Protein 4AU2 (pdb70)

Sequence (1499 aa):
MLSPKAATLAERSAGLAFSLYQAMAKDQAVENILLSPVVVASSLGLVSLGGKATTASQAKAVLSAEQLRDEEVHAGLGELLRSLSNVTWKLGSRLYGPSSVSFAEDFVRSSKQHYNCEHSKINFRDKRSALQSINEWAAQTTDGKLPEVTKDVERTDGALLVNAMFFKPHWDEKFHHKMVDNRGFMVTRSYTVGVTMMHRTGLYNYYDDEKEKLQIVEMPLAHKLSSLIILMPHHVEPLERLEKLLTKEQLKIWMGKMQKKAVAISLPKGVVEVTHDLQKHLAGLGLTEAIDKNKADLSRMSGKKDLYLASVFHATAFEWDTEGNPFDLRSPKLFYADHPFIFLVRDTQSGSLLFIGRLVRPKGDKMLSPKAATLAERSAGLAFSLYQAMAKDQAVENILLSPVVVASSLGLVSLGGKATTASQAKAVLSAEQLRDEEVHAGLGELLRTWKLGSRLYGPSSVSFAEDFVRSSKQHYNCEHSKINFRDKRSALQSINEWAAQTTDGKLPEVTKDVERTDGALLVNAMFFKPHWDEKFHHKMVDNRGFMVTRSYTVGVTMMHRTGLYNYYDDEKEKLQIVEMPLAHKLSSLIILMPHHVEPLERLEKLLTKEQLKIWMGKMQKKAVAISLPKGVVEVTHDLQKHLAGLGLTEAIDKNKADLSRMSGLYLASVFHATAFEWDTEGNPELRSPKLFYADHPFIFLVRDTQSGSLLFIGRLVRPKGMLSPKAATLAERSAGLAFSLYQAMAKDQAVENILLSPVVVASSLGLVSLGGKATTASQAKAVLSLRDEEVHAGLGELLRSLSNSTARNVTWKLGSRLYSVSFAEDFVRSSKQHYNCEHSALQSINEWAAQTTDGKLPEVTKDDGALLVNAMFFKPHWDEKFHHKMVDNRGFMVTRSYTVGVTMMHRTGLYNYYDDEKEKLQIVEMPLAHKLSSLIILMPHHVEPLERLEKLLTKEQLKIWMGKMQKKAVAISLPKGVVEVTHDLQKHLAGLGLTEAIDKDLSRMLASVFHATAFEWDTEGNPELRSPKLFYADHPFIFLVRDTQSGSLLFIGRLVRPKLSPKAATLAERSAGLAFSLYQAMAKDQAVENILLSPVVVASSLGLVSLGGKATTASQAKAVLSAEQLRDEEVHAGLGELLRSVTWKLGSRLYGPSSVSFAEDFVRSSKQHYNCEHSKINFRDKRSALQSINEWAAQTTDGKLPEVTKDVERTDGALLVNAMFFKPHWDEKFHHKMVDNRGFMVTRSYTVGVTMMHRTGLYNYYDDEKEKLQIVEMPLAHKLSSLIILMPHHVEPLERLEKLLTKEQLKIWMGKMQKKAVAISLPKGVVEVTHDLQKHLAGLGLTEAIDKNKADLSRMSGDLYLASVFHATAFEWDTEGNPFRSPKLFYADHPFIFLVRDTQSGSLLFIGRLVRPKGDKMPPGPPGPRGPPGPPPPGPPGPRGPPGPPPPGPPGPRGPPGPPPGPPGPRGPPGPPPPGPPGPRGPPGPPPPGPPGPRGPPG

Structure (mmCIF, N/CA/C/O backbone):
data_4AU2
#
_entry.id   4AU2
#
_cell.length_a   46.498
_cell.length_b   92.784
_cell.length_c   100.458
_cell.angle_alpha   95.24
_cell.angle_beta   98.95
_cell.angle_gamma   96.73
#
_symmetry.space_group_name_H-M   'P 1'
#
loop_
_entity.id
_entity.type
_entity.pdbx_description
1 polymer 'SERPIN PEPTIDASE INHIBITOR, CLADE H (HEAT SHOCK PROTEIN 47), MEMBER 1, (COLLAGEN BINDING PROTEIN 1)'
2 polymer '15ER COLLAGEN MODEL PEPTIDE 15-R8'
3 water water
#
loop_
_atom_site.group_PDB
_atom_site.id
_atom_site.type_symbol
_atom_site.label_atom_id
_atom_site.label_alt_id
_atom_site.label_comp_id
_atom_site.label_asym_id
_atom_site.label_entity_id
_atom_site.label_seq_id
_atom_site.pdbx_PDB_ins_code
_atom_site.Cartn_x
_atom_site.Cartn_y
_atom_site.Cartn_z
_atom_site.occupancy
_atom_site.B_iso_or_equiv
_atom_site.auth_seq_id
_atom_site.auth_comp_id
_atom_site.auth_asym_id
_atom_site.auth_atom_id
_atom_site.pdbx_PDB_model_num
ATOM 1 N N . MET A 1 1 ? 15.880 -117.100 8.313 1.00 60.47 35 MET A N 1
ATOM 2 C CA . MET A 1 1 ? 14.783 -118.005 8.655 1.00 60.19 35 MET A CA 1
ATOM 3 C C . MET A 1 1 ? 15.098 -119.458 8.323 1.00 57.02 35 MET A C 1
ATOM 4 O O . MET A 1 1 ? 15.280 -119.815 7.153 1.00 56.32 35 MET A O 1
ATOM 9 N N . LEU A 1 2 ? 15.138 -120.286 9.375 1.00 48.25 36 LEU A N 1
ATOM 10 C CA . LEU A 1 2 ? 15.410 -121.717 9.268 1.00 46.03 36 LEU A CA 1
ATOM 11 C C . LEU A 1 2 ? 14.294 -122.447 8.598 1.00 50.30 36 LEU A C 1
ATOM 12 O O . LEU A 1 2 ? 13.110 -122.141 8.811 1.00 52.71 36 LEU A O 1
ATOM 17 N N . SER A 1 3 ? 14.663 -123.401 7.767 1.00 44.15 37 SER A N 1
ATOM 18 C CA . SER A 1 3 ? 13.667 -124.257 7.153 1.00 44.17 37 SER A CA 1
ATOM 19 C C . SER A 1 3 ? 13.224 -125.300 8.228 1.00 48.27 37 SER A C 1
ATOM 20 O O . SER A 1 3 ? 13.957 -125.488 9.210 1.00 46.75 37 SER A O 1
ATOM 23 N N . PRO A 1 4 ? 12.055 -125.986 8.052 1.00 47.17 38 PRO A N 1
ATOM 24 C CA . PRO A 1 4 ? 11.602 -126.963 9.062 1.00 46.50 38 PRO A CA 1
ATOM 25 C C . PRO A 1 4 ? 12.649 -127.956 9.533 1.00 47.22 38 PRO A C 1
ATOM 26 O O . PRO A 1 4 ? 12.855 -128.052 10.753 1.00 43.84 38 PRO A O 1
ATOM 30 N N . LYS A 1 5 ? 13.361 -128.615 8.584 1.00 46.18 39 LYS A N 1
ATOM 31 C CA . LYS A 1 5 ? 14.447 -129.573 8.901 1.00 46.15 39 LYS A CA 1
ATOM 32 C C . LYS A 1 5 ? 15.462 -128.941 9.840 1.00 47.19 39 LYS A C 1
ATOM 33 O O . LYS A 1 5 ? 15.824 -129.535 10.858 1.00 45.35 39 LYS A O 1
ATOM 39 N N . ALA A 1 6 ? 15.928 -127.714 9.480 1.00 41.91 40 ALA A N 1
ATOM 40 C CA . ALA A 1 6 ? 16.993 -127.013 10.203 1.00 36.76 40 ALA A CA 1
ATOM 41 C C . ALA A 1 6 ? 16.527 -126.555 11.586 1.00 39.81 40 ALA A C 1
ATOM 42 O O . ALA A 1 6 ? 17.311 -126.617 12.528 1.00 38.67 40 ALA A O 1
ATOM 44 N N . ALA A 1 7 ? 15.246 -126.113 11.703 1.00 37.03 41 ALA A N 1
ATOM 45 C CA . ALA A 1 7 ? 14.623 -125.672 12.951 1.00 36.93 41 ALA A CA 1
ATOM 46 C C . ALA A 1 7 ? 14.620 -126.824 13.963 1.00 41.34 41 ALA A C 1
ATOM 47 O O . ALA A 1 7 ? 15.146 -126.606 15.063 1.00 41.15 41 ALA A O 1
ATOM 49 N N . THR A 1 8 ? 14.081 -128.050 13.606 1.00 38.33 42 THR A N 1
ATOM 50 C CA . THR A 1 8 ? 14.148 -129.229 14.510 1.00 38.84 42 THR A CA 1
ATOM 51 C C . THR A 1 8 ? 15.579 -129.654 14.798 1.00 40.95 42 THR A C 1
ATOM 52 O O . THR A 1 8 ? 15.913 -129.866 15.960 1.00 40.81 42 THR A O 1
ATOM 56 N N . LEU A 1 9 ? 16.444 -129.700 13.790 1.00 38.03 43 LEU A N 1
ATOM 57 C CA . LEU A 1 9 ? 17.865 -129.995 14.087 1.00 37.23 43 LEU A CA 1
ATOM 58 C C . LEU A 1 9 ? 18.521 -128.980 15.051 1.00 39.29 43 LEU A C 1
ATOM 59 O O . LEU A 1 9 ? 19.362 -129.380 15.874 1.00 37.38 43 LEU A O 1
ATOM 64 N N . ALA A 1 10 ? 18.127 -127.679 14.969 1.00 36.05 44 ALA A N 1
ATOM 65 C CA . ALA A 1 10 ? 18.638 -126.611 15.861 1.00 33.58 44 ALA A CA 1
ATOM 66 C C . ALA A 1 10 ? 18.217 -126.861 17.308 1.00 37.05 44 ALA A C 1
ATOM 67 O O . ALA A 1 10 ? 18.997 -126.719 18.215 1.00 37.93 44 ALA A O 1
ATOM 69 N N . GLU A 1 11 ? 16.984 -127.249 17.502 1.00 38.94 45 GLU A N 1
ATOM 70 C CA . GLU A 1 11 ? 16.389 -127.561 18.788 1.00 39.60 45 GLU A CA 1
ATOM 71 C C . GLU A 1 11 ? 17.067 -128.824 19.355 1.00 44.95 45 GLU A C 1
ATOM 72 O O . GLU A 1 11 ? 17.406 -128.846 20.540 1.00 46.43 45 GLU A O 1
ATOM 78 N N . ARG A 1 12 ? 17.317 -129.832 18.495 1.00 40.42 46 ARG A N 1
ATOM 79 C CA . ARG A 1 12 ? 17.993 -131.082 18.883 1.00 40.01 46 ARG A CA 1
ATOM 80 C C . ARG A 1 12 ? 19.433 -130.806 19.290 1.00 45.38 46 ARG A C 1
ATOM 81 O O . ARG A 1 12 ? 19.852 -131.263 20.353 1.00 48.75 46 ARG A O 1
ATOM 89 N N . SER A 1 13 ? 20.170 -130.015 18.493 1.00 38.94 47 SER A N 1
ATOM 90 C CA . SER A 1 13 ? 21.574 -129.623 18.768 1.00 36.19 47 SER A CA 1
ATOM 91 C C . SER A 1 13 ? 21.677 -128.876 20.094 1.00 42.03 47 SER A C 1
ATOM 92 O O . SER A 1 13 ? 22.695 -129.008 20.776 1.00 41.92 47 SER A O 1
ATOM 95 N N . ALA A 1 14 ? 20.643 -128.048 20.429 1.00 38.09 48 ALA A N 1
ATOM 96 C CA . ALA A 1 14 ? 20.640 -127.269 21.671 1.00 37.17 48 ALA A CA 1
ATOM 97 C C . ALA A 1 14 ? 20.475 -128.230 22.881 1.00 41.61 48 ALA A C 1
ATOM 98 O O . ALA A 1 14 ? 21.278 -128.162 23.816 1.00 40.18 48 ALA A O 1
ATOM 100 N N . GLY A 1 15 ? 19.510 -129.166 22.797 1.00 40.01 49 GLY A N 1
ATOM 101 C CA . GLY A 1 15 ? 19.284 -130.200 23.808 1.00 39.37 49 GLY A CA 1
ATOM 102 C C . GLY A 1 15 ? 20.587 -130.929 24.101 1.00 44.11 49 GLY A C 1
ATOM 103 O O . GLY A 1 15 ? 21.007 -131.032 25.249 1.00 45.60 49 GLY A O 1
ATOM 104 N N . LEU A 1 16 ? 21.284 -131.359 23.050 1.00 38.71 50 LEU A N 1
ATOM 105 C CA . LEU A 1 16 ? 22.564 -132.051 23.144 1.00 37.25 50 LEU A CA 1
ATOM 106 C C . LEU A 1 16 ? 23.611 -131.191 23.845 1.00 41.58 50 LEU A C 1
ATOM 107 O O . LEU A 1 16 ? 24.337 -131.706 24.700 1.00 43.91 50 LEU A O 1
ATOM 112 N N . ALA A 1 17 ? 23.693 -129.896 23.477 1.00 35.97 51 ALA A N 1
ATOM 113 C CA . ALA A 1 17 ? 24.651 -128.920 24.028 1.00 35.05 51 ALA A CA 1
ATOM 114 C C . ALA A 1 17 ? 24.466 -128.736 25.547 1.00 41.35 51 ALA A C 1
ATOM 115 O O . ALA A 1 17 ? 25.444 -128.614 26.276 1.00 39.53 51 ALA A O 1
ATOM 117 N N . PHE A 1 18 ? 23.204 -128.737 26.007 1.00 41.01 52 PHE A N 1
ATOM 118 C CA . PHE A 1 18 ? 22.867 -128.609 27.406 1.00 42.69 52 PHE A CA 1
ATOM 119 C C . PHE A 1 18 ? 23.361 -129.859 28.100 1.00 45.94 52 PHE A C 1
ATOM 120 O O . PHE A 1 18 ? 24.074 -129.747 29.080 1.00 45.74 52 PHE A O 1
ATOM 128 N N . SER A 1 19 ? 23.074 -131.033 27.522 1.00 42.36 53 SER A N 1
ATOM 129 C CA . SER A 1 19 ? 23.469 -132.340 28.054 1.00 42.16 53 SER A CA 1
ATOM 130 C C . SER A 1 19 ? 24.972 -132.443 28.132 1.00 47.65 53 SER A C 1
ATOM 131 O O . SER A 1 19 ? 25.479 -132.871 29.153 1.00 50.78 53 SER A O 1
ATOM 134 N N . LEU A 1 20 ? 25.686 -132.022 27.076 1.00 44.12 54 LEU A N 1
ATOM 135 C CA . LEU A 1 20 ? 27.156 -132.037 27.027 1.00 43.49 54 LEU A CA 1
ATOM 136 C C . LEU A 1 20 ? 27.702 -131.093 28.070 1.00 46.80 54 LEU A C 1
ATOM 137 O O . LEU A 1 20 ? 28.637 -131.464 28.739 1.00 47.67 54 LEU A O 1
ATOM 142 N N . TYR A 1 21 ? 27.163 -129.849 28.170 1.00 42.34 55 TYR A N 1
ATOM 143 C CA . TYR A 1 21 ? 27.631 -128.861 29.150 1.00 41.01 55 TYR A CA 1
ATOM 144 C C . TYR A 1 21 ? 27.506 -129.472 30.550 1.00 45.58 55 TYR A C 1
ATOM 145 O O . TYR A 1 21 ? 28.460 -129.447 31.305 1.00 44.92 55 TYR A O 1
ATOM 154 N N . GLN A 1 22 ? 26.324 -130.012 30.876 1.00 42.49 56 GLN A N 1
ATOM 155 C CA . GLN A 1 22 ? 26.060 -130.627 32.170 1.00 44.46 56 GLN A CA 1
ATOM 156 C C . GLN A 1 22 ? 27.049 -131.776 32.468 1.00 50.74 56 GLN A C 1
ATOM 157 O O . GLN A 1 22 ? 27.560 -131.846 33.575 1.00 51.59 56 GLN A O 1
ATOM 163 N N . ALA A 1 23 ? 27.330 -132.644 31.484 1.00 47.99 57 ALA A N 1
ATOM 164 C CA . ALA A 1 23 ? 28.242 -133.789 31.647 1.00 47.50 57 ALA A CA 1
ATOM 165 C C . ALA A 1 23 ? 29.636 -133.316 31.976 1.00 49.64 57 ALA A C 1
ATOM 166 O O . ALA A 1 23 ? 30.227 -133.766 32.952 1.00 50.95 57 ALA A O 1
ATOM 168 N N . MET A 1 24 ? 30.129 -132.362 31.189 1.00 43.77 58 MET A N 1
ATOM 169 C CA . MET A 1 24 ? 31.447 -131.733 31.302 1.00 41.27 58 MET A CA 1
ATOM 170 C C . MET A 1 24 ? 31.589 -130.918 32.591 1.00 49.93 58 MET A C 1
ATOM 171 O O . MET A 1 24 ? 32.679 -130.872 33.146 1.00 52.13 58 MET A O 1
ATOM 176 N N . ALA A 1 25 ? 30.498 -130.276 33.069 1.00 46.77 59 ALA A N 1
ATOM 177 C CA . ALA A 1 25 ? 30.494 -129.480 34.293 1.00 46.86 59 ALA A CA 1
ATOM 178 C C . ALA A 1 25 ? 30.595 -130.383 35.540 1.00 56.80 59 ALA A C 1
ATOM 179 O O . ALA A 1 25 ? 31.050 -129.928 36.595 1.00 58.46 59 ALA A O 1
ATOM 181 N N . LYS A 1 26 ? 30.181 -131.660 35.411 1.00 55.36 60 LYS A N 1
ATOM 182 C CA . LYS A 1 26 ? 30.279 -132.665 36.477 1.00 57.07 60 LYS A CA 1
ATOM 183 C C . LYS A 1 26 ? 31.734 -133.115 36.605 1.00 62.95 60 LYS A C 1
ATOM 184 O O . LYS A 1 26 ? 32.182 -133.464 37.699 1.00 65.49 60 LYS A O 1
ATOM 190 N N . ASP A 1 27 ? 32.470 -133.099 35.475 1.00 56.96 61 ASP A N 1
ATOM 191 C CA . ASP A 1 27 ? 33.864 -133.515 35.400 1.00 55.61 61 ASP A CA 1
ATOM 192 C C . ASP A 1 27 ? 34.762 -132.462 36.054 1.00 60.34 61 ASP A C 1
ATOM 193 O O . ASP A 1 27 ? 34.907 -131.337 35.549 1.00 57.13 61 ASP A O 1
ATOM 198 N N . GLN A 1 28 ? 35.376 -132.865 37.188 1.00 60.55 62 GLN A N 1
ATOM 199 C CA . GLN A 1 28 ? 36.298 -132.078 38.014 1.00 61.63 62 GLN A CA 1
ATOM 200 C C . GLN A 1 28 ? 37.577 -131.661 37.261 1.00 65.43 62 GLN A C 1
ATOM 201 O O . GLN A 1 28 ? 38.243 -130.691 37.658 1.00 65.66 62 GLN A O 1
ATOM 207 N N . ALA A 1 29 ? 37.901 -132.378 36.160 1.00 60.09 63 ALA A N 1
ATOM 208 C CA . ALA A 1 29 ? 39.062 -132.066 35.324 1.00 59.02 63 ALA A CA 1
ATOM 209 C C . ALA A 1 29 ? 38.735 -130.972 34.251 1.00 62.31 63 ALA A C 1
ATOM 210 O O . ALA A 1 29 ? 39.626 -130.546 33.502 1.00 62.92 63 ALA A O 1
ATOM 212 N N . VAL A 1 30 ? 37.473 -130.487 34.212 1.00 56.74 64 VAL A N 1
ATOM 213 C CA . VAL A 1 30 ? 37.054 -129.448 33.259 1.00 53.64 64 VAL A CA 1
ATOM 214 C C . VAL A 1 30 ? 36.994 -128.066 33.930 1.00 57.92 64 VAL A C 1
ATOM 215 O O . VAL A 1 30 ? 36.352 -127.911 34.966 1.00 60.03 64 VAL A O 1
ATOM 219 N N . GLU A 1 31 ? 37.673 -127.067 33.339 1.00 51.75 65 GLU A N 1
ATOM 220 C CA . GLU A 1 31 ? 37.663 -125.700 33.848 1.00 49.64 65 GLU A CA 1
ATOM 221 C C . GLU A 1 31 ? 36.729 -124.866 33.002 1.00 44.17 65 GLU A C 1
ATOM 222 O O . GLU A 1 31 ? 35.523 -124.952 33.219 1.00 43.03 65 GLU A O 1
ATOM 228 N N . ASN A 1 32 ? 37.249 -124.110 32.015 1.00 36.77 66 ASN A N 1
ATOM 229 C CA . ASN A 1 32 ? 36.397 -123.312 31.128 1.00 36.23 66 ASN A CA 1
ATOM 230 C C . ASN A 1 32 ? 35.706 -124.209 30.132 1.00 40.84 66 ASN A C 1
ATOM 231 O O . ASN A 1 32 ? 36.267 -125.238 29.760 1.00 39.36 66 ASN A O 1
ATOM 236 N N . ILE A 1 33 ? 34.468 -123.855 29.749 1.00 37.98 67 ILE A N 1
ATOM 237 C CA . ILE A 1 33 ? 33.662 -124.582 28.785 1.00 36.56 67 ILE A CA 1
ATOM 238 C C . ILE A 1 33 ? 33.295 -123.655 27.653 1.00 40.52 67 ILE A C 1
ATOM 239 O O . ILE A 1 33 ? 32.914 -122.507 27.901 1.00 39.96 67 ILE A O 1
ATOM 244 N N . LEU A 1 34 ? 33.435 -124.147 26.404 1.00 37.37 68 LEU A N 1
ATOM 245 C CA . LEU A 1 34 ? 33.035 -123.424 25.195 1.00 37.52 68 LEU A CA 1
ATOM 246 C C . LEU A 1 34 ? 32.476 -124.404 24.205 1.00 39.56 68 LEU A C 1
ATOM 247 O O . LEU A 1 34 ? 33.215 -125.215 23.646 1.00 37.15 68 LEU A O 1
ATOM 252 N N . LEU A 1 35 ? 31.146 -124.363 24.024 1.00 32.53 69 LEU A N 1
ATOM 253 C CA . LEU A 1 35 ? 30.489 -125.267 23.096 1.00 31.66 69 LEU A CA 1
ATOM 254 C C . LEU A 1 35 ? 29.625 -124.579 22.081 1.00 36.52 69 LEU A C 1
ATOM 255 O O . LEU A 1 35 ? 28.733 -123.792 22.457 1.00 37.43 69 LEU A O 1
ATOM 260 N N . SER A 1 36 ? 29.825 -124.938 20.789 1.00 31.71 70 SER A N 1
ATOM 261 C CA . SER A 1 36 ? 28.946 -124.480 19.706 1.00 31.18 70 SER A CA 1
ATOM 262 C C . SER A 1 36 ? 28.043 -125.667 19.364 1.00 36.86 70 SER A C 1
ATOM 263 O O . SER A 1 36 ? 28.518 -126.670 18.815 1.00 38.61 70 SER A O 1
ATOM 266 N N . PRO A 1 37 ? 26.737 -125.564 19.705 1.00 32.79 71 PRO A N 1
ATOM 267 C CA . PRO A 1 37 ? 25.812 -126.693 19.455 1.00 31.34 71 PRO A CA 1
ATOM 268 C C . PRO A 1 37 ? 25.785 -127.269 18.029 1.00 34.10 71 PRO A C 1
ATOM 269 O O . PRO A 1 37 ? 25.788 -128.488 17.842 1.00 36.01 71 PRO A O 1
ATOM 273 N N . VAL A 1 38 ? 25.748 -126.390 17.039 1.00 26.96 72 VAL A N 1
ATOM 274 C CA . VAL A 1 38 ? 25.712 -126.783 15.632 1.00 27.65 72 VAL A CA 1
ATOM 275 C C . VAL A 1 38 ? 26.978 -127.519 15.241 1.00 33.29 72 VAL A C 1
ATOM 276 O O . VAL A 1 38 ? 26.886 -128.530 14.535 1.00 34.33 72 VAL A O 1
ATOM 280 N N . VAL A 1 39 ? 28.155 -127.017 15.709 1.00 27.07 73 VAL A N 1
ATOM 281 C CA . VAL A 1 39 ? 29.434 -127.664 15.400 1.00 26.60 73 VAL A CA 1
ATOM 282 C C . VAL A 1 39 ? 29.511 -129.047 16.076 1.00 32.84 73 VAL A C 1
ATOM 283 O O . VAL A 1 39 ? 29.898 -130.018 15.425 1.00 34.90 73 VAL A O 1
ATOM 287 N N . VAL A 1 40 ? 29.028 -129.158 17.335 1.00 28.42 74 VAL A N 1
ATOM 288 C CA . VAL A 1 40 ? 28.993 -130.449 18.015 1.00 29.37 74 VAL A CA 1
ATOM 289 C C . VAL A 1 40 ? 28.144 -131.455 17.206 1.00 36.62 74 VAL A C 1
ATOM 290 O O . VAL A 1 40 ? 28.581 -132.590 16.967 1.00 39.43 74 VAL A O 1
ATOM 294 N N . ALA A 1 41 ? 26.956 -131.004 16.774 1.00 30.07 75 ALA A N 1
ATOM 295 C CA . ALA A 1 41 ? 26.003 -131.796 16.008 1.00 30.08 75 ALA A CA 1
ATOM 296 C C . ALA A 1 41 ? 26.609 -132.232 14.660 1.00 35.48 75 ALA A C 1
ATOM 297 O O . ALA A 1 41 ? 26.439 -133.381 14.254 1.00 37.39 75 ALA A O 1
ATOM 299 N N . SER A 1 42 ? 27.367 -131.338 14.001 1.00 32.56 76 SER A N 1
ATOM 300 C CA . SER A 1 42 ? 28.017 -131.645 12.730 1.00 33.83 76 SER A CA 1
ATOM 301 C C . SER A 1 42 ? 29.071 -132.774 12.872 1.00 38.55 76 SER A C 1
ATOM 302 O O . SER A 1 42 ? 29.372 -133.473 11.896 1.00 39.90 76 SER A O 1
ATOM 305 N N . SER A 1 43 ? 29.625 -132.948 14.087 1.00 33.14 77 SER A N 1
ATOM 306 C CA . SER A 1 43 ? 30.613 -134.002 14.368 1.00 33.52 77 SER A CA 1
ATOM 307 C C . SER A 1 43 ? 29.883 -135.359 14.323 1.00 34.19 77 SER A C 1
ATOM 308 O O . SER A 1 43 ? 30.380 -136.339 13.755 1.00 32.39 77 SER A O 1
ATOM 311 N N . LEU A 1 44 ? 28.667 -135.385 14.875 1.00 29.92 78 LEU A N 1
ATOM 312 C CA . LEU A 1 44 ? 27.808 -136.559 14.862 1.00 29.83 78 LEU A CA 1
ATOM 313 C C . LEU A 1 44 ? 27.344 -136.886 13.446 1.00 36.57 78 LEU A C 1
ATOM 314 O O . LEU A 1 44 ? 27.332 -138.063 13.081 1.00 36.81 78 LEU A O 1
ATOM 319 N N . GLY A 1 45 ? 27.028 -135.829 12.655 1.00 34.26 79 GLY A N 1
ATOM 320 C CA . GLY A 1 45 ? 26.684 -135.895 11.237 1.00 32.61 79 GLY A CA 1
ATOM 321 C C . GLY A 1 45 ? 27.805 -136.519 10.417 1.00 34.57 79 GLY A C 1
ATOM 322 O O . GLY A 1 45 ? 27.543 -137.376 9.590 1.00 35.81 79 GLY A O 1
ATOM 323 N N . LEU A 1 46 ? 29.070 -136.155 10.669 1.00 30.31 80 LEU A N 1
ATOM 324 C CA . LEU A 1 46 ? 30.188 -136.778 9.934 1.00 30.90 80 LEU A CA 1
ATOM 325 C C . LEU A 1 46 ? 30.373 -138.238 10.275 1.00 33.80 80 LEU A C 1
ATOM 326 O O . LEU A 1 46 ? 30.610 -139.038 9.373 1.00 34.05 80 LEU A O 1
ATOM 331 N N . VAL A 1 47 ? 30.216 -138.603 11.567 1.00 28.70 81 VAL A N 1
ATOM 332 C CA . VAL A 1 47 ? 30.302 -140.010 11.984 1.00 30.26 81 VAL A CA 1
ATOM 333 C C . VAL A 1 47 ? 29.201 -140.838 11.262 1.00 41.55 81 VAL A C 1
ATOM 334 O O . VAL A 1 47 ? 29.453 -141.964 10.845 1.00 43.56 81 VAL A O 1
ATOM 338 N N . SER A 1 48 ? 27.973 -140.277 11.149 1.00 39.91 82 SER A N 1
ATOM 339 C CA . SER A 1 48 ? 26.860 -140.932 10.486 1.00 40.65 82 SER A CA 1
ATOM 340 C C . SER A 1 48 ? 27.166 -141.045 8.986 1.00 46.27 82 SER A C 1
ATOM 341 O O . SER A 1 48 ? 26.943 -142.093 8.390 1.00 48.07 82 SER A O 1
ATOM 344 N N . LEU A 1 49 ? 27.707 -139.983 8.389 1.00 40.51 83 LEU A N 1
ATOM 345 C CA . LEU A 1 49 ? 28.050 -139.967 6.974 1.00 40.27 83 LEU A CA 1
ATOM 346 C C . LEU A 1 49 ? 29.152 -140.995 6.628 1.00 47.98 83 LEU A C 1
ATOM 347 O O . LEU A 1 49 ? 29.090 -141.613 5.569 1.00 51.37 83 LEU A O 1
ATOM 352 N N . GLY A 1 50 ? 30.134 -141.170 7.508 1.00 43.21 84 GLY A N 1
ATOM 353 C CA . GLY A 1 50 ? 31.245 -142.087 7.281 1.00 43.52 84 GLY A CA 1
ATOM 354 C C . GLY A 1 50 ? 31.114 -143.463 7.910 1.00 46.27 84 GLY A C 1
ATOM 355 O O . GLY A 1 50 ? 31.987 -144.322 7.724 1.00 45.85 84 GLY A O 1
ATOM 356 N N . GLY A 1 51 ? 30.023 -143.674 8.630 1.00 39.97 85 GLY A N 1
ATOM 357 C CA . GLY A 1 51 ? 29.795 -144.924 9.341 1.00 40.82 85 GLY A CA 1
ATOM 358 C C . GLY A 1 51 ? 28.747 -145.830 8.747 1.00 47.53 85 GLY A C 1
ATOM 359 O O . GLY A 1 51 ? 28.000 -145.437 7.858 1.00 48.38 85 GLY A O 1
ATOM 360 N N . LYS A 1 52 ? 28.708 -147.056 9.232 1.00 45.66 86 LYS A N 1
ATOM 361 C CA . LYS A 1 52 ? 27.732 -148.064 8.843 1.00 46.91 86 LYS A CA 1
ATOM 362 C C . LYS A 1 52 ? 27.099 -148.640 10.098 1.00 48.91 86 LYS A C 1
ATOM 363 O O . LYS A 1 52 ? 27.680 -148.551 11.182 1.00 45.09 86 LYS A O 1
ATOM 369 N N . ALA A 1 53 ? 25.893 -149.230 9.936 1.00 46.84 87 ALA A N 1
ATOM 370 C CA . ALA A 1 53 ? 25.139 -149.904 10.985 1.00 46.75 87 ALA A CA 1
ATOM 371 C C . ALA A 1 53 ? 25.054 -149.103 12.287 1.00 47.96 87 ALA A C 1
ATOM 372 O O . ALA A 1 53 ? 24.670 -147.940 12.243 1.00 48.11 87 ALA A O 1
ATOM 374 N N . THR A 1 54 ? 25.377 -149.744 13.433 1.00 43.71 88 THR A N 1
ATOM 375 C CA . THR A 1 54 ? 25.280 -149.186 14.774 1.00 42.87 88 THR A CA 1
ATOM 376 C C . THR A 1 54 ? 26.238 -148.024 15.036 1.00 46.01 88 THR A C 1
ATOM 377 O O . THR A 1 54 ? 25.862 -147.122 15.779 1.00 46.08 88 THR A O 1
ATOM 381 N N . THR A 1 55 ? 27.446 -148.003 14.411 1.00 38.84 89 THR A N 1
ATOM 382 C CA . THR A 1 55 ? 28.376 -146.872 14.548 1.00 36.94 89 THR A CA 1
ATOM 383 C C . THR A 1 55 ? 27.649 -145.596 14.087 1.00 40.92 89 THR A C 1
ATOM 384 O O . THR A 1 55 ? 27.664 -144.598 14.805 1.00 40.03 89 THR A O 1
ATOM 388 N N . ALA A 1 56 ? 27.001 -145.647 12.892 1.00 39.05 90 ALA A N 1
ATOM 389 C CA . ALA A 1 56 ? 26.283 -144.501 12.331 1.00 39.41 90 ALA A CA 1
ATOM 390 C C . ALA A 1 56 ? 24.981 -144.207 13.045 1.00 43.72 90 ALA A C 1
ATOM 391 O O . ALA A 1 56 ? 24.691 -143.041 13.303 1.00 44.21 90 ALA A O 1
ATOM 393 N N . SER A 1 57 ? 24.189 -145.255 13.367 1.00 40.85 91 SER A N 1
ATOM 394 C CA . SER A 1 57 ? 22.883 -145.096 14.022 1.00 40.55 91 SER A CA 1
ATOM 395 C C . SER A 1 57 ? 22.961 -144.508 15.441 1.00 43.86 91 SER A C 1
ATOM 396 O O . SER A 1 57 ? 22.052 -143.785 15.848 1.00 45.38 91 SER A O 1
ATOM 399 N N . GLN A 1 58 ? 24.047 -144.808 16.178 1.00 39.31 92 GLN A N 1
ATOM 400 C CA . GLN A 1 58 ? 24.302 -144.251 17.510 1.00 39.09 92 GLN A CA 1
ATOM 401 C C . GLN A 1 58 ? 24.592 -142.744 17.417 1.00 42.60 92 GLN A C 1
ATOM 402 O O . GLN A 1 58 ? 24.217 -142.001 18.320 1.00 41.07 92 GLN A O 1
ATOM 408 N N . ALA A 1 59 ? 25.267 -142.301 16.335 1.00 39.86 93 ALA A N 1
ATOM 409 C CA . ALA A 1 59 ? 25.605 -140.886 16.104 1.00 38.47 93 ALA A CA 1
ATOM 410 C C . ALA A 1 59 ? 24.292 -140.079 15.920 1.00 41.82 93 ALA A C 1
ATOM 411 O O . ALA A 1 59 ? 24.135 -139.010 16.483 1.00 40.69 93 ALA A O 1
ATOM 413 N N . LYS A 1 60 ? 23.345 -140.637 15.184 1.00 39.36 94 LYS A N 1
ATOM 414 C CA . LYS A 1 60 ? 22.035 -140.026 14.983 1.00 39.05 94 LYS A CA 1
ATOM 415 C C . LYS A 1 60 ? 21.255 -140.027 16.301 1.00 40.16 94 LYS A C 1
ATOM 416 O O . LYS A 1 60 ? 20.601 -139.027 16.617 1.00 40.59 94 LYS A O 1
ATOM 422 N N . ALA A 1 61 ? 21.411 -141.103 17.101 1.00 34.97 95 ALA A N 1
ATOM 423 C CA . ALA A 1 61 ? 20.732 -141.252 18.392 1.00 36.74 95 ALA A CA 1
ATOM 424 C C . ALA A 1 61 ? 21.209 -140.237 19.428 1.00 39.54 95 ALA A C 1
ATOM 425 O O . ALA A 1 61 ? 20.382 -139.657 20.121 1.00 38.93 95 ALA A O 1
ATOM 427 N N . VAL A 1 62 ? 22.524 -139.997 19.522 1.00 36.05 96 VAL A N 1
ATOM 428 C CA . VAL A 1 62 ? 23.096 -138.995 20.437 1.00 35.38 96 VAL A CA 1
ATOM 429 C C . VAL A 1 62 ? 22.515 -137.590 20.137 1.00 39.47 96 VAL A C 1
ATOM 430 O O . VAL A 1 62 ? 22.339 -136.788 21.060 1.00 39.76 96 VAL A O 1
ATOM 434 N N . LEU A 1 63 ? 22.230 -137.309 18.848 1.00 34.84 97 LEU A N 1
ATOM 435 C CA . LEU A 1 63 ? 21.659 -136.044 18.372 1.00 34.78 97 LEU A CA 1
ATOM 436 C C . LEU A 1 63 ? 20.104 -136.086 18.408 1.00 42.14 97 LEU A C 1
ATOM 437 O O . LEU A 1 63 ? 19.452 -135.096 18.032 1.00 44.23 97 LEU A O 1
ATOM 442 N N . SER A 1 64 ? 19.514 -137.226 18.854 1.00 36.85 98 SER A N 1
ATOM 443 C CA . SER A 1 64 ? 18.049 -137.463 18.907 1.00 36.61 98 SER A CA 1
ATOM 444 C C . SER A 1 64 ? 17.449 -137.243 17.518 1.00 41.18 98 SER A C 1
ATOM 445 O O . SER A 1 64 ? 16.376 -136.649 17.370 1.00 42.53 98 SER A O 1
ATOM 448 N N . ALA A 1 65 ? 18.174 -137.724 16.497 1.00 37.75 99 ALA A N 1
ATOM 449 C CA . ALA A 1 65 ? 17.824 -137.622 15.077 1.00 37.80 99 ALA A CA 1
ATOM 450 C C . ALA A 1 65 ? 17.652 -139.008 14.424 1.00 44.67 99 ALA A C 1
ATOM 451 O O . ALA A 1 65 ? 17.599 -139.090 13.193 1.00 45.14 99 ALA A O 1
ATOM 453 N N . GLU A 1 66 ? 17.578 -140.100 15.234 1.00 43.52 100 GLU A N 1
ATOM 454 C CA . GLU A 1 66 ? 17.422 -141.467 14.694 1.00 45.22 100 GLU A CA 1
ATOM 455 C C . GLU A 1 66 ? 16.196 -141.666 13.826 1.00 52.16 100 GLU A C 1
ATOM 456 O O . GLU A 1 66 ? 16.260 -142.474 12.897 1.00 53.26 100 GLU A O 1
ATOM 462 N N . GLN A 1 67 ? 15.089 -140.927 14.110 1.00 49.90 101 GLN A N 1
ATOM 463 C CA . GLN A 1 67 ? 13.829 -141.016 13.330 1.00 51.40 101 GLN A CA 1
ATOM 464 C C . GLN A 1 67 ? 13.779 -140.095 12.089 1.00 54.87 101 GLN A C 1
ATOM 465 O O . GLN A 1 67 ? 12.755 -140.040 11.404 1.00 55.16 101 GLN A O 1
ATOM 471 N N . LEU A 1 68 ? 14.900 -139.411 11.798 1.00 50.12 102 LEU A N 1
ATOM 472 C CA . LEU A 1 68 ? 15.085 -138.578 10.620 1.00 50.84 102 LEU A CA 1
ATOM 473 C C . LEU A 1 68 ? 15.913 -139.343 9.577 1.00 53.15 102 LEU A C 1
ATOM 474 O O . LEU A 1 68 ? 16.786 -140.126 9.948 1.00 52.15 102 LEU A O 1
ATOM 479 N N . ARG A 1 69 ? 15.682 -139.058 8.288 1.00 48.72 103 ARG A N 1
ATOM 480 C CA . ARG A 1 69 ? 16.417 -139.634 7.162 1.00 48.92 103 ARG A CA 1
ATOM 481 C C . ARG A 1 69 ? 17.811 -139.035 7.154 1.00 52.18 103 ARG A C 1
ATOM 482 O O . ARG A 1 69 ? 17.973 -137.879 7.552 1.00 52.51 103 ARG A O 1
ATOM 490 N N . ASP A 1 70 ? 18.811 -139.797 6.689 1.00 47.79 104 ASP A N 1
ATOM 491 C CA . ASP A 1 70 ? 20.202 -139.333 6.596 1.00 46.85 104 ASP A CA 1
ATOM 492 C C . ASP A 1 70 ? 20.326 -138.009 5.825 1.00 52.53 104 ASP A C 1
ATOM 493 O O . ASP A 1 70 ? 20.998 -137.096 6.285 1.00 51.06 104 ASP A O 1
ATOM 498 N N . GLU A 1 71 ? 19.622 -137.897 4.695 1.00 54.17 105 GLU A N 1
ATOM 499 C CA . GLU A 1 71 ? 19.567 -136.705 3.835 1.00 55.72 105 GLU A CA 1
ATOM 500 C C . GLU A 1 71 ? 19.063 -135.479 4.602 1.00 57.87 105 GLU A C 1
ATOM 501 O O . GLU A 1 71 ? 19.587 -134.393 4.393 1.00 57.24 105 GLU A O 1
ATOM 507 N N . GLU A 1 72 ? 18.020 -135.649 5.447 1.00 53.84 106 GLU A N 1
ATOM 508 C CA . GLU A 1 72 ? 17.427 -134.586 6.266 1.00 53.34 106 GLU A CA 1
ATOM 509 C C . GLU A 1 72 ? 18.448 -134.073 7.299 1.00 52.91 106 GLU A C 1
ATOM 510 O O . GLU A 1 72 ? 18.502 -132.863 7.560 1.00 52.01 106 GLU A O 1
ATOM 516 N N . VAL A 1 73 ? 19.252 -134.988 7.884 1.00 46.34 107 VAL A N 1
ATOM 517 C CA . VAL A 1 73 ? 20.270 -134.635 8.883 1.00 43.81 107 VAL A CA 1
ATOM 518 C C . VAL A 1 73 ? 21.425 -133.884 8.197 1.00 43.79 107 VAL A C 1
ATOM 519 O O . VAL A 1 73 ? 21.834 -132.840 8.683 1.00 42.48 107 VAL A O 1
ATOM 523 N N . HIS A 1 74 ? 21.915 -134.391 7.058 1.00 39.90 108 HIS A N 1
ATOM 524 C CA . HIS A 1 74 ? 23.007 -133.736 6.336 1.00 39.53 108 HIS A CA 1
ATOM 525 C C . HIS A 1 74 ? 22.659 -132.371 5.785 1.00 45.09 108 HIS A C 1
ATOM 526 O O . HIS A 1 74 ? 23.451 -131.442 5.953 1.00 47.60 108 HIS A O 1
ATOM 533 N N . ALA A 1 75 ? 21.453 -132.225 5.227 1.00 40.26 109 ALA A N 1
ATOM 534 C CA . ALA A 1 75 ? 20.936 -130.954 4.692 1.00 39.46 109 ALA A CA 1
ATOM 535 C C . ALA A 1 75 ? 20.625 -129.972 5.804 1.00 41.52 109 ALA A C 1
ATOM 536 O O . ALA A 1 75 ? 20.976 -128.803 5.690 1.00 42.62 109 ALA A O 1
ATOM 538 N N . GLY A 1 76 ? 20.002 -130.452 6.874 1.00 37.27 110 GLY A N 1
ATOM 539 C CA . GLY A 1 76 ? 19.653 -129.630 8.034 1.00 37.00 110 GLY A CA 1
ATOM 540 C C . GLY A 1 76 ? 20.880 -129.075 8.716 1.00 41.44 110 GLY A C 1
ATOM 541 O O . GLY A 1 76 ? 20.973 -127.875 8.967 1.00 41.65 110 GLY A O 1
ATOM 542 N N . LEU A 1 77 ? 21.868 -129.939 8.948 1.00 38.64 111 LEU A N 1
ATOM 543 C CA . LEU A 1 77 ? 23.100 -129.501 9.556 1.00 37.90 111 LEU A CA 1
ATOM 544 C C . LEU A 1 77 ? 23.925 -128.563 8.661 1.00 39.88 111 LEU A C 1
ATOM 545 O O . LEU A 1 77 ? 24.467 -127.581 9.158 1.00 39.00 111 LEU A O 1
ATOM 550 N N . GLY A 1 78 ? 23.910 -128.805 7.351 1.00 37.69 112 GLY A N 1
ATOM 551 C CA . GLY A 1 78 ? 24.568 -127.939 6.375 1.00 38.33 112 GLY A CA 1
ATOM 552 C C . GLY A 1 78 ? 24.043 -126.522 6.429 1.00 43.00 112 GLY A C 1
ATOM 553 O O . GLY A 1 78 ? 24.812 -125.575 6.611 1.00 43.65 112 GLY A O 1
ATOM 554 N N . GLU A 1 79 ? 22.703 -126.388 6.352 1.00 41.40 113 GLU A N 1
ATOM 555 C CA . GLU A 1 79 ? 21.973 -125.129 6.449 1.00 41.51 113 GLU A CA 1
ATOM 556 C C . GLU A 1 79 ? 22.306 -124.396 7.743 1.00 42.73 113 GLU A C 1
ATOM 557 O O . GLU A 1 79 ? 22.564 -123.198 7.700 1.00 46.35 113 GLU A O 1
ATOM 563 N N . LEU A 1 80 ? 22.356 -125.108 8.880 1.00 35.77 114 LEU A N 1
ATOM 564 C CA . LEU A 1 80 ? 22.696 -124.507 10.183 1.00 33.04 114 LEU A CA 1
ATOM 565 C C . LEU A 1 80 ? 24.131 -124.063 10.228 1.00 38.85 114 LEU A C 1
ATOM 566 O O . LEU A 1 80 ? 24.399 -122.966 10.708 1.00 41.79 114 LEU A O 1
ATOM 571 N N . LEU A 1 81 ? 25.069 -124.897 9.721 1.00 34.29 115 LEU A N 1
ATOM 572 C CA . LEU A 1 81 ? 26.489 -124.523 9.649 1.00 34.56 115 LEU A CA 1
ATOM 573 C C . LEU A 1 81 ? 26.673 -123.263 8.873 1.00 37.71 115 LEU A C 1
ATOM 574 O O . LEU A 1 81 ? 27.185 -122.333 9.434 1.00 37.60 115 LEU A O 1
ATOM 579 N N . ARG A 1 82 ? 26.119 -123.162 7.647 1.00 38.68 116 ARG A N 1
ATOM 580 C CA . ARG A 1 82 ? 26.151 -121.929 6.841 1.00 40.03 116 ARG A CA 1
ATOM 581 C C . ARG A 1 82 ? 25.512 -120.716 7.570 1.00 45.76 116 ARG A C 1
ATOM 582 O O . ARG A 1 82 ? 26.082 -119.624 7.510 1.00 45.72 116 ARG A O 1
ATOM 590 N N . SER A 1 83 ? 24.405 -120.920 8.334 1.00 41.23 117 SER A N 1
ATOM 591 C CA . SER A 1 83 ? 23.776 -119.817 9.096 1.00 41.41 117 SER A CA 1
ATOM 592 C C . SER A 1 83 ? 24.716 -119.230 10.159 1.00 46.14 117 SER A C 1
ATOM 593 O O . SER A 1 83 ? 24.498 -118.108 10.606 1.00 48.62 117 SER A O 1
ATOM 596 N N . LEU A 1 84 ? 25.753 -119.969 10.567 1.00 41.86 118 LEU A N 1
ATOM 597 C CA . LEU A 1 84 ? 26.717 -119.472 11.573 1.00 40.83 118 LEU A CA 1
ATOM 598 C C . LEU A 1 84 ? 27.605 -118.415 11.007 1.00 47.11 118 LEU A C 1
ATOM 599 O O . LEU A 1 84 ? 28.194 -117.642 11.765 1.00 46.74 118 LEU A O 1
ATOM 604 N N . SER A 1 85 ? 27.755 -118.407 9.682 1.00 47.72 119 SER A N 1
ATOM 605 C CA . SER A 1 85 ? 28.649 -117.471 9.015 1.00 50.27 119 SER A CA 1
ATOM 606 C C . SER A 1 85 ? 27.937 -116.540 8.035 1.00 59.37 119 SER A C 1
ATOM 607 O O . SER A 1 85 ? 28.338 -116.445 6.869 1.00 60.89 119 SER A O 1
ATOM 610 N N . ASN A 1 86 ? 26.877 -115.845 8.504 1.00 58.02 120 ASN A N 1
ATOM 611 C CA . ASN A 1 86 ? 26.122 -114.931 7.631 1.00 88.99 120 ASN A CA 1
ATOM 612 C C . ASN A 1 86 ? 25.639 -113.655 8.317 1.00 122.66 120 ASN A C 1
ATOM 613 O O . ASN A 1 86 ? 26.456 -112.796 8.651 1.00 85.74 120 ASN A O 1
ATOM 618 N N . VAL A 1 92 ? 32.453 -112.257 8.755 1.00 73.70 126 VAL A N 1
ATOM 619 C CA . VAL A 1 92 ? 33.226 -111.113 9.248 1.00 74.72 126 VAL A CA 1
ATOM 620 C C . VAL A 1 92 ? 34.261 -111.504 10.322 1.00 75.25 126 VAL A C 1
ATOM 621 O O . VAL A 1 92 ? 35.469 -111.354 10.090 1.00 76.99 126 VAL A O 1
ATOM 625 N N . THR A 1 93 ? 33.784 -111.947 11.502 1.00 65.72 127 THR A N 1
ATOM 626 C CA . THR A 1 93 ? 34.655 -112.283 12.624 1.00 62.19 127 THR A CA 1
ATOM 627 C C . THR A 1 93 ? 34.673 -113.775 12.888 1.00 59.79 127 THR A C 1
ATOM 628 O O . THR A 1 93 ? 35.763 -114.319 13.118 1.00 61.89 127 THR A O 1
ATOM 632 N N . TRP A 1 94 ? 33.490 -114.439 12.815 1.00 46.28 128 TRP A N 1
ATOM 633 C CA . TRP A 1 94 ? 33.325 -115.883 13.002 1.00 41.66 128 TRP A CA 1
ATOM 634 C C . TRP A 1 94 ? 34.201 -116.681 12.047 1.00 44.45 128 TRP A C 1
ATOM 635 O O . TRP A 1 94 ? 34.200 -116.444 10.831 1.00 44.24 128 TRP A O 1
ATOM 646 N N . LYS A 1 95 ? 34.914 -117.658 12.609 1.00 37.79 129 LYS A N 1
ATOM 647 C CA . LYS A 1 95 ? 35.783 -118.497 11.813 1.00 37.16 129 LYS A CA 1
ATOM 648 C C . LYS A 1 95 ? 35.621 -119.942 12.219 1.00 38.48 129 LYS A C 1
ATOM 649 O O . LYS A 1 95 ? 35.670 -120.269 13.407 1.00 35.82 129 LYS A O 1
ATOM 655 N N . LEU A 1 96 ? 35.385 -120.808 11.223 1.00 34.15 130 LEU A N 1
ATOM 656 C CA . LEU A 1 96 ? 35.222 -122.246 11.456 1.00 32.37 130 LEU A CA 1
ATOM 657 C C . LEU A 1 96 ? 35.997 -123.088 10.420 1.00 37.71 130 LEU A C 1
ATOM 658 O O . LEU A 1 96 ? 36.041 -122.756 9.230 1.00 38.29 130 LEU A O 1
ATOM 663 N N . GLY A 1 97 ? 36.566 -124.187 10.903 1.00 31.60 131 GLY A N 1
ATOM 664 C CA . GLY A 1 97 ? 37.269 -125.166 10.102 1.00 31.18 131 GLY A CA 1
ATOM 665 C C . GLY A 1 97 ? 37.070 -126.544 10.696 1.00 35.73 131 GLY A C 1
ATOM 666 O O . GLY A 1 97 ? 37.084 -126.715 11.923 1.00 34.08 131 GLY A O 1
ATOM 667 N N . SER A 1 98 ? 36.868 -127.522 9.817 1.00 32.59 132 SER A N 1
ATOM 668 C CA . SER A 1 98 ? 36.689 -128.915 10.172 1.00 33.36 132 SER A CA 1
ATOM 669 C C . SER A 1 98 ? 37.624 -129.775 9.344 1.00 38.30 132 SER A C 1
ATOM 670 O O . SER A 1 98 ? 37.712 -129.597 8.127 1.00 39.63 132 SER A O 1
ATOM 673 N N . ARG A 1 99 ? 38.416 -130.607 10.018 1.00 32.39 133 ARG A N 1
ATOM 674 C CA . ARG A 1 99 ? 39.404 -131.442 9.330 1.00 32.62 133 ARG A CA 1
ATOM 675 C C . ARG A 1 99 ? 39.476 -132.815 9.974 1.00 41.17 133 ARG A C 1
ATOM 676 O O . ARG A 1 99 ? 39.540 -132.932 11.203 1.00 41.58 133 ARG A O 1
ATOM 684 N N . LEU A 1 100 ? 39.417 -133.847 9.136 1.00 39.64 134 LEU A N 1
ATOM 685 C CA . LEU A 1 100 ? 39.552 -135.235 9.549 1.00 40.57 134 LEU A CA 1
ATOM 686 C C . LEU A 1 100 ? 40.985 -135.648 9.312 1.00 44.65 134 LEU A C 1
ATOM 687 O O . LEU A 1 100 ? 41.468 -135.540 8.186 1.00 45.33 134 LEU A O 1
ATOM 692 N N . TYR A 1 101 ? 41.671 -136.090 10.364 1.00 41.57 135 TYR A N 1
ATOM 693 C CA . TYR A 1 101 ? 43.052 -136.574 10.258 1.00 44.12 135 TYR A CA 1
ATOM 694 C C . TYR A 1 101 ? 43.007 -138.054 10.477 1.00 50.21 135 TYR A C 1
ATOM 695 O O . TYR A 1 101 ? 42.319 -138.524 11.388 1.00 50.41 135 TYR A O 1
ATOM 704 N N . GLY A 1 102 ? 43.658 -138.767 9.578 1.00 46.64 136 GLY A N 1
ATOM 705 C CA . GLY A 1 102 ? 43.760 -140.212 9.601 1.00 46.96 136 GLY A CA 1
ATOM 706 C C . GLY A 1 102 ? 45.215 -140.605 9.519 1.00 56.59 136 GLY A C 1
ATOM 707 O O . GLY A 1 102 ? 46.028 -139.837 8.989 1.00 54.51 136 GLY A O 1
ATOM 708 N N . PRO A 1 103 ? 45.589 -141.788 10.058 1.00 58.35 137 PRO A N 1
ATOM 709 C CA . PRO A 1 103 ? 46.992 -142.225 9.946 1.00 60.55 137 PRO A CA 1
ATOM 710 C C . PRO A 1 103 ? 47.405 -142.384 8.476 1.00 67.21 137 PRO A C 1
ATOM 711 O O . PRO A 1 103 ? 46.552 -142.585 7.610 1.00 64.57 137 PRO A O 1
ATOM 715 N N . SER A 1 104 ? 48.717 -142.286 8.202 1.00 68.74 138 SER A N 1
ATOM 716 C CA . SER A 1 104 ? 49.305 -142.415 6.864 1.00 71.60 138 SER A CA 1
ATOM 717 C C . SER A 1 104 ? 48.912 -143.730 6.167 1.00 80.13 138 SER A C 1
ATOM 718 O O . SER A 1 104 ? 48.732 -143.738 4.951 1.00 81.45 138 SER A O 1
ATOM 721 N N . SER A 1 105 ? 48.699 -144.806 6.955 1.00 78.19 139 SER A N 1
ATOM 722 C CA . SER A 1 105 ? 48.279 -146.142 6.517 1.00 79.69 139 SER A CA 1
ATOM 723 C C . SER A 1 105 ? 46.800 -146.217 6.050 1.00 84.72 139 SER A C 1
ATOM 724 O O . SER A 1 105 ? 46.346 -147.294 5.641 1.00 85.31 139 SER A O 1
ATOM 727 N N . VAL A 1 106 ? 46.057 -145.084 6.107 1.00 80.38 140 VAL A N 1
ATOM 728 C CA . VAL A 1 106 ? 44.654 -145.000 5.691 1.00 78.95 140 VAL A CA 1
ATOM 729 C C . VAL A 1 106 ? 44.462 -144.201 4.382 1.00 84.27 140 VAL A C 1
ATOM 730 O O . VAL A 1 106 ? 45.306 -143.382 4.028 1.00 85.25 140 VAL A O 1
ATOM 734 N N . SER A 1 107 ? 43.354 -144.444 3.674 1.00 81.56 141 SER A N 1
ATOM 735 C CA . SER A 1 107 ? 42.986 -143.742 2.438 1.00 82.02 141 SER A CA 1
ATOM 736 C C . SER A 1 107 ? 41.497 -143.423 2.482 1.00 82.50 141 SER A C 1
ATOM 737 O O . SER A 1 107 ? 40.687 -144.341 2.625 1.00 82.64 141 SER A O 1
ATOM 740 N N . PHE A 1 108 ? 41.139 -142.128 2.403 1.00 75.81 142 PHE A N 1
ATOM 741 C CA . PHE A 1 108 ? 39.746 -141.700 2.444 1.00 73.12 142 PHE A CA 1
ATOM 742 C C . PHE A 1 108 ? 39.050 -141.943 1.118 1.00 78.16 142 PHE A C 1
ATOM 743 O O . PHE A 1 108 ? 39.608 -141.623 0.065 1.00 79.81 142 PHE A O 1
ATOM 751 N N . ALA A 1 109 ? 37.819 -142.489 1.184 1.00 73.48 143 ALA A N 1
ATOM 752 C CA . ALA A 1 109 ? 36.965 -142.781 0.043 1.00 73.88 143 ALA A CA 1
ATOM 753 C C . ALA A 1 109 ? 36.495 -141.490 -0.632 1.00 78.75 143 ALA A C 1
ATOM 754 O O . ALA A 1 109 ? 36.139 -140.518 0.046 1.00 79.37 143 ALA A O 1
ATOM 756 N N . GLU A 1 110 ? 36.504 -141.497 -1.970 1.00 74.82 144 GLU A N 1
ATOM 757 C CA . GLU A 1 110 ? 36.120 -140.419 -2.874 1.00 73.83 144 GLU A CA 1
ATOM 758 C C . GLU A 1 110 ? 34.721 -139.896 -2.583 1.00 73.87 144 GLU A C 1
ATOM 759 O O . GLU A 1 110 ? 34.533 -138.680 -2.492 1.00 73.79 144 GLU A O 1
ATOM 765 N N . ASP A 1 111 ? 33.741 -140.808 -2.437 1.00 68.29 145 ASP A N 1
ATOM 766 C CA . ASP A 1 111 ? 32.338 -140.477 -2.181 1.00 66.30 145 ASP A CA 1
ATOM 767 C C . ASP A 1 111 ? 32.173 -139.734 -0.863 1.00 65.37 145 ASP A C 1
ATOM 768 O O . ASP A 1 111 ? 31.448 -138.735 -0.831 1.00 64.34 145 ASP A O 1
ATOM 773 N N . PHE A 1 112 ? 32.863 -140.212 0.218 1.00 59.49 146 PHE A N 1
ATOM 774 C CA . PHE A 1 112 ? 32.828 -139.594 1.547 1.00 56.98 146 PHE A CA 1
ATOM 775 C C . PHE A 1 112 ? 33.480 -138.214 1.512 1.00 61.16 146 PHE A C 1
ATOM 776 O O . PHE A 1 112 ? 32.877 -137.276 2.008 1.00 59.68 146 PHE A O 1
ATOM 784 N N . VAL A 1 113 ? 34.666 -138.087 0.879 1.00 58.96 147 VAL A N 1
ATOM 785 C CA . VAL A 1 113 ? 35.383 -136.814 0.721 1.00 59.27 147 VAL A CA 1
ATOM 786 C C . VAL A 1 113 ? 34.471 -135.753 0.074 1.00 64.78 147 VAL A C 1
ATOM 787 O O . VAL A 1 113 ? 34.335 -134.657 0.611 1.00 64.64 147 VAL A O 1
ATOM 791 N N . ARG A 1 114 ? 33.796 -136.127 -1.028 1.00 62.74 148 ARG A N 1
ATOM 792 C CA . ARG A 1 114 ? 32.886 -135.288 -1.801 1.00 62.96 148 ARG A CA 1
ATOM 793 C C . ARG A 1 114 ? 31.716 -134.812 -0.964 1.00 63.27 148 ARG A C 1
ATOM 794 O O . ARG A 1 114 ? 31.480 -133.604 -0.865 1.00 64.10 148 ARG A O 1
ATOM 802 N N . SER A 1 115 ? 30.995 -135.742 -0.356 1.00 56.58 149 SER A N 1
ATOM 803 C CA . SER A 1 115 ? 29.821 -135.405 0.442 1.00 54.50 149 SER A CA 1
ATOM 804 C C . SER A 1 115 ? 30.153 -134.691 1.771 1.00 53.76 149 SER A C 1
ATOM 805 O O . SER A 1 115 ? 29.394 -133.819 2.171 1.00 52.39 149 SER A O 1
ATOM 808 N N . SER A 1 116 ? 31.270 -135.051 2.440 1.00 49.49 150 SER A N 1
ATOM 809 C CA . SER A 1 116 ? 31.708 -134.403 3.693 1.00 48.33 150 SER A CA 1
ATOM 810 C C . SER A 1 116 ? 32.122 -132.949 3.403 1.00 53.42 150 SER A C 1
ATOM 811 O O . SER A 1 116 ? 31.882 -132.072 4.222 1.00 51.32 150 SER A O 1
ATOM 814 N N . LYS A 1 117 ? 32.657 -132.693 2.202 1.00 53.25 151 LYS A N 1
ATOM 815 C CA . LYS A 1 117 ? 32.993 -131.347 1.735 1.00 54.82 151 LYS A CA 1
ATOM 816 C C . LYS A 1 117 ? 31.696 -130.582 1.446 1.00 61.99 151 LYS A C 1
ATOM 817 O O . LYS A 1 117 ? 31.513 -129.470 1.945 1.00 62.66 151 LYS A O 1
ATOM 823 N N . GLN A 1 118 ? 30.777 -131.205 0.689 1.00 60.22 152 GLN A N 1
ATOM 824 C CA . GLN A 1 118 ? 29.492 -130.614 0.306 1.00 61.12 152 GLN A CA 1
ATOM 825 C C . GLN A 1 118 ? 28.610 -130.189 1.489 1.00 62.00 152 GLN A C 1
ATOM 826 O O . GLN A 1 118 ? 28.126 -129.051 1.518 1.00 61.74 152 GLN A O 1
ATOM 832 N N . HIS A 1 119 ? 28.392 -131.098 2.453 1.00 55.98 153 HIS A N 1
ATOM 833 C CA . HIS A 1 119 ? 27.519 -130.803 3.587 1.00 54.16 153 HIS A CA 1
ATOM 834 C C . HIS A 1 119 ? 28.201 -130.188 4.771 1.00 49.74 153 HIS A C 1
ATOM 835 O O . HIS A 1 119 ? 27.591 -129.364 5.454 1.00 47.46 153 HIS A O 1
ATOM 842 N N . TYR A 1 120 ? 29.424 -130.624 5.067 1.00 42.45 154 TYR A N 1
ATOM 843 C CA . TYR A 1 120 ? 30.085 -130.185 6.286 1.00 40.79 154 TYR A CA 1
ATOM 844 C C . TYR A 1 120 ? 31.282 -129.305 6.120 1.00 44.33 154 TYR A C 1
ATOM 845 O O . TYR A 1 120 ? 31.822 -128.848 7.129 1.00 42.70 154 TYR A O 1
ATOM 854 N N . ASN A 1 121 ? 31.704 -129.068 4.869 1.00 42.47 155 ASN A N 1
ATOM 855 C CA . ASN A 1 121 ? 32.908 -128.306 4.547 1.00 44.79 155 ASN A CA 1
ATOM 856 C C . ASN A 1 121 ? 34.120 -128.972 5.199 1.00 48.44 155 ASN A C 1
ATOM 857 O O . ASN A 1 121 ? 35.066 -128.306 5.577 1.00 49.09 155 ASN A O 1
ATOM 862 N N . CYS A 1 122 ? 34.087 -130.313 5.301 1.00 47.00 156 CYS A N 1
ATOM 863 C CA . CYS A 1 122 ? 35.146 -131.109 5.926 1.00 46.58 156 CYS A CA 1
ATOM 864 C C . CYS A 1 122 ? 36.345 -131.210 5.048 1.00 50.62 156 CYS A C 1
ATOM 865 O O . CYS A 1 122 ? 36.217 -131.420 3.846 1.00 52.79 156 CYS A O 1
ATOM 868 N N . GLU A 1 123 ? 37.519 -131.089 5.661 1.00 45.44 157 GLU A N 1
ATOM 869 C CA . GLU A 1 123 ? 38.809 -131.251 5.021 1.00 45.88 157 GLU A CA 1
ATOM 870 C C . GLU A 1 123 ? 39.372 -132.623 5.480 1.00 51.37 157 GLU A C 1
ATOM 871 O O . GLU A 1 123 ? 38.967 -133.169 6.515 1.00 47.67 157 GLU A O 1
ATOM 877 N N . HIS A 1 124 ? 40.279 -133.195 4.695 1.00 51.38 158 HIS A N 1
ATOM 878 C CA . HIS A 1 124 ? 40.854 -134.495 5.017 1.00 52.04 158 HIS A CA 1
ATOM 879 C C . HIS A 1 124 ? 42.336 -134.449 4.845 1.00 57.17 158 HIS A C 1
ATOM 880 O O . HIS A 1 124 ? 42.826 -133.834 3.904 1.00 58.54 158 HIS A O 1
ATOM 887 N N . SER A 1 125 ? 43.055 -135.052 5.788 1.00 54.48 159 SER A N 1
ATOM 888 C CA . SER A 1 125 ? 44.510 -135.076 5.805 1.00 56.78 159 SER A CA 1
ATOM 889 C C . SER A 1 125 ? 45.061 -136.413 6.327 1.00 64.06 159 SER A C 1
ATOM 890 O O . SER A 1 125 ? 44.481 -137.029 7.225 1.00 62.69 159 SER A O 1
ATOM 893 N N . LYS A 1 126 ? 46.171 -136.861 5.743 1.00 65.37 160 LYS A N 1
ATOM 894 C CA . LYS A 1 126 ? 46.896 -138.056 6.167 1.00 67.10 160 LYS A CA 1
ATOM 895 C C . LYS A 1 126 ? 48.030 -137.533 7.052 1.00 70.71 160 LYS A C 1
ATOM 896 O O . LYS A 1 126 ? 48.669 -136.524 6.711 1.00 70.85 160 LYS A O 1
ATOM 902 N N . ILE A 1 127 ? 48.253 -138.183 8.206 1.00 65.57 161 ILE A N 1
ATOM 903 C CA . ILE A 1 127 ? 49.243 -137.723 9.180 1.00 64.88 161 ILE A CA 1
ATOM 904 C C . ILE A 1 127 ? 50.084 -138.867 9.829 1.00 66.37 161 ILE A C 1
ATOM 905 O O . ILE A 1 127 ? 49.535 -139.909 10.169 1.00 64.57 161 ILE A O 1
ATOM 910 N N . ASN A 1 128 ? 51.413 -138.678 9.982 1.00 63.78 162 ASN A N 1
ATOM 911 C CA . ASN A 1 128 ? 52.258 -139.687 10.636 1.00 64.45 162 ASN A CA 1
ATOM 912 C C . ASN A 1 128 ? 52.249 -139.395 12.139 1.00 66.59 162 ASN A C 1
ATOM 913 O O . ASN A 1 128 ? 52.959 -138.503 12.625 1.00 65.19 162 ASN A O 1
ATOM 918 N N . PHE A 1 129 ? 51.367 -140.115 12.853 1.00 62.82 163 PHE A N 1
ATOM 919 C CA . PHE A 1 129 ? 51.133 -140.004 14.293 1.00 61.35 163 PHE A CA 1
ATOM 920 C C . PHE A 1 129 ? 52.302 -140.538 15.107 1.00 68.96 163 PHE A C 1
ATOM 921 O O . PHE A 1 129 ? 52.431 -140.178 16.278 1.00 70.91 163 PHE A O 1
ATOM 929 N N . ARG A 1 130 ? 53.139 -141.393 14.504 1.00 66.02 164 ARG A N 1
ATOM 930 C CA . ARG A 1 130 ? 54.338 -141.938 15.142 1.00 69.48 164 ARG A CA 1
ATOM 931 C C . ARG A 1 130 ? 55.327 -140.774 15.434 1.00 73.51 164 ARG A C 1
ATOM 932 O O . ARG A 1 130 ? 55.979 -140.781 16.482 1.00 75.96 164 ARG A O 1
ATOM 940 N N . ASP A 1 131 ? 55.405 -139.764 14.519 1.00 64.81 165 ASP A N 1
ATOM 941 C CA . ASP A 1 131 ? 56.196 -138.552 14.720 1.00 61.91 165 ASP A CA 1
ATOM 942 C C . ASP A 1 131 ? 55.273 -137.520 15.316 1.00 59.68 165 ASP A C 1
ATOM 943 O O . ASP A 1 131 ? 54.615 -136.760 14.595 1.00 58.09 165 ASP A O 1
ATOM 948 N N . LYS A 1 132 ? 55.244 -137.497 16.646 1.00 54.68 166 LYS A N 1
ATOM 949 C CA . LYS A 1 132 ? 54.347 -136.706 17.470 1.00 53.07 166 LYS A CA 1
ATOM 950 C C . LYS A 1 132 ? 54.444 -135.191 17.331 1.00 54.38 166 LYS A C 1
ATOM 951 O O . LYS A 1 132 ? 53.409 -134.525 17.287 1.00 52.01 166 LYS A O 1
ATOM 957 N N . ARG A 1 133 ? 55.665 -134.657 17.250 1.00 51.30 167 ARG A N 1
ATOM 958 C CA . ARG A 1 133 ? 55.911 -133.223 17.118 1.00 51.47 167 ARG A CA 1
ATOM 959 C C . ARG A 1 133 ? 55.393 -132.668 15.788 1.00 54.65 167 ARG A C 1
ATOM 960 O O . ARG A 1 133 ? 54.707 -131.641 15.795 1.00 54.80 167 ARG A O 1
ATOM 968 N N . SER A 1 134 ? 55.688 -133.372 14.664 1.00 48.96 168 SER A N 1
ATOM 969 C CA . SER A 1 134 ? 55.252 -133.001 13.316 1.00 47.13 168 SER A CA 1
ATOM 970 C C . SER A 1 134 ? 53.748 -133.110 13.182 1.00 50.41 168 SER A C 1
ATOM 971 O O . SER A 1 134 ? 53.152 -132.306 12.476 1.00 50.11 168 SER A O 1
ATOM 974 N N . ALA A 1 135 ? 53.122 -134.084 13.874 1.00 45.93 169 ALA A N 1
ATOM 975 C CA . ALA A 1 135 ? 51.669 -134.242 13.819 1.00 44.14 169 ALA A CA 1
ATOM 976 C C . ALA A 1 135 ? 50.996 -133.108 14.555 1.00 48.63 169 ALA A C 1
ATOM 977 O O . ALA A 1 135 ? 50.058 -132.541 14.022 1.00 48.68 169 ALA A O 1
ATOM 979 N N . LEU A 1 136 ? 51.507 -132.728 15.756 1.00 47.36 170 LEU A N 1
ATOM 980 C CA . LEU A 1 136 ? 50.986 -131.599 16.561 1.00 44.30 170 LEU A CA 1
ATOM 981 C C . LEU A 1 136 ? 51.186 -130.298 15.807 1.00 43.31 170 LEU A C 1
ATOM 982 O O . LEU A 1 136 ? 50.291 -129.474 15.788 1.00 41.52 170 LEU A O 1
ATOM 987 N N . GLN A 1 137 ? 52.328 -130.165 15.136 1.00 40.30 171 GLN A N 1
ATOM 988 C CA . GLN A 1 137 ? 52.713 -129.007 14.333 1.00 41.64 171 GLN A CA 1
ATOM 989 C C . GLN A 1 137 ? 51.710 -128.770 13.209 1.00 47.00 171 GLN A C 1
ATOM 990 O O . GLN A 1 137 ? 51.300 -127.635 13.017 1.00 46.35 171 GLN A O 1
ATOM 996 N N . SER A 1 138 ? 51.308 -129.832 12.488 1.00 45.74 172 SER A N 1
ATOM 997 C CA . SER A 1 138 ? 50.329 -129.747 11.403 1.00 45.48 172 SER A CA 1
ATOM 998 C C . SER A 1 138 ? 48.954 -129.313 11.904 1.00 47.35 172 SER A C 1
ATOM 999 O O . SER A 1 138 ? 48.372 -128.367 11.363 1.00 48.42 172 SER A O 1
ATOM 1002 N N . ILE A 1 139 ? 48.448 -129.975 12.943 1.00 41.94 173 ILE A N 1
ATOM 1003 C CA . ILE A 1 139 ? 47.119 -129.690 13.526 1.00 39.49 173 ILE A CA 1
ATOM 1004 C C . ILE A 1 139 ? 47.026 -128.242 14.040 1.00 44.16 173 ILE A C 1
ATOM 1005 O O . ILE A 1 139 ? 46.087 -127.539 13.693 1.00 42.26 173 ILE A O 1
ATOM 1010 N N . ASN A 1 140 ? 47.978 -127.810 14.857 1.00 44.50 174 ASN A N 1
ATOM 1011 C CA . ASN A 1 140 ? 48.033 -126.458 15.434 1.00 45.59 174 ASN A CA 1
ATOM 1012 C C . ASN A 1 140 ? 48.241 -125.370 14.365 1.00 51.03 174 ASN A C 1
ATOM 1013 O O . ASN A 1 140 ? 47.571 -124.354 14.432 1.00 50.58 174 ASN A O 1
ATOM 1018 N N . GLU A 1 141 ? 49.074 -125.612 13.334 1.00 49.09 175 GLU A N 1
ATOM 1019 C CA . GLU A 1 141 ? 49.246 -124.650 12.238 1.00 49.17 175 GLU A CA 1
ATOM 1020 C C . GLU A 1 141 ? 47.959 -124.536 11.422 1.00 50.64 175 GLU A C 1
ATOM 1021 O O . GLU A 1 141 ? 47.601 -123.431 11.037 1.00 50.34 175 GLU A O 1
ATOM 1027 N N . TRP A 1 142 ? 47.257 -125.679 11.157 1.00 44.29 176 TRP A N 1
ATOM 1028 C CA . TRP A 1 142 ? 45.981 -125.667 10.420 1.00 41.64 176 TRP A CA 1
ATOM 1029 C C . TRP A 1 142 ? 44.925 -124.879 11.207 1.00 41.97 176 TRP A C 1
ATOM 1030 O O . TRP A 1 142 ? 44.199 -124.080 10.617 1.00 39.42 176 TRP A O 1
ATOM 1041 N N . ALA A 1 143 ? 44.826 -125.153 12.527 1.00 38.62 177 ALA A N 1
ATOM 1042 C CA . ALA A 1 143 ? 43.914 -124.464 13.464 1.00 37.58 177 ALA A CA 1
ATOM 1043 C C . ALA A 1 143 ? 44.215 -122.935 13.521 1.00 43.43 177 ALA A C 1
ATOM 1044 O O . ALA A 1 143 ? 43.282 -122.144 13.613 1.00 41.07 177 ALA A O 1
ATOM 1046 N N . ALA A 1 144 ? 45.514 -122.560 13.514 1.00 42.22 178 ALA A N 1
ATOM 1047 C CA . ALA A 1 144 ? 46.039 -121.195 13.547 1.00 44.96 178 ALA A CA 1
ATOM 1048 C C . ALA A 1 144 ? 45.651 -120.429 12.291 1.00 53.47 178 ALA A C 1
ATOM 1049 O O . ALA A 1 144 ? 45.169 -119.307 12.405 1.00 54.04 178 ALA A O 1
ATOM 1051 N N . GLN A 1 145 ? 45.859 -121.017 11.094 1.00 52.63 179 GLN A N 1
ATOM 1052 C CA . GLN A 1 145 ? 45.475 -120.371 9.846 1.00 54.56 179 GLN A CA 1
ATOM 1053 C C . GLN A 1 145 ? 43.958 -120.194 9.693 1.00 57.07 179 GLN A C 1
ATOM 1054 O O . GLN A 1 145 ? 43.521 -119.142 9.235 1.00 58.75 179 GLN A O 1
ATOM 1060 N N . THR A 1 146 ? 43.173 -121.185 10.145 1.00 50.62 180 THR A N 1
ATOM 1061 C CA . THR A 1 146 ? 41.707 -121.199 10.112 1.00 48.47 180 THR A CA 1
ATOM 1062 C C . THR A 1 146 ? 41.155 -120.011 10.901 1.00 53.45 180 THR A C 1
ATOM 1063 O O . THR A 1 146 ? 40.198 -119.382 10.468 1.00 54.74 180 THR A O 1
ATOM 1067 N N . THR A 1 147 ? 41.774 -119.712 12.055 1.00 49.71 181 THR A N 1
ATOM 1068 C CA . THR A 1 147 ? 41.348 -118.666 12.979 1.00 48.84 181 THR A CA 1
ATOM 1069 C C . THR A 1 147 ? 42.231 -117.412 12.900 1.00 53.73 181 THR A C 1
ATOM 1070 O O . THR A 1 147 ? 42.135 -116.556 13.768 1.00 53.62 181 THR A O 1
ATOM 1074 N N . ASP A 1 148 ? 43.092 -117.314 11.877 1.00 53.05 182 ASP A N 1
ATOM 1075 C CA . ASP A 1 148 ? 44.037 -116.204 11.663 1.00 55.09 182 ASP A CA 1
ATOM 1076 C C . ASP A 1 148 ? 44.873 -115.879 12.909 1.00 57.97 182 ASP A C 1
ATOM 1077 O O . ASP A 1 148 ? 45.012 -114.718 13.287 1.00 59.81 182 ASP A O 1
ATOM 1082 N N . GLY A 1 149 ? 45.388 -116.934 13.541 1.00 49.64 183 GLY A N 1
ATOM 1083 C CA . GLY A 1 149 ? 46.255 -116.863 14.704 1.00 48.97 183 GLY A CA 1
ATOM 1084 C C . GLY A 1 149 ? 45.568 -116.755 16.042 1.00 50.93 183 GLY A C 1
ATOM 1085 O O . GLY A 1 149 ? 46.244 -116.772 17.067 1.00 52.37 183 GLY A O 1
ATOM 1086 N N . LYS A 1 150 ? 44.231 -116.633 16.057 1.00 44.67 184 LYS A N 1
ATOM 1087 C CA . LYS A 1 150 ? 43.467 -116.501 17.299 1.00 41.73 184 LYS A CA 1
ATOM 1088 C C . LYS A 1 150 ? 43.493 -117.775 18.114 1.00 48.42 184 LYS A C 1
ATOM 1089 O O . LYS A 1 150 ? 43.514 -117.714 19.350 1.00 48.83 184 LYS A O 1
ATOM 1095 N N . LEU A 1 151 ? 43.553 -118.934 17.433 1.00 44.15 185 LEU A N 1
ATOM 1096 C CA . LEU A 1 151 ? 43.650 -120.236 18.074 1.00 42.56 185 LEU A CA 1
ATOM 1097 C C . LEU A 1 151 ? 44.943 -120.915 17.567 1.00 51.17 185 LEU A C 1
ATOM 1098 O O . LEU A 1 151 ? 44.916 -121.616 16.566 1.00 51.35 185 LEU A O 1
ATOM 1103 N N . PRO A 1 152 ? 46.113 -120.613 18.157 1.00 53.47 186 PRO A N 1
ATOM 1104 C CA . PRO A 1 152 ? 47.367 -121.182 17.628 1.00 56.17 186 PRO A CA 1
ATOM 1105 C C . PRO A 1 152 ? 47.685 -122.635 18.032 1.00 61.65 186 PRO A C 1
ATOM 1106 O O . PRO A 1 152 ? 48.598 -123.228 17.476 1.00 65.04 186 PRO A O 1
ATOM 1110 N N . GLU A 1 153 ? 46.982 -123.183 19.009 1.00 56.69 187 GLU A N 1
ATOM 1111 C CA . GLU A 1 153 ? 47.202 -124.540 19.506 1.00 56.33 187 GLU A CA 1
ATOM 1112 C C . GLU A 1 153 ? 45.865 -125.211 19.817 1.00 57.76 187 GLU A C 1
ATOM 1113 O O . GLU A 1 153 ? 44.997 -124.582 20.410 1.00 58.04 187 GLU A O 1
ATOM 1119 N N . VAL A 1 154 ? 45.710 -126.478 19.407 1.00 51.28 188 VAL A N 1
ATOM 1120 C CA . VAL A 1 154 ? 44.532 -127.295 19.674 1.00 48.41 188 VAL A CA 1
ATOM 1121 C C . VAL A 1 154 ? 44.862 -128.234 20.850 1.00 53.91 188 VAL A C 1
ATOM 1122 O O . VAL A 1 154 ? 44.231 -128.146 21.878 1.00 55.71 188 VAL A O 1
ATOM 1126 N N . THR A 1 155 ? 45.854 -129.102 20.705 1.00 49.76 189 THR A N 1
ATOM 1127 C CA . THR A 1 155 ? 46.238 -130.084 21.717 1.00 48.74 189 THR A CA 1
ATOM 1128 C C . THR A 1 155 ? 47.749 -130.152 21.876 1.00 54.48 189 THR A C 1
ATOM 1129 O O . THR A 1 155 ? 48.493 -129.827 20.950 1.00 54.09 189 THR A O 1
ATOM 1133 N N . LYS A 1 156 ? 48.185 -130.556 23.071 1.00 52.52 190 LYS A N 1
ATOM 1134 C CA . LYS A 1 156 ? 49.592 -130.708 23.442 1.00 53.62 190 LYS A CA 1
ATOM 1135 C C . LYS A 1 156 ? 50.018 -132.167 23.335 1.00 59.07 190 LYS A C 1
ATOM 1136 O O . LYS A 1 156 ? 51.205 -132.467 23.524 1.00 62.12 190 LYS A O 1
ATOM 1142 N N . ASP A 1 157 ? 49.065 -133.074 23.004 1.00 55.00 191 ASP A N 1
ATOM 1143 C CA . ASP A 1 157 ? 49.313 -134.509 22.848 1.00 56.49 191 ASP A CA 1
ATOM 1144 C C . ASP A 1 157 ? 48.290 -135.231 21.969 1.00 58.85 191 ASP A C 1
ATOM 1145 O O . ASP A 1 157 ? 47.102 -134.922 21.998 1.00 57.64 191 ASP A O 1
ATOM 1150 N N . VAL A 1 158 ? 48.785 -136.225 21.202 1.00 56.33 192 VAL A N 1
ATOM 1151 C CA . VAL A 1 158 ? 48.008 -137.189 20.399 1.00 56.06 192 VAL A CA 1
ATOM 1152 C C . VAL A 1 158 ? 48.433 -138.566 20.983 1.00 59.43 192 VAL A C 1
ATOM 1153 O O . VAL A 1 158 ? 49.512 -139.083 20.674 1.00 57.27 192 VAL A O 1
ATOM 1157 N N . GLU A 1 159 ? 47.673 -139.039 21.971 1.00 57.82 193 GLU A N 1
ATOM 1158 C CA . GLU A 1 159 ? 47.992 -140.236 22.776 1.00 60.20 193 GLU A CA 1
ATOM 1159 C C . GLU A 1 159 ? 47.945 -141.578 22.024 1.00 61.27 193 GLU A C 1
ATOM 1160 O O . GLU A 1 159 ? 48.593 -142.540 22.454 1.00 62.08 193 GLU A O 1
ATOM 1166 N N . ARG A 1 160 ? 47.174 -141.641 20.920 1.00 55.49 194 ARG A N 1
ATOM 1167 C CA . ARG A 1 160 ? 46.954 -142.861 20.134 1.00 55.22 194 ARG A CA 1
ATOM 1168 C C . ARG A 1 160 ? 47.256 -142.661 18.645 1.00 59.97 194 ARG A C 1
ATOM 1169 O O . ARG A 1 160 ? 46.696 -141.763 17.994 1.00 60.76 194 ARG A O 1
ATOM 1177 N N . THR A 1 161 ? 48.133 -143.524 18.117 1.00 55.90 195 THR A N 1
ATOM 1178 C CA . THR A 1 161 ? 48.615 -143.525 16.733 1.00 56.28 195 THR A CA 1
ATOM 1179 C C . THR A 1 161 ? 47.647 -144.125 15.697 1.00 58.68 195 THR A C 1
ATOM 1180 O O . THR A 1 161 ? 47.804 -143.859 14.511 1.00 58.59 195 THR A O 1
ATOM 1184 N N . ASP A 1 162 ? 46.652 -144.909 16.136 1.00 54.84 196 ASP A N 1
ATOM 1185 C CA . ASP A 1 162 ? 45.831 -145.747 15.279 1.00 53.74 196 ASP A CA 1
ATOM 1186 C C . ASP A 1 162 ? 44.429 -145.346 14.873 1.00 54.32 196 ASP A C 1
ATOM 1187 O O . ASP A 1 162 ? 43.826 -146.058 14.059 1.00 53.65 196 ASP A O 1
ATOM 1192 N N . GLY A 1 163 ? 43.926 -144.235 15.399 1.00 48.21 197 GLY A N 1
ATOM 1193 C CA . GLY A 1 163 ? 42.578 -143.807 15.074 1.00 45.64 197 GLY A CA 1
ATOM 1194 C C . GLY A 1 163 ? 42.458 -142.520 14.283 1.00 48.10 197 GLY A C 1
ATOM 1195 O O . GLY A 1 163 ? 43.462 -141.896 13.892 1.00 47.78 197 GLY A O 1
ATOM 1196 N N . ALA A 1 164 ? 41.193 -142.122 14.047 1.00 39.77 198 ALA A N 1
ATOM 1197 C CA . ALA A 1 164 ? 40.886 -140.896 13.334 1.00 39.89 198 ALA A CA 1
ATOM 1198 C C . ALA A 1 164 ? 40.741 -139.767 14.337 1.00 43.62 198 ALA A C 1
ATOM 1199 O O . ALA A 1 164 ? 40.238 -139.972 15.454 1.00 43.79 198 ALA A O 1
ATOM 1201 N N . LEU A 1 165 ? 41.194 -138.580 13.937 1.00 38.22 199 LEU A N 1
ATOM 1202 C CA . LEU A 1 165 ? 41.160 -137.354 14.726 1.00 36.55 199 LEU A CA 1
ATOM 1203 C C . LEU A 1 165 ? 40.251 -136.333 14.029 1.00 40.48 199 LEU A C 1
ATOM 1204 O O . LEU A 1 165 ? 40.645 -135.829 12.973 1.00 40.69 199 LEU A O 1
ATOM 1209 N N . LEU A 1 166 ? 39.017 -136.043 14.595 1.00 35.86 200 LEU A N 1
ATOM 1210 C CA . LEU A 1 166 ? 38.112 -134.984 14.087 1.00 35.80 200 LEU A CA 1
ATOM 1211 C C . LEU A 1 166 ? 38.400 -133.660 14.821 1.00 38.56 200 LEU A C 1
ATOM 1212 O O . LEU A 1 166 ? 38.352 -133.593 16.059 1.00 36.46 200 LEU A O 1
ATOM 1217 N N . VAL A 1 167 ? 38.772 -132.624 14.045 1.00 35.86 201 VAL A N 1
ATOM 1218 C CA . VAL A 1 167 ? 39.229 -131.322 14.567 1.00 34.34 201 VAL A CA 1
ATOM 1219 C C . VAL A 1 167 ? 38.354 -130.160 14.073 1.00 40.05 201 VAL A C 1
ATOM 1220 O O . VAL A 1 167 ? 38.267 -129.919 12.871 1.00 41.18 201 VAL A O 1
ATOM 1224 N N . ASN A 1 168 ? 37.755 -129.432 15.027 1.00 34.12 202 ASN A N 1
ATOM 1225 C CA . ASN A 1 168 ? 36.910 -128.257 14.830 1.00 32.73 202 ASN A CA 1
ATOM 1226 C C . ASN A 1 168 ? 37.600 -127.125 15.502 1.00 36.18 202 ASN A C 1
ATOM 1227 O O . ASN A 1 168 ? 37.862 -127.168 16.723 1.00 36.37 202 ASN A O 1
ATOM 1232 N N . ALA A 1 169 ? 38.005 -126.166 14.698 1.00 31.32 203 ALA A N 1
ATOM 1233 C CA . ALA A 1 169 ? 38.759 -125.004 15.174 1.00 30.91 203 ALA A CA 1
ATOM 1234 C C . ALA A 1 169 ? 37.941 -123.780 14.936 1.00 36.28 203 ALA A C 1
ATOM 1235 O O . ALA A 1 169 ? 37.506 -123.559 13.803 1.00 38.44 203 ALA A O 1
ATOM 1237 N N . MET A 1 170 ? 37.704 -122.982 15.983 1.00 32.27 204 MET A N 1
ATOM 1238 C CA . MET A 1 170 ? 36.819 -121.814 15.871 1.00 32.77 204 MET A CA 1
ATOM 1239 C C . MET A 1 170 ? 37.285 -120.525 16.497 1.00 37.80 204 MET A C 1
ATOM 1240 O O . MET A 1 170 ? 37.902 -120.538 17.557 1.00 37.66 204 MET A O 1
ATOM 1245 N N . PHE A 1 171 ? 36.859 -119.401 15.909 1.00 36.45 205 PHE A N 1
ATOM 1246 C CA . PHE A 1 171 ? 37.048 -118.078 16.470 1.00 38.52 205 PHE A CA 1
ATOM 1247 C C . PHE A 1 171 ? 35.689 -117.359 16.516 1.00 46.38 205 PHE A C 1
ATOM 1248 O O . PHE A 1 171 ? 35.028 -117.229 15.473 1.00 47.03 205 PHE A O 1
ATOM 1256 N N . PHE A 1 172 ? 35.273 -116.912 17.726 1.00 41.14 206 PHE A N 1
ATOM 1257 C CA . PHE A 1 172 ? 34.045 -116.140 17.890 1.00 39.60 206 PHE A CA 1
ATOM 1258 C C . PHE A 1 172 ? 34.299 -114.874 18.694 1.00 42.85 206 PHE A C 1
ATOM 1259 O O . PHE A 1 172 ? 34.945 -114.892 19.743 1.00 43.13 206 PHE A O 1
ATOM 1267 N N . LYS A 1 173 ? 33.821 -113.758 18.173 1.00 40.06 207 LYS A N 1
ATOM 1268 C CA . LYS A 1 173 ? 33.956 -112.455 18.822 1.00 38.68 207 LYS A CA 1
ATOM 1269 C C . LYS A 1 173 ? 32.601 -111.733 18.824 1.00 44.07 207 LYS A C 1
ATOM 1270 O O . LYS A 1 173 ? 32.181 -111.200 17.792 1.00 45.57 207 LYS A O 1
ATOM 1276 N N . PRO A 1 174 ? 31.868 -111.751 19.959 1.00 39.75 208 PRO A N 1
ATOM 1277 C CA . PRO A 1 174 ? 30.600 -111.027 19.996 1.00 39.97 208 PRO A CA 1
ATOM 1278 C C . PRO A 1 174 ? 30.808 -109.521 19.812 1.00 47.27 208 PRO A C 1
ATOM 1279 O O . PRO A 1 174 ? 31.723 -108.934 20.419 1.00 48.78 208 PRO A O 1
ATOM 1283 N N . HIS A 1 175 ? 29.975 -108.919 18.938 1.00 43.79 209 HIS A N 1
ATOM 1284 C CA . HIS A 1 175 ? 29.984 -107.511 18.545 1.00 46.28 209 HIS A CA 1
ATOM 1285 C C . HIS A 1 175 ? 28.796 -106.897 19.207 1.00 51.05 209 HIS A C 1
ATOM 1286 O O . HIS A 1 175 ? 27.665 -107.210 18.823 1.00 51.20 209 HIS A O 1
ATOM 1293 N N . TRP A 1 176 ? 29.036 -106.087 20.255 1.00 46.50 210 TRP A N 1
ATOM 1294 C CA . TRP A 1 176 ? 27.959 -105.480 21.026 1.00 47.36 210 TRP A CA 1
ATOM 1295 C C . TRP A 1 176 ? 27.135 -104.535 20.182 1.00 55.69 210 TRP A C 1
ATOM 1296 O O . TRP A 1 176 ? 27.678 -103.832 19.319 1.00 56.72 210 TRP A O 1
ATOM 1307 N N . ASP A 1 177 ? 25.819 -104.483 20.457 1.00 52.73 211 ASP A N 1
ATOM 1308 C CA . ASP A 1 177 ? 24.932 -103.541 19.772 1.00 53.22 211 ASP A CA 1
ATOM 1309 C C . ASP A 1 177 ? 25.310 -102.108 20.217 1.00 59.69 211 ASP A C 1
ATOM 1310 O O . ASP A 1 177 ? 25.197 -101.150 19.450 1.00 61.37 211 ASP A O 1
ATOM 1315 N N . GLU A 1 178 ? 25.796 -101.986 21.453 1.00 56.70 212 GLU A N 1
ATOM 1316 C CA . GLU A 1 178 ? 26.282 -100.731 22.023 1.00 58.39 212 GLU A CA 1
ATOM 1317 C C . GLU A 1 178 ? 27.680 -101.013 22.554 1.00 58.38 212 GLU A C 1
ATOM 1318 O O . GLU A 1 178 ? 27.847 -101.736 23.541 1.00 58.43 212 GLU A O 1
ATOM 1324 N N . LYS A 1 179 ? 28.677 -100.530 21.826 1.00 54.07 213 LYS A N 1
ATOM 1325 C CA . LYS A 1 179 ? 30.094 -100.745 22.108 1.00 53.46 213 LYS A CA 1
ATOM 1326 C C . LYS A 1 179 ? 30.562 -100.203 23.455 1.00 60.22 213 LYS A C 1
ATOM 1327 O O . LYS A 1 179 ? 30.009 -99.232 23.976 1.00 62.65 213 LYS A O 1
ATOM 1333 N N . PHE A 1 180 ? 31.624 -100.808 23.987 1.00 55.86 214 PHE A N 1
ATOM 1334 C CA . PHE A 1 180 ? 32.278 -100.313 25.185 1.00 56.97 214 PHE A CA 1
ATOM 1335 C C . PHE A 1 180 ? 33.265 -99.263 24.673 1.00 63.53 214 PHE A C 1
ATOM 1336 O O . PHE A 1 180 ? 33.728 -99.360 23.534 1.00 63.26 214 PHE A O 1
ATOM 1344 N N . HIS A 1 181 ? 33.531 -98.237 25.465 1.00 62.33 215 HIS A N 1
ATOM 1345 C CA . HIS A 1 181 ? 34.483 -97.201 25.084 1.00 64.53 215 HIS A CA 1
ATOM 1346 C C . HIS A 1 181 ? 35.898 -97.817 25.187 1.00 69.05 215 HIS A C 1
ATOM 1347 O O . HIS A 1 181 ? 36.197 -98.467 26.186 1.00 66.19 215 HIS A O 1
ATOM 1354 N N . HIS A 1 182 ? 36.749 -97.649 24.148 1.00 69.54 216 HIS A N 1
ATOM 1355 C CA . HIS A 1 182 ? 38.108 -98.218 24.102 1.00 70.36 216 HIS A CA 1
ATOM 1356 C C . HIS A 1 182 ? 39.009 -97.845 25.287 1.00 74.99 216 HIS A C 1
ATOM 1357 O O . HIS A 1 182 ? 39.970 -98.556 25.577 1.00 74.52 216 HIS A O 1
ATOM 1364 N N . LYS A 1 183 ? 38.689 -96.746 25.978 1.00 73.00 217 LYS A N 1
ATOM 1365 C CA . LYS A 1 183 ? 39.427 -96.291 27.149 1.00 73.89 217 LYS A CA 1
ATOM 1366 C C . LYS A 1 183 ? 38.807 -96.742 28.482 1.00 74.08 217 LYS A C 1
ATOM 1367 O O . LYS A 1 183 ? 39.445 -96.588 29.519 1.00 76.57 217 LYS A O 1
ATOM 1373 N N . MET A 1 184 ? 37.599 -97.325 28.463 1.00 65.44 218 MET A N 1
ATOM 1374 C CA . MET A 1 184 ? 36.948 -97.847 29.676 1.00 63.60 218 MET A CA 1
ATOM 1375 C C . MET A 1 184 ? 37.483 -99.277 29.991 1.00 63.74 218 MET A C 1
ATOM 1376 O O . MET A 1 184 ? 36.716 -100.236 30.148 1.00 60.85 218 MET A O 1
ATOM 1381 N N . VAL A 1 185 ? 38.826 -99.392 30.030 1.00 58.21 219 VAL A N 1
ATOM 1382 C CA . VAL A 1 185 ? 39.583 -100.628 30.210 1.00 55.85 219 VAL A CA 1
ATOM 1383 C C . VAL A 1 185 ? 40.674 -100.394 31.254 1.00 59.70 219 VAL A C 1
ATOM 1384 O O . VAL A 1 185 ? 41.405 -99.404 31.184 1.00 61.45 219 VAL A O 1
ATOM 1388 N N . ASP A 1 186 ? 40.779 -101.305 32.229 1.00 54.90 220 ASP A N 1
ATOM 1389 C CA . ASP A 1 186 ? 41.783 -101.209 33.291 1.00 55.56 220 ASP A CA 1
ATOM 1390 C C . ASP A 1 186 ? 42.070 -102.573 33.871 1.00 57.58 220 ASP A C 1
ATOM 1391 O O . ASP A 1 186 ? 41.444 -103.550 33.469 1.00 56.97 220 ASP A O 1
ATOM 1396 N N . ASN A 1 187 ? 43.018 -102.638 34.795 1.00 54.98 221 ASN A N 1
ATOM 1397 C CA . ASN A 1 187 ? 43.455 -103.853 35.452 1.00 54.91 221 ASN A CA 1
ATOM 1398 C C . ASN A 1 187 ? 42.708 -104.094 36.745 1.00 61.15 221 ASN A C 1
ATOM 1399 O O . ASN A 1 187 ? 42.596 -103.204 37.595 1.00 63.62 221 ASN A O 1
ATOM 1404 N N . ARG A 1 188 ? 42.167 -105.296 36.866 1.00 55.63 222 ARG A N 1
ATOM 1405 C CA . ARG A 1 188 ? 41.393 -105.724 38.023 1.00 56.47 222 ARG A CA 1
ATOM 1406 C C . ARG A 1 188 ? 41.802 -107.151 38.410 1.00 59.67 222 ARG A C 1
ATOM 1407 O O . ARG A 1 188 ? 42.458 -107.847 37.635 1.00 58.60 222 ARG A O 1
ATOM 1415 N N . GLY A 1 189 ? 41.419 -107.564 39.609 1.00 56.93 223 GLY A N 1
ATOM 1416 C CA . GLY A 1 189 ? 41.627 -108.931 40.064 1.00 56.37 223 GLY A CA 1
ATOM 1417 C C . GLY A 1 189 ? 40.387 -109.772 39.799 1.00 60.24 223 GLY A C 1
ATOM 1418 O O . GLY A 1 189 ? 39.275 -109.341 40.126 1.00 61.30 223 GLY A O 1
ATOM 1419 N N . PHE A 1 190 ? 40.558 -110.958 39.170 1.00 53.99 224 PHE A N 1
ATOM 1420 C CA . PHE A 1 190 ? 39.467 -111.910 38.955 1.00 51.63 224 PHE A CA 1
ATOM 1421 C C . PHE A 1 190 ? 39.593 -113.008 40.025 1.00 55.25 224 PHE A C 1
ATOM 1422 O O . PHE A 1 190 ? 40.636 -113.666 40.135 1.00 55.27 224 PHE A O 1
ATOM 1430 N N . MET A 1 191 ? 38.544 -113.188 40.820 1.00 51.61 225 MET A N 1
ATOM 1431 C CA . MET A 1 191 ? 38.534 -114.195 41.876 1.00 53.31 225 MET A CA 1
ATOM 1432 C C . MET A 1 191 ? 38.098 -115.548 41.335 1.00 58.23 225 MET A C 1
ATOM 1433 O O . MET A 1 191 ? 36.911 -115.768 41.074 1.00 57.41 225 MET A O 1
ATOM 1438 N N . VAL A 1 192 ? 39.070 -116.444 41.120 1.00 56.27 226 VAL A N 1
ATOM 1439 C CA . VAL A 1 192 ? 38.837 -117.813 40.637 1.00 55.23 226 VAL A CA 1
ATOM 1440 C C . VAL A 1 192 ? 38.145 -118.560 41.785 1.00 61.54 226 VAL A C 1
ATOM 1441 O O . VAL A 1 192 ? 37.150 -119.242 41.566 1.00 61.79 226 VAL A O 1
ATOM 1445 N N . THR A 1 193 ? 38.646 -118.366 43.012 1.00 61.10 227 THR A N 1
ATOM 1446 C CA . THR A 1 193 ? 38.090 -118.883 44.269 1.00 63.36 227 THR A CA 1
ATOM 1447 C C . THR A 1 193 ? 38.178 -117.743 45.289 1.00 69.82 227 THR A C 1
ATOM 1448 O O . THR A 1 193 ? 38.688 -116.666 44.954 1.00 67.95 227 THR A O 1
ATOM 1452 N N . ARG A 1 194 ? 37.728 -117.990 46.538 1.00 70.34 228 ARG A N 1
ATOM 1453 C CA . ARG A 1 194 ? 37.792 -117.011 47.619 1.00 73.75 228 ARG A CA 1
ATOM 1454 C C . ARG A 1 194 ? 39.257 -116.720 48.018 1.00 79.09 228 ARG A C 1
ATOM 1455 O O . ARG A 1 194 ? 39.551 -115.632 48.525 1.00 80.22 228 ARG A O 1
ATOM 1463 N N . SER A 1 195 ? 40.168 -117.688 47.741 1.00 74.63 229 SER A N 1
ATOM 1464 C CA . SER A 1 195 ? 41.588 -117.653 48.083 1.00 75.61 229 SER A CA 1
ATOM 1465 C C . SER A 1 195 ? 42.559 -117.490 46.896 1.00 78.39 229 SER A C 1
ATOM 1466 O O . SER A 1 195 ? 43.756 -117.297 47.128 1.00 81.05 229 SER A O 1
ATOM 1469 N N . TYR A 1 196 ? 42.066 -117.557 45.653 1.00 71.61 230 TYR A N 1
ATOM 1470 C CA . TYR A 1 196 ? 42.906 -117.438 44.458 1.00 70.54 230 TYR A CA 1
ATOM 1471 C C . TYR A 1 196 ? 42.410 -116.359 43.480 1.00 70.32 230 TYR A C 1
ATOM 1472 O O . TYR A 1 196 ? 41.322 -116.472 42.914 1.00 67.80 230 TYR A O 1
ATOM 1481 N N . THR A 1 197 ? 43.224 -115.309 43.301 1.00 66.20 231 THR A N 1
ATOM 1482 C CA . THR A 1 197 ? 42.938 -114.158 42.445 1.00 63.85 231 THR A CA 1
ATOM 1483 C C . THR A 1 197 ? 43.946 -114.062 41.314 1.00 64.31 231 THR A C 1
ATOM 1484 O O . THR A 1 197 ? 45.145 -114.124 41.549 1.00 65.24 231 THR A O 1
ATOM 1488 N N . VAL A 1 198 ? 43.447 -113.863 40.097 1.00 58.13 232 VAL A N 1
ATOM 1489 C CA . VAL A 1 198 ? 44.250 -113.703 38.888 1.00 56.95 232 VAL A CA 1
ATOM 1490 C C . VAL A 1 198 ? 44.101 -112.268 38.324 1.00 57.53 232 VAL A C 1
ATOM 1491 O O . VAL A 1 198 ? 42.991 -111.715 38.290 1.00 55.95 232 VAL A O 1
ATOM 1495 N N . GLY A 1 199 ? 45.229 -111.681 37.928 1.00 52.77 233 GLY A N 1
ATOM 1496 C CA . GLY A 1 199 ? 45.282 -110.349 37.343 1.00 52.07 233 GLY A CA 1
ATOM 1497 C C . GLY A 1 199 ? 44.701 -110.345 35.946 1.00 54.96 233 GLY A C 1
ATOM 1498 O O . GLY A 1 199 ? 45.195 -111.043 35.055 1.00 53.55 233 GLY A O 1
ATOM 1499 N N . VAL A 1 200 ? 43.600 -109.600 35.758 1.00 50.15 234 VAL A N 1
ATOM 1500 C CA . VAL A 1 200 ? 42.923 -109.527 34.474 1.00 46.52 234 VAL A CA 1
ATOM 1501 C C . VAL A 1 200 ? 42.720 -108.086 34.012 1.00 49.09 234 VAL A C 1
ATOM 1502 O O . VAL A 1 200 ? 42.832 -107.147 34.784 1.00 48.82 234 VAL A O 1
ATOM 1506 N N . THR A 1 201 ? 42.405 -107.925 32.743 1.00 47.46 235 THR A N 1
ATOM 1507 C CA . THR A 1 201 ? 42.024 -106.660 32.137 1.00 47.62 235 THR A CA 1
ATOM 1508 C C . THR A 1 201 ? 40.484 -106.705 32.080 1.00 50.34 235 THR A C 1
ATOM 1509 O O . THR A 1 201 ? 39.916 -107.728 31.704 1.00 46.00 235 THR A O 1
ATOM 1513 N N . MET A 1 202 ? 39.824 -105.638 32.529 1.00 51.31 236 MET A N 1
ATOM 1514 C CA . MET A 1 202 ? 38.361 -105.568 32.492 1.00 51.54 236 MET A CA 1
ATOM 1515 C C . MET A 1 202 ? 37.879 -104.377 31.688 1.00 54.74 236 MET A C 1
ATOM 1516 O O . MET A 1 202 ? 38.514 -103.322 31.711 1.00 56.75 236 MET A O 1
ATOM 1521 N N . MET A 1 203 ? 36.746 -104.540 30.990 1.00 48.40 237 MET A N 1
ATOM 1522 C CA . MET A 1 203 ? 36.103 -103.479 30.207 1.00 48.07 237 MET A CA 1
ATOM 1523 C C . MET A 1 203 ? 34.797 -103.137 30.931 1.00 54.09 237 MET A C 1
ATOM 1524 O O . MET A 1 203 ? 34.169 -104.020 31.534 1.00 54.60 237 MET A O 1
ATOM 1529 N N . HIS A 1 204 ? 34.430 -101.853 30.929 1.00 49.70 238 HIS A N 1
ATOM 1530 C CA . HIS A 1 204 ? 33.287 -101.367 31.693 1.00 49.28 238 HIS A CA 1
ATOM 1531 C C . HIS A 1 204 ? 32.363 -100.523 30.862 1.00 57.13 238 HIS A C 1
ATOM 1532 O O . HIS A 1 204 ? 32.825 -99.674 30.099 1.00 60.21 238 HIS A O 1
ATOM 1539 N N . ARG A 1 205 ? 31.055 -100.692 31.069 1.00 52.10 239 ARG A N 1
ATOM 1540 C CA . ARG A 1 205 ? 30.053 -99.889 30.379 1.00 53.15 239 ARG A CA 1
ATOM 1541 C C . ARG A 1 205 ? 28.777 -99.833 31.199 1.00 56.60 239 ARG A C 1
ATOM 1542 O O . ARG A 1 205 ? 28.384 -100.830 31.809 1.00 54.60 239 ARG A O 1
ATOM 1550 N N . THR A 1 206 ? 28.098 -98.688 31.158 1.00 56.16 240 THR A N 1
ATOM 1551 C CA . THR A 1 206 ? 26.804 -98.495 31.803 1.00 57.59 240 THR A CA 1
ATOM 1552 C C . THR A 1 206 ? 25.804 -98.223 30.698 1.00 65.28 240 THR A C 1
ATOM 1553 O O . THR A 1 206 ? 26.042 -97.367 29.838 1.00 68.93 240 THR A O 1
ATOM 1557 N N . GLY A 1 207 ? 24.707 -98.961 30.720 1.00 60.17 241 GLY A N 1
ATOM 1558 C CA . GLY A 1 207 ? 23.636 -98.813 29.750 1.00 59.71 241 GLY A CA 1
ATOM 1559 C C . GLY A 1 207 ? 22.327 -99.350 30.265 1.00 64.48 241 GLY A C 1
ATOM 1560 O O . GLY A 1 207 ? 22.197 -99.706 31.435 1.00 64.50 241 GLY A O 1
ATOM 1561 N N . LEU A 1 208 ? 21.344 -99.386 29.390 1.00 62.71 242 LEU A N 1
ATOM 1562 C CA . LEU A 1 208 ? 20.038 -99.926 29.694 1.00 62.92 242 LEU A CA 1
ATOM 1563 C C . LEU A 1 208 ? 20.059 -101.361 29.175 1.00 62.97 242 LEU A C 1
ATOM 1564 O O . LEU A 1 208 ? 20.231 -101.601 27.973 1.00 61.94 242 LEU A O 1
ATOM 1569 N N . TYR A 1 209 ? 19.983 -102.318 30.105 1.00 56.84 243 TYR A N 1
ATOM 1570 C CA . TYR A 1 209 ? 20.034 -103.731 29.791 1.00 53.64 243 TYR A CA 1
ATOM 1571 C C . TYR A 1 209 ? 18.927 -104.510 30.457 1.00 58.51 243 TYR A C 1
ATOM 1572 O O . TYR A 1 209 ? 18.578 -104.221 31.604 1.00 59.74 243 TYR A O 1
ATOM 1581 N N . ASN A 1 210 ? 18.438 -105.558 29.758 1.00 54.20 244 ASN A N 1
ATOM 1582 C CA . ASN A 1 210 ? 17.466 -106.506 30.283 1.00 56.11 244 ASN A CA 1
ATOM 1583 C C . ASN A 1 210 ? 18.174 -107.226 31.414 1.00 61.15 244 ASN A C 1
ATOM 1584 O O . ASN A 1 210 ? 19.270 -107.748 31.228 1.00 60.44 244 ASN A O 1
ATOM 1589 N N . TYR A 1 211 ? 17.615 -107.137 32.609 1.00 60.52 245 TYR A N 1
ATOM 1590 C CA . TYR A 1 211 ? 18.259 -107.613 33.815 1.00 60.36 245 TYR A CA 1
ATOM 1591 C C . TYR A 1 211 ? 17.261 -108.194 34.780 1.00 65.69 245 TYR A C 1
ATOM 1592 O O . TYR A 1 211 ? 16.103 -107.769 34.827 1.00 68.64 245 TYR A O 1
ATOM 1601 N N . TYR A 1 212 ? 17.732 -109.141 35.580 1.00 60.70 246 TYR A N 1
ATOM 1602 C CA . TYR A 1 212 ? 16.983 -109.760 36.658 1.00 62.82 246 TYR A CA 1
ATOM 1603 C C . TYR A 1 212 ? 17.945 -110.239 37.737 1.00 66.52 246 TYR A C 1
ATOM 1604 O O . TYR A 1 212 ? 18.955 -110.881 37.434 1.00 63.75 246 TYR A O 1
ATOM 1613 N N . ASP A 1 213 ? 17.647 -109.870 38.986 1.00 65.41 247 ASP A N 1
ATOM 1614 C CA . ASP A 1 213 ? 18.416 -110.233 40.162 1.00 66.17 247 ASP A CA 1
ATOM 1615 C C . ASP A 1 213 ? 17.535 -111.158 41.002 1.00 75.40 247 ASP A C 1
ATOM 1616 O O . ASP A 1 213 ? 16.561 -110.705 41.602 1.00 77.80 247 ASP A O 1
ATOM 1621 N N . ASP A 1 214 ? 17.843 -112.470 40.984 1.00 73.98 248 ASP A N 1
ATOM 1622 C CA . ASP A 1 214 ? 17.109 -113.496 41.734 1.00 76.59 248 ASP A CA 1
ATOM 1623 C C . ASP A 1 214 ? 17.665 -113.547 43.167 1.00 84.78 248 ASP A C 1
ATOM 1624 O O . ASP A 1 214 ? 18.664 -114.220 43.423 1.00 83.61 248 ASP A O 1
ATOM 1629 N N . GLU A 1 215 ? 17.026 -112.819 44.093 1.00 86.23 249 GLU A N 1
ATOM 1630 C CA . GLU A 1 215 ? 17.451 -112.752 45.493 1.00 89.47 249 GLU A CA 1
ATOM 1631 C C . GLU A 1 215 ? 17.287 -114.079 46.240 1.00 95.31 249 GLU A C 1
ATOM 1632 O O . GLU A 1 215 ? 18.029 -114.338 47.193 1.00 96.62 249 GLU A O 1
ATOM 1638 N N . LYS A 1 216 ? 16.349 -114.928 45.773 1.00 90.92 250 LYS A N 1
ATOM 1639 C CA . LYS A 1 216 ? 16.070 -116.247 46.337 1.00 91.47 250 LYS A CA 1
ATOM 1640 C C . LYS A 1 216 ? 17.226 -117.217 46.040 1.00 92.35 250 LYS A C 1
ATOM 1641 O O . LYS A 1 216 ? 17.743 -117.843 46.961 1.00 93.38 250 LYS A O 1
ATOM 1647 N N . GLU A 1 217 ? 17.623 -117.333 44.761 1.00 85.10 251 GLU A N 1
ATOM 1648 C CA . GLU A 1 217 ? 18.678 -118.238 44.305 1.00 81.30 251 GLU A CA 1
ATOM 1649 C C . GLU A 1 217 ? 20.078 -117.595 44.259 1.00 82.50 251 GLU A C 1
ATOM 1650 O O . GLU A 1 217 ? 21.035 -118.234 43.815 1.00 81.24 251 GLU A O 1
ATOM 1656 N N . LYS A 1 218 ? 20.194 -116.350 44.778 1.00 77.93 252 LYS A N 1
ATOM 1657 C CA . LYS A 1 218 ? 21.415 -115.542 44.895 1.00 75.71 252 LYS A CA 1
ATOM 1658 C C . LYS A 1 218 ? 22.234 -115.451 43.608 1.00 74.69 252 LYS A C 1
ATOM 1659 O O . LYS A 1 218 ? 23.419 -115.821 43.565 1.00 74.94 252 LYS A O 1
ATOM 1665 N N . LEU A 1 219 ? 21.578 -114.965 42.544 1.00 66.47 253 LEU A N 1
ATOM 1666 C CA . LEU A 1 219 ? 22.191 -114.811 41.224 1.00 61.85 253 LEU A CA 1
ATOM 1667 C C . LEU A 1 219 ? 21.665 -113.600 40.461 1.00 61.43 253 LEU A C 1
ATOM 1668 O O . LEU A 1 219 ? 20.574 -113.101 40.750 1.00 63.20 253 LEU A O 1
ATOM 1673 N N . GLN A 1 220 ? 22.429 -113.161 39.460 1.00 52.79 254 GLN A N 1
ATOM 1674 C CA . GLN A 1 220 ? 22.061 -112.076 38.560 1.00 51.83 254 GLN A CA 1
ATOM 1675 C C . GLN A 1 220 ? 22.134 -112.598 37.126 1.00 55.27 254 GLN A C 1
ATOM 1676 O O . GLN A 1 220 ? 23.050 -113.356 36.763 1.00 51.37 254 GLN A O 1
ATOM 1682 N N . ILE A 1 221 ? 21.199 -112.145 36.302 1.00 55.42 255 ILE A N 1
ATOM 1683 C CA . ILE A 1 221 ? 21.152 -112.488 34.890 1.00 54.86 255 ILE A CA 1
ATOM 1684 C C . ILE A 1 221 ? 21.024 -111.212 34.069 1.00 57.45 255 ILE A C 1
ATOM 1685 O O . ILE A 1 221 ? 20.170 -110.370 34.363 1.00 61.85 255 ILE A O 1
ATOM 1690 N N . VAL A 1 222 ? 21.888 -111.054 33.075 1.00 47.39 256 VAL A N 1
ATOM 1691 C CA . VAL A 1 222 ? 21.870 -109.895 32.204 1.00 46.45 256 VAL A CA 1
ATOM 1692 C C . VAL A 1 222 ? 21.887 -110.362 30.738 1.00 51.99 256 VAL A C 1
ATOM 1693 O O . VAL A 1 222 ? 22.512 -111.388 30.402 1.00 50.07 256 VAL A O 1
ATOM 1697 N N . GLU A 1 223 ? 21.175 -109.607 29.876 1.00 49.62 257 GLU A N 1
ATOM 1698 C CA . GLU A 1 223 ? 21.118 -109.854 28.444 1.00 47.78 257 GLU A CA 1
ATOM 1699 C C . GLU A 1 223 ? 21.865 -108.731 27.736 1.00 50.08 257 GLU A C 1
ATOM 1700 O O . GLU A 1 223 ? 21.566 -107.563 27.938 1.00 50.65 257 GLU A O 1
ATOM 1706 N N . MET A 1 224 ? 22.841 -109.087 26.915 1.00 46.87 258 MET A N 1
ATOM 1707 C CA . MET A 1 224 ? 23.605 -108.103 26.170 1.00 47.56 258 MET A CA 1
ATOM 1708 C C . MET A 1 224 ? 23.351 -108.270 24.671 1.00 52.13 258 MET A C 1
ATOM 1709 O O . MET A 1 224 ? 23.856 -109.210 24.066 1.00 50.57 258 MET A O 1
ATOM 1714 N N . PRO A 1 225 ? 22.539 -107.387 24.054 1.00 51.60 259 PRO A N 1
ATOM 1715 C CA . PRO A 1 225 ? 22.266 -107.538 22.616 1.00 50.67 259 PRO A CA 1
ATOM 1716 C C . PRO A 1 225 ? 23.523 -107.365 21.770 1.00 52.63 259 PRO A C 1
ATOM 1717 O O . PRO A 1 225 ? 24.368 -106.499 22.036 1.00 51.17 259 PRO A O 1
ATOM 1721 N N . LEU A 1 226 ? 23.645 -108.221 20.762 1.00 48.11 260 LEU A N 1
ATOM 1722 C CA . LEU A 1 226 ? 24.754 -108.157 19.821 1.00 47.34 260 LEU A CA 1
ATOM 1723 C C . LEU A 1 226 ? 24.296 -107.277 18.642 1.00 51.00 260 LEU A C 1
ATOM 1724 O O . LEU A 1 226 ? 23.146 -106.835 18.644 1.00 50.93 260 LEU A O 1
ATOM 1729 N N . ALA A 1 227 ? 25.193 -106.944 17.712 1.00 49.08 261 ALA A N 1
ATOM 1730 C CA . ALA A 1 227 ? 24.900 -106.032 16.597 1.00 51.74 261 ALA A CA 1
ATOM 1731 C C . ALA A 1 227 ? 23.574 -106.213 15.870 1.00 59.38 261 ALA A C 1
ATOM 1732 O O . ALA A 1 227 ? 23.235 -107.325 15.445 1.00 57.98 261 ALA A O 1
ATOM 1734 N N . HIS A 1 228 ? 22.817 -105.088 15.751 1.00 59.37 262 HIS A N 1
ATOM 1735 C CA . HIS A 1 228 ? 21.507 -104.969 15.099 1.00 61.31 262 HIS A CA 1
ATOM 1736 C C . HIS A 1 228 ? 20.434 -105.849 15.721 1.00 67.48 262 HIS A C 1
ATOM 1737 O O . HIS A 1 228 ? 19.422 -106.140 15.081 1.00 67.90 262 HIS A O 1
ATOM 1744 N N . LYS A 1 229 ? 20.655 -106.241 16.999 1.00 64.78 263 LYS A N 1
ATOM 1745 C CA . LYS A 1 229 ? 19.761 -107.060 17.830 1.00 64.95 263 LYS A CA 1
ATOM 1746 C C . LYS A 1 229 ? 19.404 -108.413 17.173 1.00 68.80 263 LYS A C 1
ATOM 1747 O O . LYS A 1 229 ? 18.354 -108.995 17.458 1.00 68.59 263 LYS A O 1
ATOM 1753 N N . LEU A 1 230 ? 20.312 -108.915 16.305 1.00 64.38 264 LEU A N 1
ATOM 1754 C CA . LEU A 1 230 ? 20.150 -110.186 15.590 1.00 63.02 264 LEU A CA 1
ATOM 1755 C C . LEU A 1 230 ? 20.392 -111.367 16.513 1.00 62.29 264 LEU A C 1
ATOM 1756 O O . LEU A 1 230 ? 19.816 -112.427 16.301 1.00 60.83 264 LEU A O 1
ATOM 1761 N N . SER A 1 231 ? 21.207 -111.170 17.555 1.00 55.25 265 SER A N 1
ATOM 1762 C CA . SER A 1 231 ? 21.519 -112.155 18.583 1.00 51.99 265 SER A CA 1
ATOM 1763 C C . SER A 1 231 ? 21.780 -111.455 19.935 1.00 54.16 265 SER A C 1
ATOM 1764 O O . SER A 1 231 ? 21.858 -110.228 19.995 1.00 52.64 265 SER A O 1
ATOM 1767 N N . SER A 1 232 ? 21.881 -112.232 21.013 1.00 50.45 266 SER A N 1
ATOM 1768 C CA . SER A 1 232 ? 22.179 -111.708 22.340 1.00 50.43 266 SER A CA 1
ATOM 1769 C C . SER A 1 232 ? 23.095 -112.638 23.135 1.00 52.45 266 SER A C 1
ATOM 1770 O O . SER A 1 232 ? 23.050 -113.860 22.972 1.00 50.73 266 SER A O 1
ATOM 1773 N N . LEU A 1 233 ? 23.949 -112.038 23.970 1.00 48.00 267 LEU A N 1
ATOM 1774 C CA . LEU A 1 233 ? 24.828 -112.778 24.847 1.00 45.71 267 LEU A CA 1
ATOM 1775 C C . LEU A 1 233 ? 24.212 -112.623 26.223 1.00 50.96 267 LEU A C 1
ATOM 1776 O O . LEU A 1 233 ? 24.016 -111.494 26.684 1.00 53.54 267 LEU A O 1
ATOM 1781 N N . ILE A 1 234 ? 23.873 -113.748 26.856 1.00 45.32 268 ILE A N 1
ATOM 1782 C CA . ILE A 1 234 ? 23.256 -113.777 28.181 1.00 46.57 268 ILE A CA 1
ATOM 1783 C C . ILE A 1 234 ? 24.250 -114.285 29.213 1.00 50.94 268 ILE A C 1
ATOM 1784 O O . ILE A 1 234 ? 24.887 -115.304 28.971 1.00 48.67 268 ILE A O 1
ATOM 1789 N N . ILE A 1 235 ? 24.406 -113.563 30.354 1.00 49.10 269 ILE A N 1
ATOM 1790 C CA . ILE A 1 235 ? 25.353 -113.951 31.413 1.00 48.51 269 ILE A CA 1
ATOM 1791 C C . ILE A 1 235 ? 24.626 -114.254 32.738 1.00 52.73 269 ILE A C 1
ATOM 1792 O O . ILE A 1 235 ? 23.854 -113.420 33.227 1.00 53.71 269 ILE A O 1
ATOM 1797 N N . LEU A 1 236 ? 24.913 -115.431 33.325 1.00 49.22 270 LEU A N 1
ATOM 1798 C CA . LEU A 1 236 ? 24.392 -115.893 34.616 1.00 52.23 270 LEU A CA 1
ATOM 1799 C C . LEU A 1 236 ? 25.542 -115.957 35.588 1.00 54.60 270 LEU A C 1
ATOM 1800 O O . LEU A 1 236 ? 26.545 -116.639 35.323 1.00 53.67 270 LEU A O 1
ATOM 1805 N N . MET A 1 237 ? 25.409 -115.256 36.720 1.00 48.34 271 MET A N 1
ATOM 1806 C CA . MET A 1 237 ? 26.475 -115.212 37.696 1.00 46.82 271 MET A CA 1
ATOM 1807 C C . MET A 1 237 ? 25.949 -115.199 39.125 1.00 55.12 271 MET A C 1
ATOM 1808 O O . MET A 1 237 ? 25.023 -114.432 39.406 1.00 57.59 271 MET A O 1
ATOM 1813 N N . PRO A 1 238 ? 26.531 -115.998 40.060 1.00 53.24 272 PRO A N 1
ATOM 1814 C CA . PRO A 1 238 ? 26.072 -115.928 41.471 1.00 56.38 272 PRO A CA 1
ATOM 1815 C C . PRO A 1 238 ? 26.419 -114.581 42.097 1.00 63.79 272 PRO A C 1
ATOM 1816 O O . PRO A 1 238 ? 27.309 -113.897 41.589 1.00 61.60 272 PRO A O 1
ATOM 1820 N N . HIS A 1 239 ? 25.747 -114.205 43.203 1.00 66.62 273 HIS A N 1
ATOM 1821 C CA . HIS A 1 239 ? 26.040 -112.940 43.887 1.00 69.79 273 HIS A CA 1
ATOM 1822 C C . HIS A 1 239 ? 27.509 -112.811 44.292 1.00 77.78 273 HIS A C 1
ATOM 1823 O O . HIS A 1 239 ? 28.123 -111.776 43.997 1.00 78.51 273 HIS A O 1
ATOM 1830 N N . HIS A 1 240 ? 28.087 -113.863 44.915 1.00 76.54 274 HIS A N 1
ATOM 1831 C CA . HIS A 1 240 ? 29.507 -113.854 45.285 1.00 78.52 274 HIS A CA 1
ATOM 1832 C C . HIS A 1 240 ? 30.305 -115.035 44.727 1.00 77.41 274 HIS A C 1
ATOM 1833 O O . HIS A 1 240 ? 29.720 -115.895 44.057 1.00 76.19 274 HIS A O 1
ATOM 1840 N N . VAL A 1 241 ? 31.646 -115.055 44.953 1.00 70.65 275 VAL A N 1
ATOM 1841 C CA . VAL A 1 241 ? 32.518 -116.132 44.466 1.00 67.68 275 VAL A CA 1
ATOM 1842 C C . VAL A 1 241 ? 32.120 -117.449 45.102 1.00 70.81 275 VAL A C 1
ATOM 1843 O O . VAL A 1 241 ? 32.056 -117.555 46.326 1.00 73.45 275 VAL A O 1
ATOM 1847 N N . GLU A 1 242 ? 31.792 -118.430 44.258 1.00 64.44 276 GLU A N 1
ATOM 1848 C CA . GLU A 1 242 ? 31.419 -119.798 44.633 1.00 63.75 276 GLU A CA 1
ATOM 1849 C C . GLU A 1 242 ? 31.564 -120.677 43.396 1.00 65.20 276 GLU A C 1
ATOM 1850 O O . GLU A 1 242 ? 31.468 -120.148 42.277 1.00 63.12 276 GLU A O 1
ATOM 1856 N N . PRO A 1 243 ? 31.779 -122.009 43.539 1.00 61.73 277 PRO A N 1
ATOM 1857 C CA . PRO A 1 243 ? 31.851 -122.861 42.339 1.00 59.18 277 PRO A CA 1
ATOM 1858 C C . PRO A 1 243 ? 30.508 -122.842 41.596 1.00 62.69 277 PRO A C 1
ATOM 1859 O O . PRO A 1 243 ? 29.462 -122.664 42.230 1.00 64.57 277 PRO A O 1
ATOM 1863 N N . LEU A 1 244 ? 30.536 -122.981 40.259 1.00 57.01 278 LEU A N 1
ATOM 1864 C CA . LEU A 1 244 ? 29.338 -122.926 39.426 1.00 55.52 278 LEU A CA 1
ATOM 1865 C C . LEU A 1 244 ? 28.334 -124.067 39.554 1.00 61.72 278 LEU A C 1
ATOM 1866 O O . LEU A 1 244 ? 27.202 -123.919 39.086 1.00 62.27 278 LEU A O 1
ATOM 1871 N N . GLU A 1 245 ? 28.726 -125.177 40.221 1.00 58.72 279 GLU A N 1
ATOM 1872 C CA . GLU A 1 245 ? 27.914 -126.376 40.444 1.00 59.40 279 GLU A CA 1
ATOM 1873 C C . GLU A 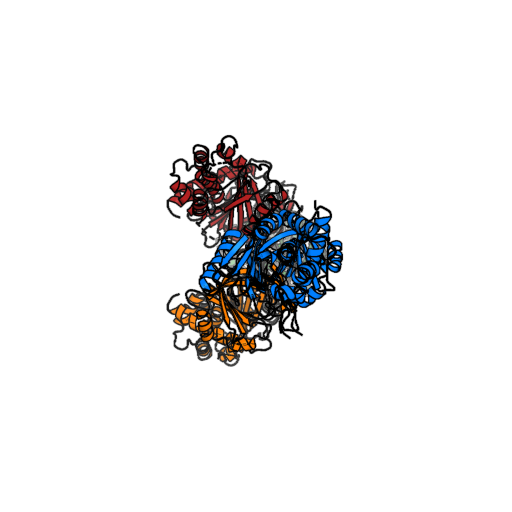1 245 ? 26.476 -126.083 40.914 1.00 64.37 279 GLU A C 1
ATOM 1874 O O . GLU A 1 245 ? 25.542 -126.710 40.427 1.00 65.56 279 GLU A O 1
ATOM 1880 N N . ARG A 1 246 ? 26.302 -125.142 41.843 1.00 61.51 280 ARG A N 1
ATOM 1881 C CA . ARG A 1 246 ? 24.986 -124.788 42.385 1.00 62.89 280 ARG A CA 1
ATOM 1882 C C . ARG A 1 246 ? 24.089 -124.166 41.318 1.00 64.91 280 ARG A C 1
ATOM 1883 O O . ARG A 1 246 ? 22.936 -124.588 41.173 1.00 64.94 280 ARG A O 1
ATOM 1891 N N . LEU A 1 247 ? 24.622 -123.175 40.573 1.00 59.83 281 LEU A N 1
ATOM 1892 C CA . LEU A 1 247 ? 23.909 -122.492 39.490 1.00 59.02 281 LEU A CA 1
ATOM 1893 C C . LEU A 1 247 ? 23.595 -123.469 38.348 1.00 58.33 281 LEU A C 1
ATOM 1894 O O . LEU A 1 247 ? 22.517 -123.381 37.762 1.00 57.56 281 LEU A O 1
ATOM 1899 N N . GLU A 1 248 ? 24.524 -124.414 38.063 1.00 52.16 282 GLU A N 1
ATOM 1900 C CA . GLU A 1 248 ? 24.381 -125.419 37.005 1.00 51.03 282 GLU A CA 1
ATOM 1901 C C . GLU A 1 248 ? 23.208 -126.367 37.225 1.00 60.15 282 GLU A C 1
ATOM 1902 O O . GLU A 1 248 ? 22.609 -126.828 36.253 1.00 59.81 282 GLU A O 1
ATOM 1908 N N . LYS A 1 249 ? 22.840 -126.605 38.495 1.00 60.56 283 LYS A N 1
ATOM 1909 C CA . LYS A 1 249 ? 21.680 -127.420 38.856 1.00 62.53 283 LYS A CA 1
ATOM 1910 C C . LYS A 1 249 ? 20.402 -126.709 38.407 1.00 69.04 283 LYS A C 1
ATOM 1911 O O . LYS A 1 249 ? 19.459 -127.349 37.923 1.00 69.82 283 LYS A O 1
ATOM 1917 N N . LEU A 1 250 ? 20.392 -125.377 38.539 1.00 65.93 284 LEU A N 1
ATOM 1918 C CA . LEU A 1 250 ? 19.269 -124.535 38.148 1.00 66.38 284 LEU A CA 1
ATOM 1919 C C . LEU A 1 250 ? 19.229 -124.331 36.627 1.00 69.12 284 LEU A C 1
ATOM 1920 O O . LEU A 1 250 ? 18.165 -124.040 36.092 1.00 70.43 284 LEU A O 1
ATOM 1925 N N . LEU A 1 251 ? 20.376 -124.462 35.938 1.00 62.68 285 LEU A N 1
ATOM 1926 C CA . LEU A 1 251 ? 20.445 -124.241 34.498 1.00 60.94 285 LEU A CA 1
ATOM 1927 C C . LEU A 1 251 ? 19.768 -125.331 33.658 1.00 67.36 285 LEU A C 1
ATOM 1928 O O . LEU A 1 251 ? 20.327 -126.411 33.430 1.00 67.91 285 LEU A O 1
ATOM 1933 N N . THR A 1 252 ? 18.544 -125.023 33.204 1.00 63.71 286 THR A N 1
ATOM 1934 C CA . THR A 1 252 ? 17.738 -125.864 32.309 1.00 62.76 286 THR A CA 1
ATOM 1935 C C . THR A 1 252 ? 17.114 -124.930 31.278 1.00 66.36 286 THR A C 1
ATOM 1936 O O . THR A 1 252 ? 17.064 -123.719 31.513 1.00 67.38 286 THR A O 1
ATOM 1940 N N . LYS A 1 253 ? 16.634 -125.484 30.151 1.00 60.88 287 LYS A N 1
ATOM 1941 C CA . LYS A 1 253 ? 15.964 -124.739 29.080 1.00 60.24 287 LYS A CA 1
ATOM 1942 C C . LYS A 1 253 ? 14.732 -123.995 29.640 1.00 67.65 287 LYS A C 1
ATOM 1943 O O . LYS A 1 253 ? 14.483 -122.848 29.266 1.00 68.24 287 LYS A O 1
ATOM 1949 N N . GLU A 1 254 ? 14.004 -124.652 30.554 1.00 66.27 288 GLU A N 1
ATOM 1950 C CA . GLU A 1 254 ? 12.788 -124.168 31.203 1.00 70.14 288 GLU A CA 1
ATOM 1951 C C . GLU A 1 254 ? 13.072 -123.017 32.168 1.00 76.46 288 GLU A C 1
ATOM 1952 O O . GLU A 1 254 ? 12.363 -122.007 32.138 1.00 78.44 288 GLU A O 1
ATOM 1958 N N . GLN A 1 255 ? 14.097 -123.174 33.040 1.00 72.12 289 GLN A N 1
ATOM 1959 C CA . GLN A 1 255 ? 14.470 -122.155 34.033 1.00 72.03 289 GLN A CA 1
ATOM 1960 C C . GLN A 1 255 ? 15.003 -120.900 33.349 1.00 72.08 289 GLN A C 1
ATOM 1961 O O . GLN A 1 255 ? 14.829 -119.791 33.869 1.00 72.50 289 GLN A O 1
ATOM 1967 N N . LEU A 1 256 ? 15.601 -121.077 32.163 1.00 65.33 290 LEU A N 1
ATOM 1968 C CA . LEU A 1 256 ? 16.114 -119.964 31.380 1.00 64.62 290 LEU A CA 1
ATOM 1969 C C . LEU A 1 256 ? 14.956 -119.108 30.884 1.00 69.90 290 LEU A C 1
ATOM 1970 O O . LEU A 1 256 ? 14.998 -117.891 31.064 1.00 71.29 290 LEU A O 1
ATOM 1975 N N . LYS A 1 257 ? 13.879 -119.752 30.381 1.00 66.51 291 LYS A N 1
ATOM 1976 C CA . LYS A 1 257 ? 12.653 -119.084 29.909 1.00 67.59 291 LYS A CA 1
ATOM 1977 C C . LYS A 1 257 ? 12.001 -118.254 31.019 1.00 70.04 291 LYS A C 1
ATOM 1978 O O . LYS A 1 257 ? 11.621 -117.109 30.768 1.00 71.29 291 LYS A O 1
ATOM 1984 N N . ILE A 1 258 ? 11.937 -118.812 32.256 1.00 64.90 292 ILE A N 1
ATOM 1985 C CA . ILE A 1 258 ? 11.385 -118.144 33.454 1.00 66.66 292 ILE A CA 1
ATOM 1986 C C . ILE A 1 258 ? 12.187 -116.872 33.742 1.00 69.51 292 ILE A C 1
ATOM 1987 O O . ILE A 1 258 ? 11.597 -115.801 33.883 1.00 72.07 292 ILE A O 1
ATOM 1992 N N . TRP A 1 259 ? 13.530 -117.001 33.798 1.00 62.38 293 TRP A N 1
ATOM 1993 C CA . TRP A 1 259 ? 14.462 -115.901 34.036 1.00 60.70 293 TRP A CA 1
ATOM 1994 C C . TRP A 1 259 ? 14.301 -114.793 32.984 1.00 66.33 293 TRP A C 1
ATOM 1995 O O . TRP A 1 259 ? 14.144 -113.630 33.359 1.00 66.26 293 TRP A O 1
ATOM 2006 N N . MET A 1 260 ? 14.270 -115.168 31.683 1.00 65.00 294 MET A N 1
ATOM 2007 C CA . MET A 1 260 ? 14.119 -114.264 30.534 1.00 66.88 294 MET A CA 1
ATOM 2008 C C . MET A 1 260 ? 12.851 -113.408 30.632 1.00 74.12 294 MET A C 1
ATOM 2009 O O . MET A 1 260 ? 12.889 -112.201 30.354 1.00 75.12 294 MET A O 1
ATOM 2014 N N . GLY A 1 261 ? 11.749 -114.048 31.026 1.00 71.10 295 GLY A N 1
ATOM 2015 C CA . GLY A 1 261 ? 10.454 -113.406 31.208 1.00 73.47 295 GLY A CA 1
ATOM 2016 C C . GLY A 1 261 ? 10.420 -112.469 32.394 1.00 78.75 295 GLY A C 1
ATOM 2017 O O . GLY A 1 261 ? 9.716 -111.454 32.358 1.00 82.26 295 GLY A O 1
ATOM 2018 N N . LYS A 1 262 ? 11.175 -112.805 33.456 1.00 72.85 296 LYS A N 1
ATOM 2019 C CA . LYS A 1 262 ? 11.270 -111.996 34.674 1.00 74.12 296 LYS A CA 1
ATOM 2020 C C . LYS A 1 262 ? 12.192 -110.770 34.489 1.00 77.00 296 LYS A C 1
ATOM 2021 O O . LYS A 1 262 ? 12.137 -109.838 35.297 1.00 78.00 296 LYS A O 1
ATOM 2027 N N . MET A 1 263 ? 13.019 -110.766 33.421 1.00 71.55 297 MET A N 1
ATOM 2028 C CA . MET A 1 263 ? 13.946 -109.669 33.116 1.00 71.19 297 MET A CA 1
ATOM 2029 C C . MET A 1 263 ? 13.212 -108.412 32.675 1.00 80.31 297 MET A C 1
ATOM 2030 O O . MET A 1 263 ? 12.163 -108.491 32.021 1.00 81.97 297 MET A O 1
ATOM 2035 N N . GLN A 1 264 ? 13.790 -107.247 33.018 1.00 77.50 298 GLN A N 1
ATOM 2036 C CA . GLN A 1 264 ? 13.296 -105.914 32.645 1.00 79.31 298 GLN A CA 1
ATOM 2037 C C . GLN A 1 264 ? 14.469 -104.971 32.372 1.00 81.53 298 GLN A C 1
ATOM 2038 O O . GLN A 1 264 ? 15.556 -105.171 32.925 1.00 79.42 298 GLN A O 1
ATOM 2044 N N . LYS A 1 265 ? 14.265 -103.984 31.473 1.00 77.35 299 LYS A N 1
ATOM 2045 C CA . LYS A 1 265 ? 15.314 -103.034 31.104 1.00 75.27 299 LYS A CA 1
ATOM 2046 C C . LYS A 1 265 ? 15.641 -102.105 32.270 1.00 80.06 299 LYS A C 1
ATOM 2047 O O . LYS A 1 265 ? 14.762 -101.394 32.763 1.00 83.18 299 LYS A O 1
ATOM 2053 N N . LYS A 1 266 ? 16.893 -102.165 32.747 1.00 73.22 300 LYS A N 1
ATOM 2054 C CA . LYS A 1 266 ? 17.382 -101.374 33.881 1.00 74.13 300 LYS A CA 1
ATOM 2055 C C . LYS A 1 266 ? 18.794 -100.825 33.618 1.00 74.20 300 LYS A C 1
ATOM 2056 O O . LYS A 1 266 ? 19.508 -101.343 32.747 1.00 68.53 300 LYS A O 1
ATOM 2062 N N . ALA A 1 267 ? 19.193 -99.773 34.384 1.00 72.50 301 ALA A N 1
ATOM 2063 C CA . ALA A 1 267 ? 20.538 -99.196 34.298 1.00 70.94 301 ALA A CA 1
ATOM 2064 C C . ALA A 1 267 ? 21.491 -100.202 34.938 1.00 71.36 301 ALA A C 1
ATOM 2065 O O . ALA A 1 267 ? 21.354 -100.513 36.123 1.00 71.75 301 ALA A O 1
ATOM 2067 N N . VAL A 1 268 ? 22.372 -100.792 34.128 1.00 64.71 302 VAL A N 1
ATOM 2068 C CA . VAL A 1 268 ? 23.322 -101.798 34.598 1.00 62.58 302 VAL A CA 1
ATOM 2069 C C . VAL A 1 268 ? 24.733 -101.378 34.212 1.00 64.39 302 VAL A C 1
ATOM 2070 O O . VAL A 1 268 ? 24.980 -101.059 33.046 1.00 64.25 302 VAL A O 1
ATOM 2074 N N . ALA A 1 269 ? 25.652 -101.370 35.198 1.00 58.31 303 ALA A N 1
ATOM 2075 C CA . ALA A 1 269 ? 27.071 -101.091 34.977 1.00 56.14 303 ALA A CA 1
ATOM 2076 C C . ALA A 1 269 ? 27.709 -102.469 34.847 1.00 55.89 303 ALA A C 1
ATOM 2077 O O . ALA A 1 269 ? 27.806 -103.213 35.829 1.00 53.13 303 ALA A O 1
ATOM 2079 N N . ILE A 1 270 ? 27.987 -102.868 33.596 1.00 50.74 304 ILE A N 1
ATOM 2080 C CA . ILE A 1 270 ? 28.552 -104.170 33.309 1.00 48.01 304 ILE A CA 1
ATOM 2081 C C . ILE A 1 270 ? 30.060 -104.061 33.255 1.00 51.92 304 ILE A C 1
ATOM 2082 O O . ILE A 1 270 ? 30.605 -103.240 32.513 1.00 53.74 304 ILE A O 1
ATOM 2087 N N . SER A 1 271 ? 30.733 -104.894 34.044 1.00 47.21 305 SER A N 1
ATOM 2088 C CA . SER A 1 271 ? 32.192 -104.990 34.044 1.00 46.25 305 SER A CA 1
ATOM 2089 C C . SER A 1 271 ? 32.523 -106.432 33.658 1.00 48.84 305 SER A C 1
ATOM 2090 O O . SER A 1 271 ? 32.014 -107.381 34.272 1.00 46.23 305 SER A O 1
ATOM 2093 N N . LEU A 1 272 ? 33.306 -106.591 32.585 1.00 45.41 306 LEU A N 1
ATOM 2094 C CA . LEU A 1 272 ? 33.645 -107.909 32.061 1.00 44.34 306 LEU A CA 1
ATOM 2095 C C . LEU A 1 272 ? 35.127 -108.071 31.819 1.00 49.60 306 LEU A C 1
ATOM 2096 O O . LEU A 1 272 ? 35.754 -107.133 31.320 1.00 50.69 306 LEU A O 1
ATOM 2101 N N . PRO A 1 273 ? 35.690 -109.288 32.041 1.00 45.67 307 PRO A N 1
ATOM 2102 C CA . PRO A 1 273 ? 37.107 -109.505 31.680 1.00 45.63 307 PRO A CA 1
ATOM 2103 C C . PRO A 1 273 ? 37.270 -109.342 30.159 1.00 50.52 307 PRO A C 1
ATOM 2104 O O . PRO A 1 273 ? 36.361 -109.702 29.400 1.00 50.14 307 PRO A O 1
ATOM 2108 N N . LYS A 1 274 ? 38.354 -108.697 29.734 1.00 46.97 308 LYS A N 1
ATOM 2109 C CA . LYS A 1 274 ? 38.639 -108.414 28.329 1.00 46.36 308 LYS A CA 1
ATOM 2110 C C . LYS A 1 274 ? 39.804 -109.286 27.924 1.00 50.96 308 LYS A C 1
ATOM 2111 O O . LYS A 1 274 ? 40.832 -109.301 28.601 1.00 52.49 308 LYS A O 1
ATOM 2117 N N . GLY A 1 275 ? 39.633 -110.004 26.823 1.00 44.95 309 GLY A N 1
ATOM 2118 C CA . GLY A 1 275 ? 40.658 -110.870 26.284 1.00 42.53 309 GLY A CA 1
ATOM 2119 C C . GLY A 1 275 ? 40.100 -112.061 25.546 1.00 46.18 309 GLY A C 1
ATOM 2120 O O . GLY A 1 275 ? 38.879 -112.247 25.425 1.00 45.75 309 GLY A O 1
ATOM 2121 N N . VAL A 1 276 ? 41.017 -112.889 25.068 1.00 43.48 310 VAL A N 1
ATOM 2122 C CA . VAL A 1 276 ? 40.698 -114.095 24.322 1.00 41.82 310 VAL A CA 1
ATOM 2123 C C . VAL A 1 276 ? 40.744 -115.276 25.283 1.00 49.67 310 VAL A C 1
ATOM 2124 O O . VAL A 1 276 ? 41.733 -115.446 26.013 1.00 50.77 310 VAL A O 1
ATOM 2128 N N . VAL A 1 277 ? 39.647 -116.043 25.327 1.00 45.83 311 VAL A N 1
ATOM 2129 C CA . VAL A 1 277 ? 39.559 -117.261 26.127 1.00 45.91 311 VAL A CA 1
ATOM 2130 C C . VAL A 1 277 ? 39.710 -118.414 25.121 1.00 48.85 311 VAL A C 1
ATOM 2131 O O . VAL A 1 277 ? 38.922 -118.519 24.187 1.00 48.88 311 VAL A O 1
ATOM 2135 N N . GLU A 1 278 ? 40.768 -119.220 25.280 1.00 45.71 312 GLU A N 1
ATOM 2136 C CA . GLU A 1 278 ? 41.089 -120.379 24.446 1.00 44.73 312 GLU A CA 1
ATOM 2137 C C . GLU A 1 278 ? 40.727 -121.665 25.173 1.00 49.40 312 GLU A C 1
ATOM 2138 O O . GLU A 1 278 ? 41.243 -121.928 26.243 1.00 49.50 312 GLU A O 1
ATOM 2144 N N . VAL A 1 279 ? 39.824 -122.448 24.601 1.00 47.03 313 VAL A N 1
ATOM 2145 C CA . VAL A 1 279 ? 39.364 -123.698 25.212 1.00 46.27 313 VAL A CA 1
ATOM 2146 C C . VAL A 1 279 ? 39.394 -124.807 24.162 1.00 46.56 313 VAL A C 1
ATOM 2147 O O . VAL A 1 279 ? 38.821 -124.651 23.076 1.00 43.60 313 VAL A O 1
ATOM 2151 N N . THR A 1 280 ? 39.992 -125.928 24.525 1.00 42.98 314 THR A N 1
ATOM 2152 C CA . THR A 1 280 ? 39.986 -127.092 23.682 1.00 43.96 314 THR A CA 1
ATOM 2153 C C . THR A 1 280 ? 39.382 -128.231 24.465 1.00 47.16 314 THR A C 1
ATOM 2154 O O . THR A 1 280 ? 39.857 -128.548 25.552 1.00 46.45 314 THR A O 1
ATOM 2158 N N . HIS A 1 281 ? 38.319 -128.822 23.924 1.00 41.70 315 HIS A N 1
ATOM 2159 C CA . HIS A 1 281 ? 37.701 -129.971 24.537 1.00 40.51 315 HIS A CA 1
ATOM 2160 C C . HIS A 1 281 ? 37.950 -131.132 23.595 1.00 40.70 315 HIS A C 1
ATOM 2161 O O . HIS A 1 281 ? 37.930 -130.967 22.352 1.00 39.10 315 HIS A O 1
ATOM 2168 N N . ASP A 1 282 ? 38.190 -132.291 24.173 1.00 35.41 316 ASP A N 1
ATOM 2169 C CA . ASP A 1 282 ? 38.196 -133.503 23.395 1.00 35.80 316 ASP A CA 1
ATOM 2170 C C . ASP A 1 282 ? 36.906 -134.126 23.865 1.00 41.55 316 ASP A C 1
ATOM 2171 O O . ASP A 1 282 ? 36.818 -134.569 25.013 1.00 44.54 316 ASP A O 1
ATOM 2176 N N . LEU A 1 283 ? 35.876 -134.067 23.015 1.00 34.82 317 LEU A N 1
ATOM 2177 C CA . LEU A 1 283 ? 34.515 -134.528 23.348 1.00 31.10 317 LEU A CA 1
ATOM 2178 C C . LEU A 1 283 ? 34.319 -135.983 23.187 1.00 34.62 317 LEU A C 1
ATOM 2179 O O . LEU A 1 283 ? 33.224 -136.490 23.472 1.00 32.69 317 LEU A O 1
ATOM 2184 N N . GLN A 1 284 ? 35.355 -136.680 22.715 1.00 34.01 318 GLN A N 1
ATOM 2185 C CA . GLN A 1 284 ? 35.225 -138.119 22.486 1.00 35.15 318 GLN A CA 1
ATOM 2186 C C . GLN A 1 284 ? 34.571 -138.848 23.698 1.00 40.67 318 GLN A C 1
ATOM 2187 O O . GLN A 1 284 ? 33.514 -139.485 23.532 1.00 40.15 318 GLN A O 1
ATOM 2193 N N . LYS A 1 285 ? 35.133 -138.679 24.927 1.00 38.73 319 LYS A N 1
ATOM 2194 C CA . LYS A 1 285 ? 34.567 -139.398 26.078 1.00 38.51 319 LYS A CA 1
ATOM 2195 C C . LYS A 1 285 ? 33.158 -138.957 26.450 1.00 42.41 319 LYS A C 1
ATOM 2196 O O . LYS A 1 285 ? 32.321 -139.795 26.810 1.00 40.95 319 LYS A O 1
ATOM 2202 N N . HIS A 1 286 ? 32.888 -137.650 26.312 1.00 40.05 320 HIS A N 1
ATOM 2203 C CA . HIS A 1 286 ? 31.579 -137.108 26.656 1.00 40.59 320 HIS A CA 1
ATOM 2204 C C . HIS A 1 286 ? 30.485 -137.549 25.702 1.00 41.48 320 HIS A C 1
ATOM 2205 O O . HIS A 1 286 ? 29.404 -137.896 26.160 1.00 42.75 320 HIS A O 1
ATOM 2212 N N . LEU A 1 287 ? 30.803 -137.654 24.400 1.00 35.73 321 LEU A N 1
ATOM 2213 C CA . LEU A 1 287 ? 29.878 -138.167 23.396 1.00 35.23 321 LEU A CA 1
ATOM 2214 C C . LEU A 1 287 ? 29.706 -139.638 23.595 1.00 40.12 321 LEU A C 1
ATOM 2215 O O . LEU A 1 287 ? 28.559 -140.105 23.642 1.00 41.83 321 LEU A O 1
ATOM 2220 N N . ALA A 1 288 ? 30.811 -140.365 23.878 1.00 34.74 322 ALA A N 1
ATOM 2221 C CA . ALA A 1 288 ? 30.684 -141.799 24.227 1.00 34.56 322 ALA A CA 1
ATOM 2222 C C . ALA A 1 288 ? 29.718 -141.993 25.385 1.00 40.84 322 ALA A C 1
ATOM 2223 O O . ALA A 1 288 ? 28.839 -142.843 25.290 1.00 40.27 322 ALA A O 1
ATOM 2225 N N . GLY A 1 289 ? 29.851 -141.172 26.441 1.00 39.97 323 GLY A N 1
ATOM 2226 C CA . GLY A 1 289 ? 28.990 -141.245 27.619 1.00 42.17 323 GLY A CA 1
ATOM 2227 C C . GLY A 1 289 ? 27.532 -140.976 27.298 1.00 50.03 323 GLY A C 1
ATOM 2228 O O . GLY A 1 289 ? 26.650 -141.448 28.002 1.00 50.58 323 GLY A O 1
ATOM 2229 N N . LEU A 1 290 ? 27.272 -140.221 26.207 1.00 49.67 324 LEU A N 1
ATOM 2230 C CA . LEU A 1 290 ? 25.927 -139.881 25.759 1.00 49.47 324 LEU A CA 1
ATOM 2231 C C . LEU A 1 290 ? 25.332 -140.923 24.809 1.00 52.07 324 LEU A C 1
ATOM 2232 O O . LEU A 1 290 ? 24.156 -140.817 24.469 1.00 53.95 324 LEU A O 1
ATOM 2237 N N . GLY A 1 291 ? 26.125 -141.925 24.412 1.00 44.67 325 GLY A N 1
ATOM 2238 C CA . GLY A 1 291 ? 25.677 -143.012 23.541 1.00 42.27 325 GLY A CA 1
ATOM 2239 C C . GLY A 1 291 ? 26.533 -143.326 22.324 1.00 42.34 325 GLY A C 1
ATOM 2240 O O . GLY A 1 291 ? 26.245 -144.302 21.634 1.00 40.60 325 GLY A O 1
ATOM 2241 N N . LEU A 1 292 ? 27.604 -142.542 22.043 1.00 38.86 326 LEU A N 1
ATOM 2242 C CA . LEU A 1 292 ? 28.470 -142.787 20.875 1.00 39.86 326 LEU A CA 1
ATOM 2243 C C . LEU A 1 292 ? 29.587 -143.773 21.240 1.00 47.70 326 LEU A C 1
ATOM 2244 O O . LEU A 1 292 ? 30.753 -143.382 21.301 1.00 49.63 326 LEU A O 1
ATOM 2249 N N . THR A 1 293 ? 29.230 -145.050 21.477 1.00 46.01 327 THR A N 1
ATOM 2250 C CA . THR A 1 293 ? 30.132 -146.092 21.989 1.00 47.41 327 THR A CA 1
ATOM 2251 C C . THR A 1 293 ? 30.886 -146.882 20.936 1.00 52.27 327 THR A C 1
ATOM 2252 O O . THR A 1 293 ? 32.078 -147.106 21.108 1.00 53.93 327 THR A O 1
ATOM 2256 N N . GLU A 1 294 ? 30.215 -147.296 19.852 1.00 48.10 328 GLU A N 1
ATOM 2257 C CA . GLU A 1 294 ? 30.827 -148.071 18.762 1.00 47.89 328 GLU A CA 1
ATOM 2258 C C . GLU A 1 294 ? 31.929 -147.308 18.017 1.00 49.22 328 GLU A C 1
ATOM 2259 O O . GLU A 1 294 ? 32.994 -147.888 17.796 1.00 50.40 328 GLU A O 1
ATOM 2265 N N . ALA A 1 295 ? 31.682 -146.026 17.638 1.00 40.85 329 ALA A N 1
ATOM 2266 C CA . ALA A 1 295 ? 32.624 -145.191 16.889 1.00 40.05 329 ALA A CA 1
ATOM 2267 C C . ALA A 1 295 ? 34.026 -145.016 17.529 1.00 45.54 329 ALA A C 1
ATOM 2268 O O . ALA A 1 295 ? 35.006 -144.884 16.809 1.00 43.04 329 ALA A O 1
ATOM 2270 N N . ILE A 1 296 ? 34.110 -145.021 18.866 1.00 43.08 330 ILE A N 1
ATOM 2271 C CA . ILE A 1 296 ? 35.335 -144.802 19.624 1.00 42.51 330 ILE A CA 1
ATOM 2272 C C . ILE A 1 296 ? 36.088 -146.083 19.979 1.00 50.65 330 ILE A C 1
ATOM 2273 O O . ILE A 1 296 ? 37.253 -146.025 20.420 1.00 50.02 330 ILE A O 1
ATOM 2278 N N . ASP A 1 297 ? 35.410 -147.236 19.815 1.00 48.36 331 ASP A N 1
ATOM 2279 C CA . ASP A 1 297 ? 35.975 -148.549 20.128 1.00 49.05 331 ASP A CA 1
ATOM 2280 C C . ASP A 1 297 ? 36.661 -149.133 18.906 1.00 52.91 331 ASP A C 1
ATOM 2281 O O . ASP A 1 297 ? 35.985 -149.468 17.936 1.00 54.67 331 ASP A O 1
ATOM 2286 N N . LYS A 1 298 ? 37.996 -149.316 18.977 1.00 48.64 332 LYS A N 1
ATOM 2287 C CA . LYS A 1 298 ? 38.805 -149.886 17.895 1.00 49.17 332 LYS A CA 1
ATOM 2288 C C . LYS A 1 298 ? 38.260 -151.237 17.356 1.00 54.26 332 LYS A C 1
ATOM 2289 O O . LYS A 1 298 ? 38.230 -151.444 16.145 1.00 53.10 332 LYS A O 1
ATOM 2295 N N . ASN A 1 299 ? 37.833 -152.138 18.264 1.00 53.42 333 ASN A N 1
ATOM 2296 C CA . ASN A 1 299 ? 37.323 -153.471 17.932 1.00 54.92 333 ASN A CA 1
ATOM 2297 C C . ASN A 1 299 ? 35.879 -153.504 17.428 1.00 59.50 333 ASN A C 1
ATOM 2298 O O . ASN A 1 299 ? 35.469 -154.520 16.851 1.00 60.95 333 ASN A O 1
ATOM 2303 N N . LYS A 1 300 ? 35.114 -152.418 17.640 1.00 54.47 334 LYS A N 1
ATOM 2304 C CA . LYS A 1 300 ? 33.699 -152.359 17.266 1.00 53.87 334 LYS A CA 1
ATOM 2305 C C . LYS A 1 300 ? 33.346 -151.381 16.149 1.00 56.74 334 LYS A C 1
ATOM 2306 O O . LYS A 1 300 ? 32.391 -151.645 15.410 1.00 56.21 334 LYS A O 1
ATOM 2312 N N . ALA A 1 301 ? 34.092 -150.250 16.031 1.00 52.50 335 ALA A N 1
ATOM 2313 C CA . ALA A 1 301 ? 33.829 -149.195 15.047 1.00 50.74 335 ALA A CA 1
ATOM 2314 C C . ALA A 1 301 ? 33.764 -149.660 13.617 1.00 54.99 335 ALA A C 1
ATOM 2315 O O . ALA A 1 301 ? 34.585 -150.468 13.185 1.00 57.11 335 ALA A O 1
ATOM 2317 N N . ASP A 1 302 ? 32.775 -149.141 12.889 1.00 49.29 336 ASP A N 1
ATOM 2318 C CA . ASP A 1 302 ? 32.616 -149.381 11.465 1.00 48.77 336 ASP A CA 1
ATOM 2319 C C . ASP A 1 302 ? 32.546 -148.016 10.784 1.00 48.30 336 ASP A C 1
ATOM 2320 O O . ASP A 1 302 ? 31.464 -147.431 10.688 1.00 45.63 336 ASP A O 1
ATOM 2325 N N . LEU A 1 303 ? 33.712 -147.506 10.341 1.00 42.51 337 LEU A N 1
ATOM 2326 C CA . LEU A 1 303 ? 33.802 -146.250 9.622 1.00 40.76 337 LEU A CA 1
ATOM 2327 C C . LEU A 1 303 ? 34.213 -146.520 8.168 1.00 48.00 337 LEU A C 1
ATOM 2328 O O . LEU A 1 303 ? 34.861 -145.679 7.536 1.00 47.67 337 LEU A O 1
ATOM 2333 N N . SER A 1 304 ? 33.753 -147.671 7.609 1.00 47.35 338 SER A N 1
ATOM 2334 C CA . SER A 1 304 ? 34.034 -148.129 6.245 1.00 48.10 338 SER A CA 1
ATOM 2335 C C . SER A 1 304 ? 33.631 -147.205 5.116 1.00 51.91 338 SER A C 1
ATOM 2336 O O . SER A 1 304 ? 34.198 -147.314 4.041 1.00 52.65 338 SER A O 1
ATOM 2339 N N . ARG A 1 305 ? 32.703 -146.274 5.343 1.00 49.64 339 ARG A N 1
ATOM 2340 C CA . ARG A 1 305 ? 32.325 -145.287 4.316 1.00 49.57 339 ARG A CA 1
ATOM 2341 C C . ARG A 1 305 ? 33.414 -144.189 4.186 1.00 57.03 339 ARG A C 1
ATOM 2342 O O . ARG A 1 305 ? 33.542 -143.595 3.115 1.00 59.18 339 ARG A O 1
ATOM 2350 N N . MET A 1 306 ? 34.189 -143.926 5.266 1.00 52.51 340 MET A N 1
ATOM 2351 C CA . MET A 1 306 ? 35.262 -142.921 5.268 1.00 51.94 340 MET A CA 1
ATOM 2352 C C . MET A 1 306 ? 36.489 -143.490 4.556 1.00 59.45 340 MET A C 1
ATOM 2353 O O . MET A 1 306 ? 37.078 -142.820 3.713 1.00 60.41 340 MET A O 1
ATOM 2358 N N . SER A 1 307 ? 36.889 -144.712 4.931 1.00 58.68 341 SER A N 1
ATOM 2359 C CA . SER A 1 307 ? 38.135 -145.366 4.513 1.00 61.84 341 SER A CA 1
ATOM 2360 C C . SER A 1 307 ? 38.068 -146.640 3.636 1.00 69.80 341 SER A C 1
ATOM 2361 O O . SER A 1 307 ? 39.123 -147.219 3.347 1.00 71.93 341 SER A O 1
ATOM 2364 N N . GLY A 1 308 ? 36.862 -147.075 3.247 1.00 67.54 342 GLY A N 1
ATOM 2365 C CA . GLY A 1 308 ? 36.662 -148.275 2.431 1.00 69.55 342 GLY A CA 1
ATOM 2366 C C . GLY A 1 308 ? 36.575 -149.559 3.240 1.00 76.76 342 GLY A C 1
ATOM 2367 O O . GLY A 1 308 ? 35.968 -150.543 2.789 1.00 77.49 342 GLY A O 1
ATOM 2368 N N . LYS A 1 309 ? 37.189 -149.559 4.451 1.00 74.37 343 LYS A N 1
ATOM 2369 C CA . LYS A 1 309 ? 37.206 -150.693 5.387 1.00 75.25 343 LYS A CA 1
ATOM 2370 C C . LYS A 1 309 ? 37.158 -150.274 6.878 1.00 76.72 343 LYS A C 1
ATOM 2371 O O . LYS A 1 309 ? 37.100 -149.076 7.187 1.00 72.10 343 LYS A O 1
ATOM 2377 N N . LYS A 1 310 ? 37.168 -151.292 7.792 1.00 74.43 344 LYS A N 1
ATOM 2378 C CA . LYS A 1 310 ? 37.101 -151.158 9.257 1.00 72.39 344 LYS A CA 1
ATOM 2379 C C . LYS A 1 310 ? 38.500 -151.006 9.908 1.00 74.27 344 LYS A C 1
ATOM 2380 O O . LYS A 1 310 ? 38.787 -151.635 10.928 1.00 75.66 344 LYS A O 1
ATOM 2386 N N . ASP A 1 311 ? 39.353 -150.171 9.320 1.00 68.20 345 ASP A N 1
ATOM 2387 C CA . ASP A 1 311 ? 40.708 -149.890 9.819 1.00 69.31 345 ASP A CA 1
ATOM 2388 C C . ASP A 1 311 ? 40.736 -148.674 10.768 1.00 70.14 345 ASP A C 1
ATOM 2389 O O . ASP A 1 311 ? 41.744 -148.421 11.441 1.00 71.65 345 ASP A O 1
ATOM 2394 N N . LEU A 1 312 ? 39.620 -147.948 10.824 1.00 61.39 346 LEU A N 1
ATOM 2395 C CA . LEU A 1 312 ? 39.489 -146.699 11.540 1.00 57.41 346 LEU A CA 1
ATOM 2396 C C . LEU A 1 312 ? 38.429 -146.689 12.616 1.00 55.60 346 LEU A C 1
ATOM 2397 O O . LEU A 1 312 ? 37.352 -147.252 12.455 1.00 55.41 346 LEU A O 1
ATOM 2402 N N . TYR A 1 313 ? 38.740 -145.982 13.692 1.00 47.81 347 TYR A N 1
ATOM 2403 C CA . TYR A 1 313 ? 37.868 -145.686 14.818 1.00 43.74 347 TYR A CA 1
ATOM 2404 C C . TYR A 1 313 ? 38.141 -144.222 15.171 1.00 47.16 347 TYR A C 1
ATOM 2405 O O . TYR A 1 313 ? 39.168 -143.676 14.789 1.00 45.70 347 TYR A O 1
ATOM 2414 N N . LEU A 1 314 ? 37.215 -143.602 15.884 1.00 43.22 348 LEU A N 1
ATOM 2415 C CA . LEU A 1 314 ? 37.313 -142.225 16.292 1.00 41.83 348 LEU A CA 1
ATOM 2416 C C . LEU A 1 314 ? 38.095 -142.122 17.609 1.00 47.03 348 LEU A C 1
ATOM 2417 O O . LEU A 1 314 ? 37.579 -142.460 18.681 1.00 49.32 348 LEU A O 1
ATOM 2422 N N . ALA A 1 315 ? 39.356 -141.677 17.510 1.00 41.18 349 ALA A N 1
ATOM 2423 C CA . ALA A 1 315 ? 40.259 -141.503 18.642 1.00 41.48 349 ALA A CA 1
ATOM 2424 C C . ALA A 1 315 ? 39.952 -140.219 19.451 1.00 45.83 349 ALA A C 1
ATOM 2425 O O . ALA A 1 315 ? 39.982 -140.244 20.683 1.00 47.09 349 ALA A O 1
ATOM 2427 N N . SER A 1 316 ? 39.648 -139.098 18.764 1.00 39.44 350 SER A N 1
ATOM 2428 C CA . SER A 1 316 ? 39.371 -137.818 19.408 1.00 36.97 350 SER A CA 1
ATOM 2429 C C . SER A 1 316 ? 38.442 -136.967 18.560 1.00 37.87 350 SER A C 1
ATOM 2430 O O . SER A 1 316 ? 38.453 -137.055 17.324 1.00 36.23 350 SER A O 1
ATOM 2433 N N . VAL A 1 317 ? 37.732 -136.052 19.224 1.00 33.14 351 VAL A N 1
ATOM 2434 C CA . VAL A 1 317 ? 36.817 -135.065 18.617 1.00 31.39 351 VAL A CA 1
ATOM 2435 C C . VAL A 1 317 ? 37.150 -133.697 19.207 1.00 37.68 351 VAL A C 1
ATOM 2436 O O . VAL A 1 317 ? 36.604 -133.289 20.256 1.00 38.75 351 VAL A O 1
ATOM 2440 N N . PHE A 1 318 ? 38.102 -133.023 18.577 1.00 33.89 352 PHE A N 1
ATOM 2441 C CA . PHE A 1 318 ? 38.559 -131.734 19.075 1.00 33.41 352 PHE A CA 1
ATOM 2442 C C . PHE A 1 318 ? 37.610 -130.603 18.761 1.00 37.95 352 PHE A C 1
ATOM 2443 O O . PHE A 1 318 ? 37.327 -130.344 17.592 1.00 39.92 352 PHE A O 1
ATOM 2451 N N . HIS A 1 319 ? 37.054 -129.977 19.803 1.00 34.83 353 HIS A N 1
ATOM 2452 C CA . HIS A 1 319 ? 36.163 -128.808 19.703 1.00 33.79 353 HIS A CA 1
ATOM 2453 C C . HIS A 1 319 ? 36.972 -127.693 20.341 1.00 38.96 353 HIS A C 1
ATOM 2454 O O . HIS A 1 319 ? 37.040 -127.604 21.564 1.00 40.44 353 HIS A O 1
ATOM 2461 N N . ALA A 1 320 ? 37.686 -126.922 19.508 1.00 34.30 354 ALA A N 1
ATOM 2462 C CA . ALA A 1 320 ? 38.601 -125.891 19.978 1.00 33.95 354 ALA A CA 1
ATOM 2463 C C . ALA A 1 320 ? 38.120 -124.474 19.577 1.00 35.87 354 ALA A C 1
ATOM 2464 O O . ALA A 1 320 ? 37.805 -124.211 18.420 1.00 33.84 354 ALA A O 1
ATOM 2466 N N . THR A 1 321 ? 38.056 -123.563 20.557 1.00 30.51 355 THR A N 1
ATOM 2467 C CA . THR A 1 321 ? 37.520 -122.230 20.367 1.00 29.62 355 THR A CA 1
ATOM 2468 C C . THR A 1 321 ? 38.358 -121.176 21.010 1.00 38.37 355 THR A C 1
ATOM 2469 O O . THR A 1 321 ? 38.863 -121.365 22.124 1.00 40.25 355 THR A O 1
ATOM 2473 N N . ALA A 1 322 ? 38.484 -120.043 20.308 1.00 36.40 356 ALA A N 1
ATOM 2474 C CA . ALA A 1 322 ? 39.088 -118.828 20.803 1.00 37.58 356 ALA A CA 1
ATOM 2475 C C . ALA A 1 322 ? 37.893 -117.861 20.839 1.00 44.22 356 ALA A C 1
ATOM 2476 O O . ALA A 1 322 ? 37.341 -117.501 19.789 1.00 45.51 356 ALA A O 1
ATOM 2478 N N . PHE A 1 323 ? 37.399 -117.575 22.057 1.00 39.33 357 PHE A N 1
ATOM 2479 C CA . PHE A 1 323 ? 36.266 -116.684 22.260 1.00 38.15 357 PHE A CA 1
ATOM 2480 C C . PHE A 1 323 ? 36.832 -115.364 22.732 1.00 43.76 357 PHE A C 1
ATOM 2481 O O . PHE A 1 323 ? 37.491 -115.328 23.766 1.00 46.49 357 PHE A O 1
ATOM 2489 N N . GLU A 1 324 ? 36.617 -114.285 21.965 1.00 38.88 358 GLU A N 1
ATOM 2490 C CA . GLU A 1 324 ? 37.173 -112.995 22.330 1.00 39.26 358 GLU A CA 1
ATOM 2491 C C . GLU A 1 324 ? 36.176 -112.014 22.916 1.00 44.37 358 GLU A C 1
ATOM 2492 O O . GLU A 1 324 ? 35.210 -111.642 22.257 1.00 44.53 358 GLU A O 1
ATOM 2498 N N . TRP A 1 325 ? 36.455 -111.558 24.148 1.00 41.22 359 TRP A N 1
ATOM 2499 C CA . TRP A 1 325 ? 35.691 -110.543 24.861 1.00 41.22 359 TRP A CA 1
ATOM 2500 C C . TRP A 1 325 ? 36.449 -109.233 24.569 1.00 46.00 359 TRP A C 1
ATOM 2501 O O . TRP A 1 325 ? 37.564 -109.042 25.047 1.00 46.42 359 TRP A O 1
ATOM 2512 N N . ASP A 1 326 ? 35.880 -108.378 23.712 1.00 43.78 360 ASP A N 1
ATOM 2513 C CA . ASP A 1 326 ? 36.489 -107.116 23.316 1.00 45.23 360 ASP A CA 1
ATOM 2514 C C . ASP A 1 326 ? 35.486 -105.982 23.481 1.00 49.65 360 ASP A C 1
ATOM 2515 O O . ASP A 1 326 ? 34.300 -106.235 23.690 1.00 48.43 360 ASP A O 1
ATOM 2520 N N . THR A 1 327 ? 35.969 -104.731 23.423 1.00 48.82 361 THR A N 1
ATOM 2521 C CA . THR A 1 327 ? 35.158 -103.525 23.601 1.00 50.41 361 THR A CA 1
ATOM 2522 C C . THR A 1 327 ? 34.320 -103.201 22.372 1.00 56.66 361 THR A C 1
ATOM 2523 O O . THR A 1 327 ? 33.256 -102.587 22.497 1.00 59.16 361 THR A O 1
ATOM 2527 N N . GLU A 1 328 ? 34.825 -103.572 21.188 1.00 52.06 362 GLU A N 1
ATOM 2528 C CA . GLU A 1 328 ? 34.211 -103.313 19.888 1.00 53.01 362 GLU A CA 1
ATOM 2529 C C . GLU A 1 328 ? 32.765 -103.746 19.705 1.00 58.27 362 GLU A C 1
ATOM 2530 O O . GLU A 1 328 ? 32.349 -104.823 20.114 1.00 57.15 362 GLU A O 1
ATOM 2536 N N . GLY A 1 329 ? 32.001 -102.843 19.136 1.00 57.55 363 GLY A N 1
ATOM 2537 C CA . GLY A 1 329 ? 30.582 -103.015 18.863 1.00 57.22 363 GLY A CA 1
ATOM 2538 C C . GLY A 1 329 ? 30.105 -101.894 17.969 1.00 63.79 363 GLY A C 1
ATOM 2539 O O . GLY A 1 329 ? 30.932 -101.176 17.405 1.00 62.86 363 GLY A O 1
ATOM 2540 N N . ASN A 1 330 ? 28.781 -101.747 17.805 1.00 63.25 364 ASN A N 1
ATOM 2541 C CA . ASN A 1 330 ? 28.228 -100.682 16.967 1.00 65.31 364 ASN A CA 1
ATOM 2542 C C . ASN A 1 330 ? 28.459 -99.313 17.596 1.00 72.39 364 ASN A C 1
ATOM 2543 O O . ASN A 1 330 ? 28.316 -99.191 18.826 1.00 71.10 364 ASN A O 1
ATOM 2548 N N . PRO A 1 331 ? 28.837 -98.287 16.754 1.00 72.38 365 PRO A N 1
ATOM 2549 C CA . PRO A 1 331 ? 29.125 -96.935 17.286 1.00 73.95 365 PRO A CA 1
ATOM 2550 C C . PRO A 1 331 ? 27.910 -96.171 17.805 1.00 78.95 365 PRO A C 1
ATOM 2551 O O . PRO A 1 331 ? 27.721 -94.993 17.479 1.00 81.78 365 PRO A O 1
ATOM 2555 N N . PHE A 1 332 ? 27.113 -96.830 18.636 1.00 73.21 366 PHE A N 1
ATOM 2556 C CA . PHE A 1 332 ? 25.934 -96.264 19.263 1.00 74.87 366 PHE A CA 1
ATOM 2557 C C . PHE A 1 332 ? 26.276 -96.118 20.745 1.00 80.24 366 PHE A C 1
ATOM 2558 O O . PHE A 1 332 ? 26.854 -97.038 21.327 1.00 78.48 366 PHE A O 1
ATOM 2566 N N . ASP A 1 333 ? 26.017 -94.920 21.318 1.00 80.45 367 ASP A N 1
ATOM 2567 C CA . ASP A 1 333 ? 26.335 -94.499 22.702 1.00 90.61 367 ASP A CA 1
ATOM 2568 C C . ASP A 1 333 ? 27.842 -94.528 22.998 1.00 121.96 367 ASP A C 1
ATOM 2569 O O . ASP A 1 333 ? 28.659 -94.115 22.168 1.00 82.17 367 ASP A O 1
ATOM 2574 N N . LEU A 1 342 ? 19.621 -94.085 34.663 1.00 93.22 376 LEU A N 1
ATOM 2575 C CA . LEU A 1 342 ? 21.058 -94.343 34.533 1.00 90.79 376 LEU A CA 1
ATOM 2576 C C . LEU A 1 342 ? 21.906 -93.802 35.704 1.00 96.24 376 LEU A C 1
ATOM 2577 O O . LEU A 1 342 ? 23.079 -94.172 35.835 1.00 93.92 376 LEU A O 1
ATOM 2582 N N . ARG A 1 343 ? 21.297 -92.937 36.548 1.00 96.61 377 ARG A N 1
ATOM 2583 C CA . ARG A 1 343 ? 21.901 -92.256 37.704 1.00 98.36 377 ARG A CA 1
ATOM 2584 C C . ARG A 1 343 ? 22.565 -93.193 38.723 1.00 99.69 377 ARG A C 1
ATOM 2585 O O . ARG A 1 343 ? 23.713 -92.953 39.118 1.00 99.68 377 ARG A O 1
ATOM 2587 N N . SER A 1 344 ? 21.831 -94.229 39.168 1.00 93.03 378 SER A N 1
ATOM 2588 C CA . SER A 1 344 ? 22.350 -95.212 40.112 1.00 90.39 378 SER A CA 1
ATOM 2589 C C . SER A 1 344 ? 22.187 -96.623 39.530 1.00 87.56 378 SER A C 1
ATOM 2590 O O . SER A 1 344 ? 21.175 -97.303 39.760 1.00 87.96 378 SER A O 1
ATOM 2593 N N . PRO A 1 345 ? 23.167 -97.062 38.711 1.00 77.65 379 PRO A N 1
ATOM 2594 C CA . PRO A 1 345 ? 23.037 -98.385 38.078 1.00 73.72 379 PRO A CA 1
ATOM 2595 C C . PRO A 1 345 ? 23.291 -99.546 39.027 1.00 73.57 379 PRO A C 1
ATOM 2596 O O . PRO A 1 345 ? 23.936 -99.381 40.073 1.00 74.66 379 PRO A O 1
ATOM 2600 N N . LYS A 1 346 ? 22.762 -100.714 38.664 1.00 65.38 380 LYS A N 1
ATOM 2601 C CA . LYS A 1 346 ? 22.992 -101.959 39.385 1.00 63.36 380 LYS A CA 1
ATOM 2602 C C . LYS A 1 346 ? 24.332 -102.452 38.843 1.00 63.31 380 LYS A C 1
ATOM 2603 O O . LYS A 1 346 ? 24.600 -102.284 37.649 1.00 61.77 380 LYS A O 1
ATOM 2609 N N . LEU A 1 347 ? 25.177 -103.030 39.693 1.00 57.96 381 LEU A N 1
ATOM 2610 C CA . LEU A 1 347 ? 26.458 -103.537 39.207 1.00 54.30 381 LEU A CA 1
ATOM 2611 C C . LEU A 1 347 ? 26.329 -104.978 38.777 1.00 59.05 381 LEU A C 1
ATOM 2612 O O . LEU A 1 347 ? 25.697 -105.775 39.472 1.00 60.84 381 LEU A O 1
ATOM 2617 N N . PHE A 1 348 ? 26.931 -105.306 37.617 1.00 53.25 382 PHE A N 1
ATOM 2618 C CA . PHE A 1 348 ? 27.104 -106.652 37.110 1.00 50.41 382 PHE A CA 1
ATOM 2619 C C . PHE A 1 348 ? 28.616 -106.747 36.925 1.00 53.01 382 PHE A C 1
ATOM 2620 O O . PHE A 1 348 ? 29.145 -106.562 35.826 1.00 52.50 382 PHE A O 1
ATOM 2628 N N . TYR A 1 349 ? 29.309 -106.944 38.052 1.00 49.78 383 TYR A N 1
ATOM 2629 C CA . TYR A 1 349 ? 30.768 -106.979 38.179 1.00 47.78 383 TYR A CA 1
ATOM 2630 C C . TYR A 1 349 ? 31.263 -108.423 38.083 1.00 47.93 383 TYR A C 1
ATOM 2631 O O . TYR A 1 349 ? 31.311 -109.147 39.081 1.00 46.14 383 TYR A O 1
ATOM 2640 N N . ALA A 1 350 ? 31.601 -108.842 36.849 1.00 44.67 384 ALA A N 1
ATOM 2641 C CA . ALA A 1 350 ? 32.007 -110.208 36.527 1.00 42.89 384 ALA A CA 1
ATOM 2642 C C . ALA A 1 350 ? 33.465 -110.502 36.854 1.00 49.89 384 ALA A C 1
ATOM 2643 O O . ALA A 1 350 ? 34.249 -110.808 35.953 1.00 50.28 384 ALA A O 1
ATOM 2645 N N . ASP A 1 351 ? 33.825 -110.414 38.159 1.00 46.47 385 ASP A N 1
ATOM 2646 C CA . ASP A 1 351 ? 35.172 -110.687 38.659 1.00 45.58 385 ASP A CA 1
ATOM 2647 C C . ASP A 1 351 ? 35.229 -112.062 39.368 1.00 50.64 385 ASP A C 1
ATOM 2648 O O . ASP A 1 351 ? 36.093 -112.288 40.212 1.00 51.83 385 ASP A O 1
ATOM 2653 N N . HIS A 1 352 ? 34.281 -112.949 39.041 1.00 46.36 386 HIS A N 1
ATOM 2654 C CA . HIS A 1 352 ? 34.196 -114.298 39.570 1.00 46.33 386 HIS A CA 1
ATOM 2655 C C . HIS A 1 352 ? 33.511 -115.223 38.518 1.00 49.77 386 HIS A C 1
ATOM 2656 O O . HIS A 1 352 ? 32.959 -114.686 37.554 1.00 47.80 386 HIS A O 1
ATOM 2663 N N . PRO A 1 353 ? 33.622 -116.582 38.617 1.00 45.22 387 PRO A N 1
ATOM 2664 C CA . PRO A 1 353 ? 33.068 -117.448 37.561 1.00 43.06 387 PRO A CA 1
ATOM 2665 C C . PRO A 1 353 ? 31.605 -117.235 37.197 1.00 45.91 387 PRO A C 1
ATOM 2666 O O . PRO A 1 353 ? 30.761 -116.982 38.065 1.00 46.88 387 PRO A O 1
ATOM 2670 N N . PHE A 1 354 ? 31.323 -117.301 35.885 1.00 39.02 388 PHE A N 1
ATOM 2671 C CA . PHE A 1 354 ? 29.992 -117.092 35.336 1.00 37.57 388 PHE A CA 1
ATOM 2672 C C . PHE A 1 354 ? 29.710 -118.020 34.137 1.00 43.73 388 PHE A C 1
ATOM 2673 O O . PHE A 1 354 ? 30.637 -118.534 33.493 1.00 42.57 388 PHE A O 1
ATOM 2681 N N . ILE A 1 355 ? 28.414 -118.170 33.825 1.00 41.08 389 ILE A N 1
ATOM 2682 C CA . ILE A 1 355 ? 27.888 -118.937 32.712 1.00 39.57 389 ILE A CA 1
ATOM 2683 C C . ILE A 1 355 ? 27.392 -117.938 31.681 1.00 44.84 389 ILE A C 1
ATOM 2684 O O . ILE A 1 355 ? 26.890 -116.883 32.048 1.00 46.81 389 ILE A O 1
ATOM 2689 N N . PHE A 1 356 ? 27.536 -118.269 30.399 1.00 40.13 390 PHE A N 1
ATOM 2690 C CA . PHE A 1 356 ? 27.090 -117.451 29.298 1.00 39.05 390 PHE A CA 1
ATOM 2691 C C . PHE A 1 356 ? 26.571 -118.316 28.141 1.00 46.97 390 PHE A C 1
ATOM 2692 O O . PHE A 1 356 ? 27.001 -119.458 27.938 1.00 44.04 390 PHE A O 1
ATOM 2700 N N . LEU A 1 357 ? 25.635 -117.737 27.396 1.00 48.51 391 LEU A N 1
ATOM 2701 C CA . LEU A 1 357 ? 24.987 -118.322 26.233 1.00 48.96 391 LEU A CA 1
ATOM 2702 C C . LEU A 1 357 ? 24.902 -117.236 25.187 1.00 48.72 391 LEU A C 1
ATOM 2703 O O . LEU A 1 357 ? 24.743 -116.059 25.542 1.00 47.58 391 LEU A O 1
ATOM 2708 N N . VAL A 1 358 ? 24.984 -117.626 23.907 1.00 43.10 392 VAL A N 1
ATOM 2709 C CA . VAL A 1 358 ? 24.841 -116.712 22.771 1.00 42.01 392 VAL A CA 1
ATOM 2710 C C . VAL A 1 358 ? 23.672 -117.266 22.008 1.00 49.26 392 VAL A C 1
ATOM 2711 O O . VAL A 1 358 ? 23.692 -118.432 21.621 1.00 48.35 392 VAL A O 1
ATOM 2715 N N . ARG A 1 359 ? 22.621 -116.458 21.859 1.00 50.33 393 ARG A N 1
ATOM 2716 C CA . ARG A 1 359 ? 21.361 -116.891 21.246 1.00 51.38 393 ARG A CA 1
ATOM 2717 C C . ARG A 1 359 ? 20.925 -116.019 20.098 1.00 57.00 393 ARG A C 1
ATOM 2718 O O . ARG A 1 359 ? 20.908 -114.798 20.254 1.00 59.93 393 ARG A O 1
ATOM 2726 N N . ASP A 1 360 ? 20.533 -116.637 18.958 1.00 53.11 394 ASP A N 1
ATOM 2727 C CA . ASP A 1 360 ? 19.999 -115.926 17.785 1.00 54.44 394 ASP A CA 1
ATOM 2728 C C . ASP A 1 360 ? 18.612 -115.412 18.178 1.00 60.30 394 ASP A C 1
ATOM 2729 O O . ASP A 1 360 ? 17.818 -116.178 18.717 1.00 57.83 394 ASP A O 1
ATOM 2734 N N . THR A 1 361 ? 18.337 -114.121 17.949 1.00 61.54 395 THR A N 1
ATOM 2735 C CA . THR A 1 361 ? 17.059 -113.502 18.325 1.00 65.04 395 THR A CA 1
ATOM 2736 C C . THR A 1 361 ? 15.856 -114.048 17.536 1.00 74.31 395 THR A C 1
ATOM 2737 O O . THR A 1 361 ? 14.848 -114.408 18.155 1.00 76.80 395 THR A O 1
ATOM 2741 N N . GLN A 1 362 ? 15.971 -114.135 16.190 1.00 71.46 396 GLN A N 1
ATOM 2742 C CA . GLN A 1 362 ? 14.901 -114.626 15.311 1.00 72.62 396 GLN A CA 1
ATOM 2743 C C . GLN A 1 362 ? 14.512 -116.092 15.602 1.00 73.77 396 GLN A C 1
ATOM 2744 O O . GLN A 1 362 ? 13.375 -116.349 16.008 1.00 74.57 396 GLN A O 1
ATOM 2750 N N . SER A 1 363 ? 15.460 -117.034 15.403 1.00 65.88 397 SER A N 1
ATOM 2751 C CA . SER A 1 363 ? 15.248 -118.470 15.561 1.00 63.77 397 SER A CA 1
ATOM 2752 C C . SER A 1 363 ? 15.264 -119.004 16.998 1.00 68.34 397 SER A C 1
ATOM 2753 O O . SER A 1 363 ? 14.655 -120.047 17.255 1.00 68.57 397 SER A O 1
ATOM 2756 N N . GLY A 1 364 ? 16.001 -118.344 17.899 1.00 64.34 398 GLY A N 1
ATOM 2757 C CA . GLY A 1 364 ? 16.166 -118.790 19.284 1.00 63.07 398 GLY A CA 1
ATOM 2758 C C . GLY A 1 364 ? 17.262 -119.830 19.392 1.00 63.70 398 GLY A C 1
ATOM 2759 O O . GLY A 1 364 ? 17.513 -120.375 20.475 1.00 64.94 398 GLY A O 1
ATOM 2760 N N . SER A 1 365 ? 17.918 -120.116 18.250 1.00 55.87 399 SER A N 1
ATOM 2761 C CA . SER A 1 365 ? 18.998 -121.096 18.133 1.00 53.41 399 SER A CA 1
ATOM 2762 C C . SER A 1 365 ? 20.227 -120.657 18.951 1.00 53.14 399 SER A C 1
ATOM 2763 O O . SER A 1 365 ? 20.625 -119.482 18.914 1.00 52.20 399 SER A O 1
ATOM 2766 N N . LEU A 1 366 ? 20.819 -121.626 19.673 1.00 45.43 400 LEU A N 1
ATOM 2767 C CA . LEU A 1 366 ? 21.948 -121.455 20.549 1.00 43.43 400 LEU A CA 1
ATOM 2768 C C . LEU A 1 366 ? 23.204 -121.518 19.717 1.00 45.80 400 LEU A C 1
ATOM 2769 O O . LEU A 1 366 ? 23.443 -122.526 19.048 1.00 45.91 400 LEU A O 1
ATOM 2774 N N . LEU A 1 367 ? 23.976 -120.420 19.694 1.00 40.27 401 LEU A N 1
ATOM 2775 C CA . LEU A 1 367 ? 25.216 -120.361 18.943 1.00 39.08 401 LEU A CA 1
ATOM 2776 C C . LEU A 1 367 ? 26.298 -120.881 19.828 1.00 39.05 401 LEU A C 1
ATOM 2777 O O . LEU A 1 367 ? 27.219 -121.534 19.353 1.00 37.77 401 LEU A O 1
ATOM 2782 N N . PHE A 1 368 ? 26.182 -120.587 21.142 1.00 34.81 402 PHE A N 1
ATOM 2783 C CA . PHE A 1 368 ? 27.158 -120.951 22.146 1.00 34.16 402 PHE A CA 1
ATOM 2784 C C . PHE A 1 368 ? 26.586 -121.093 23.514 1.00 36.74 402 PHE A C 1
ATOM 2785 O O . PHE A 1 368 ? 25.724 -120.343 23.914 1.00 36.38 402 PHE A O 1
ATOM 2793 N N . ILE A 1 369 ? 27.181 -121.999 24.267 1.00 33.19 403 ILE A N 1
ATOM 2794 C CA . ILE A 1 369 ? 26.965 -122.213 25.687 1.00 32.78 403 ILE A CA 1
ATOM 2795 C C . ILE A 1 369 ? 28.363 -122.424 26.288 1.00 37.12 403 ILE A C 1
ATOM 2796 O O . ILE A 1 369 ? 29.204 -123.103 25.681 1.00 35.80 403 ILE A O 1
ATOM 2801 N N . GLY A 1 370 ? 28.618 -121.793 27.423 1.00 34.97 404 GLY A N 1
ATOM 2802 C CA . GLY A 1 370 ? 29.906 -121.927 28.078 1.00 34.83 404 GLY A CA 1
ATOM 2803 C C . GLY A 1 370 ? 29.972 -121.342 29.465 1.00 39.69 404 GLY A C 1
ATOM 2804 O O . GLY A 1 370 ? 28.952 -120.940 30.032 1.00 39.70 404 GLY A O 1
ATOM 2805 N N . ARG A 1 371 ? 31.178 -121.334 30.024 1.00 37.40 405 ARG A N 1
ATOM 2806 C CA . ARG A 1 371 ? 31.442 -120.789 31.349 1.00 38.78 405 ARG A CA 1
ATOM 2807 C C . ARG A 1 371 ? 32.892 -120.318 31.452 1.00 43.11 405 ARG A C 1
ATOM 2808 O O . ARG A 1 371 ? 33.785 -120.906 30.830 1.00 40.68 405 ARG A O 1
ATOM 2816 N N . LEU A 1 372 ? 33.103 -119.212 32.193 1.00 41.00 406 LEU A N 1
ATOM 2817 C CA . LEU A 1 372 ? 34.444 -118.686 32.425 1.00 40.67 406 LEU A CA 1
ATOM 2818 C C . LEU A 1 372 ? 34.720 -118.887 33.905 1.00 48.11 406 LEU A C 1
ATOM 2819 O O . LEU A 1 372 ? 34.096 -118.243 34.747 1.00 48.39 406 LEU A O 1
ATOM 2824 N N . VAL A 1 373 ? 35.583 -119.854 34.210 1.00 47.03 407 VAL A N 1
ATOM 2825 C CA . VAL A 1 373 ? 35.983 -120.208 35.567 1.00 50.13 407 VAL A CA 1
ATOM 2826 C C . VAL A 1 373 ? 37.410 -119.693 35.844 1.00 57.43 407 VAL A C 1
ATOM 2827 O O . VAL A 1 373 ? 37.680 -119.228 36.946 1.00 56.56 407 VAL A O 1
ATOM 2831 N N . ARG A 1 374 ? 38.299 -119.739 34.840 1.00 55.66 408 ARG A N 1
ATOM 2832 C CA . ARG A 1 374 ? 39.678 -119.281 34.989 1.00 56.46 408 ARG A CA 1
ATOM 2833 C C . ARG A 1 374 ? 40.205 -118.575 33.724 1.00 60.79 408 ARG A C 1
ATOM 2834 O O . ARG A 1 374 ? 40.593 -119.246 32.763 1.00 60.80 408 ARG A O 1
ATOM 2842 N N . PRO A 1 375 ? 40.250 -117.225 33.701 1.00 56.37 409 PRO A N 1
ATOM 2843 C CA . PRO A 1 375 ? 40.850 -116.541 32.539 1.00 56.26 409 PRO A CA 1
ATOM 2844 C C . PRO A 1 375 ? 42.388 -116.585 32.564 1.00 61.60 409 PRO A C 1
ATOM 2845 O O . PRO A 1 375 ? 42.971 -117.035 33.550 1.00 59.95 409 PRO A O 1
ATOM 2849 N N . LYS A 1 376 ? 43.043 -116.126 31.469 1.00 61.88 410 LYS A N 1
ATOM 2850 C CA . LYS A 1 376 ? 44.510 -116.068 31.341 1.00 64.01 410 LYS A CA 1
ATOM 2851 C C . LYS A 1 376 ? 45.049 -114.987 32.260 1.00 72.16 410 LYS A C 1
ATOM 2852 O O . LYS A 1 376 ? 44.388 -113.964 32.464 1.00 71.88 410 LYS A O 1
ATOM 2858 N N . GLY A 1 377 ? 46.260 -115.182 32.752 1.00 71.91 411 GLY A N 1
ATOM 2859 C CA . GLY A 1 377 ? 46.890 -114.190 33.606 1.00 74.54 411 GLY A CA 1
ATOM 2860 C C . GLY A 1 377 ? 47.621 -114.804 34.767 1.00 82.38 411 GLY A C 1
ATOM 2861 O O . GLY A 1 377 ? 47.497 -116.006 35.031 1.00 81.20 411 GLY A O 1
ATOM 2862 N N . ASP A 1 378 ? 48.364 -113.962 35.484 1.00 83.13 412 ASP A N 1
ATOM 2863 C CA . ASP A 1 378 ? 49.173 -114.393 36.615 1.00 85.51 412 ASP A CA 1
ATOM 2864 C C . ASP A 1 378 ? 48.413 -114.299 37.936 1.00 90.11 412 ASP A C 1
ATOM 2865 O O . ASP A 1 378 ? 47.551 -113.428 38.094 1.00 89.77 412 ASP A O 1
ATOM 2870 N N . LYS A 1 379 ? 48.734 -115.214 38.871 1.00 87.07 413 LYS A N 1
ATOM 2871 C CA . LYS A 1 379 ? 48.184 -115.300 40.228 1.00 88.03 413 LYS A CA 1
ATOM 2872 C C . LYS A 1 379 ? 48.678 -114.124 41.086 1.00 92.65 413 LYS A C 1
ATOM 2873 O O . LYS A 1 379 ? 49.888 -113.897 41.165 1.00 94.41 413 LYS A O 1
ATOM 2879 N N . MET A 1 380 ? 47.750 -113.403 41.748 1.00 87.84 414 MET A N 1
ATOM 2880 C CA . MET A 1 380 ? 48.075 -112.261 42.620 1.00 101.08 414 MET A CA 1
ATOM 2881 C C . MET A 1 380 ? 47.648 -112.480 44.071 1.00 128.89 414 MET A C 1
ATOM 2882 O O . MET A 1 380 ? 48.354 -113.152 44.819 1.00 87.69 414 MET A O 1
ATOM 2887 N N . LEU B 1 2 ? 68.308 -78.219 59.579 1.00 107.79 36 LEU B N 1
ATOM 2888 C CA . LEU B 1 2 ? 69.252 -78.181 58.464 1.00 110.33 36 LEU B CA 1
ATOM 2889 C C . LEU B 1 2 ? 70.695 -78.022 58.923 1.00 117.62 36 LEU B C 1
ATOM 2890 O O . LEU B 1 2 ? 71.545 -78.787 58.472 1.00 119.20 36 LEU B O 1
ATOM 2892 N N . SER B 1 3 ? 70.973 -77.036 59.814 1.00 115.46 37 SER B N 1
ATOM 2893 C CA . SER B 1 3 ? 72.312 -76.728 60.332 1.00 119.59 37 SER B CA 1
ATOM 2894 C C . SER B 1 3 ? 72.807 -77.823 61.294 1.00 123.65 37 SER B C 1
ATOM 2895 O O . SER B 1 3 ? 71.962 -78.542 61.831 1.00 120.10 37 SER B O 1
ATOM 2898 N N . PRO B 1 4 ? 74.145 -77.972 61.530 1.00 123.75 38 PRO B N 1
ATOM 2899 C CA . PRO B 1 4 ? 74.624 -79.037 62.434 1.00 124.10 38 PRO B CA 1
ATOM 2900 C C . PRO B 1 4 ? 73.880 -79.145 63.765 1.00 124.30 38 PRO B C 1
ATOM 2901 O O . PRO B 1 4 ? 73.438 -80.243 64.100 1.00 122.00 38 PRO B O 1
ATOM 2905 N N . LYS B 1 5 ? 73.688 -78.007 64.483 1.00 120.00 39 LYS B N 1
ATOM 2906 C CA . LYS B 1 5 ? 72.970 -77.955 65.763 1.00 117.07 39 LYS B CA 1
ATOM 2907 C C . LYS B 1 5 ? 71.544 -78.500 65.633 1.00 114.65 39 LYS B C 1
ATOM 2908 O O . LYS B 1 5 ? 71.166 -79.381 66.404 1.00 112.25 39 LYS B O 1
ATOM 2914 N N . ALA B 1 6 ? 70.776 -78.005 64.637 1.00 108.36 40 ALA B N 1
ATOM 2915 C CA . ALA B 1 6 ? 69.395 -78.410 64.379 1.00 104.05 40 ALA B CA 1
ATOM 2916 C C . ALA B 1 6 ? 69.266 -79.910 64.080 1.00 107.07 40 ALA B C 1
ATOM 2917 O O . ALA B 1 6 ? 68.467 -80.581 64.734 1.00 104.03 40 ALA B O 1
ATOM 2919 N N . ALA B 1 7 ? 70.081 -80.436 63.136 1.00 105.85 41 ALA B N 1
ATOM 2920 C CA . ALA B 1 7 ? 70.100 -81.850 62.746 1.00 105.43 41 ALA B CA 1
ATOM 2921 C C . ALA B 1 7 ? 70.438 -82.779 63.924 1.00 110.89 41 ALA B C 1
ATOM 2922 O O . ALA B 1 7 ? 69.815 -83.841 64.060 1.00 108.78 41 ALA B O 1
ATOM 2924 N N . THR B 1 8 ? 71.403 -82.368 64.778 1.00 110.54 42 THR B N 1
ATOM 2925 C CA . THR B 1 8 ? 71.815 -83.137 65.959 1.00 111.90 42 THR B CA 1
ATOM 2926 C C . THR B 1 8 ? 70.728 -83.123 67.047 1.00 113.34 42 THR B C 1
ATOM 2927 O O . THR B 1 8 ? 70.556 -84.111 67.763 1.00 113.23 42 THR B O 1
ATOM 2931 N N . LEU B 1 9 ? 69.988 -82.009 67.151 1.00 107.76 43 LEU B N 1
ATOM 2932 C CA . LEU B 1 9 ? 68.900 -81.860 68.110 1.00 105.08 43 LEU B CA 1
ATOM 2933 C C . LEU B 1 9 ? 67.644 -82.566 67.606 1.00 108.30 43 LEU B C 1
ATOM 2934 O O . LEU B 1 9 ? 66.803 -82.959 68.417 1.00 106.69 43 LEU B O 1
ATOM 2939 N N . ALA B 1 10 ? 67.521 -82.724 66.265 1.00 105.26 44 ALA B N 1
ATOM 2940 C CA . ALA B 1 10 ? 66.386 -83.354 65.583 1.00 102.28 44 ALA B CA 1
ATOM 2941 C C . ALA B 1 10 ? 66.229 -84.828 65.899 1.00 107.11 44 ALA B C 1
ATOM 2942 O O . ALA B 1 10 ? 65.098 -85.277 66.108 1.00 103.85 44 ALA B O 1
ATOM 2944 N N . GLU B 1 11 ? 67.351 -85.586 65.919 1.00 108.01 45 GLU B N 1
ATOM 2945 C CA . GLU B 1 11 ? 67.341 -87.023 66.219 1.00 109.06 45 GLU B CA 1
ATOM 2946 C C . GLU B 1 11 ? 66.835 -87.289 67.645 1.00 112.97 45 GLU B C 1
ATOM 2947 O O . GLU B 1 11 ? 66.037 -88.213 67.854 1.00 111.28 45 GLU B O 1
ATOM 2953 N N . ARG B 1 12 ? 67.259 -86.419 68.598 1.00 110.17 46 ARG B N 1
ATOM 2954 C CA . ARG B 1 12 ? 66.923 -86.443 70.022 1.00 109.60 46 ARG B CA 1
ATOM 2955 C C . ARG B 1 12 ? 65.429 -86.215 70.235 1.00 108.87 46 ARG B C 1
ATOM 2956 O O . ARG B 1 12 ? 64.793 -87.010 70.928 1.00 107.81 46 ARG B O 1
ATOM 2964 N N . SER B 1 13 ? 64.860 -85.164 69.595 1.00 102.79 47 SER B N 1
ATOM 2965 C CA . SER B 1 13 ? 63.430 -84.838 69.651 1.00 99.31 47 SER B CA 1
ATOM 2966 C C . SER B 1 13 ? 62.562 -86.008 69.132 1.00 99.43 47 SER B C 1
ATOM 2967 O O . SER B 1 13 ? 61.497 -86.260 69.689 1.00 97.06 47 SER B O 1
ATOM 2970 N N . ALA B 1 14 ? 63.048 -86.729 68.092 1.00 95.80 48 ALA B N 1
ATOM 2971 C CA . ALA B 1 14 ? 62.400 -87.894 67.477 1.00 94.04 48 ALA B CA 1
ATOM 2972 C C . ALA B 1 14 ? 62.598 -89.189 68.289 1.00 98.88 48 ALA B C 1
ATOM 2973 O O . ALA B 1 14 ? 61.785 -90.107 68.170 1.00 98.84 48 ALA B O 1
ATOM 2975 N N . GLY B 1 15 ? 63.672 -89.262 69.082 1.00 95.84 49 GLY B N 1
ATOM 2976 C CA . GLY B 1 15 ? 63.943 -90.392 69.972 1.00 95.88 49 GLY B CA 1
ATOM 2977 C C . GLY B 1 15 ? 62.977 -90.361 71.144 1.00 94.76 49 GLY B C 1
ATOM 2978 O O . GLY B 1 15 ? 62.502 -91.396 71.614 1.00 94.23 49 GLY B O 1
ATOM 2979 N N . LEU B 1 16 ? 62.648 -89.141 71.577 1.00 88.11 50 LEU B N 1
ATOM 2980 C CA . LEU B 1 16 ? 61.698 -88.796 72.626 1.00 85.78 50 LEU B CA 1
ATOM 2981 C C . LEU B 1 16 ? 60.254 -89.022 72.133 1.00 85.74 50 LEU B C 1
ATOM 2982 O O . LEU B 1 16 ? 59.373 -89.281 72.954 1.00 84.75 50 LEU B O 1
ATOM 2987 N N . ALA B 1 17 ? 60.017 -88.909 70.804 1.00 79.79 51 ALA B N 1
ATOM 2988 C CA . ALA B 1 17 ? 58.712 -89.110 70.176 1.00 77.21 51 ALA B CA 1
ATOM 2989 C C . ALA B 1 17 ? 58.237 -90.537 70.368 1.00 82.19 51 ALA B C 1
ATOM 2990 O O . ALA B 1 17 ? 57.104 -90.716 70.818 1.00 81.95 51 ALA B O 1
ATOM 2992 N N . PHE B 1 18 ? 59.092 -91.550 70.035 1.00 79.08 52 PHE B N 1
ATOM 2993 C CA . PHE B 1 18 ? 58.765 -92.962 70.224 1.00 79.49 52 PHE B CA 1
ATOM 2994 C C . PHE B 1 18 ? 58.551 -93.238 71.719 1.00 83.67 52 PHE B C 1
ATOM 2995 O O . PHE B 1 18 ? 57.547 -93.855 72.075 1.00 83.14 52 PHE B O 1
ATOM 3003 N N . SER B 1 19 ? 59.443 -92.690 72.588 1.00 80.91 53 SER B N 1
ATOM 3004 C CA . SER B 1 19 ? 59.392 -92.786 74.059 1.00 82.18 53 SER B CA 1
ATOM 3005 C C . SER B 1 19 ? 58.061 -92.277 74.629 1.00 82.15 53 SER B C 1
ATOM 3006 O O . SER B 1 19 ? 57.432 -92.978 75.424 1.00 83.81 53 SER B O 1
ATOM 3009 N N . LEU B 1 20 ? 57.643 -91.065 74.232 1.00 72.62 54 LEU B N 1
ATOM 3010 C CA . LEU B 1 20 ? 56.416 -90.472 74.728 1.00 70.72 54 LEU B CA 1
ATOM 3011 C C . LEU B 1 20 ? 55.184 -91.180 74.184 1.00 73.41 54 LEU B C 1
ATOM 3012 O O . LEU B 1 20 ? 54.308 -91.512 74.985 1.00 72.35 54 LEU B O 1
ATOM 3017 N N . TYR B 1 21 ? 55.130 -91.451 72.839 1.00 68.83 55 TYR B N 1
ATOM 3018 C CA . TYR B 1 21 ? 54.029 -92.177 72.203 1.00 66.79 55 TYR B CA 1
ATOM 3019 C C . TYR B 1 21 ? 53.777 -93.497 72.948 1.00 73.03 55 TYR B C 1
ATOM 3020 O O . TYR B 1 21 ? 52.634 -93.763 73.314 1.00 72.46 55 TYR B O 1
ATOM 3029 N N . GLN B 1 22 ? 54.835 -94.296 73.195 1.00 71.61 56 GLN B N 1
ATOM 3030 C CA . GLN B 1 22 ? 54.726 -95.572 73.901 1.00 74.07 56 GLN B CA 1
ATOM 3031 C C . GLN B 1 22 ? 54.119 -95.453 75.296 1.00 81.75 56 GLN B C 1
ATOM 3032 O O . GLN B 1 22 ? 53.202 -96.205 75.627 1.00 82.39 56 GLN B O 1
ATOM 3038 N N . ALA B 1 23 ? 54.597 -94.490 76.093 1.00 81.05 57 ALA B N 1
ATOM 3039 C CA . ALA B 1 23 ? 54.111 -94.241 77.455 1.00 83.67 57 ALA B CA 1
ATOM 3040 C C . ALA B 1 23 ? 52.623 -93.873 77.466 1.00 87.71 57 ALA B C 1
ATOM 3041 O O . ALA B 1 23 ? 51.888 -94.310 78.357 1.00 90.19 57 ALA B O 1
ATOM 3043 N N . MET B 1 24 ? 52.187 -93.100 76.456 1.00 80.79 58 MET B N 1
ATOM 3044 C CA . MET B 1 24 ? 50.808 -92.672 76.274 1.00 78.73 58 MET B CA 1
ATOM 3045 C C . MET B 1 24 ? 49.946 -93.837 75.786 1.00 81.15 58 MET B C 1
ATOM 3046 O O . MET B 1 24 ? 48.819 -93.984 76.256 1.00 80.90 58 MET B O 1
ATOM 3051 N N . ALA B 1 25 ? 50.476 -94.665 74.849 1.00 76.85 59 ALA B N 1
ATOM 3052 C CA . ALA B 1 25 ? 49.799 -95.840 74.284 1.00 77.14 59 ALA B CA 1
ATOM 3053 C C . ALA B 1 25 ? 49.476 -96.887 75.375 1.00 86.14 59 ALA B C 1
ATOM 3054 O O . ALA B 1 25 ? 48.478 -97.606 75.243 1.00 87.82 59 ALA B O 1
ATOM 3056 N N . LYS B 1 26 ? 50.312 -96.957 76.441 1.00 83.26 60 LYS B N 1
ATOM 3057 C CA . LYS B 1 26 ? 50.136 -97.872 77.569 1.00 86.71 60 LYS B CA 1
ATOM 3058 C C . LYS B 1 26 ? 49.003 -97.427 78.505 1.00 92.92 60 LYS B C 1
ATOM 3059 O O . LYS B 1 26 ? 48.380 -98.275 79.147 1.00 95.47 60 LYS B O 1
ATOM 3065 N N . ASP B 1 27 ? 48.749 -96.101 78.590 1.00 88.02 61 ASP B N 1
ATOM 3066 C CA . ASP B 1 27 ? 47.700 -95.503 79.419 1.00 88.19 61 ASP B CA 1
ATOM 3067 C C . ASP B 1 27 ? 46.333 -95.861 78.830 1.00 90.48 61 ASP B C 1
ATOM 3068 O O . ASP B 1 27 ? 46.027 -95.500 77.690 1.00 87.40 61 ASP B O 1
ATOM 3073 N N . GLN B 1 28 ? 45.526 -96.578 79.618 1.00 89.91 62 GLN B N 1
ATOM 3074 C CA . GLN B 1 28 ? 44.196 -97.063 79.239 1.00 90.34 62 GLN B CA 1
ATOM 3075 C C . GLN B 1 28 ? 43.130 -95.987 79.028 1.00 93.70 62 GLN B C 1
ATOM 3076 O O . GLN B 1 28 ? 42.178 -96.227 78.278 1.00 92.67 62 GLN B O 1
ATOM 3082 N N . ALA B 1 29 ? 43.283 -94.808 79.671 1.00 90.10 63 ALA B N 1
ATOM 3083 C CA . ALA B 1 29 ? 42.340 -93.688 79.529 1.00 88.29 63 ALA B CA 1
ATOM 3084 C C . ALA B 1 29 ? 42.485 -92.993 78.160 1.00 87.86 63 ALA B C 1
ATOM 3085 O O . ALA B 1 29 ? 41.532 -92.376 77.668 1.00 86.26 63 ALA B O 1
ATOM 3087 N N . VAL B 1 30 ? 43.679 -93.115 77.550 1.00 81.46 64 VAL B N 1
ATOM 3088 C CA . VAL B 1 30 ? 44.033 -92.513 76.265 1.00 77.16 64 VAL B CA 1
ATOM 3089 C C . VAL B 1 30 ? 43.420 -93.276 75.081 1.00 78.41 64 VAL B C 1
ATOM 3090 O O . VAL B 1 30 ? 43.537 -94.501 75.003 1.00 79.85 64 VAL B O 1
ATOM 3094 N N . GLU B 1 31 ? 42.762 -92.546 74.166 1.00 71.55 65 GLU B N 1
ATOM 3095 C CA . GLU B 1 31 ? 42.192 -93.114 72.939 1.00 68.90 65 GLU B CA 1
ATOM 3096 C C . GLU B 1 31 ? 43.057 -92.648 71.772 1.00 69.42 65 GLU B C 1
ATOM 3097 O O . GLU B 1 31 ? 44.076 -93.284 71.499 1.00 69.78 65 GLU B O 1
ATOM 3103 N N . ASN B 1 32 ? 42.694 -91.530 71.114 1.00 62.13 66 ASN B N 1
ATOM 3104 C CA . ASN B 1 32 ? 43.488 -91.005 70.009 1.00 59.28 66 ASN B CA 1
ATOM 3105 C C . ASN B 1 32 ? 44.715 -90.310 70.536 1.00 61.33 66 ASN B C 1
ATOM 3106 O O . ASN B 1 32 ? 44.676 -89.759 71.638 1.00 62.81 66 ASN B O 1
ATOM 3111 N N . ILE B 1 33 ? 45.810 -90.350 69.759 1.00 54.63 67 ILE B N 1
ATOM 3112 C CA . ILE B 1 33 ? 47.090 -89.735 70.115 1.00 53.67 67 ILE B CA 1
ATOM 3113 C C . ILE B 1 33 ? 47.511 -88.772 69.010 1.00 58.15 67 ILE B C 1
ATOM 3114 O O . ILE B 1 33 ? 47.419 -89.114 67.835 1.00 56.54 67 ILE B O 1
ATOM 3119 N N . LEU B 1 34 ? 47.981 -87.581 69.391 1.00 55.84 68 LEU B N 1
ATOM 3120 C CA . LEU B 1 34 ? 48.505 -86.579 68.458 1.00 55.00 68 LEU B CA 1
ATOM 3121 C C . LEU B 1 34 ? 49.676 -85.872 69.131 1.00 58.57 68 LEU B C 1
ATOM 3122 O O . LEU B 1 34 ? 49.479 -85.083 70.067 1.00 58.34 68 LEU B O 1
ATOM 3127 N N . LEU B 1 35 ? 50.894 -86.179 68.674 1.00 55.26 69 LEU B N 1
ATOM 3128 C CA . LEU B 1 35 ? 52.093 -85.595 69.264 1.00 56.09 69 LEU B CA 1
ATOM 3129 C C . LEU B 1 35 ? 53.024 -84.973 68.244 1.00 60.69 69 LEU B C 1
ATOM 3130 O O . LEU B 1 35 ? 53.366 -85.610 67.257 1.00 58.67 69 LEU B O 1
ATOM 3135 N N . SER B 1 36 ? 53.472 -83.743 68.510 1.00 60.46 70 SER B N 1
ATOM 3136 C CA . SER B 1 36 ? 54.485 -83.105 67.682 1.00 61.57 70 SER B CA 1
ATOM 3137 C C . SER B 1 36 ? 55.802 -83.195 68.462 1.00 66.35 70 SER B C 1
ATOM 3138 O O . SER B 1 36 ? 55.948 -82.516 69.474 1.00 66.96 70 SER B O 1
ATOM 3141 N N . PRO B 1 37 ? 56.742 -84.060 68.019 1.00 64.02 71 PRO B N 1
ATOM 3142 C CA . PRO B 1 37 ? 58.017 -84.230 68.741 1.00 65.88 71 PRO B CA 1
ATOM 3143 C C . PRO B 1 37 ? 58.807 -82.952 68.994 1.00 72.79 71 PRO B C 1
ATOM 3144 O O . PRO B 1 37 ? 59.328 -82.781 70.097 1.00 74.15 71 PRO B O 1
ATOM 3148 N N . VAL B 1 38 ? 58.887 -82.062 67.993 1.00 69.30 72 VAL B N 1
ATOM 3149 C CA . VAL B 1 38 ? 59.611 -80.791 68.102 1.00 71.15 72 VAL B CA 1
ATOM 3150 C C . VAL B 1 38 ? 58.957 -79.906 69.173 1.00 74.42 72 VAL B C 1
ATOM 3151 O O . VAL B 1 38 ? 59.665 -79.281 69.963 1.00 74.78 72 VAL B O 1
ATOM 3155 N N . VAL B 1 39 ? 57.605 -79.863 69.197 1.00 69.45 73 VAL B N 1
ATOM 3156 C CA . VAL B 1 39 ? 56.856 -79.058 70.162 1.00 68.83 73 VAL B CA 1
ATOM 3157 C C . VAL B 1 39 ? 57.054 -79.626 71.568 1.00 69.82 73 VAL B C 1
ATOM 3158 O O . VAL B 1 39 ? 57.355 -78.867 72.486 1.00 69.25 73 VAL B O 1
ATOM 3162 N N . VAL B 1 40 ? 56.994 -80.959 71.711 1.00 65.76 74 VAL B N 1
ATOM 3163 C CA . VAL B 1 40 ? 57.237 -81.618 73.000 1.00 67.18 74 VAL B CA 1
ATOM 3164 C C . VAL B 1 40 ? 58.653 -81.267 73.509 1.00 73.35 74 VAL B C 1
ATOM 3165 O O . VAL B 1 40 ? 58.813 -80.901 74.675 1.00 73.96 74 VAL B O 1
ATOM 3169 N N . ALA B 1 41 ? 59.662 -81.360 72.619 1.00 71.31 75 ALA B N 1
ATOM 3170 C CA . ALA B 1 41 ? 61.063 -81.066 72.911 1.00 74.50 75 ALA B CA 1
ATOM 3171 C C . ALA B 1 41 ? 61.255 -79.606 73.336 1.00 80.82 75 ALA B C 1
ATOM 3172 O O . ALA B 1 41 ? 61.978 -79.342 74.297 1.00 82.73 75 ALA B O 1
ATOM 3174 N N . SER B 1 42 ? 60.548 -78.671 72.667 1.00 77.16 76 SER B N 1
ATOM 3175 C CA . SER B 1 42 ? 60.600 -77.243 72.981 1.00 78.04 76 SER B CA 1
ATOM 3176 C C . SER B 1 42 ? 60.070 -76.949 74.393 1.00 84.40 76 SER B C 1
ATOM 3177 O O . SER B 1 42 ? 60.531 -75.994 75.034 1.00 86.84 76 SER B O 1
ATOM 3180 N N . SER B 1 43 ? 59.148 -77.798 74.898 1.00 79.85 77 SER B N 1
ATOM 3181 C CA . SER B 1 43 ? 58.597 -77.673 76.252 1.00 80.35 77 SER B CA 1
ATOM 3182 C C . SER B 1 43 ? 59.678 -78.002 77.281 1.00 84.94 77 SER B C 1
ATOM 3183 O O . SER B 1 43 ? 59.793 -77.315 78.297 1.00 86.85 77 SER B O 1
ATOM 3186 N N . LEU B 1 44 ? 60.508 -79.017 76.979 1.00 80.06 78 LEU B N 1
ATOM 3187 C CA . LEU B 1 44 ? 61.619 -79.423 77.825 1.00 81.64 78 LEU B CA 1
ATOM 3188 C C . LEU B 1 44 ? 62.702 -78.365 77.812 1.00 87.05 78 LEU B C 1
ATOM 3189 O O . LEU B 1 44 ? 63.301 -78.087 78.854 1.00 88.99 78 LEU B O 1
ATOM 3194 N N . GLY B 1 45 ? 62.914 -77.756 76.651 1.00 82.79 79 GLY B N 1
ATOM 3195 C CA . GLY B 1 45 ? 63.850 -76.652 76.482 1.00 84.08 79 GLY B CA 1
ATOM 3196 C C . GLY B 1 45 ? 63.450 -75.447 77.311 1.00 87.03 79 GLY B C 1
ATOM 3197 O O . GLY B 1 45 ? 64.316 -74.822 77.926 1.00 90.46 79 GLY B O 1
ATOM 3198 N N . LEU B 1 46 ? 62.125 -75.141 77.369 1.00 79.68 80 LEU B N 1
ATOM 3199 C CA . LEU B 1 46 ? 61.565 -74.038 78.162 1.00 79.61 80 LEU B CA 1
ATOM 3200 C C . LEU B 1 46 ? 61.793 -74.259 79.649 1.00 86.19 80 LEU B C 1
ATOM 3201 O O . LEU B 1 46 ? 62.107 -73.311 80.368 1.00 88.66 80 LEU B O 1
ATOM 3206 N N . VAL B 1 47 ? 61.654 -75.519 80.106 1.00 82.50 81 VAL B N 1
ATOM 3207 C CA . VAL B 1 47 ? 61.897 -75.921 81.500 1.00 84.25 81 VAL B CA 1
ATOM 3208 C C . VAL B 1 47 ? 63.393 -75.747 81.828 1.00 91.31 81 VAL B C 1
ATOM 3209 O O . VAL B 1 47 ? 63.720 -75.245 82.895 1.00 92.76 81 VAL B O 1
ATOM 3213 N N . SER B 1 48 ? 64.288 -76.142 80.902 1.00 89.26 82 SER B N 1
ATOM 3214 C CA . SER B 1 48 ? 65.739 -75.992 81.052 1.00 92.12 82 SER B CA 1
ATOM 3215 C C . SER B 1 48 ? 66.082 -74.504 81.052 1.00 98.81 82 SER B C 1
ATOM 3216 O O . SER B 1 48 ? 66.882 -74.057 81.879 1.00 101.09 82 SER B O 1
ATOM 3219 N N . LEU B 1 49 ? 65.452 -73.737 80.127 1.00 94.54 83 LEU B N 1
ATOM 3220 C CA . LEU B 1 49 ? 65.646 -72.289 80.012 1.00 95.57 83 LEU B CA 1
ATOM 3221 C C . LEU B 1 49 ? 65.175 -71.553 81.271 1.00 100.76 83 LEU B C 1
ATOM 3222 O O . LEU B 1 49 ? 65.897 -70.695 81.778 1.00 104.17 83 LEU B O 1
ATOM 3227 N N . GLY B 1 50 ? 64.013 -71.937 81.788 1.00 95.36 84 GLY B N 1
ATOM 3228 C CA . GLY B 1 50 ? 63.430 -71.323 82.973 1.00 97.26 84 GLY B CA 1
ATOM 3229 C C . GLY B 1 50 ? 63.773 -71.926 84.321 1.00 104.60 84 GLY B C 1
ATOM 3230 O O . GLY B 1 50 ? 63.357 -71.384 85.347 1.00 105.34 84 GLY B O 1
ATOM 3231 N N . GLY B 1 51 ? 64.530 -73.025 84.330 1.00 102.81 85 GLY B N 1
ATOM 3232 C CA . GLY B 1 51 ? 64.907 -73.723 85.557 1.00 105.08 85 GLY B CA 1
ATOM 3233 C C . GLY B 1 51 ? 66.371 -73.691 85.947 1.00 112.59 85 GLY B C 1
ATOM 3234 O O . GLY B 1 51 ? 67.234 -73.307 85.152 1.00 112.95 85 GLY B O 1
ATOM 3235 N N . LYS B 1 52 ? 66.649 -74.138 87.186 1.00 111.37 86 LYS B N 1
ATOM 3236 C CA . LYS B 1 52 ? 67.983 -74.219 87.776 1.00 114.28 86 LYS B CA 1
ATOM 3237 C C . LYS B 1 52 ? 68.240 -75.625 88.315 1.00 117.74 86 LYS B C 1
ATOM 3238 O O . LYS B 1 52 ? 67.293 -76.373 88.584 1.00 115.07 86 LYS B O 1
ATOM 3244 N N . ALA B 1 53 ? 69.532 -75.962 88.502 1.00 117.18 87 ALA B N 1
ATOM 3245 C CA . ALA B 1 53 ? 70.022 -77.226 89.052 1.00 118.66 87 ALA B CA 1
ATOM 3246 C C . ALA B 1 53 ? 69.345 -78.472 88.459 1.00 120.46 87 ALA B C 1
ATOM 3247 O O . ALA B 1 53 ? 69.309 -78.602 87.238 1.00 117.49 87 ALA B O 1
ATOM 3249 N N . THR B 1 54 ? 68.822 -79.372 89.311 1.00 118.69 88 THR B N 1
ATOM 3250 C CA . THR B 1 54 ? 68.171 -80.626 88.922 1.00 117.07 88 THR B CA 1
ATOM 3251 C C . THR B 1 54 ? 66.894 -80.478 88.091 1.00 118.15 88 THR B C 1
ATOM 3252 O O . THR B 1 54 ? 66.664 -81.302 87.204 1.00 116.00 88 THR B O 1
ATOM 3256 N N . THR B 1 55 ? 66.093 -79.428 88.340 1.00 114.17 89 THR B N 1
ATOM 3257 C CA . THR B 1 55 ? 64.875 -79.157 87.571 1.00 110.34 89 THR B CA 1
ATOM 3258 C C . THR B 1 55 ? 65.266 -79.015 86.086 1.00 110.99 89 THR B C 1
ATOM 3259 O O . THR B 1 55 ? 64.651 -79.667 85.239 1.00 107.91 89 THR B O 1
ATOM 3263 N N . ALA B 1 56 ? 66.326 -78.213 85.787 1.00 108.00 90 ALA B N 1
ATOM 3264 C CA . ALA B 1 56 ? 66.833 -77.960 84.430 1.00 106.09 90 ALA B CA 1
ATOM 3265 C C . ALA B 1 56 ? 67.704 -79.088 83.867 1.00 111.24 90 ALA B C 1
ATOM 3266 O O . ALA B 1 56 ? 67.663 -79.326 82.656 1.00 108.37 90 ALA B O 1
ATOM 3268 N N . SER B 1 57 ? 68.501 -79.768 84.723 1.00 111.21 91 SER B N 1
ATOM 3269 C CA . SER B 1 57 ? 69.349 -80.880 84.271 1.00 111.91 91 SER B CA 1
ATOM 3270 C C . SER B 1 57 ? 68.537 -82.118 83.870 1.00 113.84 91 SER B C 1
ATOM 3271 O O . SER B 1 57 ? 68.941 -82.830 82.946 1.00 113.45 91 SER B O 1
ATOM 3274 N N . GLN B 1 58 ? 67.372 -82.341 84.525 1.00 108.88 92 GLN B N 1
ATOM 3275 C CA . GLN B 1 58 ? 66.455 -83.442 84.201 1.00 106.29 92 GLN B CA 1
ATOM 3276 C C . GLN B 1 58 ? 65.799 -83.192 82.851 1.00 106.53 92 GLN B C 1
ATOM 3277 O O . GLN B 1 58 ? 65.571 -84.148 82.114 1.00 105.98 92 GLN B O 1
ATOM 3283 N N . ALA B 1 59 ? 65.499 -81.910 82.529 1.00 101.14 93 ALA B N 1
ATOM 3284 C CA . ALA B 1 59 ? 64.889 -81.491 81.259 1.00 97.69 93 ALA B CA 1
ATOM 3285 C C . ALA B 1 59 ? 65.821 -81.817 80.096 1.00 102.62 93 ALA B C 1
ATOM 3286 O O . ALA B 1 59 ? 65.374 -82.361 79.083 1.00 100.87 93 ALA B O 1
ATOM 3288 N N . LYS B 1 60 ? 67.124 -81.543 80.276 1.00 102.06 94 LYS B N 1
ATOM 3289 C CA . LYS B 1 60 ? 68.172 -81.848 79.302 1.00 102.73 94 LYS B CA 1
ATOM 3290 C C . LYS B 1 60 ? 68.340 -83.364 79.177 1.00 106.99 94 LYS B C 1
ATOM 3291 O O . LYS B 1 60 ? 68.509 -83.856 78.063 1.00 105.27 94 LYS B O 1
ATOM 3297 N N . ALA B 1 61 ? 68.227 -84.099 80.312 1.00 105.21 95 ALA B N 1
ATOM 3298 C CA . ALA B 1 61 ? 68.324 -85.562 80.369 1.00 105.51 95 ALA B CA 1
ATOM 3299 C C . ALA B 1 61 ? 67.188 -86.258 79.616 1.00 106.75 95 ALA B C 1
ATOM 3300 O O . ALA B 1 61 ? 67.463 -87.178 78.847 1.00 105.67 95 ALA B O 1
ATOM 3302 N N . VAL B 1 62 ? 65.924 -85.796 79.790 1.00 102.02 96 VAL B N 1
ATOM 3303 C CA . VAL B 1 62 ? 64.754 -86.351 79.080 1.00 99.32 96 VAL B CA 1
ATOM 3304 C C . VAL B 1 62 ? 64.941 -86.131 77.561 1.00 102.58 96 VAL B C 1
ATOM 3305 O O . VAL B 1 62 ? 64.508 -86.962 76.761 1.00 101.42 96 VAL B O 1
ATOM 3309 N N . LEU B 1 63 ? 65.652 -85.050 77.188 1.00 99.80 97 LEU B N 1
ATOM 3310 C CA . LEU B 1 63 ? 65.985 -84.677 75.814 1.00 98.55 97 LEU B CA 1
ATOM 3311 C C . LEU B 1 63 ? 67.244 -85.400 75.300 1.00 104.88 97 LEU B C 1
ATOM 3312 O O . LEU B 1 63 ? 67.559 -85.278 74.114 1.00 104.56 97 LEU B O 1
ATOM 3317 N N . SER B 1 64 ? 67.953 -86.152 76.182 1.00 103.77 98 SER B N 1
ATOM 3318 C CA . SER B 1 64 ? 69.238 -86.841 75.926 1.00 106.81 98 SER B CA 1
ATOM 3319 C C . SER B 1 64 ? 70.294 -85.811 75.470 1.00 113.18 98 SER B C 1
ATOM 3320 O O . SER B 1 64 ? 71.167 -86.110 74.650 1.00 114.04 98 SER B O 1
ATOM 3323 N N . ALA B 1 65 ? 70.188 -84.591 76.027 1.00 110.41 99 ALA B N 1
ATOM 3324 C CA . ALA B 1 65 ? 70.999 -83.426 75.695 1.00 112.15 99 ALA B CA 1
ATOM 3325 C C . ALA B 1 65 ? 71.877 -82.935 76.850 1.00 120.61 99 ALA B C 1
ATOM 3326 O O . ALA B 1 65 ? 72.369 -81.802 76.797 1.00 121.10 99 ALA B O 1
ATOM 3328 N N . GLU B 1 66 ? 72.123 -83.810 77.855 1.00 120.43 100 GLU B N 1
ATOM 3329 C CA . GLU B 1 66 ? 72.946 -83.544 79.052 1.00 124.13 100 GLU B CA 1
ATOM 3330 C C . GLU B 1 66 ? 74.333 -83.030 78.703 1.00 131.65 100 GLU B C 1
ATOM 3331 O O . GLU B 1 66 ? 74.834 -82.113 79.356 1.00 132.68 100 GLU B O 1
ATOM 3337 N N . GLN B 1 67 ? 74.956 -83.642 77.680 1.00 129.96 101 GLN B N 1
ATOM 3338 C CA . GLN B 1 67 ? 76.315 -83.304 77.269 1.00 133.87 101 GLN B CA 1
ATOM 3339 C C . GLN B 1 67 ? 76.431 -82.165 76.252 1.00 137.02 101 GLN B C 1
ATOM 3340 O O . GLN B 1 67 ? 77.530 -81.866 75.782 1.00 140.29 101 GLN B O 1
ATOM 3346 N N . LEU B 1 68 ? 75.307 -81.501 75.960 1.00 129.09 102 LEU B N 1
ATOM 3347 C CA . LEU B 1 68 ? 75.249 -80.334 75.077 1.00 127.85 102 LEU B CA 1
ATOM 3348 C C . LEU B 1 68 ? 75.141 -79.072 75.918 1.00 131.93 102 LEU B C 1
ATOM 3349 O O . LEU B 1 68 ? 74.553 -79.106 77.000 1.00 130.94 102 LEU B O 1
ATOM 3354 N N . ARG B 1 69 ? 75.679 -77.952 75.407 1.00 129.62 103 ARG B N 1
ATOM 3355 C CA . ARG B 1 69 ? 75.613 -76.644 76.063 1.00 129.87 103 ARG B CA 1
ATOM 3356 C C . ARG B 1 69 ? 74.170 -76.143 75.968 1.00 127.90 103 ARG B C 1
ATOM 3357 O O . ARG B 1 69 ? 73.487 -76.456 74.990 1.00 124.21 103 ARG B O 1
ATOM 3365 N N . ASP B 1 70 ? 73.710 -75.368 76.970 1.00 124.09 104 ASP B N 1
ATOM 3366 C CA . ASP B 1 70 ? 72.358 -74.792 76.996 1.00 120.58 104 ASP B CA 1
ATOM 3367 C C . ASP B 1 70 ? 72.061 -74.016 75.711 1.00 122.50 104 ASP B C 1
ATOM 3368 O O . ASP B 1 70 ? 71.003 -74.226 75.112 1.00 117.98 104 ASP B O 1
ATOM 3373 N N . GLU B 1 71 ? 73.034 -73.184 75.257 1.00 121.90 105 GLU B N 1
ATOM 3374 C CA . GLU B 1 71 ? 72.967 -72.373 74.036 1.00 121.74 105 GLU B CA 1
ATOM 3375 C C . GLU B 1 71 ? 72.706 -73.234 72.801 1.00 123.65 105 GLU B C 1
ATOM 3376 O O . GLU B 1 71 ? 71.879 -72.851 71.975 1.00 120.44 105 GLU B O 1
ATOM 3382 N N . GLU B 1 72 ? 73.407 -74.392 72.682 1.00 121.50 106 GLU B N 1
ATOM 3383 C CA . GLU B 1 72 ? 73.273 -75.351 71.568 1.00 119.51 106 GLU B CA 1
ATOM 3384 C C . GLU B 1 72 ? 71.873 -75.947 71.520 1.00 117.96 106 GLU B C 1
ATOM 3385 O O . GLU B 1 72 ? 71.319 -76.110 70.431 1.00 115.45 106 GLU B O 1
ATOM 3391 N N . VAL B 1 73 ? 71.317 -76.285 72.708 1.00 112.52 107 VAL B N 1
ATOM 3392 C CA . VAL B 1 73 ? 69.983 -76.866 72.897 1.00 107.83 107 VAL B CA 1
ATOM 3393 C C . VAL B 1 73 ? 68.915 -75.878 72.426 1.00 106.61 107 VAL B C 1
ATOM 3394 O O . VAL B 1 73 ? 68.129 -76.224 71.551 1.00 104.05 107 VAL B O 1
ATOM 3398 N N . HIS B 1 74 ? 68.916 -74.651 72.979 1.00 102.82 108 HIS B N 1
ATOM 3399 C CA . HIS B 1 74 ? 67.956 -73.593 72.660 1.00 100.53 108 HIS B CA 1
ATOM 3400 C C . HIS B 1 74 ? 68.016 -73.084 71.221 1.00 104.13 108 HIS B C 1
ATOM 3401 O O . HIS B 1 74 ? 66.967 -72.795 70.651 1.00 101.59 108 HIS B O 1
ATOM 3408 N N . ALA B 1 75 ? 69.221 -72.987 70.633 1.00 103.86 109 ALA B N 1
ATOM 3409 C CA . ALA B 1 75 ? 69.423 -72.537 69.249 1.00 104.26 109 ALA B CA 1
ATOM 3410 C C . ALA B 1 75 ? 69.024 -73.637 68.289 1.00 105.34 109 ALA B C 1
ATOM 3411 O O . ALA B 1 75 ? 68.398 -73.356 67.260 1.00 103.46 109 ALA B O 1
ATOM 3413 N N . GLY B 1 76 ? 69.398 -74.869 68.643 1.00 101.93 110 GLY B N 1
ATOM 3414 C CA . GLY B 1 76 ? 69.104 -76.071 67.875 1.00 100.27 110 GLY B CA 1
ATOM 3415 C C . GLY B 1 76 ? 67.622 -76.374 67.822 1.00 101.07 110 GLY B C 1
ATOM 3416 O O . GLY B 1 76 ? 67.119 -76.803 66.779 1.00 99.48 110 GLY B O 1
ATOM 3417 N N . LEU B 1 77 ? 66.910 -76.147 68.950 1.00 96.35 111 LEU B N 1
ATOM 3418 C CA . LEU B 1 77 ? 65.465 -76.368 69.029 1.00 92.57 111 LEU B CA 1
ATOM 3419 C C . LEU B 1 77 ? 64.737 -75.231 68.356 1.00 94.48 111 LEU B C 1
ATOM 3420 O O . LEU B 1 77 ? 63.771 -75.478 67.621 1.00 92.02 111 LEU B O 1
ATOM 3425 N N . GLY B 1 78 ? 65.230 -74.011 68.580 1.00 91.76 112 GLY B N 1
ATOM 3426 C CA . GLY B 1 78 ? 64.692 -72.794 67.984 1.00 91.21 112 GLY B CA 1
ATOM 3427 C C . GLY B 1 78 ? 64.642 -72.864 66.471 1.00 95.18 112 GLY B C 1
ATOM 3428 O O . GLY B 1 78 ? 63.612 -72.543 65.877 1.00 93.00 112 GLY B O 1
ATOM 3429 N N . GLU B 1 79 ? 65.745 -73.337 65.845 1.00 94.20 113 GLU B N 1
ATOM 3430 C CA . GLU B 1 79 ? 65.870 -73.506 64.392 1.00 93.87 113 GLU B CA 1
ATOM 3431 C C . GLU B 1 79 ? 64.922 -74.581 63.898 1.00 94.18 113 GLU B C 1
ATOM 3432 O O . GLU B 1 79 ? 64.263 -74.372 62.884 1.00 92.38 113 GLU B O 1
ATOM 3438 N N . LEU B 1 80 ? 64.866 -75.726 64.610 1.00 90.90 114 LEU B N 1
ATOM 3439 C CA . LEU B 1 80 ? 64.024 -76.888 64.307 1.00 88.84 114 LEU B CA 1
ATOM 3440 C C . LEU B 1 80 ? 62.552 -76.502 64.257 1.00 91.76 114 LEU B C 1
ATOM 3441 O O . LEU B 1 80 ? 61.853 -76.839 63.300 1.00 89.43 114 LEU B O 1
ATOM 3446 N N . LEU B 1 81 ? 62.102 -75.772 65.294 1.00 89.39 115 LEU B N 1
ATOM 3447 C CA . LEU B 1 81 ? 60.736 -75.293 65.471 1.00 87.28 115 LEU B CA 1
ATOM 3448 C C . LEU B 1 81 ? 60.331 -74.350 64.330 1.00 90.69 115 LEU B C 1
ATOM 3449 O O . LEU B 1 81 ? 59.290 -74.574 63.698 1.00 89.15 115 LEU B O 1
ATOM 3454 N N . ARG B 1 82 ? 61.175 -73.332 64.040 1.00 88.47 116 ARG B N 1
ATOM 3455 C CA . ARG B 1 82 ? 60.962 -72.355 62.971 1.00 105.85 116 ARG B CA 1
ATOM 3456 C C . ARG B 1 82 ? 60.996 -73.001 61.581 1.00 143.46 116 ARG B C 1
ATOM 3457 O O . ARG B 1 82 ? 61.730 -73.961 61.352 1.00 110.65 116 ARG B O 1
ATOM 3465 N N . THR B 1 93 ? 49.593 -76.931 55.847 1.00 65.61 127 THR B N 1
ATOM 3466 C CA . THR B 1 93 ? 49.169 -75.916 56.811 1.00 65.09 127 THR B CA 1
ATOM 3467 C C . THR B 1 93 ? 49.615 -76.328 58.195 1.00 67.46 127 THR B C 1
ATOM 3468 O O . THR B 1 93 ? 49.463 -77.493 58.576 1.00 64.83 127 THR B O 1
ATOM 3472 N N . TRP B 1 94 ? 50.144 -75.347 58.953 1.00 65.53 128 TRP B N 1
ATOM 3473 C CA . TRP B 1 94 ? 50.650 -75.526 60.303 1.00 65.59 128 TRP B CA 1
ATOM 3474 C C . TRP B 1 94 ? 50.461 -74.255 61.110 1.00 66.72 128 TRP B C 1
ATOM 3475 O O . TRP B 1 94 ? 51.081 -73.238 60.816 1.00 68.77 128 TRP B O 1
ATOM 3486 N N . LYS B 1 95 ? 49.554 -74.298 62.083 1.00 59.43 129 LYS B N 1
ATOM 3487 C CA . LYS B 1 95 ? 49.323 -73.195 63.012 1.00 58.57 129 LYS B CA 1
ATOM 3488 C C . LYS B 1 95 ? 49.782 -73.658 64.387 1.00 62.67 129 LYS B C 1
ATOM 3489 O O . LYS B 1 95 ? 49.386 -74.728 64.846 1.00 59.90 129 LYS B O 1
ATOM 3495 N N . LEU B 1 96 ? 50.674 -72.885 65.014 1.00 61.95 130 LEU B N 1
ATOM 3496 C CA . LEU B 1 96 ? 51.214 -73.228 66.316 1.00 62.59 130 LEU B CA 1
ATOM 3497 C C . LEU B 1 96 ? 51.300 -72.015 67.221 1.00 66.54 130 LEU B C 1
ATOM 3498 O O . LEU B 1 96 ? 51.715 -70.942 66.793 1.00 68.98 130 LEU B O 1
ATOM 3503 N N . GLY B 1 97 ? 50.910 -72.219 68.465 1.00 60.94 131 GLY B N 1
ATOM 3504 C CA . GLY B 1 97 ? 50.967 -71.225 69.517 1.00 62.50 131 GLY B CA 1
ATOM 3505 C C . GLY B 1 97 ? 51.432 -71.879 70.795 1.00 67.07 131 GLY B C 1
ATOM 3506 O O . GLY B 1 97 ? 50.999 -72.992 71.110 1.00 64.83 131 GLY B O 1
ATOM 3507 N N . SER B 1 98 ? 52.352 -71.209 71.507 1.00 66.67 132 SER B N 1
ATOM 3508 C CA . SER B 1 98 ? 52.908 -71.687 72.763 1.00 68.28 132 SER B CA 1
ATOM 3509 C C . SER B 1 98 ? 52.815 -70.586 73.779 1.00 73.80 132 SER B C 1
ATOM 3510 O O . SER B 1 98 ? 53.370 -69.513 73.566 1.00 75.45 132 SER B O 1
ATOM 3513 N N . ARG B 1 99 ? 52.089 -70.828 74.871 1.00 70.23 133 ARG B N 1
ATOM 3514 C CA . ARG B 1 99 ? 51.896 -69.818 75.908 1.00 71.83 133 ARG B CA 1
ATOM 3515 C C . ARG B 1 99 ? 52.043 -70.416 77.293 1.00 77.10 133 ARG B C 1
ATOM 3516 O O . ARG B 1 99 ? 51.534 -71.510 77.553 1.00 76.06 133 ARG B O 1
ATOM 3524 N N . LEU B 1 100 ? 52.731 -69.683 78.179 1.00 75.66 134 LEU B N 1
ATOM 3525 C CA . LEU B 1 100 ? 52.922 -70.045 79.574 1.00 77.73 134 LEU B CA 1
ATOM 3526 C C . LEU B 1 100 ? 51.987 -69.193 80.423 1.00 84.04 134 LEU B C 1
ATOM 3527 O O . LEU B 1 100 ? 52.070 -67.965 80.393 1.00 84.36 134 LEU B O 1
ATOM 3532 N N . TYR B 1 101 ? 51.089 -69.843 81.153 1.00 81.71 135 TYR B N 1
ATOM 3533 C CA . TYR B 1 101 ? 50.156 -69.188 82.054 1.00 84.09 135 TYR B CA 1
ATOM 3534 C C . TYR B 1 101 ? 50.680 -69.394 83.455 1.00 92.69 135 TYR B C 1
ATOM 3535 O O . TYR B 1 101 ? 51.083 -70.502 83.813 1.00 91.54 135 TYR B O 1
ATOM 3544 N N . GLY B 1 102 ? 50.715 -68.310 84.208 1.00 94.35 136 GLY B N 1
ATOM 3545 C CA . GLY B 1 102 ? 51.151 -68.304 85.593 1.00 98.63 136 GLY B CA 1
ATOM 3546 C C . GLY B 1 102 ? 50.091 -67.669 86.466 1.00 108.73 136 GLY B C 1
ATOM 3547 O O . GLY B 1 102 ? 49.313 -66.852 85.966 1.00 108.62 136 GLY B O 1
ATOM 3548 N N . PRO B 1 103 ? 50.017 -68.011 87.777 1.00 110.95 137 PRO B N 1
ATOM 3549 C CA . PRO B 1 103 ? 49.018 -67.357 88.646 1.00 114.53 137 PRO B CA 1
ATOM 3550 C C . PRO B 1 103 ? 49.224 -65.842 88.710 1.00 120.80 137 PRO B C 1
ATOM 3551 O O . PRO B 1 103 ? 50.332 -65.360 88.472 1.00 119.57 137 PRO B O 1
ATOM 3555 N N . SER B 1 104 ? 48.153 -65.096 89.012 1.00 120.57 138 SER B N 1
ATOM 3556 C CA . SER B 1 104 ? 48.169 -63.631 89.121 1.00 123.54 138 SER B CA 1
ATOM 3557 C C . SER B 1 104 ? 49.243 -63.103 90.100 1.00 129.95 138 SER B C 1
ATOM 3558 O O . SER B 1 104 ? 49.817 -62.035 89.866 1.00 131.04 138 SER B O 1
ATOM 3561 N N . SER B 1 105 ? 49.556 -63.899 91.146 1.00 126.87 139 SER B N 1
ATOM 3562 C CA . SER B 1 105 ? 50.563 -63.621 92.179 1.00 129.30 139 SER B CA 1
ATOM 3563 C C . SER B 1 105 ? 52.023 -63.749 91.674 1.00 130.38 139 SER B C 1
ATOM 3564 O O . SER B 1 105 ? 52.956 -63.497 92.444 1.00 130.90 139 SER B O 1
ATOM 3567 N N . VAL B 1 106 ? 52.218 -64.134 90.389 1.00 123.43 140 VAL B N 1
ATOM 3568 C CA . VAL B 1 106 ? 53.538 -64.317 89.780 1.00 121.81 140 VAL B CA 1
ATOM 3569 C C . VAL B 1 106 ? 53.900 -63.219 88.759 1.00 125.35 140 VAL B C 1
ATOM 3570 O O . VAL B 1 106 ? 53.012 -62.574 88.202 1.00 123.63 140 VAL B O 1
ATOM 3574 N N . SER B 1 107 ? 55.208 -63.014 88.533 1.00 123.79 141 SER B N 1
ATOM 3575 C CA . SER B 1 107 ? 55.748 -62.048 87.578 1.00 124.31 141 SER B CA 1
ATOM 3576 C C . SER B 1 107 ? 56.907 -62.700 86.825 1.00 126.97 141 SER B C 1
ATOM 3577 O O . SER B 1 107 ? 57.869 -63.169 87.449 1.00 127.62 141 SER B O 1
ATOM 3580 N N . PHE B 1 108 ? 56.794 -62.764 85.485 1.00 121.17 142 PHE B N 1
ATOM 3581 C CA . PHE B 1 108 ? 57.822 -63.356 84.626 1.00 119.15 142 PHE B CA 1
ATOM 3582 C C . PHE B 1 108 ? 58.992 -62.395 84.436 1.00 124.64 142 PHE B C 1
ATOM 3583 O O . PHE B 1 108 ? 58.778 -61.204 84.178 1.00 125.46 142 PHE B O 1
ATOM 3591 N N . ALA B 1 109 ? 60.226 -62.922 84.561 1.00 121.28 143 ALA B N 1
ATOM 3592 C CA . ALA B 1 109 ? 61.467 -62.162 84.403 1.00 123.37 143 ALA B CA 1
ATOM 3593 C C . ALA B 1 109 ? 61.678 -61.751 82.945 1.00 126.18 143 ALA B C 1
ATOM 3594 O O . ALA B 1 109 ? 61.401 -62.528 82.027 1.00 122.58 143 ALA B O 1
ATOM 3596 N N . GLU B 1 110 ? 62.151 -60.512 82.754 1.00 125.83 144 GLU B N 1
ATOM 3597 C CA . GLU B 1 110 ? 62.427 -59.844 81.478 1.00 125.51 144 GLU B CA 1
ATOM 3598 C C . GLU B 1 110 ? 63.353 -60.668 80.577 1.00 127.00 144 GLU B C 1
ATOM 3599 O O . GLU B 1 110 ? 63.045 -60.859 79.399 1.00 124.01 144 GLU B O 1
ATOM 3605 N N . ASP B 1 111 ? 64.474 -61.160 81.148 1.00 124.72 145 ASP B N 1
ATOM 3606 C CA . ASP B 1 111 ? 65.486 -61.972 80.466 1.00 123.46 145 ASP B CA 1
ATOM 3607 C C . ASP B 1 111 ? 64.888 -63.278 79.921 1.00 121.59 145 ASP B C 1
ATOM 3608 O O . ASP B 1 111 ? 65.139 -63.614 78.760 1.00 119.42 145 ASP B O 1
ATOM 3613 N N . PHE B 1 112 ? 64.074 -63.985 80.741 1.00 114.81 146 PHE B N 1
ATOM 3614 C CA . PHE B 1 112 ? 63.404 -65.215 80.335 1.00 109.82 146 PHE B CA 1
ATOM 3615 C C . PHE B 1 112 ? 62.377 -64.943 79.222 1.00 109.13 146 PHE B C 1
ATOM 3616 O O . PHE B 1 112 ? 62.351 -65.682 78.235 1.00 105.01 146 PHE B O 1
ATOM 3624 N N . VAL B 1 113 ? 61.527 -63.896 79.396 1.00 105.57 147 VAL B N 1
ATOM 3625 C CA . VAL B 1 113 ? 60.504 -63.494 78.420 1.00 102.59 147 VAL B CA 1
ATOM 3626 C C . VAL B 1 113 ? 61.156 -63.292 77.042 1.00 106.31 147 VAL B C 1
ATOM 3627 O O . VAL B 1 113 ? 60.691 -63.869 76.061 1.00 103.16 147 VAL B O 1
ATOM 3631 N N . ARG B 1 114 ? 62.259 -62.521 76.997 1.00 106.19 148 ARG B N 1
ATOM 3632 C CA . ARG B 1 114 ? 63.051 -62.216 75.804 1.00 106.76 148 ARG B CA 1
ATOM 3633 C C . ARG B 1 114 ? 63.603 -63.490 75.144 1.00 107.91 148 ARG B C 1
ATOM 3634 O O . ARG B 1 114 ? 63.363 -63.701 73.957 1.00 106.47 148 ARG B O 1
ATOM 3642 N N . SER B 1 115 ? 64.290 -64.352 75.915 1.00 104.64 149 SER B N 1
ATOM 3643 C CA . SER B 1 115 ? 64.886 -65.601 75.431 1.00 103.08 149 SER B CA 1
ATOM 3644 C C . SER B 1 115 ? 63.850 -66.657 75.020 1.00 102.05 149 SER B C 1
ATOM 3645 O O . SER B 1 115 ? 64.010 -67.284 73.967 1.00 99.49 149 SER B O 1
ATOM 3648 N N . SER B 1 116 ? 62.787 -66.843 75.835 1.00 96.82 150 SER B N 1
ATOM 3649 C CA . SER B 1 116 ? 61.709 -67.794 75.540 1.00 92.59 150 SER B CA 1
ATOM 3650 C C . SER B 1 116 ? 60.978 -67.401 74.266 1.00 93.71 150 SER B C 1
ATOM 3651 O O . SER B 1 116 ? 60.561 -68.279 73.524 1.00 91.22 150 SER B O 1
ATOM 3654 N N . LYS B 1 117 ? 60.882 -66.089 73.983 1.00 91.19 151 LYS B N 1
ATOM 3655 C CA . LYS B 1 117 ? 60.289 -65.563 72.750 1.00 89.56 151 LYS B CA 1
ATOM 3656 C C . LYS B 1 117 ? 61.252 -65.841 71.588 1.00 92.56 151 LYS B C 1
ATOM 3657 O O . LYS B 1 117 ? 60.834 -66.397 70.578 1.00 89.26 151 LYS B O 1
ATOM 3663 N N . GLN B 1 118 ? 62.550 -65.480 71.749 1.00 92.73 152 GLN B N 1
ATOM 3664 C CA . GLN B 1 118 ? 63.600 -65.668 70.741 1.00 93.51 152 GLN B CA 1
ATOM 3665 C C . GLN B 1 118 ? 63.776 -67.132 70.304 1.00 96.50 152 GLN B C 1
ATOM 3666 O O . GLN B 1 118 ? 63.783 -67.422 69.102 1.00 95.26 152 GLN B O 1
ATOM 3672 N N . HIS B 1 119 ? 63.892 -68.053 71.269 1.00 92.74 153 HIS B N 1
ATOM 3673 C CA . HIS B 1 119 ? 64.075 -69.466 70.954 1.00 90.65 153 HIS B CA 1
ATOM 3674 C C . HIS B 1 119 ? 62.773 -70.212 70.692 1.00 89.37 153 HIS B C 1
ATOM 3675 O O . HIS B 1 119 ? 62.641 -70.877 69.661 1.00 86.74 153 HIS B O 1
ATOM 3682 N N . TYR B 1 120 ? 61.816 -70.111 71.623 1.00 84.79 154 TYR B N 1
ATOM 3683 C CA . TYR B 1 120 ? 60.589 -70.906 71.566 1.00 81.92 154 TYR B CA 1
ATOM 3684 C C . TYR B 1 120 ? 59.305 -70.243 71.095 1.00 84.80 154 TYR B C 1
ATOM 3685 O O . TYR B 1 120 ? 58.274 -70.923 71.024 1.00 83.43 154 TYR B O 1
ATOM 3694 N N . ASN B 1 121 ? 59.368 -68.948 70.713 1.00 82.03 155 ASN B N 1
ATOM 3695 C CA . ASN B 1 121 ? 58.222 -68.135 70.266 1.00 80.74 155 ASN B CA 1
ATOM 3696 C C . ASN B 1 121 ? 57.120 -68.183 71.332 1.00 83.55 155 ASN B C 1
ATOM 3697 O O . ASN B 1 121 ? 55.930 -68.073 71.029 1.00 82.07 155 ASN B O 1
ATOM 3702 N N . CYS B 1 122 ? 57.561 -68.356 72.597 1.00 80.69 156 CYS B N 1
ATOM 3703 C CA . CYS B 1 122 ? 56.736 -68.502 73.784 1.00 80.32 156 CYS B CA 1
ATOM 3704 C C . CYS B 1 122 ? 56.012 -67.231 74.137 1.00 86.06 156 CYS B C 1
ATOM 3705 O O . CYS B 1 122 ? 56.587 -66.149 74.046 1.00 88.79 156 CYS B O 1
ATOM 3708 N N . GLU B 1 123 ? 54.748 -67.367 74.549 1.00 81.41 157 GLU B N 1
ATOM 3709 C CA . GLU B 1 123 ? 53.884 -66.258 74.965 1.00 82.25 157 GLU B CA 1
ATOM 3710 C C . GLU B 1 123 ? 53.684 -66.347 76.480 1.00 89.06 157 GLU B C 1
ATOM 3711 O O . GLU B 1 123 ? 53.835 -67.421 77.070 1.00 87.89 157 GLU B O 1
ATOM 3717 N N . HIS B 1 124 ? 53.385 -65.221 77.116 1.00 89.57 158 HIS B N 1
ATOM 3718 C CA . HIS B 1 124 ? 53.222 -65.172 78.571 1.00 91.92 158 HIS B CA 1
ATOM 3719 C C . HIS B 1 124 ? 51.918 -64.491 78.975 1.00 99.06 158 HIS B C 1
ATOM 3720 O O . HIS B 1 124 ? 51.467 -63.559 78.300 1.00 97.90 158 HIS B O 1
ATOM 3727 N N . SER B 1 125 ? 51.280 -65.015 80.041 1.00 98.78 159 SER B N 1
ATOM 3728 C CA . SER B 1 125 ? 50.009 -64.506 80.545 1.00 101.17 159 SER B CA 1
ATOM 3729 C C . SER B 1 125 ? 49.822 -64.796 82.035 1.00 110.34 159 SER B C 1
ATOM 3730 O O . SER B 1 125 ? 50.236 -65.845 82.532 1.00 108.66 159 SER B O 1
ATOM 3733 N N . LYS B 1 126 ? 49.213 -63.840 82.746 1.00 112.89 160 LYS B N 1
ATOM 3734 C CA . LYS B 1 126 ? 48.864 -63.962 84.159 1.00 116.68 160 LYS B CA 1
ATOM 3735 C C . LYS B 1 126 ? 47.393 -64.392 84.180 1.00 123.37 160 LYS B C 1
ATOM 3736 O O . LYS B 1 126 ? 46.585 -63.860 83.405 1.00 123.18 160 LYS B O 1
ATOM 3742 N N . ILE B 1 127 ? 47.054 -65.382 85.022 1.00 121.27 161 ILE B N 1
ATOM 3743 C CA . ILE B 1 127 ? 45.695 -65.918 85.085 1.00 120.88 161 ILE B CA 1
ATOM 3744 C C . ILE B 1 127 ? 45.167 -66.151 86.515 1.00 128.24 161 ILE B C 1
ATOM 3745 O O . ILE B 1 127 ? 45.887 -66.664 87.376 1.00 127.97 161 ILE B O 1
ATOM 3750 N N . ASN B 1 128 ? 43.902 -65.750 86.744 1.00 127.46 162 ASN B N 1
ATOM 3751 C CA . ASN B 1 128 ? 43.214 -65.893 88.021 1.00 130.94 162 ASN B CA 1
ATOM 3752 C C . ASN B 1 128 ? 42.215 -67.038 87.960 1.00 134.70 162 ASN B C 1
ATOM 3753 O O . ASN B 1 128 ? 41.276 -67.018 87.154 1.00 132.90 162 ASN B O 1
ATOM 3758 N N . PHE B 1 129 ? 42.439 -68.052 88.803 1.00 132.90 163 PHE B N 1
ATOM 3759 C CA . PHE B 1 129 ? 41.584 -69.231 88.861 1.00 132.67 163 PHE B CA 1
ATOM 3760 C C . PHE B 1 129 ? 40.381 -69.077 89.791 1.00 140.70 163 PHE B C 1
ATOM 3761 O O . PHE B 1 129 ? 39.576 -70.010 89.892 1.00 140.54 163 PHE B O 1
ATOM 3769 N N . ARG B 1 130 ? 40.225 -67.874 90.419 1.00 140.49 164 ARG B N 1
ATOM 3770 C CA . ARG B 1 130 ? 39.098 -67.502 91.291 1.00 144.68 164 ARG B CA 1
ATOM 3771 C C . ARG B 1 130 ? 37.785 -67.847 90.580 1.00 147.80 164 ARG B C 1
ATOM 3772 O O . ARG B 1 130 ? 36.888 -68.433 91.187 1.00 150.26 164 ARG B O 1
ATOM 3780 N N . ASP B 1 131 ? 37.718 -67.549 89.272 1.00 140.18 165 ASP B N 1
ATOM 3781 C CA . ASP B 1 131 ? 36.615 -67.928 88.412 1.00 138.04 165 ASP B CA 1
ATOM 3782 C C . ASP B 1 131 ? 37.212 -68.934 87.435 1.00 136.27 165 ASP B C 1
ATOM 3783 O O . ASP B 1 131 ? 37.872 -68.536 86.467 1.00 132.53 165 ASP B O 1
ATOM 3788 N N . LYS B 1 132 ? 37.037 -70.243 87.732 1.00 132.20 166 LYS B N 1
ATOM 3789 C CA . LYS B 1 132 ? 37.512 -71.347 86.887 1.00 127.82 166 LYS B CA 1
ATOM 3790 C C . LYS B 1 132 ? 36.983 -71.251 85.449 1.00 126.93 166 LYS B C 1
ATOM 3791 O O . LYS B 1 132 ? 37.706 -71.597 84.515 1.00 122.64 166 LYS B O 1
ATOM 3797 N N . ARG B 1 133 ? 35.745 -70.745 85.276 1.00 124.47 167 ARG B N 1
ATOM 3798 C CA . ARG B 1 133 ? 35.111 -70.573 83.965 1.00 121.87 167 ARG B CA 1
ATOM 3799 C C . ARG B 1 133 ? 35.843 -69.530 83.126 1.00 121.71 167 ARG B C 1
ATOM 3800 O O . ARG B 1 133 ? 36.125 -69.793 81.959 1.00 116.84 167 ARG B O 1
ATOM 3808 N N . SER B 1 134 ? 36.178 -68.370 83.734 1.00 120.09 168 SER B N 1
ATOM 3809 C CA . SER B 1 134 ? 36.907 -67.279 83.087 1.00 118.53 168 SER B CA 1
ATOM 3810 C C . SER B 1 134 ? 38.339 -67.675 82.729 1.00 118.39 168 SER B C 1
ATOM 3811 O O . SER B 1 134 ? 38.843 -67.227 81.699 1.00 116.64 168 SER B O 1
ATOM 3814 N N . ALA B 1 135 ? 38.985 -68.525 83.557 1.00 113.03 169 ALA B N 1
ATOM 3815 C CA . ALA B 1 135 ? 40.340 -69.005 83.279 1.00 109.17 169 ALA B CA 1
ATOM 3816 C C . ALA B 1 135 ? 40.328 -69.977 82.088 1.00 106.47 169 ALA B C 1
ATOM 3817 O O . ALA B 1 135 ? 41.173 -69.848 81.197 1.00 103.18 169 ALA B O 1
ATOM 3819 N N . LEU B 1 136 ? 39.329 -70.899 82.040 1.00 101.38 170 LEU B N 1
ATOM 3820 C CA . LEU B 1 136 ? 39.149 -71.850 80.935 1.00 97.29 170 LEU B CA 1
ATOM 3821 C C . LEU B 1 136 ? 38.801 -71.086 79.655 1.00 98.26 170 LEU B C 1
ATOM 3822 O O . LEU B 1 136 ? 39.306 -71.419 78.586 1.00 94.91 170 LEU B O 1
ATOM 3827 N N . GLN B 1 137 ? 37.979 -70.031 79.785 1.00 95.59 171 GLN B N 1
ATOM 3828 C CA . GLN B 1 137 ? 37.545 -69.157 78.698 1.00 93.61 171 GLN B CA 1
ATOM 3829 C C . GLN B 1 137 ? 38.740 -68.475 78.034 1.00 92.83 171 GLN B C 1
ATOM 3830 O O . GLN B 1 137 ? 38.784 -68.421 76.810 1.00 89.81 171 GLN B O 1
ATOM 3836 N N . SER B 1 138 ? 39.713 -67.982 78.831 1.00 89.12 172 SER B N 1
ATOM 3837 C CA . SER B 1 138 ? 40.922 -67.319 78.327 1.00 87.11 172 SER B CA 1
ATOM 3838 C C . SER B 1 138 ? 41.790 -68.262 77.518 1.00 87.69 172 SER B C 1
ATOM 3839 O O . SER B 1 138 ? 42.165 -67.930 76.393 1.00 87.28 172 SER B O 1
ATOM 3842 N N . ILE B 1 139 ? 42.083 -69.449 78.082 1.00 81.40 173 ILE B N 1
ATOM 3843 C CA . ILE B 1 139 ? 42.896 -70.490 77.456 1.00 76.64 173 ILE B CA 1
ATOM 3844 C C . ILE B 1 139 ? 42.258 -70.945 76.148 1.00 77.07 173 ILE B C 1
ATOM 3845 O O . ILE B 1 139 ? 42.945 -70.983 75.129 1.00 75.66 173 ILE B O 1
ATOM 3850 N N . ASN B 1 140 ? 40.948 -71.256 76.173 1.00 73.10 174 ASN B N 1
ATOM 3851 C CA . ASN B 1 140 ? 40.190 -71.737 75.015 1.00 70.27 174 ASN B CA 1
ATOM 3852 C C . ASN B 1 140 ? 40.119 -70.716 73.872 1.00 72.39 174 ASN B C 1
ATOM 3853 O O . ASN B 1 140 ? 40.333 -71.083 72.716 1.00 68.72 174 ASN B O 1
ATOM 3858 N N . GLU B 1 141 ? 39.829 -69.441 74.210 1.00 70.51 175 GLU B N 1
ATOM 3859 C CA . GLU B 1 141 ? 39.769 -68.331 73.259 1.00 69.75 175 GLU B CA 1
ATOM 3860 C C . GLU B 1 141 ? 41.135 -68.135 72.620 1.00 72.13 175 GLU B C 1
ATOM 3861 O O . GLU B 1 141 ? 41.195 -67.929 71.412 1.00 68.89 175 GLU B O 1
ATOM 3867 N N . TRP B 1 142 ? 42.234 -68.187 73.428 1.00 71.06 176 TRP B N 1
ATOM 3868 C CA . TRP B 1 142 ? 43.588 -68.038 72.898 1.00 70.34 176 TRP B CA 1
ATOM 3869 C C . TRP B 1 142 ? 43.908 -69.170 71.896 1.00 71.34 176 TRP B C 1
ATOM 3870 O O . TRP B 1 142 ? 44.497 -68.902 70.855 1.00 70.29 176 TRP B O 1
ATOM 3881 N N . ALA B 1 143 ? 43.460 -70.404 72.180 1.00 67.10 177 ALA B N 1
ATOM 3882 C CA . ALA B 1 143 ? 43.675 -71.574 71.315 1.00 64.41 177 ALA B CA 1
ATOM 3883 C C . ALA B 1 143 ? 42.855 -71.504 70.022 1.00 66.43 177 ALA B C 1
ATOM 3884 O O . ALA B 1 143 ? 43.342 -71.877 68.951 1.00 64.29 177 ALA B O 1
ATOM 3886 N N . ALA B 1 144 ? 41.606 -71.035 70.129 1.00 63.88 178 ALA B N 1
ATOM 3887 C CA . ALA B 1 144 ? 40.714 -70.857 68.994 1.00 62.41 178 ALA B CA 1
ATOM 3888 C C . ALA B 1 144 ? 41.281 -69.794 68.048 1.00 63.83 178 ALA B C 1
ATOM 3889 O O . ALA B 1 144 ? 41.276 -70.017 66.849 1.00 63.11 178 ALA B O 1
ATOM 3891 N N . GLN B 1 145 ? 41.811 -68.675 68.570 1.00 60.21 179 GLN B N 1
ATOM 3892 C CA . GLN B 1 145 ? 42.396 -67.656 67.697 1.00 60.22 179 GLN B CA 1
ATOM 3893 C C . GLN B 1 145 ? 43.689 -68.114 67.015 1.00 61.97 179 GLN B C 1
ATOM 3894 O O . GLN B 1 145 ? 43.879 -67.841 65.833 1.00 60.59 179 GLN B O 1
ATOM 3900 N N . THR B 1 146 ? 44.531 -68.860 67.746 1.00 59.50 180 THR B N 1
ATOM 3901 C CA . THR B 1 146 ? 45.802 -69.420 67.289 1.00 58.91 180 THR B CA 1
ATOM 3902 C C . THR B 1 146 ? 45.568 -70.351 66.091 1.00 63.40 180 THR B C 1
ATOM 3903 O O . THR B 1 146 ? 46.335 -70.319 65.123 1.00 64.72 180 THR B O 1
ATOM 3907 N N . THR B 1 147 ? 44.495 -71.151 66.158 1.00 56.56 181 THR B N 1
ATOM 3908 C CA . THR B 1 147 ? 44.133 -72.141 65.143 1.00 53.11 181 THR B CA 1
ATOM 3909 C C . THR B 1 147 ? 42.971 -71.703 64.249 1.00 56.03 181 THR B C 1
ATOM 3910 O O . THR B 1 147 ? 42.446 -72.527 63.497 1.00 55.59 181 THR B O 1
ATOM 3914 N N . ASP B 1 148 ? 42.569 -70.412 64.329 1.00 54.08 182 ASP B N 1
ATOM 3915 C CA . ASP B 1 148 ? 41.460 -69.807 63.568 1.00 53.62 182 ASP B CA 1
ATOM 3916 C C . ASP B 1 148 ? 40.164 -70.618 63.662 1.00 56.88 182 ASP B C 1
ATOM 3917 O O . ASP B 1 148 ? 39.519 -70.894 62.640 1.00 55.41 182 ASP B O 1
ATOM 3922 N N . GLY B 1 149 ? 39.842 -71.038 64.889 1.00 53.63 183 GLY B N 1
ATOM 3923 C CA . GLY B 1 149 ? 38.632 -71.790 65.178 1.00 53.09 183 GLY B CA 1
ATOM 3924 C C . GLY B 1 149 ? 38.698 -73.285 64.985 1.00 54.44 183 GLY B C 1
ATOM 3925 O O . GLY B 1 149 ? 37.732 -73.966 65.328 1.00 54.32 183 GLY B O 1
ATOM 3926 N N . LYS B 1 150 ? 39.810 -73.813 64.436 1.00 50.21 184 LYS B N 1
ATOM 3927 C CA . LYS B 1 150 ? 39.972 -75.258 64.221 1.00 49.50 184 LYS B CA 1
ATOM 3928 C C . LYS B 1 150 ? 40.107 -76.049 65.523 1.00 54.85 184 LYS B C 1
ATOM 3929 O O . LYS B 1 150 ? 39.661 -77.190 65.593 1.00 53.58 184 LYS B O 1
ATOM 3935 N N . LEU B 1 151 ? 40.654 -75.405 66.566 1.00 53.83 185 LEU B N 1
ATOM 3936 C CA . LEU B 1 151 ? 40.776 -75.986 67.890 1.00 55.27 185 LEU B CA 1
ATOM 3937 C C . LEU B 1 151 ? 40.065 -75.014 68.853 1.00 61.72 185 LEU B C 1
ATOM 3938 O O . LEU B 1 151 ? 40.703 -74.118 69.405 1.00 63.09 185 LEU B O 1
ATOM 3943 N N . PRO B 1 152 ? 38.710 -75.117 68.989 1.00 57.74 186 PRO B N 1
ATOM 3944 C CA . PRO B 1 152 ? 37.979 -74.150 69.830 1.00 59.91 186 PRO B CA 1
ATOM 3945 C C . PRO B 1 152 ? 38.050 -74.361 71.339 1.00 68.85 186 PRO B C 1
ATOM 3946 O O . PRO B 1 152 ? 37.716 -73.447 72.106 1.00 71.19 186 PRO B O 1
ATOM 3950 N N . GLU B 1 153 ? 38.461 -75.558 71.768 1.00 67.20 187 GLU B N 1
ATOM 3951 C CA . GLU B 1 153 ? 38.558 -75.882 73.189 1.00 70.45 187 GLU B CA 1
ATOM 3952 C C . GLU B 1 153 ? 39.820 -76.695 73.460 1.00 74.74 187 GLU B C 1
ATOM 3953 O O . GLU B 1 153 ? 40.141 -77.599 72.686 1.00 73.25 187 GLU B O 1
ATOM 3959 N N . VAL B 1 154 ? 40.531 -76.368 74.549 1.00 73.64 188 VAL B N 1
ATOM 3960 C CA . VAL B 1 154 ? 41.724 -77.100 74.970 1.00 73.91 188 VAL B CA 1
ATOM 3961 C C . VAL B 1 154 ? 41.305 -78.113 76.046 1.00 80.49 188 VAL B C 1
ATOM 3962 O O . VAL B 1 154 ? 41.381 -79.313 75.819 1.00 79.02 188 VAL B O 1
ATOM 3966 N N . THR B 1 155 ? 40.819 -77.627 77.184 1.00 81.60 189 THR B N 1
ATOM 3967 C CA . THR B 1 155 ? 40.411 -78.468 78.305 1.00 84.50 189 THR B CA 1
ATOM 3968 C C . THR B 1 155 ? 39.115 -77.979 78.943 1.00 92.43 189 THR B C 1
ATOM 3969 O O . THR B 1 155 ? 38.766 -76.797 78.837 1.00 92.13 189 THR B O 1
ATOM 3973 N N . LYS B 1 156 ? 38.400 -78.910 79.584 1.00 92.01 190 LYS B N 1
ATOM 3974 C CA . LYS B 1 156 ? 37.147 -78.650 80.286 1.00 95.30 190 LYS B CA 1
ATOM 3975 C C . LYS B 1 156 ? 37.397 -78.472 81.790 1.00 103.98 190 LYS B C 1
ATOM 3976 O O . LYS B 1 156 ? 36.469 -78.121 82.525 1.00 106.96 190 LYS B O 1
ATOM 3982 N N . ASP B 1 157 ? 38.655 -78.705 82.241 1.00 101.42 191 ASP B N 1
ATOM 3983 C CA . ASP B 1 157 ? 39.071 -78.547 83.641 1.00 105.04 191 ASP B CA 1
ATOM 3984 C C . ASP B 1 157 ? 40.580 -78.352 83.805 1.00 109.31 191 ASP B C 1
ATOM 3985 O O . ASP B 1 157 ? 41.377 -78.910 83.053 1.00 106.18 191 ASP B O 1
ATOM 3990 N N . VAL B 1 158 ? 40.949 -77.562 84.817 1.00 109.83 192 VAL B N 1
ATOM 3991 C CA . VAL B 1 158 ? 42.317 -77.299 85.258 1.00 110.24 192 VAL B CA 1
ATOM 3992 C C . VAL B 1 158 ? 42.418 -77.846 86.692 1.00 117.96 192 VAL B C 1
ATOM 3993 O O . VAL B 1 158 ? 41.952 -77.217 87.648 1.00 121.74 192 VAL B O 1
ATOM 3997 N N . GLU B 1 159 ? 42.954 -79.076 86.809 1.00 113.43 193 GLU B N 1
ATOM 3998 C CA . GLU B 1 159 ? 43.106 -79.797 88.074 1.00 116.13 193 GLU B CA 1
ATOM 3999 C C . GLU B 1 159 ? 44.126 -79.164 89.045 1.00 120.73 193 GLU B C 1
ATOM 4000 O O . GLU B 1 159 ? 43.979 -79.326 90.260 1.00 123.83 193 GLU B O 1
ATOM 4006 N N . ARG B 1 160 ? 45.144 -78.442 88.516 1.00 114.10 194 ARG B N 1
ATOM 4007 C CA . ARG B 1 160 ? 46.175 -77.761 89.316 1.00 114.96 194 ARG B CA 1
ATOM 4008 C C . ARG B 1 160 ? 46.179 -76.254 89.005 1.00 115.00 194 ARG B C 1
ATOM 4009 O O . ARG B 1 160 ? 46.557 -75.837 87.908 1.00 110.29 194 ARG B O 1
ATOM 4017 N N . THR B 1 161 ? 45.741 -75.448 89.988 1.00 113.32 195 THR B N 1
ATOM 4018 C CA . THR B 1 161 ? 45.582 -73.998 89.859 1.00 112.77 195 THR B CA 1
ATOM 4019 C C . THR B 1 161 ? 46.682 -73.122 90.506 1.00 117.24 195 THR B C 1
ATOM 4020 O O . THR B 1 161 ? 46.693 -71.904 90.288 1.00 116.17 195 THR B O 1
ATOM 4024 N N . ASP B 1 162 ? 47.620 -73.748 91.269 1.00 115.07 196 ASP B N 1
ATOM 4025 C CA . ASP B 1 162 ? 48.747 -73.087 91.961 1.00 116.65 196 ASP B CA 1
ATOM 4026 C C . ASP B 1 162 ? 50.101 -73.109 91.207 1.00 117.46 196 ASP B C 1
ATOM 4027 O O . ASP B 1 162 ? 51.097 -72.568 91.700 1.00 119.43 196 ASP B O 1
ATOM 4032 N N . GLY B 1 163 ? 50.137 -73.730 90.040 1.00 109.13 197 GLY B N 1
ATOM 4033 C CA . GLY B 1 163 ? 51.371 -73.816 89.271 1.00 106.53 197 GLY B CA 1
ATOM 4034 C C . GLY B 1 163 ? 51.339 -73.131 87.925 1.00 106.47 197 GLY B C 1
ATOM 4035 O O . GLY B 1 163 ? 50.413 -72.374 87.621 1.00 105.98 197 GLY B O 1
ATOM 4036 N N . ALA B 1 164 ? 52.374 -73.393 87.118 1.00 100.23 198 ALA B N 1
ATOM 4037 C CA . ALA B 1 164 ? 52.484 -72.871 85.759 1.00 96.94 198 ALA B CA 1
ATOM 4038 C C . ALA B 1 164 ? 51.819 -73.844 84.785 1.00 93.78 198 ALA B C 1
ATOM 4039 O O . ALA B 1 164 ? 51.931 -75.063 84.936 1.00 92.25 198 ALA B O 1
ATOM 4041 N N . LEU B 1 165 ? 51.106 -73.286 83.812 1.00 86.01 199 LEU B N 1
ATOM 4042 C CA . LEU B 1 165 ? 50.370 -74.011 82.795 1.00 82.65 199 LEU B CA 1
ATOM 4043 C C . LEU B 1 165 ? 51.020 -73.734 81.447 1.00 83.34 199 LEU B C 1
ATOM 4044 O O . LEU B 1 165 ? 50.892 -72.619 80.928 1.00 82.54 199 LEU B O 1
ATOM 4049 N N . LEU B 1 166 ? 51.755 -74.722 80.905 1.00 77.25 200 LEU B N 1
ATOM 4050 C CA . LEU B 1 166 ? 52.344 -74.564 79.582 1.00 74.44 200 LEU B CA 1
ATOM 4051 C C . LEU B 1 166 ? 51.307 -75.077 78.602 1.00 75.83 200 LEU B C 1
ATOM 4052 O O . LEU B 1 166 ? 50.863 -76.223 78.730 1.00 75.36 200 LEU B O 1
ATOM 4057 N N . VAL B 1 167 ? 50.857 -74.198 77.678 1.00 69.72 201 VAL B N 1
ATOM 4058 C CA . VAL B 1 167 ? 49.806 -74.514 76.706 1.00 66.40 201 VAL B CA 1
ATOM 4059 C C . VAL B 1 167 ? 50.285 -74.408 75.234 1.00 68.50 201 VAL B C 1
ATOM 4060 O O . VAL B 1 167 ? 50.649 -73.323 74.773 1.00 67.18 201 VAL B O 1
ATOM 4064 N N . ASN B 1 168 ? 50.217 -75.540 74.499 1.00 63.87 202 ASN B N 1
ATOM 4065 C CA . ASN B 1 168 ? 50.556 -75.628 73.079 1.00 62.31 202 ASN B CA 1
ATOM 4066 C C . ASN B 1 168 ? 49.301 -75.962 72.296 1.00 62.16 202 ASN B C 1
ATOM 4067 O O . ASN B 1 168 ? 48.687 -76.997 72.522 1.00 61.20 202 ASN B O 1
ATOM 4072 N N . ALA B 1 169 ? 48.891 -75.062 71.422 1.00 57.79 203 ALA B N 1
ATOM 4073 C CA . ALA B 1 169 ? 47.700 -75.224 70.607 1.00 56.39 203 ALA B CA 1
ATOM 4074 C C . ALA B 1 169 ? 48.126 -75.334 69.135 1.00 59.52 203 ALA B C 1
ATOM 4075 O O . ALA B 1 169 ? 48.844 -74.456 68.638 1.00 59.13 203 ALA B O 1
ATOM 4077 N N . MET B 1 170 ? 47.737 -76.435 68.462 1.00 55.67 204 MET B N 1
ATOM 4078 C CA . MET B 1 170 ? 48.090 -76.580 67.054 1.00 56.57 204 MET B CA 1
ATOM 4079 C C . MET B 1 170 ? 47.034 -77.065 66.032 1.00 58.69 204 MET B C 1
ATOM 4080 O O . MET B 1 170 ? 46.122 -77.828 66.349 1.00 56.30 204 MET B O 1
ATOM 4085 N N . PHE B 1 171 ? 47.170 -76.574 64.792 1.00 56.90 205 PHE B N 1
ATOM 4086 C CA . PHE B 1 171 ? 46.351 -77.006 63.671 1.00 56.02 205 PHE B CA 1
ATOM 4087 C C . PHE B 1 171 ? 47.276 -77.537 62.599 1.00 61.40 205 PHE B C 1
ATOM 4088 O O . PHE B 1 171 ? 48.170 -76.808 62.157 1.00 61.96 205 PHE B O 1
ATOM 4096 N N . PHE B 1 172 ? 47.091 -78.806 62.203 1.00 57.89 206 PHE B N 1
ATOM 4097 C CA . PHE B 1 172 ? 47.891 -79.395 61.144 1.00 58.31 206 PHE B CA 1
ATOM 4098 C C . PHE B 1 172 ? 47.010 -80.042 60.100 1.00 60.73 206 PHE B C 1
ATOM 4099 O O . PHE B 1 172 ? 46.104 -80.813 60.419 1.00 60.57 206 PHE B O 1
ATOM 4107 N N . LYS B 1 173 ? 47.259 -79.702 58.851 1.00 55.88 207 LYS B N 1
ATOM 4108 C CA . LYS B 1 173 ? 46.522 -80.262 57.734 1.00 54.04 207 LYS B CA 1
ATOM 4109 C C . LYS B 1 173 ? 47.501 -80.708 56.650 1.00 57.12 207 LYS B C 1
ATOM 4110 O O . LYS B 1 173 ? 48.014 -79.855 55.905 1.00 59.00 207 LYS B O 1
ATOM 4116 N N . PRO B 1 174 ? 47.791 -82.028 56.551 1.00 50.16 208 PRO B N 1
ATOM 4117 C CA . PRO B 1 174 ? 48.695 -82.479 55.485 1.00 49.76 208 PRO B CA 1
ATOM 4118 C C . PRO B 1 174 ? 48.081 -82.230 54.102 1.00 51.41 208 PRO B C 1
ATOM 4119 O O . PRO B 1 174 ? 46.894 -82.485 53.882 1.00 51.48 208 PRO B O 1
ATOM 4123 N N . HIS B 1 175 ? 48.857 -81.617 53.220 1.00 47.12 209 HIS B N 1
ATOM 4124 C CA . HIS B 1 175 ? 48.494 -81.283 51.845 1.00 47.26 209 HIS B CA 1
ATOM 4125 C C . HIS B 1 175 ? 49.251 -82.301 50.952 1.00 51.82 209 HIS B C 1
ATOM 4126 O O . HIS B 1 175 ? 50.485 -82.282 50.882 1.00 52.99 209 HIS B O 1
ATOM 4133 N N . TRP B 1 176 ? 48.509 -83.240 50.355 1.00 46.87 210 TRP B N 1
ATOM 4134 C CA . TRP B 1 176 ? 49.059 -84.330 49.562 1.00 46.70 210 TRP B CA 1
ATOM 4135 C C . TRP B 1 176 ? 49.807 -83.840 48.358 1.00 49.93 210 TRP B C 1
ATOM 4136 O O . TRP B 1 176 ? 49.404 -82.849 47.747 1.00 49.51 210 TRP B O 1
ATOM 4147 N N . ASP B 1 177 ? 50.875 -84.552 47.981 1.00 47.71 211 ASP B N 1
ATOM 4148 C CA . ASP B 1 177 ? 51.605 -84.237 46.755 1.00 50.56 211 ASP B CA 1
ATOM 4149 C C . ASP B 1 177 ? 50.698 -84.548 45.549 1.00 54.63 211 ASP B C 1
ATOM 4150 O O . ASP B 1 177 ? 50.787 -83.882 44.520 1.00 55.53 211 ASP B O 1
ATOM 4155 N N . GLU B 1 178 ? 49.813 -85.545 45.702 1.00 50.34 212 GLU B N 1
ATOM 4156 C CA . GLU B 1 178 ? 48.811 -85.933 44.719 1.00 50.52 212 GLU B CA 1
ATOM 4157 C C . GLU B 1 178 ? 47.471 -85.937 45.438 1.00 52.89 212 GLU B C 1
ATOM 4158 O O . GLU B 1 178 ? 47.210 -86.785 46.293 1.00 51.77 212 GLU B O 1
ATOM 4164 N N . LYS B 1 179 ? 46.660 -84.924 45.136 1.00 47.26 213 LYS B N 1
ATOM 4165 C CA . LYS B 1 179 ? 45.349 -84.699 45.739 1.00 43.93 213 LYS B CA 1
ATOM 4166 C C . LYS B 1 179 ? 44.327 -85.807 45.509 1.00 45.68 213 LYS B C 1
ATOM 4167 O O . LYS B 1 179 ? 44.348 -86.482 44.475 1.00 42.93 213 LYS B O 1
ATOM 4173 N N . PHE B 1 180 ? 43.384 -85.925 46.441 1.00 43.45 214 PHE B N 1
ATOM 4174 C CA . PHE B 1 180 ? 42.236 -86.809 46.285 1.00 43.54 214 PHE B CA 1
ATOM 4175 C C . PHE B 1 180 ? 41.202 -85.977 45.511 1.00 47.25 214 PHE B C 1
ATOM 4176 O O . PHE B 1 180 ? 41.215 -84.742 45.585 1.00 47.44 214 PHE B O 1
ATOM 4184 N N . HIS B 1 181 ? 40.374 -86.639 44.702 1.00 43.26 215 HIS B N 1
ATOM 4185 C CA . HIS B 1 181 ? 39.303 -85.982 43.961 1.00 42.11 215 HIS B CA 1
ATOM 4186 C C . HIS B 1 181 ? 38.239 -85.539 45.007 1.00 46.26 215 HIS B C 1
ATOM 4187 O O . HIS B 1 181 ? 37.881 -86.334 45.878 1.00 47.57 215 HIS B O 1
ATOM 4194 N N . HIS B 1 182 ? 37.773 -84.268 44.946 1.00 40.46 216 HIS B N 1
ATOM 4195 C CA . HIS B 1 182 ? 36.819 -83.717 45.917 1.00 38.99 216 HIS B CA 1
ATOM 4196 C C . HIS B 1 182 ? 35.496 -84.506 46.036 1.00 44.98 216 HIS B C 1
ATOM 4197 O O . HIS B 1 182 ? 34.823 -84.431 47.063 1.00 45.78 216 HIS B O 1
ATOM 4204 N N . LYS B 1 183 ? 35.146 -85.272 44.996 1.00 41.75 217 LYS B N 1
ATOM 4205 C CA . LYS B 1 183 ? 33.928 -86.082 44.968 1.00 40.70 217 LYS B CA 1
ATOM 4206 C C . LYS B 1 183 ? 34.199 -87.558 45.355 1.00 42.07 217 LYS B C 1
ATOM 4207 O O . LYS B 1 183 ? 33.254 -88.318 45.493 1.00 39.81 217 LYS B O 1
ATOM 4213 N N . MET B 1 184 ? 35.471 -87.949 45.555 1.00 40.40 218 MET B N 1
ATOM 4214 C CA . MET B 1 184 ? 35.817 -89.313 45.982 1.00 42.44 218 MET B CA 1
ATOM 4215 C C . MET B 1 184 ? 35.687 -89.417 47.516 1.00 47.30 218 MET B C 1
ATOM 4216 O O . MET B 1 184 ? 36.618 -89.819 48.218 1.00 47.46 218 MET B O 1
ATOM 4221 N N . VAL B 1 185 ? 34.499 -89.010 48.020 1.00 42.82 219 VAL B N 1
ATOM 4222 C CA . VAL B 1 185 ? 34.128 -88.931 49.431 1.00 40.73 219 VAL B CA 1
ATOM 4223 C C . VAL B 1 185 ? 32.733 -89.552 49.599 1.00 45.18 219 VAL B C 1
ATOM 4224 O O . VAL B 1 185 ? 31.817 -89.277 48.816 1.00 43.59 219 VAL B O 1
ATOM 4228 N N . ASP B 1 186 ? 32.575 -90.408 50.608 1.00 43.13 220 ASP B N 1
ATOM 4229 C CA . ASP B 1 186 ? 31.296 -91.068 50.876 1.00 44.47 220 ASP B CA 1
ATOM 4230 C C . ASP B 1 186 ? 31.256 -91.537 52.313 1.00 51.39 220 ASP B C 1
ATOM 4231 O O . ASP B 1 186 ? 32.242 -91.377 53.035 1.00 50.77 220 ASP B O 1
ATOM 4236 N N . ASN B 1 187 ? 30.116 -92.089 52.728 1.00 50.34 221 ASN B N 1
ATOM 4237 C CA . ASN B 1 187 ? 29.895 -92.579 54.073 1.00 51.91 221 ASN B CA 1
ATOM 4238 C C . ASN B 1 187 ? 30.211 -94.050 54.184 1.00 57.16 221 ASN B C 1
ATOM 4239 O O . ASN B 1 187 ? 29.749 -94.864 53.389 1.00 57.65 221 ASN B O 1
ATOM 4244 N N . ARG B 1 188 ? 31.038 -94.374 55.169 1.00 53.21 222 ARG B N 1
ATOM 4245 C CA . ARG B 1 188 ? 31.476 -95.732 55.446 1.00 53.10 222 ARG B CA 1
ATOM 4246 C C . ARG B 1 188 ? 31.446 -95.962 56.944 1.00 57.74 222 ARG B C 1
ATOM 4247 O O . ARG B 1 188 ? 31.391 -95.017 57.736 1.00 55.52 222 ARG B O 1
ATOM 4255 N N . GLY B 1 189 ? 31.522 -97.221 57.326 1.00 57.39 223 GLY B N 1
ATOM 4256 C CA . GLY B 1 189 ? 31.586 -97.592 58.727 1.00 58.01 223 GLY B CA 1
ATOM 4257 C C . GLY B 1 189 ? 33.023 -97.767 59.156 1.00 59.75 223 GLY B C 1
ATOM 4258 O O . GLY B 1 189 ? 33.795 -98.426 58.461 1.00 58.52 223 GLY B O 1
ATOM 4259 N N . PHE B 1 190 ? 33.402 -97.156 60.284 1.00 56.68 224 PHE B N 1
ATOM 4260 C CA . PHE B 1 190 ? 34.733 -97.308 60.863 1.00 55.62 224 PHE B CA 1
ATOM 4261 C C . PHE B 1 190 ? 34.605 -98.278 62.025 1.00 60.72 224 PHE B C 1
ATOM 4262 O O . PHE B 1 190 ? 33.830 -98.048 62.950 1.00 61.36 224 PHE B O 1
ATOM 4270 N N . MET B 1 191 ? 35.350 -99.377 61.963 1.00 59.61 225 MET B N 1
ATOM 4271 C CA . MET B 1 191 ? 35.314 -100.404 63.000 1.00 62.86 225 MET B CA 1
ATOM 4272 C C . MET B 1 191 ? 36.269 -100.061 64.119 1.00 67.14 225 MET B C 1
ATOM 4273 O O . MET B 1 191 ? 37.483 -100.207 63.966 1.00 66.22 225 MET B O 1
ATOM 4278 N N . VAL B 1 192 ? 35.721 -99.561 65.239 1.00 65.47 226 VAL B N 1
ATOM 4279 C CA . VAL B 1 192 ? 36.499 -99.202 66.436 1.00 65.37 226 VAL B CA 1
ATOM 4280 C C . VAL B 1 192 ? 36.979 -100.529 67.042 1.00 71.76 226 VAL B C 1
ATOM 4281 O O . VAL B 1 192 ? 38.154 -100.670 67.380 1.00 70.74 226 VAL B O 1
ATOM 4285 N N . THR B 1 193 ? 36.068 -101.517 67.107 1.00 72.22 227 THR B N 1
ATOM 4286 C CA . THR B 1 193 ? 36.311 -102.895 67.550 1.00 75.94 227 THR B CA 1
ATOM 4287 C C . THR B 1 193 ? 35.547 -103.821 66.576 1.00 83.70 227 THR B C 1
ATOM 4288 O O . THR B 1 193 ? 34.878 -103.321 65.662 1.00 81.16 227 THR B O 1
ATOM 4292 N N . ARG B 1 194 ? 35.610 -105.157 66.797 1.00 84.49 228 ARG B N 1
ATOM 4293 C CA . ARG B 1 194 ? 34.890 -106.134 65.980 1.00 86.95 228 ARG B CA 1
ATOM 4294 C C . ARG B 1 194 ? 33.371 -106.003 66.185 1.00 94.39 228 ARG B C 1
ATOM 4295 O O . ARG B 1 194 ? 32.595 -106.398 65.306 1.00 95.43 228 ARG B O 1
ATOM 4303 N N . SER B 1 195 ? 32.958 -105.450 67.349 1.00 92.10 229 SER B N 1
ATOM 4304 C CA . SER B 1 195 ? 31.561 -105.287 67.761 1.00 94.15 229 SER B CA 1
ATOM 4305 C C . SER B 1 195 ? 31.027 -103.838 67.763 1.00 95.17 229 SER B C 1
ATOM 4306 O O . SER B 1 195 ? 29.823 -103.647 67.947 1.00 95.92 229 SER B O 1
ATOM 4309 N N . TYR B 1 196 ? 31.903 -102.830 67.558 1.00 88.84 230 TYR B N 1
ATOM 4310 C CA . TYR B 1 196 ? 31.501 -101.425 67.563 1.00 86.73 230 TYR B CA 1
ATOM 4311 C C . TYR B 1 196 ? 31.946 -100.671 66.302 1.00 83.01 230 TYR B C 1
ATOM 4312 O O . TYR B 1 196 ? 33.141 -100.494 66.058 1.00 79.37 230 TYR B O 1
ATOM 4321 N N . THR B 1 197 ? 30.962 -100.232 65.507 1.00 77.36 231 THR B N 1
ATOM 4322 C CA . THR B 1 197 ? 31.164 -99.502 64.251 1.00 72.75 231 THR B CA 1
ATOM 4323 C C . THR B 1 197 ? 30.566 -98.102 64.340 1.00 72.58 231 THR B C 1
ATOM 4324 O O . THR B 1 197 ? 29.407 -97.941 64.733 1.00 71.15 231 THR B O 1
ATOM 4328 N N . VAL B 1 198 ? 31.354 -97.103 63.935 1.00 68.34 232 VAL B N 1
ATOM 4329 C CA . VAL B 1 198 ? 30.966 -95.690 63.905 1.00 67.68 232 VAL B CA 1
ATOM 4330 C C . VAL B 1 198 ? 30.846 -95.207 62.448 1.00 67.45 232 VAL B C 1
ATOM 4331 O O . VAL B 1 198 ? 31.701 -95.527 61.618 1.00 64.70 232 VAL B O 1
ATOM 4335 N N . GLY B 1 199 ? 29.772 -94.469 62.158 1.00 63.45 233 GLY B N 1
ATOM 4336 C CA . GLY B 1 199 ? 29.512 -93.884 60.848 1.00 59.83 233 GLY B CA 1
ATOM 4337 C C . GLY B 1 199 ? 30.468 -92.744 60.587 1.00 60.77 233 GLY B C 1
ATOM 4338 O O . GLY B 1 199 ? 30.445 -91.763 61.324 1.00 60.49 233 GLY B O 1
ATOM 4339 N N . VAL B 1 200 ? 31.336 -92.876 59.564 1.00 55.74 234 VAL B N 1
ATOM 4340 C CA . VAL B 1 200 ? 32.347 -91.877 59.229 1.00 53.69 234 VAL B CA 1
ATOM 4341 C C . VAL B 1 200 ? 32.283 -91.506 57.758 1.00 54.60 234 VAL B C 1
ATOM 4342 O O . VAL B 1 200 ? 31.614 -92.173 56.962 1.00 54.10 234 VAL B O 1
ATOM 4346 N N . THR B 1 201 ? 32.991 -90.437 57.402 1.00 49.24 235 THR B N 1
ATOM 4347 C CA . THR B 1 201 ? 33.150 -89.978 56.034 1.00 47.03 235 THR B CA 1
ATOM 4348 C C . THR B 1 201 ? 34.548 -90.448 55.630 1.00 50.29 235 THR B C 1
ATOM 4349 O O . THR B 1 201 ? 35.511 -90.261 56.382 1.00 48.19 235 THR B O 1
ATOM 4353 N N . MET B 1 202 ? 34.648 -91.097 54.463 1.00 47.51 236 MET B N 1
ATOM 4354 C CA . MET B 1 202 ? 35.927 -91.559 53.963 1.00 47.11 236 MET B CA 1
ATOM 4355 C C . MET B 1 202 ? 36.255 -90.952 52.616 1.00 50.26 236 MET B C 1
ATOM 4356 O O . MET B 1 202 ? 35.370 -90.756 51.798 1.00 50.13 236 MET B O 1
ATOM 4361 N N . MET B 1 203 ? 37.540 -90.665 52.402 1.00 45.82 237 MET B N 1
ATOM 4362 C CA . MET B 1 203 ? 38.052 -90.158 51.133 1.00 43.71 237 MET B CA 1
ATOM 4363 C C . MET B 1 203 ? 38.886 -91.286 50.492 1.00 45.72 237 MET B C 1
ATOM 4364 O O . MET B 1 203 ? 39.488 -92.073 51.224 1.00 45.60 237 MET B O 1
ATOM 4369 N N . HIS B 1 204 ? 38.870 -91.391 49.138 1.00 41.29 238 HIS B N 1
ATOM 4370 C CA . HIS B 1 204 ? 39.486 -92.504 48.404 1.00 40.50 238 HIS B CA 1
ATOM 4371 C C . HIS B 1 204 ? 40.312 -92.059 47.215 1.00 45.37 238 HIS B C 1
ATOM 4372 O O . HIS B 1 204 ? 39.898 -91.169 46.479 1.00 44.92 238 HIS B O 1
ATOM 4379 N N . ARG B 1 205 ? 41.452 -92.714 46.987 1.00 43.38 239 ARG B N 1
ATOM 4380 C CA . ARG B 1 205 ? 42.319 -92.401 45.844 1.00 43.76 239 ARG B CA 1
ATOM 4381 C C . ARG B 1 205 ? 43.162 -93.607 45.484 1.00 47.86 239 ARG B C 1
ATOM 4382 O O . ARG B 1 205 ? 43.631 -94.313 46.372 1.00 47.72 239 ARG B O 1
ATOM 4390 N N . THR B 1 206 ? 43.414 -93.800 44.185 1.00 45.03 240 THR B N 1
ATOM 4391 C CA . THR B 1 206 ? 44.312 -94.836 43.688 1.00 46.39 240 THR B CA 1
ATOM 4392 C C . THR B 1 206 ? 45.507 -94.147 43.017 1.00 51.19 240 THR B C 1
ATOM 4393 O O . THR B 1 206 ? 45.317 -93.241 42.200 1.00 50.42 240 THR B O 1
ATOM 4397 N N . GLY B 1 207 ? 46.713 -94.585 43.361 1.00 47.91 241 GLY B N 1
ATOM 4398 C CA . GLY B 1 207 ? 47.933 -94.031 42.794 1.00 48.61 241 GLY B CA 1
ATOM 4399 C C . GLY B 1 207 ? 49.116 -94.893 43.138 1.00 55.99 241 GLY B C 1
ATOM 4400 O O . GLY B 1 207 ? 48.967 -95.902 43.836 1.00 55.47 241 GLY B O 1
ATOM 4401 N N . LEU B 1 208 ? 50.305 -94.478 42.668 1.00 55.99 242 LEU B N 1
ATOM 4402 C CA . LEU B 1 208 ? 51.573 -95.170 42.878 1.00 58.37 242 LEU B CA 1
ATOM 4403 C C . LEU B 1 208 ? 52.156 -94.703 44.203 1.00 61.17 242 LEU B C 1
ATOM 4404 O O . LEU B 1 208 ? 52.470 -93.517 44.367 1.00 60.01 242 LEU B O 1
ATOM 4409 N N . TYR B 1 209 ? 52.213 -95.620 45.177 1.00 56.91 243 TYR B N 1
ATOM 4410 C CA . TYR B 1 209 ? 52.697 -95.317 46.516 1.00 55.80 243 TYR B CA 1
ATOM 4411 C C . TYR B 1 209 ? 53.692 -96.349 46.996 1.00 62.36 243 TYR B C 1
ATOM 4412 O O . TYR B 1 209 ? 53.544 -97.534 46.709 1.00 63.24 243 TYR B O 1
ATOM 4421 N N . ASN B 1 210 ? 54.671 -95.899 47.782 1.00 59.88 244 ASN B N 1
ATOM 4422 C CA . ASN B 1 210 ? 55.654 -96.745 48.441 1.00 61.92 244 ASN B CA 1
ATOM 4423 C C . ASN B 1 210 ? 54.850 -97.556 49.440 1.00 66.15 244 ASN B C 1
ATOM 4424 O O . ASN B 1 210 ? 54.096 -97.000 50.239 1.00 64.92 244 ASN B O 1
ATOM 4429 N N . TYR B 1 211 ? 54.912 -98.868 49.306 1.00 65.10 245 TYR B N 1
ATOM 4430 C CA . TYR B 1 211 ? 54.076 -99.767 50.068 1.00 64.49 245 TYR B CA 1
ATOM 4431 C C . TYR B 1 211 ? 54.805 -101.051 50.413 1.00 72.69 245 TYR B C 1
ATOM 4432 O O . TYR B 1 211 ? 55.685 -101.509 49.676 1.00 74.71 245 TYR B O 1
ATOM 4441 N N . TYR B 1 212 ? 54.400 -101.635 51.543 1.00 69.60 246 TYR B N 1
ATOM 4442 C CA . TYR B 1 212 ? 54.878 -102.909 52.032 1.00 72.31 246 TYR B CA 1
ATOM 4443 C C . TYR B 1 212 ? 53.796 -103.569 52.872 1.00 76.12 246 TYR B C 1
ATOM 4444 O O . TYR B 1 212 ? 53.202 -102.932 53.746 1.00 72.11 246 TYR B O 1
ATOM 4453 N N . ASP B 1 213 ? 53.520 -104.836 52.556 1.00 77.19 247 ASP B N 1
ATOM 4454 C CA . ASP B 1 213 ? 52.543 -105.672 53.234 1.00 78.73 247 ASP B CA 1
ATOM 4455 C C . ASP B 1 213 ? 53.325 -106.795 53.929 1.00 87.22 247 ASP B C 1
ATOM 4456 O O . ASP B 1 213 ? 53.846 -107.691 53.260 1.00 88.94 247 ASP B O 1
ATOM 4461 N N . ASP B 1 214 ? 53.449 -106.704 55.270 1.00 85.43 248 ASP B N 1
ATOM 4462 C CA . ASP B 1 214 ? 54.149 -107.688 56.107 1.00 88.28 248 ASP B CA 1
ATOM 4463 C C . ASP B 1 214 ? 53.174 -108.807 56.444 1.00 94.01 248 ASP B C 1
ATOM 4464 O O . ASP B 1 214 ? 52.381 -108.675 57.383 1.00 92.14 248 ASP B O 1
ATOM 4469 N N . GLU B 1 215 ? 53.220 -109.901 55.659 1.00 94.39 249 GLU B N 1
ATOM 4470 C CA . GLU B 1 215 ? 52.345 -111.059 55.849 1.00 96.81 249 GLU B CA 1
ATOM 4471 C C . GLU B 1 215 ? 52.615 -111.827 57.137 1.00 102.98 249 GLU B C 1
ATOM 4472 O O . GLU B 1 215 ? 51.694 -112.440 57.675 1.00 103.82 249 GLU B O 1
ATOM 4478 N N . LYS B 1 216 ? 53.841 -111.762 57.662 1.00 100.31 250 LYS B N 1
ATOM 4479 C CA . LYS B 1 216 ? 54.121 -112.455 58.914 1.00 103.09 250 LYS B CA 1
ATOM 4480 C C . LYS B 1 216 ? 53.589 -111.700 60.137 1.00 104.56 250 LYS B C 1
ATOM 4481 O O . LYS B 1 216 ? 52.913 -112.310 60.967 1.00 106.33 250 LYS B O 1
ATOM 4487 N N . GLU B 1 217 ? 53.832 -110.370 60.218 1.00 96.01 251 GLU B N 1
ATOM 4488 C CA . GLU B 1 217 ? 53.351 -109.545 61.329 1.00 92.26 251 GLU B CA 1
ATOM 4489 C C . GLU B 1 217 ? 51.929 -108.992 61.111 1.00 89.60 251 GLU B C 1
ATOM 4490 O O . GLU B 1 217 ? 51.428 -108.257 61.959 1.00 84.85 251 GLU B O 1
ATOM 4496 N N . LYS B 1 218 ? 51.261 -109.428 60.008 1.00 86.44 252 LYS B N 1
ATOM 4497 C CA . LYS B 1 218 ? 49.885 -109.097 59.603 1.00 83.44 252 LYS B CA 1
ATOM 4498 C C . LYS B 1 218 ? 49.573 -107.605 59.628 1.00 83.94 252 LYS B C 1
ATOM 4499 O O . LYS B 1 218 ? 48.635 -107.151 60.294 1.00 82.69 252 LYS B O 1
ATOM 4505 N N . LEU B 1 219 ? 50.384 -106.841 58.889 1.00 78.01 253 LEU B N 1
ATOM 4506 C CA . LEU B 1 219 ? 50.243 -105.394 58.787 1.00 74.09 253 LEU B CA 1
ATOM 4507 C C . LEU B 1 219 ? 50.613 -104.853 57.409 1.00 75.26 253 LEU B C 1
ATOM 4508 O O . LEU B 1 219 ? 51.337 -105.499 56.642 1.00 76.18 253 LEU B O 1
ATOM 4513 N N . GLN B 1 220 ? 50.131 -103.644 57.119 1.00 68.01 254 GLN B N 1
ATOM 4514 C CA . GLN B 1 220 ? 50.450 -102.926 55.896 1.00 66.07 254 GLN B CA 1
ATOM 4515 C C . GLN B 1 220 ? 51.040 -101.581 56.287 1.00 67.92 254 GLN B C 1
ATOM 4516 O O . GLN B 1 220 ? 50.617 -100.985 57.276 1.00 67.89 254 GLN B O 1
ATOM 4522 N N . ILE B 1 221 ? 51.989 -101.096 55.498 1.00 63.80 255 ILE B N 1
ATOM 4523 C CA . ILE B 1 221 ? 52.605 -99.784 55.672 1.00 62.35 255 ILE B CA 1
ATOM 4524 C C . ILE B 1 221 ? 52.625 -99.050 54.336 1.00 63.31 255 ILE B C 1
ATOM 4525 O O . ILE B 1 221 ? 53.067 -99.601 53.325 1.00 64.45 255 ILE B O 1
ATOM 4530 N N . VAL B 1 222 ? 52.120 -97.821 54.337 1.00 56.71 256 VAL B N 1
ATOM 4531 C CA . VAL B 1 222 ? 52.080 -96.992 53.142 1.00 55.74 256 VAL B CA 1
ATOM 4532 C C . VAL B 1 222 ? 52.703 -95.613 53.416 1.00 57.22 256 VAL B C 1
ATOM 4533 O O . VAL B 1 222 ? 52.572 -95.073 54.513 1.00 54.62 256 VAL B O 1
ATOM 4537 N N . GLU B 1 223 ? 53.393 -95.069 52.415 1.00 55.20 257 GLU B N 1
ATOM 4538 C CA . GLU B 1 223 ? 54.008 -93.757 52.489 1.00 54.81 257 GLU B CA 1
ATOM 4539 C C . GLU B 1 223 ? 53.245 -92.806 51.557 1.00 54.78 257 GLU B C 1
ATOM 4540 O O . GLU B 1 223 ? 53.098 -93.084 50.365 1.00 55.08 257 GLU B O 1
ATOM 4546 N N . MET B 1 224 ? 52.743 -91.703 52.103 1.00 47.06 258 MET B N 1
ATOM 4547 C CA . MET B 1 224 ? 52.007 -90.729 51.312 1.00 44.00 258 MET B CA 1
ATOM 4548 C C . MET B 1 224 ? 52.801 -89.422 51.263 1.00 49.95 258 MET B C 1
ATOM 4549 O O . MET B 1 224 ? 52.849 -88.691 52.262 1.00 46.74 258 MET B O 1
ATOM 4554 N N . PRO B 1 225 ? 53.466 -89.119 50.124 1.00 50.76 259 PRO B N 1
ATOM 4555 C CA . PRO B 1 225 ? 54.235 -87.871 50.042 1.00 51.94 259 PRO B CA 1
ATOM 4556 C C . PRO B 1 225 ? 53.363 -86.634 50.162 1.00 55.48 259 PRO B C 1
ATOM 4557 O O . PRO B 1 225 ? 52.254 -86.588 49.629 1.00 55.40 259 PRO B O 1
ATOM 4561 N N . LEU B 1 226 ? 53.844 -85.659 50.929 1.00 51.91 260 LEU B N 1
ATOM 4562 C CA . LEU B 1 226 ? 53.163 -84.390 51.102 1.00 51.15 260 LEU B CA 1
ATOM 4563 C C . LEU B 1 226 ? 53.701 -83.435 50.019 1.00 56.83 260 LEU B C 1
ATOM 4564 O O . LEU B 1 226 ? 54.589 -83.839 49.260 1.00 58.25 260 LEU B O 1
ATOM 4569 N N . ALA B 1 227 ? 53.117 -82.233 49.876 1.00 53.99 261 ALA B N 1
ATOM 4570 C CA . ALA B 1 227 ? 53.466 -81.303 48.793 1.00 57.00 261 ALA B CA 1
ATOM 4571 C C . ALA B 1 227 ? 54.954 -81.073 48.547 1.00 66.41 261 ALA B C 1
ATOM 4572 O O . ALA B 1 227 ? 55.729 -80.847 49.485 1.00 67.66 261 ALA B O 1
ATOM 4574 N N . HIS B 1 228 ? 55.342 -81.204 47.264 1.00 65.85 262 HIS B N 1
ATOM 4575 C CA . HIS B 1 228 ? 56.697 -81.039 46.733 1.00 69.35 262 HIS B CA 1
ATOM 4576 C C . HIS B 1 228 ? 57.707 -82.040 47.306 1.00 74.83 262 HIS B C 1
ATOM 4577 O O . HIS B 1 228 ? 58.919 -81.808 47.242 1.00 76.43 262 HIS B O 1
ATOM 4584 N N . LYS B 1 229 ? 57.188 -83.175 47.839 1.00 70.14 263 LYS B N 1
ATOM 4585 C CA . LYS B 1 229 ? 57.935 -84.297 48.418 1.00 70.97 263 LYS B CA 1
ATOM 4586 C C . LYS B 1 229 ? 58.895 -83.867 49.548 1.00 77.76 263 LYS B C 1
ATOM 4587 O O . LYS B 1 229 ? 59.892 -84.543 49.814 1.00 79.15 263 LYS B O 1
ATOM 4593 N N . LEU B 1 230 ? 58.572 -82.750 50.221 1.00 74.55 264 LEU B N 1
ATOM 4594 C CA . LEU B 1 230 ? 59.375 -82.198 51.313 1.00 76.17 264 LEU B CA 1
ATOM 4595 C C . LEU B 1 230 ? 59.239 -83.033 52.583 1.00 77.99 264 LEU B C 1
ATOM 4596 O O . LEU B 1 230 ? 60.173 -83.109 53.391 1.00 79.73 264 LEU B O 1
ATOM 4601 N N . SER B 1 231 ? 58.068 -83.674 52.734 1.00 70.18 265 SER B N 1
ATOM 4602 C CA . SER B 1 231 ? 57.727 -84.537 53.854 1.00 67.95 265 SER B CA 1
ATOM 4603 C C . SER B 1 231 ? 56.789 -85.646 53.388 1.00 67.10 265 SER B C 1
ATOM 4604 O O . SER B 1 231 ? 56.337 -85.643 52.239 1.00 65.90 265 SER B O 1
ATOM 4607 N N . SER B 1 232 ? 56.549 -86.630 54.259 1.00 61.50 266 SER B N 1
ATOM 4608 C CA . SER B 1 232 ? 55.657 -87.743 53.972 1.00 59.34 266 SER B CA 1
ATOM 4609 C C . SER B 1 232 ? 54.851 -88.161 55.181 1.00 61.69 266 SER B C 1
ATOM 4610 O O . SER B 1 232 ? 55.314 -88.057 56.318 1.00 61.55 266 SER B O 1
ATOM 4613 N N . LEU B 1 233 ? 53.628 -88.616 54.928 1.00 57.08 267 LEU B N 1
ATOM 4614 C CA . LEU B 1 233 ? 52.769 -89.126 55.975 1.00 55.84 267 LEU B CA 1
ATOM 4615 C C . LEU B 1 233 ? 52.786 -90.627 55.796 1.00 60.12 267 LEU B C 1
ATOM 4616 O O . LEU B 1 233 ? 52.445 -91.115 54.713 1.00 58.66 267 LEU B O 1
ATOM 4621 N N . ILE B 1 234 ? 53.252 -91.353 56.838 1.00 57.16 268 ILE B N 1
ATOM 4622 C CA . ILE B 1 234 ? 53.364 -92.806 56.820 1.00 57.42 268 ILE B CA 1
ATOM 4623 C C . ILE B 1 234 ? 52.262 -93.421 57.686 1.00 59.92 268 ILE B C 1
ATOM 4624 O O . ILE B 1 234 ? 52.085 -92.982 58.816 1.00 60.24 268 ILE B O 1
ATOM 4629 N N . ILE B 1 235 ? 51.492 -94.390 57.135 1.00 54.82 269 ILE B N 1
ATOM 4630 C CA . ILE B 1 235 ? 50.418 -95.079 57.870 1.00 54.12 269 ILE B CA 1
ATOM 4631 C C . ILE B 1 235 ? 50.738 -96.558 58.110 1.00 60.38 269 ILE B C 1
ATOM 4632 O O . ILE B 1 235 ? 51.067 -97.258 57.153 1.00 61.27 269 ILE B O 1
ATOM 4637 N N . LEU B 1 236 ? 50.660 -97.008 59.393 1.00 59.00 270 LEU B N 1
ATOM 4638 C CA . LEU B 1 236 ? 50.840 -98.391 59.837 1.00 62.13 270 LEU B CA 1
ATOM 4639 C C . LEU B 1 236 ? 49.506 -98.913 60.325 1.00 65.10 270 LEU B C 1
ATOM 4640 O O . LEU B 1 236 ? 48.897 -98.345 61.238 1.00 63.56 270 LEU B O 1
ATOM 4645 N N . MET B 1 237 ? 49.055 -100.001 59.732 1.00 64.10 271 MET B N 1
ATOM 4646 C CA . MET B 1 237 ? 47.764 -100.561 60.093 1.00 65.07 271 MET B CA 1
ATOM 4647 C C . MET B 1 237 ? 47.768 -102.100 60.062 1.00 70.74 271 MET B C 1
ATOM 4648 O O . MET B 1 237 ? 48.278 -102.678 59.100 1.00 72.00 271 MET B O 1
ATOM 4653 N N . PRO B 1 238 ? 47.154 -102.784 61.059 1.00 67.90 272 PRO B N 1
ATOM 4654 C CA . PRO B 1 238 ? 47.056 -104.265 60.980 1.00 69.61 272 PRO B CA 1
ATOM 4655 C C . PRO B 1 238 ? 46.121 -104.698 59.858 1.00 74.45 272 PRO B C 1
ATOM 4656 O O . PRO B 1 238 ? 45.312 -103.893 59.419 1.00 71.82 272 PRO B O 1
ATOM 4660 N N . HIS B 1 239 ? 46.221 -105.947 59.388 1.00 76.25 273 HIS B N 1
ATOM 4661 C CA . HIS B 1 239 ? 45.344 -106.460 58.321 1.00 76.52 273 HIS B CA 1
ATOM 4662 C C . HIS B 1 239 ? 43.848 -106.302 58.633 1.00 80.55 273 HIS B C 1
ATOM 4663 O O . HIS B 1 239 ? 43.095 -105.805 57.791 1.00 77.38 273 HIS B O 1
ATOM 4670 N N . HIS B 1 240 ? 43.427 -106.699 59.845 1.00 80.64 274 HIS B N 1
ATOM 4671 C CA . HIS B 1 240 ? 42.039 -106.556 60.279 1.00 81.19 274 HIS B CA 1
ATOM 4672 C C . HIS B 1 240 ? 41.906 -105.793 61.611 1.00 84.53 274 HIS B C 1
ATOM 4673 O O . HIS B 1 240 ? 42.917 -105.393 62.215 1.00 83.69 274 HIS B O 1
ATOM 4680 N N . VAL B 1 241 ? 40.646 -105.549 62.044 1.00 79.81 275 VAL B N 1
ATOM 4681 C CA . VAL B 1 241 ? 40.354 -104.859 63.296 1.00 78.42 275 VAL B CA 1
ATOM 4682 C C . VAL B 1 241 ? 40.906 -105.612 64.485 1.00 82.88 275 VAL B C 1
ATOM 4683 O O . VAL B 1 241 ? 40.621 -106.799 64.660 1.00 86.36 275 VAL B O 1
ATOM 4687 N N . GLU B 1 242 ? 41.751 -104.924 65.250 1.00 76.02 276 GLU B N 1
ATOM 4688 C CA . GLU B 1 242 ? 42.381 -105.415 66.468 1.00 76.96 276 GLU B CA 1
ATOM 4689 C C . GLU B 1 242 ? 42.930 -104.224 67.249 1.00 78.00 276 GLU B C 1
ATOM 4690 O O . GLU B 1 242 ? 43.237 -103.204 66.625 1.00 75.16 276 GLU B O 1
ATOM 4696 N N . PRO B 1 243 ? 43.080 -104.309 68.595 1.00 75.06 277 PRO B N 1
ATOM 4697 C CA . PRO B 1 243 ? 43.673 -103.179 69.331 1.00 73.40 277 PRO B CA 1
ATOM 4698 C C . PRO B 1 243 ? 45.117 -102.947 68.869 1.00 76.95 277 PRO B C 1
ATOM 4699 O O . PRO B 1 243 ? 45.789 -103.898 68.447 1.00 77.86 277 PRO B O 1
ATOM 4703 N N . LEU B 1 244 ? 45.576 -101.685 68.890 1.00 71.86 278 LEU B N 1
ATOM 4704 C CA . LEU B 1 244 ? 46.916 -101.316 68.416 1.00 69.99 278 LEU B CA 1
ATOM 4705 C C . LEU B 1 244 ? 48.114 -101.781 69.244 1.00 75.24 278 LEU B C 1
ATOM 4706 O O . LEU B 1 244 ? 49.243 -101.714 68.752 1.00 73.86 278 LEU B O 1
ATOM 4711 N N . GLU B 1 245 ? 47.867 -102.288 70.464 1.00 74.80 279 GLU B N 1
ATOM 4712 C CA . GLU B 1 245 ? 48.870 -102.794 71.405 1.00 77.52 279 GLU B CA 1
ATOM 4713 C C . GLU B 1 245 ? 49.926 -103.710 70.761 1.00 83.22 279 GLU B C 1
ATOM 4714 O O . GLU B 1 245 ? 51.120 -103.573 71.062 1.00 83.07 279 GLU B O 1
ATOM 4720 N N . ARG B 1 246 ? 49.484 -104.646 69.894 1.00 81.78 280 ARG B N 1
ATOM 4721 C CA . ARG B 1 246 ? 50.366 -105.602 69.211 1.00 83.52 280 ARG B CA 1
ATOM 4722 C C . ARG B 1 246 ? 51.338 -104.891 68.263 1.00 87.83 280 ARG B C 1
ATOM 4723 O O . ARG B 1 246 ? 52.542 -105.155 68.318 1.00 89.55 280 ARG B O 1
ATOM 4731 N N . LEU B 1 247 ? 50.814 -103.984 67.413 1.00 81.90 281 LEU B N 1
ATOM 4732 C CA . LEU B 1 247 ? 51.606 -103.212 66.459 1.00 79.69 281 LEU B CA 1
ATOM 4733 C C . LEU B 1 247 ? 52.559 -102.260 67.185 1.00 77.76 281 LEU B C 1
ATOM 4734 O O . LEU B 1 247 ? 53.689 -102.070 66.738 1.00 75.78 281 LEU B O 1
ATOM 4739 N N . GLU B 1 248 ? 52.109 -101.685 68.313 1.00 73.40 282 GLU B N 1
ATOM 4740 C CA . GLU B 1 248 ? 52.893 -100.746 69.126 1.00 73.68 282 GLU B CA 1
ATOM 4741 C C . GLU B 1 248 ? 54.158 -101.362 69.705 1.00 81.75 282 GLU B C 1
ATOM 4742 O O . GLU B 1 248 ? 55.159 -100.659 69.842 1.00 81.47 282 GLU B O 1
ATOM 4748 N N . LYS B 1 249 ? 54.137 -102.683 69.975 1.00 81.85 283 LYS B N 1
ATOM 4749 C CA . LYS B 1 249 ? 55.301 -103.429 70.440 1.00 85.49 283 LYS B CA 1
ATOM 4750 C C . LYS B 1 249 ? 56.370 -103.452 69.338 1.00 90.65 283 LYS B C 1
ATOM 4751 O O . LYS B 1 249 ? 57.561 -103.333 69.623 1.00 92.14 283 LYS B O 1
ATOM 4757 N N . LEU B 1 250 ? 55.928 -103.568 68.077 1.00 86.30 284 LEU B N 1
ATOM 4758 C CA . LEU B 1 250 ? 56.800 -103.582 66.902 1.00 86.23 284 LEU B CA 1
ATOM 4759 C C . LEU B 1 250 ? 57.285 -102.176 66.540 1.00 88.72 284 LEU B C 1
ATOM 4760 O O . LEU B 1 250 ? 58.331 -102.051 65.910 1.00 88.68 284 LEU B O 1
ATOM 4765 N N . LEU B 1 251 ? 56.534 -101.125 66.925 1.00 84.13 285 LEU B N 1
ATOM 4766 C CA . LEU B 1 251 ? 56.889 -99.745 66.598 1.00 82.10 285 LEU B CA 1
ATOM 4767 C C . LEU B 1 251 ? 58.112 -99.203 67.347 1.00 90.30 285 LEU B C 1
ATOM 4768 O O . LEU B 1 251 ? 58.021 -98.803 68.510 1.00 91.85 285 LEU B O 1
ATOM 4773 N N . THR B 1 252 ? 59.262 -99.197 66.658 1.00 88.15 286 THR B N 1
ATOM 4774 C CA . THR B 1 252 ? 60.540 -98.659 67.132 1.00 89.56 286 THR B CA 1
ATOM 4775 C C . THR B 1 252 ? 61.170 -97.918 65.954 1.00 93.93 286 THR B C 1
ATOM 4776 O O . THR B 1 252 ? 60.775 -98.151 64.809 1.00 91.93 286 THR B O 1
ATOM 4780 N N . LYS B 1 253 ? 62.159 -97.047 66.231 1.00 93.31 287 LYS B N 1
ATOM 4781 C CA . LYS B 1 253 ? 62.903 -96.285 65.222 1.00 93.77 287 LYS B CA 1
ATOM 4782 C C . LYS B 1 253 ? 63.574 -97.246 64.221 1.00 99.73 287 LYS B C 1
ATOM 4783 O O . LYS B 1 253 ? 63.564 -96.988 63.018 1.00 99.82 287 LYS B O 1
ATOM 4789 N N . GLU B 1 254 ? 64.114 -98.362 64.735 1.00 97.50 288 GLU B N 1
ATOM 4790 C CA . GLU B 1 254 ? 64.819 -99.412 64.003 1.00 99.48 288 GLU B CA 1
ATOM 4791 C C . GLU B 1 254 ? 63.883 -100.194 63.077 1.00 99.45 288 GLU B C 1
ATOM 4792 O O . GLU B 1 254 ? 64.219 -100.396 61.905 1.00 99.61 288 GLU B O 1
ATOM 4798 N N . GLN B 1 255 ? 62.719 -100.644 63.601 1.00 91.81 289 GLN B N 1
ATOM 4799 C CA . GLN B 1 255 ? 61.741 -101.421 62.838 1.00 89.66 289 GLN B CA 1
ATOM 4800 C C . GLN B 1 255 ? 61.127 -100.576 61.729 1.00 89.83 289 GLN B C 1
ATOM 4801 O O . GLN B 1 255 ? 60.767 -101.114 60.679 1.00 88.99 289 GLN B O 1
ATOM 4807 N N . LEU B 1 256 ? 61.048 -99.248 61.946 1.00 83.54 290 LEU B N 1
ATOM 4808 C CA . LEU B 1 256 ? 60.532 -98.322 60.946 1.00 80.64 290 LEU B CA 1
ATOM 4809 C C . LEU B 1 256 ? 61.480 -98.285 59.747 1.00 87.10 290 LEU B C 1
ATOM 4810 O O . LEU B 1 256 ? 61.008 -98.428 58.618 1.00 85.93 290 LEU B O 1
ATOM 4815 N N . LYS B 1 257 ? 62.812 -98.217 60.003 1.00 86.70 291 LYS B N 1
ATOM 4816 C CA . LYS B 1 257 ? 63.868 -98.219 58.978 1.00 88.62 291 LYS B CA 1
ATOM 4817 C C . LYS B 1 257 ? 63.795 -99.465 58.117 1.00 94.00 291 LYS B C 1
ATOM 4818 O O . LYS B 1 257 ? 63.871 -99.339 56.894 1.00 93.80 291 LYS B O 1
ATOM 4824 N N . ILE B 1 258 ? 63.615 -100.657 58.757 1.00 91.67 292 ILE B N 1
ATOM 4825 C CA . ILE B 1 258 ? 63.476 -101.968 58.090 1.00 92.91 292 ILE B CA 1
ATOM 4826 C C . ILE B 1 258 ? 62.275 -101.937 57.139 1.00 94.46 292 ILE B C 1
ATOM 4827 O O . ILE B 1 258 ? 62.428 -102.268 55.963 1.00 95.61 292 ILE B O 1
ATOM 4832 N N . TRP B 1 259 ? 61.101 -101.506 57.649 1.00 87.47 293 TRP B N 1
ATOM 4833 C CA . TRP B 1 259 ? 59.860 -101.383 56.893 1.00 84.99 293 TRP B CA 1
ATOM 4834 C C . TRP B 1 259 ? 60.031 -100.456 55.683 1.00 88.46 293 TRP B C 1
ATOM 4835 O O . TRP B 1 259 ? 59.683 -100.855 54.571 1.00 87.34 293 TRP B O 1
ATOM 4846 N N . MET B 1 260 ? 60.622 -99.256 55.896 1.00 85.68 294 MET B N 1
ATOM 4847 C CA . MET B 1 260 ? 60.885 -98.236 54.866 1.00 85.62 294 MET B CA 1
ATOM 4848 C C . MET B 1 260 ? 61.721 -98.779 53.704 1.00 90.71 294 MET B C 1
ATOM 4849 O O . MET B 1 260 ? 61.412 -98.493 52.541 1.00 89.26 294 MET B O 1
ATOM 4854 N N . GLY B 1 261 ? 62.761 -99.552 54.042 1.00 89.04 295 GLY B N 1
ATOM 4855 C CA . GLY B 1 261 ? 63.664 -100.187 53.088 1.00 91.49 295 GLY B CA 1
ATOM 4856 C C . GLY B 1 261 ? 63.010 -101.310 52.308 1.00 94.49 295 GLY B C 1
ATOM 4857 O O . GLY B 1 261 ? 63.347 -101.538 51.141 1.00 94.73 295 GLY B O 1
ATOM 4858 N N . LYS B 1 262 ? 62.064 -102.021 52.953 1.00 90.01 296 LYS B N 1
ATOM 4859 C CA . LYS B 1 262 ? 61.314 -103.117 52.334 1.00 90.37 296 LYS B CA 1
ATOM 4860 C C . LYS B 1 262 ? 60.190 -102.601 51.413 1.00 90.72 296 LYS B C 1
ATOM 4861 O O . LYS B 1 262 ? 59.689 -103.367 50.581 1.00 91.90 296 LYS B O 1
ATOM 4867 N N . MET B 1 263 ? 59.815 -101.305 51.541 1.00 82.60 297 MET B N 1
ATOM 4868 C CA . MET B 1 263 ? 58.761 -100.684 50.725 1.00 79.35 297 MET B CA 1
ATOM 4869 C C . MET B 1 263 ? 59.195 -100.508 49.279 1.00 86.62 297 MET B C 1
ATOM 4870 O O . MET B 1 263 ? 60.375 -100.256 49.003 1.00 89.79 297 MET B O 1
ATOM 4875 N N . GLN B 1 264 ? 58.222 -100.615 48.364 1.00 81.28 298 GLN B N 1
ATOM 4876 C CA . GLN B 1 264 ? 58.387 -100.416 46.920 1.00 81.36 298 GLN B CA 1
ATOM 4877 C C . GLN B 1 264 ? 57.150 -99.735 46.331 1.00 78.99 298 GLN B C 1
ATOM 4878 O O . GLN B 1 264 ? 56.054 -99.884 46.877 1.00 75.29 298 GLN B O 1
ATOM 4884 N N . LYS B 1 265 ? 57.339 -98.936 45.261 1.00 74.48 299 LYS B N 1
ATOM 4885 C CA . LYS B 1 265 ? 56.257 -98.205 44.610 1.00 71.10 299 LYS B CA 1
ATOM 4886 C C . LYS B 1 265 ? 55.300 -99.160 43.925 1.00 73.20 299 LYS B C 1
ATOM 4887 O O . LYS B 1 265 ? 55.711 -99.912 43.048 1.00 73.43 299 LYS B O 1
ATOM 4893 N N . LYS B 1 266 ? 54.027 -99.165 44.386 1.00 68.15 300 LYS B N 1
ATOM 4894 C CA . LYS B 1 266 ? 52.954 -100.048 43.899 1.00 67.41 300 LYS B CA 1
ATOM 4895 C C . LYS B 1 266 ? 51.634 -99.300 43.758 1.00 66.00 300 LYS B C 1
ATOM 4896 O O . LYS B 1 266 ? 51.452 -98.249 44.381 1.00 63.52 300 LYS B O 1
ATOM 4902 N N . ALA B 1 267 ? 50.700 -99.851 42.955 1.00 60.77 301 ALA B N 1
ATOM 4903 C CA . ALA B 1 267 ? 49.366 -99.268 42.811 1.00 57.47 301 ALA B CA 1
ATOM 4904 C C . ALA B 1 267 ? 48.597 -99.582 44.096 1.00 59.68 301 ALA B C 1
ATOM 4905 O O . ALA B 1 267 ? 48.440 -100.747 44.477 1.00 60.39 301 ALA B O 1
ATOM 4907 N N . VAL B 1 268 ? 48.242 -98.536 44.830 1.00 53.73 302 VAL B N 1
ATOM 4908 C CA . VAL B 1 268 ? 47.542 -98.673 46.097 1.00 51.58 302 VAL B CA 1
ATOM 4909 C C . VAL B 1 268 ? 46.281 -97.818 46.062 1.00 54.32 302 VAL B C 1
ATOM 4910 O O . VAL B 1 268 ? 46.353 -96.630 45.704 1.00 53.30 302 VAL B O 1
ATOM 4914 N N . ALA B 1 269 ? 45.127 -98.436 46.410 1.00 50.07 303 ALA B N 1
ATOM 4915 C CA . ALA B 1 269 ? 43.839 -97.733 46.529 1.00 48.21 303 ALA B CA 1
ATOM 4916 C C . ALA B 1 269 ? 43.726 -97.407 48.020 1.00 51.16 303 ALA B C 1
ATOM 4917 O O . ALA B 1 269 ? 43.502 -98.304 48.847 1.00 51.99 303 ALA B O 1
ATOM 4919 N N . ILE B 1 270 ? 44.012 -96.147 48.364 1.00 44.68 304 ILE B N 1
ATOM 4920 C CA . ILE B 1 270 ? 44.006 -95.672 49.749 1.00 42.78 304 ILE B CA 1
ATOM 4921 C C . ILE B 1 270 ? 42.654 -95.120 50.091 1.00 48.25 304 ILE B C 1
ATOM 4922 O O . ILE B 1 270 ? 42.157 -94.247 49.395 1.00 48.95 304 ILE B O 1
ATOM 4927 N N . SER B 1 271 ? 42.049 -95.635 51.157 1.00 47.72 305 SER B N 1
ATOM 4928 C CA . SER B 1 271 ? 40.783 -95.140 51.693 1.00 46.82 305 SER B CA 1
ATOM 4929 C C . SER B 1 271 ? 41.046 -94.669 53.110 1.00 50.64 305 SER B C 1
ATOM 4930 O O . SER B 1 271 ? 41.581 -95.432 53.916 1.00 51.46 305 SER B O 1
ATOM 4933 N N . LEU B 1 272 ? 40.746 -93.390 53.389 1.00 45.64 306 LEU B N 1
ATOM 4934 C CA . LEU B 1 272 ? 41.010 -92.803 54.697 1.00 43.90 306 LEU B CA 1
ATOM 4935 C C . LEU B 1 272 ? 39.815 -92.078 55.262 1.00 46.72 306 LEU B C 1
ATOM 4936 O O . LEU B 1 272 ? 39.127 -91.391 54.504 1.00 45.47 306 LEU B O 1
ATOM 4941 N N . PRO B 1 273 ? 39.626 -92.085 56.608 1.00 45.75 307 PRO B N 1
ATOM 4942 C CA . PRO B 1 273 ? 38.585 -91.226 57.210 1.00 45.71 307 PRO B CA 1
ATOM 4943 C C . PRO B 1 273 ? 38.893 -89.750 56.911 1.00 49.53 307 PRO B C 1
ATOM 4944 O O . PRO B 1 273 ? 40.058 -89.357 56.856 1.00 50.26 307 PRO B O 1
ATOM 4948 N N . LYS B 1 274 ? 37.860 -88.974 56.596 1.00 45.75 308 LYS B N 1
ATOM 4949 C CA . LYS B 1 274 ? 37.968 -87.555 56.270 1.00 45.00 308 LYS B CA 1
ATOM 4950 C C . LYS B 1 274 ? 37.338 -86.763 57.419 1.00 49.71 308 LYS B C 1
ATOM 4951 O O . LYS B 1 274 ? 36.213 -87.049 57.852 1.00 49.43 308 LYS B O 1
ATOM 4957 N N . GLY B 1 275 ? 38.083 -85.795 57.911 1.00 47.05 309 GLY B N 1
ATOM 4958 C CA . GLY B 1 275 ? 37.619 -84.968 59.014 1.00 47.36 309 GLY B CA 1
ATOM 4959 C C . GLY B 1 275 ? 38.716 -84.452 59.905 1.00 49.08 309 GLY B C 1
ATOM 4960 O O . GLY B 1 275 ? 39.900 -84.739 59.694 1.00 47.37 309 GLY B O 1
ATOM 4961 N N . VAL B 1 276 ? 38.303 -83.674 60.900 1.00 47.27 310 VAL B N 1
ATOM 4962 C CA . VAL B 1 276 ? 39.210 -83.077 61.871 1.00 48.18 310 VAL B CA 1
ATOM 4963 C C . VAL B 1 276 ? 39.241 -83.949 63.118 1.00 54.37 310 VAL B C 1
ATOM 4964 O O . VAL B 1 276 ? 38.189 -84.283 63.663 1.00 56.49 310 VAL B O 1
ATOM 4968 N N . VAL B 1 277 ? 40.446 -84.356 63.535 1.00 50.13 311 VAL B N 1
ATOM 4969 C CA . VAL B 1 277 ? 40.655 -85.121 64.763 1.00 49.87 311 VAL B CA 1
ATOM 4970 C C . VAL B 1 277 ? 41.201 -84.119 65.784 1.00 52.79 311 VAL B C 1
ATOM 4971 O O . VAL B 1 277 ? 42.259 -83.531 65.546 1.00 50.17 311 VAL B O 1
ATOM 4975 N N . GLU B 1 278 ? 40.444 -83.878 66.876 1.00 52.05 312 GLU B N 1
ATOM 4976 C CA . GLU B 1 278 ? 40.809 -82.972 67.970 1.00 53.50 312 GLU B CA 1
ATOM 4977 C C . GLU B 1 278 ? 41.265 -83.792 69.179 1.00 62.73 312 GLU B C 1
ATOM 4978 O O . GLU B 1 278 ? 40.501 -84.619 69.689 1.00 63.77 312 GLU B O 1
ATOM 4984 N N . VAL B 1 279 ? 42.520 -83.578 69.629 1.00 61.18 313 VAL B N 1
ATOM 4985 C CA . VAL B 1 279 ? 43.086 -84.297 70.770 1.00 62.75 313 VAL B CA 1
ATOM 4986 C C . VAL B 1 279 ? 43.830 -83.331 71.684 1.00 65.63 313 VAL B C 1
ATOM 4987 O O . VAL B 1 279 ? 44.660 -82.546 71.226 1.00 63.07 313 VAL B O 1
ATOM 4991 N N . THR B 1 280 ? 43.563 -83.426 72.986 1.00 64.51 314 THR B N 1
ATOM 4992 C CA . THR B 1 280 ? 44.282 -82.645 73.985 1.00 64.87 314 THR B CA 1
ATOM 4993 C C . THR B 1 280 ? 44.921 -83.603 74.954 1.00 66.70 314 THR B C 1
ATOM 4994 O O . THR B 1 280 ? 44.232 -84.444 75.545 1.00 68.10 314 THR B O 1
ATOM 4998 N N . HIS B 1 281 ? 46.245 -83.529 75.070 1.00 61.26 315 HIS B N 1
ATOM 4999 C CA . HIS B 1 281 ? 46.977 -84.362 76.021 1.00 61.72 315 HIS B CA 1
ATOM 5000 C C . HIS B 1 281 ? 47.542 -83.468 77.094 1.00 66.99 315 HIS B C 1
ATOM 5001 O O . HIS B 1 281 ? 47.985 -82.360 76.796 1.00 65.34 315 HIS B O 1
ATOM 5008 N N . ASP B 1 282 ? 47.567 -83.964 78.343 1.00 67.46 316 ASP B N 1
ATOM 5009 C CA . ASP B 1 282 ? 48.238 -83.283 79.442 1.00 68.07 316 ASP B CA 1
ATOM 5010 C C . ASP B 1 282 ? 49.487 -84.143 79.617 1.00 74.10 316 ASP B C 1
ATOM 5011 O O . ASP B 1 282 ? 49.412 -85.285 80.085 1.00 74.01 316 ASP B O 1
ATOM 5016 N N . LEU B 1 283 ? 50.618 -83.620 79.135 1.00 72.03 317 LEU B N 1
ATOM 5017 C CA . LEU B 1 283 ? 51.917 -84.297 79.158 1.00 72.62 317 LEU B CA 1
ATOM 5018 C C . LEU B 1 283 ? 52.613 -84.353 80.514 1.00 82.19 317 LEU B C 1
ATOM 5019 O O . LEU B 1 283 ? 53.653 -85.012 80.630 1.00 83.73 317 LEU B O 1
ATOM 5024 N N . GLN B 1 284 ? 52.026 -83.700 81.543 1.00 81.46 318 GLN B N 1
ATOM 5025 C CA . GLN B 1 284 ? 52.538 -83.629 82.912 1.00 84.33 318 GLN B CA 1
ATOM 5026 C C . GLN B 1 284 ? 53.045 -84.960 83.467 1.00 89.51 318 GLN B C 1
ATOM 5027 O O . GLN B 1 284 ? 54.255 -85.108 83.637 1.00 90.56 318 GLN B O 1
ATOM 5033 N N . LYS B 1 285 ? 52.139 -85.924 83.721 1.00 87.16 319 LYS B N 1
ATOM 5034 C CA . LYS B 1 285 ? 52.512 -87.233 84.272 1.00 89.42 319 LYS B CA 1
ATOM 5035 C C . LYS B 1 285 ? 53.415 -88.088 83.369 1.00 93.08 319 LYS B C 1
ATOM 5036 O O . LYS B 1 285 ? 54.263 -88.817 83.882 1.00 95.67 319 LYS B O 1
ATOM 5042 N N . HIS B 1 286 ? 53.267 -87.968 82.038 1.00 86.58 320 HIS B N 1
ATOM 5043 C CA . HIS B 1 286 ? 54.075 -88.754 81.103 1.00 85.45 320 HIS B CA 1
ATOM 5044 C C . HIS B 1 286 ? 55.537 -88.322 81.036 1.00 89.43 320 HIS B C 1
ATOM 5045 O O . HIS B 1 286 ? 56.412 -89.188 80.959 1.00 90.05 320 HIS B O 1
ATOM 5052 N N . LEU B 1 287 ? 55.807 -86.996 81.106 1.00 85.09 321 LEU B N 1
ATOM 5053 C CA . LEU B 1 287 ? 57.174 -86.462 81.086 1.00 85.29 321 LEU B CA 1
ATOM 5054 C C . LEU B 1 287 ? 57.901 -86.782 82.395 1.00 92.45 321 LEU B C 1
ATOM 5055 O O . LEU B 1 287 ? 59.101 -87.067 82.369 1.00 94.08 321 LEU B O 1
ATOM 5060 N N . ALA B 1 288 ? 57.155 -86.801 83.526 1.00 89.44 322 ALA B N 1
ATOM 5061 C CA . ALA B 1 288 ? 57.667 -87.177 84.849 1.00 91.62 322 ALA B CA 1
ATOM 5062 C C . ALA B 1 288 ? 58.029 -88.663 84.842 1.00 95.38 322 ALA B C 1
ATOM 5063 O O . ALA B 1 288 ? 59.018 -89.055 85.457 1.00 97.68 322 ALA B O 1
ATOM 5065 N N . GLY B 1 289 ? 57.258 -89.465 84.101 1.00 89.54 323 GLY B N 1
ATOM 5066 C CA . GLY B 1 289 ? 57.530 -90.890 83.917 1.00 89.54 323 GLY B CA 1
ATOM 5067 C C . GLY B 1 289 ? 58.781 -91.119 83.084 1.00 91.71 323 GLY B C 1
ATOM 5068 O O . GLY B 1 289 ? 59.426 -92.168 83.196 1.00 92.30 323 GLY B O 1
ATOM 5069 N N . LEU B 1 290 ? 59.138 -90.118 82.244 1.00 86.25 324 LEU B N 1
ATOM 5070 C CA . LEU B 1 290 ? 60.323 -90.141 81.384 1.00 85.55 324 LEU B CA 1
ATOM 5071 C C . LEU B 1 290 ? 61.582 -89.569 82.060 1.00 92.08 324 LEU B C 1
ATOM 5072 O O . LEU B 1 290 ? 62.678 -89.694 81.504 1.00 92.13 324 LEU B O 1
ATOM 5077 N N . GLY B 1 291 ? 61.409 -88.973 83.245 1.00 90.46 325 GLY B N 1
ATOM 5078 C CA . GLY B 1 291 ? 62.492 -88.408 84.045 1.00 92.77 325 GLY B CA 1
ATOM 5079 C C . GLY B 1 291 ? 62.354 -86.974 84.525 1.00 97.11 325 GLY B C 1
ATOM 5080 O O . GLY B 1 291 ? 63.214 -86.521 85.279 1.00 99.64 325 GLY B O 1
ATOM 5081 N N . LEU B 1 292 ? 61.296 -86.234 84.109 1.00 91.44 326 LEU B N 1
ATOM 5082 C CA . LEU B 1 292 ? 61.105 -84.834 84.539 1.00 91.61 326 LEU B CA 1
ATOM 5083 C C . LEU B 1 292 ? 60.285 -84.767 85.839 1.00 97.39 326 LEU B C 1
ATOM 5084 O O . LEU B 1 292 ? 59.138 -84.326 85.856 1.00 95.60 326 LEU B O 1
ATOM 5089 N N . THR B 1 293 ? 60.892 -85.216 86.929 1.00 97.93 327 THR B N 1
ATOM 5090 C CA . THR B 1 293 ? 60.241 -85.315 88.235 1.00 100.62 327 THR B CA 1
ATOM 5091 C C . THR B 1 293 ? 60.228 -84.035 89.074 1.00 107.48 327 THR B C 1
ATOM 5092 O O . THR B 1 293 ? 59.204 -83.728 89.694 1.00 107.16 327 THR B O 1
ATOM 5096 N N . GLU B 1 294 ? 61.356 -83.301 89.102 1.00 106.61 328 GLU B N 1
ATOM 5097 C CA . GLU B 1 294 ? 61.504 -82.074 89.897 1.00 109.02 328 GLU B CA 1
ATOM 5098 C C . GLU B 1 294 ? 60.600 -80.928 89.457 1.00 111.46 328 GLU B C 1
ATOM 5099 O O . GLU B 1 294 ? 59.968 -80.317 90.320 1.00 112.45 328 GLU B O 1
ATOM 5105 N N . ALA B 1 295 ? 60.520 -80.650 88.132 1.00 105.04 329 ALA B N 1
ATOM 5106 C CA . ALA B 1 295 ? 59.722 -79.549 87.563 1.00 102.76 329 ALA B CA 1
ATOM 5107 C C . ALA B 1 295 ? 58.223 -79.580 87.898 1.00 106.28 329 ALA B C 1
ATOM 5108 O O . ALA B 1 295 ? 57.596 -78.527 88.045 1.00 105.71 329 ALA B O 1
ATOM 5110 N N . ILE B 1 296 ? 57.674 -80.796 88.010 1.00 103.51 330 ILE B N 1
ATOM 5111 C CA . ILE B 1 296 ? 56.272 -81.145 88.266 1.00 103.31 330 ILE B CA 1
ATOM 5112 C C . ILE B 1 296 ? 55.894 -81.059 89.759 1.00 109.82 330 ILE B C 1
ATOM 5113 O O . ILE B 1 296 ? 54.720 -80.880 90.079 1.00 109.25 330 ILE B O 1
ATOM 5118 N N . ASP B 1 297 ? 56.882 -81.198 90.655 1.00 109.43 331 ASP B N 1
ATOM 5119 C CA . ASP B 1 297 ? 56.706 -81.211 92.107 1.00 113.38 331 ASP B CA 1
ATOM 5120 C C . ASP B 1 297 ? 56.785 -79.806 92.721 1.00 119.43 331 ASP B C 1
ATOM 5121 O O . ASP B 1 297 ? 57.853 -79.196 92.699 1.00 118.91 331 ASP B O 1
ATOM 5126 N N . LYS B 1 298 ? 55.671 -79.330 93.322 1.00 118.16 332 LYS B N 1
ATOM 5127 C CA . LYS B 1 298 ? 55.578 -78.018 93.983 1.00 120.81 332 LYS B CA 1
ATOM 5128 C C . LYS B 1 298 ? 56.685 -77.778 95.017 1.00 127.85 332 LYS B C 1
ATOM 5129 O O . LYS B 1 298 ? 57.247 -76.686 95.053 1.00 128.28 332 LYS B O 1
ATOM 5135 N N . ASN B 1 299 ? 56.990 -78.796 95.838 1.00 126.39 333 ASN B N 1
ATOM 5136 C CA . ASN B 1 299 ? 57.992 -78.727 96.903 1.00 129.78 333 ASN B CA 1
ATOM 5137 C C . ASN B 1 299 ? 59.450 -78.877 96.439 1.00 132.77 333 ASN B C 1
ATOM 5138 O O . ASN B 1 299 ? 60.363 -78.552 97.207 1.00 135.92 333 ASN B O 1
ATOM 5143 N N . LYS B 1 300 ? 59.672 -79.358 95.200 1.00 124.67 334 LYS B N 1
ATOM 5144 C CA . LYS B 1 300 ? 61.016 -79.597 94.661 1.00 123.57 334 LYS B CA 1
ATOM 5145 C C . LYS B 1 300 ? 61.440 -78.702 93.487 1.00 123.26 334 LYS B C 1
ATOM 5146 O O . LYS B 1 300 ? 62.637 -78.439 93.339 1.00 123.02 334 LYS B O 1
ATOM 5152 N N . ALA B 1 301 ? 60.477 -78.265 92.643 1.00 116.38 335 ALA B N 1
ATOM 5153 C CA . ALA B 1 301 ? 60.728 -77.430 91.462 1.00 112.90 335 ALA B CA 1
ATOM 5154 C C . ALA B 1 301 ? 61.453 -76.122 91.741 1.00 117.36 335 ALA B C 1
ATOM 5155 O O . ALA B 1 301 ? 61.132 -75.415 92.693 1.00 118.57 335 ALA B O 1
ATOM 5157 N N . ASP B 1 302 ? 62.424 -75.813 90.886 1.00 112.89 336 ASP B N 1
ATOM 5158 C CA . ASP B 1 302 ? 63.191 -74.575 90.890 1.00 114.20 336 ASP B CA 1
ATOM 5159 C C . ASP B 1 302 ? 63.076 -73.978 89.492 1.00 115.45 336 ASP B C 1
ATOM 5160 O O . ASP B 1 302 ? 63.838 -74.341 88.590 1.00 113.78 336 ASP B O 1
ATOM 5165 N N . LEU B 1 303 ? 62.085 -73.100 89.310 1.00 111.52 337 LEU B N 1
ATOM 5166 C CA . LEU B 1 303 ? 61.864 -72.382 88.058 1.00 109.05 337 LEU B CA 1
ATOM 5167 C C . LEU B 1 303 ? 62.142 -70.881 88.293 1.00 116.94 337 LEU B C 1
ATOM 5168 O O . LEU B 1 303 ? 61.480 -70.021 87.710 1.00 115.93 337 LEU B O 1
ATOM 5173 N N . SER B 1 304 ? 63.151 -70.579 89.142 1.00 117.92 338 SER B N 1
ATOM 5174 C CA . SER B 1 304 ? 63.560 -69.217 89.523 1.00 120.98 338 SER B CA 1
ATOM 5175 C C . SER B 1 304 ? 64.014 -68.322 88.364 1.00 126.26 338 SER B C 1
ATOM 5176 O O . SER B 1 304 ? 63.963 -67.097 88.499 1.00 127.86 338 SER B O 1
ATOM 5179 N N . ARG B 1 305 ? 64.425 -68.916 87.224 1.00 121.85 339 ARG B N 1
ATOM 5180 C CA . ARG B 1 305 ? 64.821 -68.145 86.041 1.00 121.97 339 ARG B CA 1
ATOM 5181 C C . ARG B 1 305 ? 63.596 -67.512 85.342 1.00 126.13 339 ARG B C 1
ATOM 5182 O O . ARG B 1 305 ? 63.754 -66.542 84.601 1.00 126.57 339 ARG B O 1
ATOM 5190 N N . MET B 1 306 ? 62.377 -68.033 85.629 1.00 121.88 340 MET B N 1
ATOM 5191 C CA . MET B 1 306 ? 61.080 -67.498 85.183 1.00 120.16 340 MET B CA 1
ATOM 5192 C C . MET B 1 306 ? 60.569 -66.576 86.307 1.00 128.95 340 MET B C 1
ATOM 5193 O O . MET B 1 306 ? 59.822 -65.637 86.040 1.00 128.74 340 MET B O 1
ATOM 5198 N N . SER B 1 307 ? 60.969 -66.890 87.572 1.00 129.81 341 SER B N 1
ATOM 5199 C CA . SER B 1 307 ? 60.676 -66.240 88.865 1.00 133.59 341 SER B CA 1
ATOM 5200 C C . SER B 1 307 ? 59.275 -66.439 89.462 1.00 137.70 341 SER B C 1
ATOM 5201 O O . SER B 1 307 ? 58.310 -66.633 88.721 1.00 134.74 341 SER B O 1
ATOM 5204 N N . GLY B 1 308 ? 59.207 -66.425 90.798 1.00 136.97 342 GLY B N 1
ATOM 5205 C CA . GLY B 1 308 ? 57.989 -66.615 91.577 1.00 161.46 342 GLY B CA 1
ATOM 5206 C C . GLY B 1 308 ? 57.638 -68.073 91.789 1.00 184.39 342 GLY B C 1
ATOM 5207 O O . GLY B 1 308 ? 57.383 -68.500 92.917 1.00 147.73 342 GLY B O 1
ATOM 5208 N N . LEU B 1 312 ? 55.635 -71.216 89.406 1.00 103.51 346 LEU B N 1
ATOM 5209 C CA . LEU B 1 312 ? 56.382 -71.780 90.533 1.00 106.32 346 LEU B CA 1
ATOM 5210 C C . LEU B 1 312 ? 56.856 -73.204 90.248 1.00 107.96 346 LEU B C 1
ATOM 5211 O O . LEU B 1 312 ? 58.042 -73.501 90.390 1.00 108.68 346 LEU B O 1
ATOM 5213 N N . TYR B 1 313 ? 55.922 -74.080 89.868 1.00 101.64 347 TYR B N 1
ATOM 5214 C CA . TYR B 1 313 ? 56.170 -75.452 89.446 1.00 98.89 347 TYR B CA 1
ATOM 5215 C C . TYR B 1 313 ? 55.322 -75.669 88.209 1.00 99.79 347 TYR B C 1
ATOM 5216 O O . TYR B 1 313 ? 54.383 -74.901 87.969 1.00 99.08 347 TYR B O 1
ATOM 5225 N N . LEU B 1 314 ? 55.643 -76.703 87.430 1.00 94.33 348 LEU B N 1
ATOM 5226 C CA . LEU B 1 314 ? 54.931 -77.046 86.208 1.00 90.34 348 LEU B CA 1
ATOM 5227 C C . LEU B 1 314 ? 53.715 -77.922 86.544 1.00 92.29 348 LEU B C 1
ATOM 5228 O O . LEU B 1 314 ? 53.866 -79.108 86.853 1.00 92.05 348 LEU B O 1
ATOM 5233 N N . ALA B 1 315 ? 52.518 -77.312 86.523 1.00 87.69 349 ALA B N 1
ATOM 5234 C CA . ALA B 1 315 ? 51.252 -77.981 86.829 1.00 87.71 349 ALA B CA 1
ATOM 5235 C C . ALA B 1 315 ? 50.747 -78.853 85.686 1.00 90.08 349 ALA B C 1
ATOM 5236 O O . ALA B 1 315 ? 50.241 -79.945 85.935 1.00 91.96 349 ALA B O 1
ATOM 5238 N N . SER B 1 316 ? 50.860 -78.368 84.442 1.00 82.15 350 SER B N 1
ATOM 5239 C CA . SER B 1 316 ? 50.394 -79.081 83.258 1.00 78.28 350 SER B CA 1
ATOM 5240 C C . SER B 1 316 ? 51.143 -78.622 82.012 1.00 78.12 350 SER B C 1
ATOM 5241 O O . SER B 1 316 ? 51.603 -77.477 81.940 1.00 77.18 350 SER B O 1
ATOM 5244 N N . VAL B 1 317 ? 51.240 -79.521 81.029 1.00 72.33 351 VAL B N 1
ATOM 5245 C CA . VAL B 1 317 ? 51.863 -79.279 79.732 1.00 69.48 351 VAL B CA 1
ATOM 5246 C C . VAL B 1 317 ? 50.834 -79.763 78.739 1.00 72.04 351 VAL B C 1
ATOM 5247 O O . VAL B 1 317 ? 50.818 -80.948 78.374 1.00 69.35 351 VAL B O 1
ATOM 5251 N N . PHE B 1 318 ? 49.911 -78.853 78.372 1.00 69.27 352 PHE B N 1
ATOM 5252 C CA . PHE B 1 318 ? 48.854 -79.155 77.418 1.00 66.56 352 PHE B CA 1
ATOM 5253 C C . PHE B 1 318 ? 49.401 -79.096 76.008 1.00 66.48 352 PHE B C 1
ATOM 5254 O O . PHE B 1 318 ? 50.008 -78.104 75.597 1.00 66.37 352 PHE B O 1
ATOM 5262 N N . HIS B 1 319 ? 49.212 -80.189 75.294 1.00 60.40 353 HIS B N 1
ATOM 5263 C CA . HIS B 1 319 ? 49.615 -80.397 73.914 1.00 58.00 353 HIS B CA 1
ATOM 5264 C C . HIS B 1 319 ? 48.298 -80.709 73.205 1.00 59.29 353 HIS B C 1
ATOM 5265 O O . HIS B 1 319 ? 47.775 -81.821 73.306 1.00 56.69 353 HIS B O 1
ATOM 5272 N N . ALA B 1 320 ? 47.705 -79.672 72.601 1.00 56.17 354 ALA B N 1
ATOM 5273 C CA . ALA B 1 320 ? 46.398 -79.731 71.967 1.00 54.74 354 ALA B CA 1
ATOM 5274 C C . ALA B 1 320 ? 46.486 -79.544 70.447 1.00 57.94 354 ALA B C 1
ATOM 5275 O O . ALA B 1 320 ? 47.110 -78.595 69.979 1.00 57.54 354 ALA B O 1
ATOM 5277 N N . THR B 1 321 ? 45.891 -80.486 69.683 1.00 54.29 355 THR B N 1
ATOM 5278 C CA . THR B 1 321 ? 45.968 -80.514 68.225 1.00 52.85 355 THR B CA 1
ATOM 5279 C C . THR B 1 321 ? 44.641 -80.780 67.560 1.00 55.49 355 THR B C 1
ATOM 5280 O O . THR B 1 321 ? 43.847 -81.581 68.051 1.00 55.99 355 THR B O 1
ATOM 5284 N N . ALA B 1 322 ? 44.416 -80.095 66.437 1.00 51.32 356 ALA B N 1
ATOM 5285 C CA . ALA B 1 322 ? 43.317 -80.305 65.496 1.00 50.77 356 ALA B CA 1
ATOM 5286 C C . ALA B 1 322 ? 44.053 -80.769 64.237 1.00 53.81 356 ALA B C 1
ATOM 5287 O O . ALA B 1 322 ? 44.785 -79.992 63.624 1.00 52.85 356 ALA B O 1
ATOM 5289 N N . PHE B 1 323 ? 43.985 -82.065 63.949 1.00 51.77 357 PHE B N 1
ATOM 5290 C CA . PHE B 1 323 ? 44.647 -82.667 62.784 1.00 50.61 357 PHE B CA 1
ATOM 5291 C C . PHE B 1 323 ? 43.572 -82.918 61.758 1.00 53.66 357 PHE B C 1
ATOM 5292 O O . PHE B 1 323 ? 42.624 -83.656 62.043 1.00 54.15 357 PHE B O 1
ATOM 5300 N N . GLU B 1 324 ? 43.684 -82.287 60.585 1.00 48.68 358 GLU B N 1
ATOM 5301 C CA . GLU B 1 324 ? 42.664 -82.441 59.559 1.00 47.34 358 GLU B CA 1
ATOM 5302 C C . GLU B 1 324 ? 43.067 -83.347 58.397 1.00 48.45 358 GLU B C 1
ATOM 5303 O O . GLU B 1 324 ? 44.037 -83.075 57.693 1.00 46.96 358 GLU B O 1
ATOM 5309 N N . TRP B 1 325 ? 42.270 -84.387 58.181 1.00 45.46 359 TRP B N 1
ATOM 5310 C CA . TRP B 1 325 ? 42.403 -85.316 57.061 1.00 45.52 359 TRP B CA 1
ATOM 5311 C C . TRP B 1 325 ? 41.424 -84.800 56.003 1.00 46.90 359 TRP B C 1
ATOM 5312 O O . TRP B 1 325 ? 40.203 -84.860 56.204 1.00 45.89 359 TRP B O 1
ATOM 5323 N N . ASP B 1 326 ? 41.971 -84.224 54.925 1.00 42.10 360 ASP B N 1
ATOM 5324 C CA . ASP B 1 326 ? 41.183 -83.639 53.826 1.00 40.41 360 ASP B CA 1
ATOM 5325 C C . ASP B 1 326 ? 41.678 -84.157 52.483 1.00 44.89 360 ASP B C 1
ATOM 5326 O O . ASP B 1 326 ? 42.738 -84.792 52.417 1.00 43.60 360 ASP B O 1
ATOM 5331 N N . THR B 1 327 ? 40.907 -83.917 51.419 1.00 43.21 361 THR B N 1
ATOM 5332 C CA . THR B 1 327 ? 41.214 -84.379 50.058 1.00 43.68 361 THR B CA 1
ATOM 5333 C C . THR B 1 327 ? 42.262 -83.516 49.368 1.00 48.47 361 THR B C 1
ATOM 5334 O O . THR B 1 327 ? 42.962 -83.992 48.480 1.00 47.91 361 THR B O 1
ATOM 5338 N N . GLU B 1 328 ? 42.323 -82.239 49.740 1.00 46.71 362 GLU B N 1
ATOM 5339 C CA . GLU B 1 328 ? 43.181 -81.226 49.136 1.00 47.40 362 GLU B CA 1
ATOM 5340 C C . GLU B 1 328 ? 44.666 -81.543 49.060 1.00 51.07 362 GLU B C 1
ATOM 5341 O O . GLU B 1 328 ? 45.246 -82.059 50.014 1.00 49.33 362 GLU B O 1
ATOM 5347 N N . GLY B 1 329 ? 45.241 -81.252 47.893 1.00 48.09 363 GLY B N 1
ATOM 5348 C CA . GLY B 1 329 ? 46.650 -81.466 47.602 1.00 49.16 363 GLY B CA 1
ATOM 5349 C C . GLY B 1 329 ? 47.043 -80.825 46.292 1.00 53.47 363 GLY B C 1
ATOM 5350 O O . GLY B 1 329 ? 46.245 -80.085 45.709 1.00 53.22 363 GLY B O 1
ATOM 5351 N N . ASN B 1 330 ? 48.268 -81.108 45.813 1.00 50.95 364 ASN B N 1
ATOM 5352 C CA . ASN B 1 330 ? 48.746 -80.549 44.539 1.00 53.15 364 ASN B CA 1
ATOM 5353 C C . ASN B 1 330 ? 47.970 -81.156 43.352 1.00 56.47 364 ASN B C 1
ATOM 5354 O O . ASN B 1 330 ? 47.638 -82.345 43.397 1.00 54.30 364 ASN B O 1
ATOM 5359 N N . PRO B 1 331 ? 47.689 -80.379 42.277 1.00 53.83 365 PRO B N 1
ATOM 5360 C CA . PRO B 1 331 ? 46.959 -80.959 41.118 1.00 53.56 365 PRO B CA 1
ATOM 5361 C C . PRO B 1 331 ? 47.718 -82.030 40.314 1.00 89.23 365 PRO B C 1
ATOM 5362 O O . PRO B 1 331 ? 48.950 -82.075 40.296 1.00 52.91 365 PRO B O 1
ATOM 5366 N N . GLU B 1 341 ? 49.109 -98.500 31.934 1.00 84.82 375 GLU B N 1
ATOM 5367 C CA . GLU B 1 341 ? 48.708 -97.805 33.154 1.00 81.36 375 GLU B CA 1
ATOM 5368 C C . GLU B 1 341 ? 48.962 -98.665 34.411 1.00 85.07 375 GLU B C 1
ATOM 5369 O O . GLU B 1 341 ? 49.617 -99.708 34.305 1.00 88.39 375 GLU B O 1
ATOM 5371 N N . LEU B 1 342 ? 48.478 -98.205 35.601 1.00 77.55 376 LEU B N 1
ATOM 5372 C CA . LEU B 1 342 ? 48.619 -98.865 36.911 1.00 75.29 376 LEU B CA 1
ATOM 5373 C C . LEU B 1 342 ? 48.040 -100.286 36.933 1.00 78.73 376 LEU B C 1
ATOM 5374 O O . LEU B 1 342 ? 47.047 -100.557 36.251 1.00 79.56 376 LEU B O 1
ATOM 5379 N N . ARG B 1 343 ? 48.654 -101.184 37.733 1.00 72.99 377 ARG B N 1
ATOM 5380 C CA . ARG B 1 343 ? 48.206 -102.571 37.914 1.00 71.92 377 ARG B CA 1
ATOM 5381 C C . ARG B 1 343 ? 47.042 -102.606 38.918 1.00 71.31 377 ARG B C 1
ATOM 5382 O O . ARG B 1 343 ? 46.820 -101.618 39.615 1.00 68.62 377 ARG B O 1
ATOM 5390 N N . SER B 1 344 ? 46.290 -103.731 38.965 1.00 67.87 378 SER B N 1
ATOM 5391 C CA . SER B 1 344 ? 45.170 -104.032 39.864 1.00 65.68 378 SER B CA 1
ATOM 5392 C C . SER B 1 344 ? 45.626 -103.568 41.255 1.00 69.08 378 SER B C 1
ATOM 5393 O O . SER B 1 344 ? 46.622 -104.107 41.729 1.00 72.03 378 SER B O 1
ATOM 5396 N N . PRO B 1 345 ? 45.065 -102.496 41.858 1.00 61.21 379 PRO B N 1
ATOM 5397 C CA . PRO B 1 345 ? 45.659 -101.987 43.102 1.00 60.23 379 PRO B CA 1
ATOM 5398 C C . PRO B 1 345 ? 45.456 -102.802 44.357 1.00 65.20 379 PRO B C 1
ATOM 5399 O O . PRO B 1 345 ? 44.501 -103.566 44.459 1.00 65.89 379 PRO B O 1
ATOM 5403 N N . LYS B 1 346 ? 46.382 -102.636 45.307 1.00 62.04 380 LYS B N 1
ATOM 5404 C CA . LYS B 1 346 ? 46.302 -103.257 46.625 1.00 62.37 380 LYS B CA 1
ATOM 5405 C C . LYS B 1 346 ? 45.434 -102.315 47.427 1.00 64.90 380 LYS B C 1
ATOM 5406 O O . LYS B 1 346 ? 45.547 -101.091 47.255 1.00 63.03 380 LYS B O 1
ATOM 5412 N N . LEU B 1 347 ? 44.553 -102.852 48.280 1.00 61.44 381 LEU B N 1
ATOM 5413 C CA . LEU B 1 347 ? 43.717 -101.958 49.096 1.00 58.79 381 LEU B CA 1
ATOM 5414 C C . LEU B 1 347 ? 44.407 -101.588 50.403 1.00 61.88 381 LEU B C 1
ATOM 5415 O O . LEU B 1 347 ? 44.999 -102.458 51.045 1.00 63.41 381 LEU B O 1
ATOM 5420 N N . PHE B 1 348 ? 44.345 -100.298 50.773 1.00 55.62 382 PHE B N 1
ATOM 5421 C CA . PHE B 1 348 ? 44.796 -99.763 52.060 1.00 54.95 382 PHE B CA 1
ATOM 5422 C C . PHE B 1 348 ? 43.542 -99.077 52.581 1.00 55.88 382 PHE B C 1
ATOM 5423 O O . PHE B 1 348 ? 43.370 -97.868 52.445 1.00 54.21 382 PHE B O 1
ATOM 5431 N N . TYR B 1 349 ? 42.609 -99.901 53.073 1.00 53.10 383 TYR B N 1
ATOM 5432 C CA . TYR B 1 349 ? 41.279 -99.520 53.545 1.00 51.69 383 TYR B CA 1
ATOM 5433 C C . TYR B 1 349 ? 41.322 -99.258 55.061 1.00 56.13 383 TYR B C 1
ATOM 5434 O O . TYR B 1 349 ? 41.158 -100.184 55.869 1.00 56.02 383 TYR B O 1
ATOM 5443 N N . ALA B 1 350 ? 41.584 -97.982 55.435 1.00 50.42 384 ALA B N 1
ATOM 5444 C CA . ALA B 1 350 ? 41.722 -97.545 56.827 1.00 50.42 384 ALA B CA 1
ATOM 5445 C C . ALA B 1 350 ? 40.403 -97.350 57.579 1.00 52.97 384 ALA B C 1
ATOM 5446 O O . ALA B 1 350 ? 40.099 -96.244 58.036 1.00 51.30 384 ALA B O 1
ATOM 5448 N N . ASP B 1 351 ? 39.629 -98.432 57.718 1.00 51.13 385 ASP B N 1
ATOM 5449 C CA . ASP B 1 351 ? 38.329 -98.434 58.411 1.00 51.94 385 ASP B CA 1
ATOM 5450 C C . ASP B 1 351 ? 38.446 -99.095 59.797 1.00 56.37 385 ASP B C 1
ATOM 5451 O O . ASP B 1 351 ? 37.465 -99.612 60.342 1.00 55.47 385 ASP B O 1
ATOM 5456 N N . HIS B 1 352 ? 39.668 -99.092 60.341 1.00 53.88 386 HIS B N 1
ATOM 5457 C CA . HIS B 1 352 ? 39.978 -99.646 61.653 1.00 56.66 386 HIS B CA 1
ATOM 5458 C C . HIS B 1 352 ? 41.194 -98.928 62.249 1.00 61.37 386 HIS B C 1
ATOM 5459 O O . HIS B 1 352 ? 41.841 -98.198 61.504 1.00 61.38 386 HIS B O 1
ATOM 5466 N N . PRO B 1 353 ? 41.457 -98.990 63.580 1.00 58.83 387 PRO B N 1
ATOM 5467 C CA . PRO B 1 353 ? 42.574 -98.218 64.147 1.00 57.77 387 PRO B CA 1
ATOM 5468 C C . PRO B 1 353 ? 43.938 -98.365 63.470 1.00 62.05 387 PRO B C 1
ATOM 5469 O O . PRO B 1 353 ? 44.327 -99.457 63.053 1.00 62.77 387 PRO B O 1
ATOM 5473 N N . PHE B 1 354 ? 44.651 -97.234 63.350 1.00 57.42 388 PHE B N 1
ATOM 5474 C CA . PHE B 1 354 ? 45.956 -97.171 62.700 1.00 56.48 388 PHE B CA 1
ATOM 5475 C C . PHE B 1 354 ? 46.881 -96.160 63.376 1.00 59.05 388 PHE B C 1
ATOM 5476 O O . PHE B 1 354 ? 46.426 -95.266 64.095 1.00 56.89 388 PHE B O 1
ATOM 5484 N N . ILE B 1 355 ? 48.182 -96.307 63.106 1.00 54.88 389 ILE B N 1
ATOM 5485 C CA . ILE B 1 355 ? 49.255 -95.441 63.588 1.00 53.40 389 ILE B CA 1
ATOM 5486 C C . ILE B 1 355 ? 49.740 -94.651 62.369 1.00 56.31 389 ILE B C 1
ATOM 5487 O O . ILE B 1 355 ? 49.741 -95.165 61.251 1.00 56.26 389 ILE B O 1
ATOM 5492 N N . PHE B 1 356 ? 50.136 -93.411 62.586 1.00 51.91 390 PHE B N 1
ATOM 5493 C CA . PHE B 1 356 ? 50.650 -92.546 61.539 1.00 51.03 390 PHE B CA 1
ATOM 5494 C C . PHE B 1 356 ? 51.755 -91.663 62.067 1.00 55.68 390 PHE B C 1
ATOM 5495 O O . PHE B 1 356 ? 51.784 -91.329 63.252 1.00 55.74 390 PHE B O 1
ATOM 5503 N N . LEU B 1 357 ? 52.661 -91.295 61.170 1.00 53.25 391 LEU B N 1
ATOM 5504 C CA . LEU B 1 357 ? 53.816 -90.433 61.431 1.00 54.23 391 LEU B CA 1
ATOM 5505 C C . LEU B 1 357 ? 53.917 -89.472 60.270 1.00 56.95 391 LEU B C 1
ATOM 5506 O O . LEU B 1 357 ? 53.584 -89.844 59.141 1.00 54.77 391 LEU B O 1
ATOM 5511 N N . VAL B 1 358 ? 54.384 -88.244 60.536 1.00 56.04 392 VAL B N 1
ATOM 5512 C CA . VAL B 1 358 ? 54.653 -87.229 59.509 1.00 55.84 392 VAL B CA 1
ATOM 5513 C C . VAL B 1 358 ? 56.141 -86.975 59.627 1.00 64.36 392 VAL B C 1
ATOM 5514 O O . VAL B 1 358 ? 56.621 -86.607 60.699 1.00 65.02 392 VAL B O 1
ATOM 5518 N N . ARG B 1 359 ? 56.874 -87.248 58.557 1.00 65.19 393 ARG B N 1
ATOM 5519 C CA . ARG B 1 359 ? 58.333 -87.193 58.570 1.00 69.38 393 ARG B CA 1
ATOM 5520 C C . ARG B 1 359 ? 58.893 -86.296 57.483 1.00 77.14 393 ARG B C 1
ATOM 5521 O O . ARG B 1 359 ? 58.495 -86.417 56.325 1.00 75.63 393 ARG B O 1
ATOM 5529 N N . ASP B 1 360 ? 59.867 -85.437 57.851 1.00 77.64 394 ASP B N 1
ATOM 5530 C CA . ASP B 1 360 ? 60.563 -84.557 56.914 1.00 79.71 394 ASP B CA 1
ATOM 5531 C C . ASP B 1 360 ? 61.441 -85.458 56.043 1.00 87.31 394 ASP B C 1
ATOM 5532 O O . ASP B 1 360 ? 62.135 -86.325 56.579 1.00 87.62 394 ASP B O 1
ATOM 5537 N N . THR B 1 361 ? 61.369 -85.293 54.708 1.00 86.10 395 THR B N 1
ATOM 5538 C CA . THR B 1 361 ? 62.117 -86.123 53.760 1.00 88.68 395 THR B CA 1
ATOM 5539 C C . THR B 1 361 ? 63.638 -85.964 53.871 1.00 98.09 395 THR B C 1
ATOM 5540 O O . THR B 1 361 ? 64.345 -86.976 53.968 1.00 99.63 395 THR B O 1
ATOM 5544 N N . GLN B 1 362 ? 64.131 -84.703 53.876 1.00 96.92 396 GLN B N 1
ATOM 5545 C CA . GLN B 1 362 ? 65.563 -84.387 53.958 1.00 100.64 396 GLN B CA 1
ATOM 5546 C C . GLN B 1 362 ? 66.216 -84.890 55.261 1.00 105.95 396 GLN B C 1
ATOM 5547 O O . GLN B 1 362 ? 67.099 -85.752 55.208 1.00 107.99 396 GLN B O 1
ATOM 5553 N N . SER B 1 363 ? 65.769 -84.355 56.414 1.00 100.82 397 SER B N 1
ATOM 5554 C CA . SER B 1 363 ? 66.319 -84.645 57.739 1.00 101.26 397 SER B CA 1
ATOM 5555 C C . SER B 1 363 ? 65.880 -85.957 58.384 1.00 102.68 397 SER B C 1
ATOM 5556 O O . SER B 1 363 ? 66.620 -86.501 59.203 1.00 104.20 397 SER B O 1
ATOM 5559 N N . GLY B 1 364 ? 64.683 -86.433 58.056 1.00 95.13 398 GLY B N 1
ATOM 5560 C CA . GLY B 1 364 ? 64.130 -87.633 58.671 1.00 93.32 398 GLY B CA 1
ATOM 5561 C C . GLY B 1 364 ? 63.472 -87.316 60.004 1.00 94.81 398 GLY B C 1
ATOM 5562 O O . GLY B 1 364 ? 63.006 -88.225 60.703 1.00 94.02 398 GLY B O 1
ATOM 5563 N N . SER B 1 365 ? 63.425 -86.009 60.358 1.00 89.68 399 SER B N 1
ATOM 5564 C CA . SER B 1 365 ? 62.840 -85.501 61.597 1.00 87.38 399 SER B CA 1
ATOM 5565 C C . SER B 1 365 ? 61.317 -85.660 61.614 1.00 85.04 399 SER B C 1
ATOM 5566 O O . SER B 1 365 ? 60.648 -85.387 60.608 1.00 83.73 399 SER B O 1
ATOM 5569 N N . LEU B 1 366 ? 60.780 -86.123 62.761 1.00 77.34 400 LEU B N 1
ATOM 5570 C CA . LEU B 1 366 ? 59.351 -86.328 62.948 1.00 72.98 400 LEU B CA 1
ATOM 5571 C C . LEU B 1 366 ? 58.614 -85.050 63.310 1.00 74.53 400 LEU B C 1
ATOM 5572 O O . LEU B 1 366 ? 58.895 -84.412 64.333 1.00 74.81 400 LEU B O 1
ATOM 5577 N N . LEU B 1 367 ? 57.658 -84.689 62.455 1.00 68.21 401 LEU B N 1
ATOM 5578 C CA . LEU B 1 367 ? 56.787 -83.545 62.656 1.00 66.29 401 LEU B CA 1
ATOM 5579 C C . LEU B 1 367 ? 55.630 -84.006 63.523 1.00 67.35 401 LEU B C 1
ATOM 5580 O O . LEU B 1 367 ? 55.156 -83.242 64.356 1.00 67.39 401 LEU B O 1
ATOM 5585 N N . PHE B 1 368 ? 55.187 -85.264 63.342 1.00 62.48 402 PHE B N 1
ATOM 5586 C CA . PHE B 1 368 ? 54.068 -85.853 64.076 1.00 61.06 402 PHE B CA 1
ATOM 5587 C C . PHE B 1 368 ? 54.149 -87.343 64.211 1.00 63.65 402 PHE B C 1
ATOM 5588 O O . PHE B 1 368 ? 54.633 -88.037 63.318 1.00 63.09 402 PHE B O 1
ATOM 5596 N N . ILE B 1 369 ? 53.577 -87.830 65.303 1.00 58.24 403 ILE B N 1
ATOM 5597 C CA . ILE B 1 369 ? 53.368 -89.237 65.606 1.00 57.58 403 ILE B CA 1
ATOM 5598 C C . ILE B 1 369 ? 51.992 -89.281 66.260 1.00 58.87 403 ILE B C 1
ATOM 5599 O O . ILE B 1 369 ? 51.638 -88.395 67.053 1.00 58.66 403 ILE B O 1
ATOM 5604 N N . GLY B 1 370 ? 51.202 -90.260 65.879 1.00 52.96 404 GLY B N 1
ATOM 5605 C CA . GLY B 1 370 ? 49.874 -90.396 66.447 1.00 51.29 404 GLY B CA 1
ATOM 5606 C C . GLY B 1 370 ? 49.186 -91.678 66.080 1.00 52.87 404 GLY B C 1
ATOM 5607 O O . GLY B 1 370 ? 49.768 -92.565 65.458 1.00 50.63 404 GLY B O 1
ATOM 5608 N N . ARG B 1 371 ? 47.933 -91.756 66.476 1.00 50.58 405 ARG B N 1
ATOM 5609 C CA . ARG B 1 371 ? 47.084 -92.894 66.198 1.00 50.57 405 ARG B CA 1
ATOM 5610 C C . ARG B 1 371 ? 45.626 -92.481 66.138 1.00 53.78 405 ARG B C 1
ATOM 5611 O O . ARG B 1 371 ? 45.210 -91.561 66.838 1.00 53.35 405 ARG B O 1
ATOM 5619 N N . LEU B 1 372 ? 44.854 -93.172 65.311 1.00 52.24 406 LEU B N 1
ATOM 5620 C CA . LEU B 1 372 ? 43.426 -92.942 65.236 1.00 52.12 406 LEU B CA 1
ATOM 5621 C C . LEU B 1 372 ? 42.760 -94.234 65.672 1.00 59.09 406 LEU B C 1
ATOM 5622 O O . LEU B 1 372 ? 42.860 -95.230 64.967 1.00 59.68 406 LEU B O 1
ATOM 5627 N N . VAL B 1 373 ? 42.135 -94.215 66.847 1.00 57.93 407 VAL B N 1
ATOM 5628 C CA . VAL B 1 373 ? 41.435 -95.357 67.403 1.00 62.14 407 VAL B CA 1
ATOM 5629 C C . VAL B 1 373 ? 39.919 -95.146 67.353 1.00 70.17 407 VAL B C 1
ATOM 5630 O O . VAL B 1 373 ? 39.179 -96.107 67.137 1.00 72.91 407 VAL B O 1
ATOM 5634 N N . ARG B 1 374 ? 39.457 -93.902 67.547 1.00 66.56 408 ARG B N 1
ATOM 5635 C CA . ARG B 1 374 ? 38.034 -93.591 67.529 1.00 67.34 408 ARG B CA 1
ATOM 5636 C C . ARG B 1 374 ? 37.755 -92.214 66.925 1.00 70.31 408 ARG B C 1
ATOM 5637 O O . ARG B 1 374 ? 37.911 -91.207 67.621 1.00 70.83 408 ARG B O 1
ATOM 5645 N N . PRO B 1 375 ? 37.303 -92.138 65.653 1.00 66.00 409 PRO B N 1
ATOM 5646 C CA . PRO B 1 375 ? 36.955 -90.826 65.080 1.00 65.03 409 PRO B CA 1
ATOM 5647 C C . PRO B 1 375 ? 35.600 -90.303 65.592 1.00 72.07 409 PRO B C 1
ATOM 5648 O O . PRO B 1 375 ? 34.852 -91.043 66.254 1.00 74.10 409 PRO B O 1
ATOM 5652 N N . LYS B 1 376 ? 35.312 -89.006 65.316 1.00 68.47 410 LYS B N 1
ATOM 5653 C CA . LYS B 1 376 ? 34.079 -88.313 65.715 1.00 70.14 410 LYS B CA 1
ATOM 5654 C C . LYS B 1 376 ? 32.829 -88.939 65.103 1.00 75.79 410 LYS B C 1
ATOM 5655 O O . LYS B 1 376 ? 31.857 -89.192 65.824 1.00 78.20 410 LYS B O 1
ATOM 5661 N N . GLY B 1 377 ? 32.841 -89.071 63.774 1.00 70.65 411 GLY B N 1
ATOM 5662 C CA . GLY B 1 377 ? 31.711 -89.564 63.002 1.00 109.41 411 GLY B CA 1
ATOM 5663 C C . GLY B 1 377 ? 31.062 -88.478 62.163 1.00 126.34 411 GLY B C 1
ATOM 5664 O O . GLY B 1 377 ? 30.072 -87.856 62.569 1.00 79.15 411 GLY B O 1
ATOM 5665 N N . MET C 1 1 ? 27.722 -39.328 107.940 1.00 99.62 35 MET C N 1
ATOM 5666 C CA . MET C 1 1 ? 26.588 -38.555 108.442 1.00 102.09 35 MET C CA 1
ATOM 5667 C C . MET C 1 1 ? 26.896 -37.060 108.642 1.00 102.59 35 MET C C 1
ATOM 5668 O O . MET C 1 1 ? 27.678 -36.699 109.524 1.00 101.85 35 MET C O 1
ATOM 5673 N N . LEU C 1 2 ? 26.259 -36.195 107.824 1.00 97.22 36 LEU C N 1
ATOM 5674 C CA . LEU C 1 2 ? 26.382 -34.744 107.948 1.00 95.97 36 LEU C CA 1
ATOM 5675 C C . LEU C 1 2 ? 25.573 -34.329 109.159 1.00 103.47 36 LEU C C 1
ATOM 5676 O O . LEU C 1 2 ? 24.500 -34.893 109.395 1.00 105.53 36 LEU C O 1
ATOM 5681 N N . SER C 1 3 ? 26.054 -33.329 109.907 1.00 100.71 37 SER C N 1
ATOM 5682 C CA . SER C 1 3 ? 25.301 -32.824 111.055 1.00 104.64 37 SER C CA 1
ATOM 5683 C C . SER C 1 3 ? 24.068 -32.028 110.545 1.00 109.85 37 SER C C 1
ATOM 5684 O O . SER C 1 3 ? 24.093 -31.584 109.389 1.00 106.87 37 SER C O 1
ATOM 5687 N N . PRO C 1 4 ? 22.996 -31.843 111.370 1.00 110.31 38 PRO C N 1
ATOM 5688 C CA . PRO C 1 4 ? 21.810 -31.105 110.893 1.00 112.18 38 PRO C CA 1
ATOM 5689 C C . PRO C 1 4 ? 22.104 -29.789 110.173 1.00 113.72 38 PRO C C 1
ATOM 5690 O O . PRO C 1 4 ? 21.597 -29.611 109.062 1.00 112.95 38 PRO C O 1
ATOM 5694 N N . LYS C 1 5 ? 22.975 -28.919 110.752 1.00 108.34 39 LYS C N 1
ATOM 5695 C CA . LYS C 1 5 ? 23.374 -27.632 110.163 1.00 106.46 39 LYS C CA 1
ATOM 5696 C C . LYS C 1 5 ? 23.948 -27.791 108.750 1.00 106.53 39 LYS C C 1
ATOM 5697 O O . LYS C 1 5 ? 23.444 -27.160 107.811 1.00 106.32 39 LYS C O 1
ATOM 5703 N N . ALA C 1 6 ? 25.012 -28.614 108.606 1.00 99.44 40 ALA C N 1
ATOM 5704 C CA . ALA C 1 6 ? 25.675 -28.878 107.326 1.00 95.40 40 ALA C CA 1
ATOM 5705 C C . ALA C 1 6 ? 24.722 -29.491 106.291 1.00 97.61 40 ALA C C 1
ATOM 5706 O O . ALA C 1 6 ? 24.781 -29.119 105.117 1.00 93.57 40 ALA C O 1
ATOM 5708 N N . ALA C 1 7 ? 23.825 -30.400 106.747 1.00 97.88 41 ALA C N 1
ATOM 5709 C CA . ALA C 1 7 ? 22.832 -31.098 105.922 1.00 99.25 41 ALA C CA 1
ATOM 5710 C C . ALA C 1 7 ? 21.791 -30.131 105.350 1.00 106.73 41 ALA C C 1
ATOM 5711 O O . ALA C 1 7 ? 21.499 -30.186 104.150 1.00 104.82 41 ALA C O 1
ATOM 5713 N N . THR C 1 8 ? 21.248 -29.238 106.214 1.00 107.78 42 THR C N 1
ATOM 5714 C CA . THR C 1 8 ? 20.260 -28.216 105.850 1.00 110.76 42 THR C CA 1
ATOM 5715 C C . THR C 1 8 ? 20.848 -27.233 104.835 1.00 112.83 42 THR C C 1
ATOM 5716 O O . THR C 1 8 ? 20.192 -26.943 103.832 1.00 113.78 42 THR C O 1
ATOM 5720 N N . LEU C 1 9 ? 22.108 -26.790 105.058 1.00 106.05 43 LEU C N 1
ATOM 5721 C CA . LEU C 1 9 ? 22.853 -25.902 104.157 1.00 103.32 43 LEU C CA 1
ATOM 5722 C C . LEU C 1 9 ? 23.131 -26.560 102.784 1.00 103.30 43 LEU C C 1
ATOM 5723 O O . LEU C 1 9 ? 23.089 -25.873 101.761 1.00 102.33 43 LEU C O 1
ATOM 5728 N N . ALA C 1 10 ? 23.411 -27.885 102.780 1.00 97.89 44 ALA C N 1
ATOM 5729 C CA . ALA C 1 10 ? 23.759 -28.701 101.602 1.00 94.88 44 ALA C CA 1
ATOM 5730 C C . ALA C 1 10 ? 22.856 -28.622 100.373 1.00 98.48 44 ALA C C 1
ATOM 5731 O O . ALA C 1 10 ? 23.381 -28.582 99.259 1.00 95.87 44 ALA C O 1
ATOM 5733 N N . GLU C 1 11 ? 21.520 -28.656 100.560 1.00 97.45 45 GLU C N 1
ATOM 5734 C CA . GLU C 1 11 ? 20.558 -28.621 99.449 1.00 98.69 45 GLU C CA 1
ATOM 5735 C C . GLU C 1 11 ? 20.560 -27.317 98.660 1.00 104.04 45 GLU C C 1
ATOM 5736 O O . GLU C 1 11 ? 20.517 -27.337 97.430 1.00 101.94 45 GLU C O 1
ATOM 5742 N N . ARG C 1 12 ? 20.641 -26.194 99.377 1.00 104.50 46 ARG C N 1
ATOM 5743 C CA . ARG C 1 12 ? 20.671 -24.849 98.817 1.00 106.68 46 ARG C CA 1
ATOM 5744 C C . ARG C 1 12 ? 21.876 -24.696 97.879 1.00 108.46 46 ARG C C 1
ATOM 5745 O O . ARG C 1 12 ? 21.698 -24.268 96.746 1.00 107.71 46 ARG C O 1
ATOM 5753 N N . SER C 1 13 ? 23.084 -25.095 98.336 1.00 104.13 47 SER C N 1
ATOM 5754 C CA . SER C 1 13 ? 24.337 -25.049 97.558 1.00 101.86 47 SER C CA 1
ATOM 5755 C C . SER C 1 13 ? 24.242 -25.826 96.231 1.00 103.67 47 SER C C 1
ATOM 5756 O O . SER C 1 13 ? 24.769 -25.372 95.213 1.00 102.03 47 SER C O 1
ATOM 5759 N N . ALA C 1 14 ? 23.544 -26.982 96.256 1.00 100.09 48 ALA C N 1
ATOM 5760 C CA . ALA C 1 14 ? 23.274 -27.830 95.094 1.00 98.40 48 ALA C CA 1
ATOM 5761 C C . ALA C 1 14 ? 22.086 -27.254 94.298 1.00 102.61 48 ALA C C 1
ATOM 5762 O O . ALA C 1 14 ? 21.953 -27.532 93.107 1.00 102.69 48 ALA C O 1
ATOM 5764 N N . GLY C 1 15 ? 21.252 -26.447 94.959 1.00 99.50 49 GLY C N 1
ATOM 5765 C CA . GLY C 1 15 ? 20.140 -25.740 94.327 1.00 101.35 49 GLY C CA 1
ATOM 5766 C C . GLY C 1 15 ? 20.696 -24.575 93.529 1.00 102.22 49 GLY C C 1
ATOM 5767 O O . GLY C 1 15 ? 20.268 -24.318 92.404 1.00 103.12 49 GLY C O 1
ATOM 5768 N N . LEU C 1 16 ? 21.706 -23.903 94.111 1.00 95.72 50 LEU C N 1
ATOM 5769 C CA . LEU C 1 16 ? 22.501 -22.797 93.569 1.00 95.01 50 LEU C CA 1
ATOM 5770 C C . LEU C 1 16 ? 23.347 -23.303 92.390 1.00 95.45 50 LEU C C 1
ATOM 5771 O O . LEU C 1 16 ? 23.695 -22.519 91.497 1.00 96.05 50 LEU C O 1
ATOM 5776 N N . ALA C 1 17 ? 23.677 -24.621 92.409 1.00 88.26 51 ALA C N 1
ATOM 5777 C CA . ALA C 1 17 ? 24.457 -25.319 91.387 1.00 85.67 51 ALA C CA 1
ATOM 5778 C C . ALA C 1 17 ? 23.735 -25.329 90.064 1.00 90.30 51 ALA C C 1
ATOM 5779 O O . ALA C 1 17 ? 24.336 -24.942 89.063 1.00 90.39 51 ALA C O 1
ATOM 5781 N N . PHE C 1 18 ? 22.445 -25.751 90.053 1.00 87.85 52 PHE C N 1
ATOM 5782 C CA . PHE C 1 18 ? 21.630 -25.746 88.839 1.00 89.70 52 PHE C CA 1
ATOM 5783 C C . PHE C 1 18 ? 21.519 -24.322 88.300 1.00 95.04 52 PHE C C 1
ATOM 5784 O O . PHE C 1 18 ? 21.770 -24.107 87.114 1.00 95.23 52 PHE C O 1
ATOM 5792 N N . SER C 1 19 ? 21.238 -23.348 89.197 1.00 92.49 53 SER C N 1
ATOM 5793 C CA . SER C 1 19 ? 21.115 -21.920 88.882 1.00 95.09 53 SER C CA 1
ATOM 5794 C C . SER C 1 19 ? 22.377 -21.372 88.204 1.00 97.47 53 SER C C 1
ATOM 5795 O O . SER C 1 19 ? 22.281 -20.818 87.104 1.00 98.22 53 SER C O 1
ATOM 5798 N N . LEU C 1 20 ? 23.559 -21.573 88.833 1.00 91.65 54 LEU C N 1
ATOM 5799 C CA . LEU C 1 20 ? 24.825 -21.087 88.286 1.00 90.88 54 LEU C CA 1
ATOM 5800 C C . LEU C 1 20 ? 25.215 -21.774 86.976 1.00 91.87 54 LEU C C 1
ATOM 5801 O O . LEU C 1 20 ? 25.534 -21.070 86.010 1.00 93.95 54 LEU C O 1
ATOM 5806 N N . TYR C 1 21 ? 25.113 -23.126 86.916 1.00 83.60 55 TYR C N 1
ATOM 5807 C CA . TYR C 1 21 ? 25.397 -23.889 85.692 1.00 81.46 55 TYR C CA 1
ATOM 5808 C C . TYR C 1 21 ? 24.592 -23.327 84.522 1.00 85.81 55 TYR C C 1
ATOM 5809 O O . TYR C 1 21 ? 25.168 -23.054 83.468 1.00 85.23 55 TYR C O 1
ATOM 5818 N N . GLN C 1 22 ? 23.273 -23.130 84.723 1.00 84.72 56 GLN C N 1
ATOM 5819 C CA . GLN C 1 22 ? 22.377 -22.601 83.694 1.00 88.39 56 GLN C CA 1
ATOM 5820 C C . GLN C 1 22 ? 22.794 -21.224 83.177 1.00 97.93 56 GLN C C 1
ATOM 5821 O O . GLN C 1 22 ? 22.856 -21.038 81.960 1.00 99.59 56 GLN C O 1
ATOM 5827 N N . ALA C 1 23 ? 23.117 -20.276 84.088 1.00 97.07 57 ALA C N 1
ATOM 5828 C CA . ALA C 1 23 ? 23.548 -18.914 83.733 1.00 100.89 57 ALA C CA 1
ATOM 5829 C C . ALA C 1 23 ? 24.851 -18.908 82.913 1.00 104.92 57 ALA C C 1
ATOM 5830 O O . ALA C 1 23 ? 25.034 -18.037 82.061 1.00 107.83 57 ALA C O 1
ATOM 5832 N N . MET C 1 24 ? 25.743 -19.881 83.177 1.00 97.89 58 MET C N 1
ATOM 5833 C CA . MET C 1 24 ? 27.006 -20.069 82.462 1.00 96.34 58 MET C CA 1
ATOM 5834 C C . MET C 1 24 ? 26.771 -20.741 81.103 1.00 98.79 58 MET C C 1
ATOM 5835 O O . MET C 1 24 ? 27.392 -20.350 80.110 1.00 99.93 58 MET C O 1
ATOM 5840 N N . ALA C 1 25 ? 25.863 -21.744 81.063 1.00 92.32 59 ALA C N 1
ATOM 5841 C CA . ALA C 1 25 ? 25.484 -22.475 79.848 1.00 91.18 59 ALA C CA 1
ATOM 5842 C C . ALA C 1 25 ? 24.848 -21.539 78.799 1.00 98.64 59 ALA C C 1
ATOM 5843 O O . ALA C 1 25 ? 24.965 -21.810 77.598 1.00 99.32 59 ALA C O 1
ATOM 5845 N N . LYS C 1 26 ? 24.204 -20.430 79.253 1.00 96.98 60 LYS C N 1
ATOM 5846 C CA . LYS C 1 26 ? 23.572 -19.416 78.379 1.00 101.36 60 LYS C CA 1
ATOM 5847 C C . LYS C 1 26 ? 24.606 -18.503 77.703 1.00 106.00 60 LYS C C 1
ATOM 5848 O O . LYS C 1 26 ? 24.370 -18.024 76.600 1.00 108.89 60 LYS C O 1
ATOM 5854 N N . ASP C 1 27 ? 25.759 -18.287 78.359 1.00 100.77 61 ASP C N 1
ATOM 5855 C CA . ASP C 1 27 ? 26.868 -17.478 77.852 1.00 101.54 61 ASP C CA 1
ATOM 5856 C C . ASP C 1 27 ? 27.525 -18.211 76.670 1.00 102.46 61 ASP C C 1
ATOM 5857 O O . ASP C 1 27 ? 28.046 -19.325 76.818 1.00 97.69 61 ASP C O 1
ATOM 5862 N N . GLN C 1 28 ? 27.480 -17.568 75.501 1.00 101.68 62 GLN C N 1
ATOM 5863 C CA . GLN C 1 28 ? 27.997 -18.054 74.222 1.00 101.74 62 GLN C CA 1
ATOM 5864 C C . GLN C 1 28 ? 29.520 -18.251 74.163 1.00 102.25 62 GLN C C 1
ATOM 5865 O O . GLN C 1 28 ? 29.984 -19.102 73.392 1.00 99.76 62 GLN C O 1
ATOM 5871 N N . ALA C 1 29 ? 30.294 -17.463 74.958 1.00 98.63 63 ALA C N 1
ATOM 5872 C CA . ALA C 1 29 ? 31.762 -17.549 75.018 1.00 97.43 63 ALA C CA 1
ATOM 5873 C C . ALA C 1 29 ? 32.236 -18.814 75.760 1.00 96.66 63 ALA C C 1
ATOM 5874 O O . ALA C 1 29 ? 33.351 -19.287 75.527 1.00 95.62 63 ALA C O 1
ATOM 5876 N N . VAL C 1 30 ? 31.382 -19.352 76.642 1.00 90.01 64 VAL C N 1
ATOM 5877 C CA . VAL C 1 30 ? 31.659 -20.518 77.478 1.00 84.93 64 VAL C CA 1
ATOM 5878 C C . VAL C 1 30 ? 31.576 -21.844 76.681 1.00 88.16 64 VAL C C 1
ATOM 5879 O O . VAL C 1 30 ? 30.600 -22.072 75.956 1.00 90.01 64 VAL C O 1
ATOM 5883 N N . GLU C 1 31 ? 32.621 -22.694 76.823 1.00 80.17 65 GLU C N 1
ATOM 5884 C CA . GLU C 1 31 ? 32.728 -24.019 76.227 1.00 77.58 65 GLU C CA 1
ATOM 5885 C C . GLU C 1 31 ? 32.561 -25.048 77.345 1.00 75.82 65 GLU C C 1
ATOM 5886 O O . GLU C 1 31 ? 31.426 -25.352 77.709 1.00 74.03 65 GLU C O 1
ATOM 5892 N N . ASN C 1 32 ? 33.666 -25.536 77.931 1.00 69.66 66 ASN C N 1
ATOM 5893 C CA . ASN C 1 32 ? 33.587 -26.497 79.033 1.00 65.91 66 ASN C CA 1
ATOM 5894 C C . ASN C 1 32 ? 33.224 -25.772 80.328 1.00 68.29 66 ASN C C 1
ATOM 5895 O O . ASN C 1 32 ? 33.563 -24.602 80.509 1.00 68.74 66 ASN C O 1
ATOM 5900 N N . ILE C 1 33 ? 32.492 -26.473 81.203 1.00 62.03 67 ILE C N 1
ATOM 5901 C CA . ILE C 1 33 ? 32.044 -25.948 82.489 1.00 61.00 67 ILE C CA 1
ATOM 5902 C C . ILE C 1 33 ? 32.511 -26.876 83.581 1.00 62.01 67 ILE C C 1
ATOM 5903 O O . ILE C 1 33 ? 32.396 -28.107 83.437 1.00 61.14 67 ILE C O 1
ATOM 5908 N N . LEU C 1 34 ? 33.029 -26.293 84.670 1.00 56.53 68 LEU C N 1
ATOM 5909 C CA . LEU C 1 34 ? 33.452 -27.053 85.845 1.00 54.51 68 LEU C CA 1
ATOM 5910 C C . LEU C 1 34 ? 33.096 -26.243 87.085 1.00 60.55 68 LEU C C 1
ATOM 5911 O O . LEU C 1 34 ? 33.724 -25.210 87.354 1.00 61.08 68 LEU C O 1
ATOM 5916 N N . LEU C 1 35 ? 32.056 -26.684 87.812 1.00 56.68 69 LEU C N 1
ATOM 5917 C CA . LEU C 1 35 ? 31.629 -25.965 89.003 1.00 57.55 69 LEU C CA 1
ATOM 5918 C C . LEU C 1 35 ? 31.506 -26.853 90.224 1.00 61.66 69 LEU C C 1
ATOM 5919 O O . LEU C 1 35 ? 30.873 -27.906 90.166 1.00 62.76 69 LEU C O 1
ATOM 5924 N N . SER C 1 36 ? 32.056 -26.400 91.339 1.00 56.77 70 SER C N 1
ATOM 5925 C CA . SER C 1 36 ? 31.892 -27.087 92.606 1.00 54.75 70 SER C CA 1
ATOM 5926 C C . SER C 1 36 ? 30.883 -26.273 93.424 1.00 62.28 70 SER C C 1
ATOM 5927 O O . SER C 1 36 ? 31.219 -25.178 93.876 1.00 62.56 70 SER C O 1
ATOM 5930 N N . PRO C 1 37 ? 29.633 -26.779 93.577 1.00 61.21 71 PRO C N 1
ATOM 5931 C CA . PRO C 1 37 ? 28.608 -26.042 94.337 1.00 64.13 71 PRO C CA 1
ATOM 5932 C C . PRO C 1 37 ? 29.012 -25.634 95.753 1.00 72.22 71 PRO C C 1
ATOM 5933 O O . PRO C 1 37 ? 28.717 -24.512 96.159 1.00 74.46 71 PRO C O 1
ATOM 5937 N N . VAL C 1 38 ? 29.687 -26.531 96.495 1.00 68.42 72 VAL C N 1
ATOM 5938 C CA . VAL C 1 38 ? 30.154 -26.274 97.856 1.00 69.15 72 VAL C CA 1
ATOM 5939 C C . VAL C 1 38 ? 31.171 -25.132 97.852 1.00 72.33 72 VAL C C 1
ATOM 5940 O O . VAL C 1 38 ? 31.107 -24.273 98.725 1.00 75.20 72 VAL C O 1
ATOM 5944 N N . VAL C 1 39 ? 32.101 -25.123 96.877 1.00 65.71 73 VAL C N 1
ATOM 5945 C CA . VAL C 1 39 ? 33.132 -24.088 96.765 1.00 66.57 73 VAL C CA 1
ATOM 5946 C C . VAL C 1 39 ? 32.489 -22.750 96.412 1.00 73.89 73 VAL C C 1
ATOM 5947 O O . VAL C 1 39 ? 32.800 -21.746 97.051 1.00 74.74 73 VAL C O 1
ATOM 5951 N N . VAL C 1 40 ? 31.526 -22.754 95.475 1.00 71.04 74 VAL C N 1
ATOM 5952 C CA . VAL C 1 40 ? 30.790 -21.540 95.111 1.00 73.29 74 VAL C CA 1
ATOM 5953 C C . VAL C 1 40 ? 30.069 -20.989 96.358 1.00 78.80 74 VAL C C 1
ATOM 5954 O O . VAL C 1 40 ? 30.157 -19.798 96.630 1.00 81.32 74 VAL C O 1
ATOM 5958 N N . ALA C 1 41 ? 29.395 -21.868 97.122 1.00 74.87 75 ALA C N 1
ATOM 5959 C CA . ALA C 1 41 ? 28.661 -21.532 98.346 1.00 76.31 75 ALA C CA 1
ATOM 5960 C C . ALA C 1 41 ? 29.590 -20.960 99.412 1.00 81.72 75 ALA C C 1
ATOM 5961 O O . ALA C 1 41 ? 29.226 -19.986 100.068 1.00 83.94 75 ALA C O 1
ATOM 5963 N N . SER C 1 42 ? 30.803 -21.528 99.551 1.00 76.39 76 SER C N 1
ATOM 5964 C CA . SER C 1 42 ? 31.791 -21.053 100.519 1.00 76.57 76 SER C CA 1
ATOM 5965 C C . SER C 1 42 ? 32.256 -19.620 100.204 1.00 81.98 76 SER C C 1
ATOM 5966 O O . SER C 1 42 ? 32.606 -18.881 101.128 1.00 81.87 76 SER C O 1
ATOM 5969 N N . SER C 1 43 ? 32.221 -19.224 98.915 1.00 80.38 77 SER C N 1
ATOM 5970 C CA . SER C 1 43 ? 32.564 -17.865 98.479 1.00 83.80 77 SER C CA 1
ATOM 5971 C C . SER C 1 43 ? 31.512 -16.880 98.998 1.00 90.10 77 SER C C 1
ATOM 5972 O O . SER C 1 43 ? 31.863 -15.809 99.499 1.00 91.62 77 SER C O 1
ATOM 5975 N N . LEU C 1 44 ? 30.228 -17.288 98.945 1.00 86.36 78 LEU C N 1
ATOM 5976 C CA . LEU C 1 44 ? 29.115 -16.494 99.467 1.00 88.99 78 LEU C CA 1
ATOM 5977 C C . LEU C 1 44 ? 29.186 -16.410 100.993 1.00 91.90 78 LEU C C 1
ATOM 5978 O O . LEU C 1 44 ? 28.891 -15.355 101.561 1.00 94.93 78 LEU C O 1
ATOM 5983 N N . GLY C 1 45 ? 29.633 -17.504 101.620 1.00 84.31 79 GLY C N 1
ATOM 5984 C CA . GLY C 1 45 ? 29.835 -17.604 103.061 1.00 83.92 79 GLY C CA 1
ATOM 5985 C C . GLY C 1 45 ? 30.935 -16.688 103.559 1.00 89.03 79 GLY C C 1
ATOM 5986 O O . GLY C 1 45 ? 30.854 -16.185 104.681 1.00 90.89 79 GLY C O 1
ATOM 5987 N N . LEU C 1 46 ? 31.967 -16.457 102.720 1.00 85.24 80 LEU C N 1
ATOM 5988 C CA . LEU C 1 46 ? 33.090 -15.561 103.011 1.00 86.59 80 LEU C CA 1
ATOM 5989 C C . LEU C 1 46 ? 32.646 -14.108 102.927 1.00 94.27 80 LEU C C 1
ATOM 5990 O O . LEU C 1 46 ? 33.073 -13.286 103.749 1.00 95.21 80 LEU C O 1
ATOM 5995 N N . VAL C 1 47 ? 31.783 -13.798 101.931 1.00 92.24 81 VAL C N 1
ATOM 5996 C CA . VAL C 1 47 ? 31.205 -12.465 101.712 1.00 96.48 81 VAL C CA 1
ATOM 5997 C C . VAL C 1 47 ? 30.299 -12.100 102.901 1.00 103.42 81 VAL C C 1
ATOM 5998 O O . VAL C 1 47 ? 30.362 -10.968 103.380 1.00 105.66 81 VAL C O 1
ATOM 6002 N N . SER C 1 48 ? 29.492 -13.070 103.391 1.00 99.46 82 SER C N 1
ATOM 6003 C CA . SER C 1 48 ? 28.626 -12.879 104.556 1.00 102.06 82 SER C CA 1
ATOM 6004 C C . SER C 1 48 ? 29.491 -12.638 105.807 1.00 107.78 82 SER C C 1
ATOM 6005 O O . SER C 1 48 ? 29.194 -11.739 106.598 1.00 110.17 82 SER C O 1
ATOM 6008 N N . LEU C 1 49 ? 30.574 -13.420 105.954 1.00 102.78 83 LEU C N 1
ATOM 6009 C CA . LEU C 1 49 ? 31.509 -13.321 107.070 1.00 103.09 83 LEU C CA 1
ATOM 6010 C C . LEU C 1 49 ? 32.285 -11.998 107.065 1.00 109.52 83 LEU C C 1
ATOM 6011 O O . LEU C 1 49 ? 32.472 -11.393 108.128 1.00 111.87 83 LEU C O 1
ATOM 6016 N N . GLY C 1 50 ? 32.721 -11.570 105.883 1.00 105.11 84 GLY C N 1
ATOM 6017 C CA . GLY C 1 50 ? 33.490 -10.341 105.725 1.00 107.05 84 GLY C CA 1
ATOM 6018 C C . GLY C 1 50 ? 32.693 -9.073 105.484 1.00 114.72 84 GLY C C 1
ATOM 6019 O O . GLY C 1 50 ? 33.250 -7.975 105.555 1.00 117.21 84 GLY C O 1
ATOM 6020 N N . GLY C 1 51 ? 31.407 -9.214 105.181 1.00 111.41 85 GLY C N 1
ATOM 6021 C CA . GLY C 1 51 ? 30.537 -8.080 104.890 1.00 114.76 85 GLY C CA 1
ATOM 6022 C C . GLY C 1 51 ? 29.560 -7.685 105.975 1.00 119.73 85 GLY C C 1
ATOM 6023 O O . GLY C 1 51 ? 29.321 -8.446 106.918 1.00 117.82 85 GLY C O 1
ATOM 6024 N N . LYS C 1 52 ? 28.975 -6.478 105.818 1.00 120.62 86 LYS C N 1
ATOM 6025 C CA . LYS C 1 52 ? 27.984 -5.866 106.706 1.00 123.72 86 LYS C CA 1
ATOM 6026 C C . LYS C 1 52 ? 26.715 -5.515 105.924 1.00 130.54 86 LYS C C 1
ATOM 6027 O O . LYS C 1 52 ? 26.770 -5.334 104.703 1.00 129.99 86 LYS C O 1
ATOM 6033 N N . ALA C 1 53 ? 25.573 -5.435 106.642 1.00 130.69 87 ALA C N 1
ATOM 6034 C CA . ALA C 1 53 ? 24.233 -5.073 106.158 1.00 133.97 87 ALA C CA 1
ATOM 6035 C C . ALA C 1 53 ? 23.791 -5.727 104.842 1.00 135.57 87 ALA C C 1
ATOM 6036 O O . ALA C 1 53 ? 23.727 -6.951 104.800 1.00 131.53 87 ALA C O 1
ATOM 6038 N N . THR C 1 54 ? 23.482 -4.929 103.784 1.00 134.86 88 THR C N 1
ATOM 6039 C CA . THR C 1 54 ? 23.015 -5.440 102.489 1.00 133.40 88 THR C CA 1
ATOM 6040 C C . THR C 1 54 ? 24.035 -6.284 101.722 1.00 131.30 88 THR C C 1
ATOM 6041 O O . THR C 1 54 ? 23.637 -7.266 101.098 1.00 128.26 88 THR C O 1
ATOM 6045 N N . THR C 1 55 ? 25.339 -5.930 101.792 1.00 126.54 89 THR C N 1
ATOM 6046 C CA . THR C 1 55 ? 26.418 -6.702 101.152 1.00 121.79 89 THR C CA 1
ATOM 6047 C C . THR C 1 55 ? 26.351 -8.146 101.693 1.00 120.93 89 THR C C 1
ATOM 6048 O O . THR C 1 55 ? 26.337 -9.091 100.907 1.00 117.95 89 THR C O 1
ATOM 6052 N N . ALA C 1 56 ? 26.255 -8.282 103.036 1.00 117.05 90 ALA C N 1
ATOM 6053 C CA . ALA C 1 56 ? 26.172 -9.534 103.788 1.00 113.47 90 ALA C CA 1
ATOM 6054 C C . ALA C 1 56 ? 24.823 -10.249 103.631 1.00 117.58 90 ALA C C 1
ATOM 6055 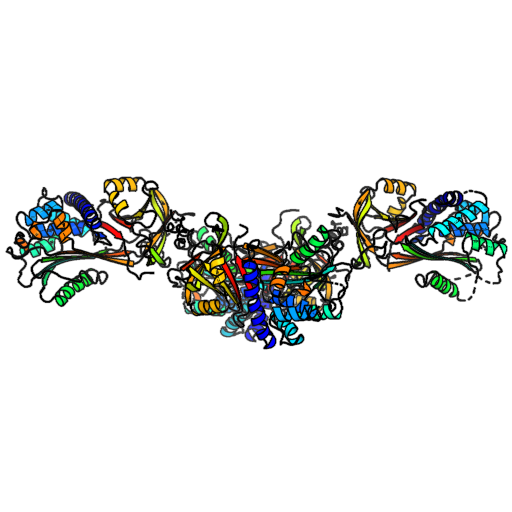O O . ALA C 1 56 ? 24.803 -11.469 103.424 1.00 113.16 90 ALA C O 1
ATOM 6057 N N . SER C 1 57 ? 23.704 -9.499 103.750 1.00 118.78 91 SER C N 1
ATOM 6058 C CA . SER C 1 57 ? 22.352 -10.061 103.657 1.00 120.01 91 SER C CA 1
ATOM 6059 C C . SER C 1 57 ? 22.025 -10.642 102.279 1.00 122.16 91 SER C C 1
ATOM 6060 O O . SER C 1 57 ? 21.292 -11.631 102.209 1.00 120.54 91 SER C O 1
ATOM 6063 N N . GLN C 1 58 ? 22.598 -10.063 101.198 1.00 118.78 92 GLN C N 1
ATOM 6064 C CA . GLN C 1 58 ? 22.427 -10.553 99.827 1.00 117.47 92 GLN C CA 1
ATOM 6065 C C . GLN C 1 58 ? 23.144 -11.891 99.653 1.00 117.65 92 GLN C C 1
ATOM 6066 O O . GLN C 1 58 ? 22.631 -12.764 98.954 1.00 116.50 92 GLN C O 1
ATOM 6072 N N . ALA C 1 59 ? 24.325 -12.052 100.303 1.00 111.47 93 ALA C N 1
ATOM 6073 C CA . ALA C 1 59 ? 25.136 -13.276 100.278 1.00 106.10 93 ALA C CA 1
ATOM 6074 C C . ALA C 1 59 ? 24.367 -14.431 100.895 1.00 108.47 93 ALA C C 1
ATOM 6075 O O . ALA C 1 59 ? 24.347 -15.522 100.320 1.00 106.01 93 ALA C O 1
ATOM 6077 N N . LYS C 1 60 ? 23.691 -14.172 102.036 1.00 106.69 94 LYS C N 1
ATOM 6078 C CA . LYS C 1 60 ? 22.837 -15.133 102.735 1.00 106.20 94 LYS C CA 1
ATOM 6079 C C . LYS C 1 60 ? 21.620 -15.453 101.879 1.00 111.93 94 LYS C C 1
ATOM 6080 O O . LYS C 1 60 ? 21.220 -16.614 101.828 1.00 109.75 94 LYS C O 1
ATOM 6086 N N . ALA C 1 61 ? 21.064 -14.442 101.172 1.00 112.56 95 ALA C N 1
ATOM 6087 C CA . ALA C 1 61 ? 19.902 -14.604 100.292 1.00 115.15 95 ALA C CA 1
ATOM 6088 C C . ALA C 1 61 ? 20.208 -15.504 99.081 1.00 116.42 95 ALA C C 1
ATOM 6089 O O . ALA C 1 61 ? 19.419 -16.406 98.787 1.00 116.02 95 ALA C O 1
ATOM 6091 N N . VAL C 1 62 ? 21.371 -15.304 98.416 1.00 111.15 96 VAL C N 1
ATOM 6092 C CA . VAL C 1 62 ? 21.793 -16.129 97.270 1.00 108.48 96 VAL C CA 1
ATOM 6093 C C . VAL C 1 62 ? 21.982 -17.605 97.734 1.00 110.80 96 VAL C C 1
ATOM 6094 O O . VAL C 1 62 ? 21.735 -18.544 96.971 1.00 109.51 96 VAL C O 1
ATOM 6098 N N . LEU C 1 63 ? 22.360 -17.781 99.010 1.00 106.89 97 LEU C N 1
ATOM 6099 C CA . LEU C 1 63 ? 22.545 -19.065 99.681 1.00 103.78 97 LEU C CA 1
ATOM 6100 C C . LEU C 1 63 ? 21.223 -19.627 100.270 1.00 110.03 97 LEU C C 1
ATOM 6101 O O . LEU C 1 63 ? 21.235 -20.733 100.821 1.00 107.49 97 LEU C O 1
ATOM 6106 N N . SER C 1 64 ? 20.095 -18.861 100.156 1.00 110.73 98 SER C N 1
ATOM 6107 C CA . SER C 1 64 ? 18.763 -19.169 100.701 1.00 124.02 98 SER C CA 1
ATOM 6108 C C . SER C 1 64 ? 18.852 -19.404 102.216 1.00 144.38 98 SER C C 1
ATOM 6109 O O . SER C 1 64 ? 18.001 -20.056 102.809 1.00 107.20 98 SER C O 1
ATOM 6112 N N . LEU C 1 68 ? 18.391 -17.970 108.964 1.00 138.07 102 LEU C N 1
ATOM 6113 C CA . LEU C 1 68 ? 19.397 -18.680 109.755 1.00 134.59 102 LEU C CA 1
ATOM 6114 C C . LEU C 1 68 ? 20.398 -17.707 110.356 1.00 136.54 102 LEU C C 1
ATOM 6115 O O . LEU C 1 68 ? 20.692 -16.679 109.744 1.00 136.07 102 LEU C O 1
ATOM 6120 N N . ARG C 1 69 ? 20.947 -18.051 111.534 1.00 131.71 103 ARG C N 1
ATOM 6121 C CA . ARG C 1 69 ? 21.966 -17.257 112.224 1.00 130.76 103 ARG C CA 1
ATOM 6122 C C . ARG C 1 69 ? 23.270 -17.356 111.437 1.00 129.44 103 ARG C C 1
ATOM 6123 O O . ARG C 1 69 ? 23.530 -18.395 110.827 1.00 125.80 103 ARG C O 1
ATOM 6131 N N . ASP C 1 70 ? 24.091 -16.291 111.456 1.00 125.66 104 ASP C N 1
ATOM 6132 C CA . ASP C 1 70 ? 25.391 -16.257 110.773 1.00 121.42 104 ASP C CA 1
ATOM 6133 C C . ASP C 1 70 ? 26.271 -17.439 111.177 1.00 120.64 104 ASP C C 1
ATOM 6134 O O . ASP C 1 70 ? 26.850 -18.083 110.307 1.00 117.15 104 ASP C O 1
ATOM 6139 N N . GLU C 1 71 ? 26.315 -17.750 112.493 1.00 117.42 105 GLU C N 1
ATOM 6140 C CA . GLU C 1 71 ? 27.058 -18.862 113.106 1.00 113.99 105 GLU C CA 1
ATOM 6141 C C . GLU C 1 71 ? 26.657 -20.211 112.504 1.00 112.74 105 GLU C C 1
ATOM 6142 O O . GLU C 1 71 ? 27.536 -21.022 112.224 1.00 108.33 105 GLU C O 1
ATOM 6148 N N . GLU C 1 72 ? 25.334 -20.439 112.306 1.00 110.10 106 GLU C N 1
ATOM 6149 C CA . GLU C 1 72 ? 24.758 -21.656 111.709 1.00 107.94 106 GLU C CA 1
ATOM 6150 C C . GLU C 1 72 ? 25.217 -21.797 110.260 1.00 105.09 106 GLU C C 1
ATOM 6151 O O . GLU C 1 72 ? 25.562 -22.897 109.834 1.00 102.15 106 GLU C O 1
ATOM 6157 N N . VAL C 1 73 ? 25.236 -20.671 109.513 1.00 99.68 107 VAL C N 1
ATOM 6158 C CA . VAL C 1 73 ? 25.651 -20.610 108.110 1.00 95.93 107 VAL C CA 1
ATOM 6159 C C . VAL C 1 73 ? 27.108 -21.063 107.992 1.00 93.58 107 VAL C C 1
ATOM 6160 O O . VAL C 1 73 ? 27.362 -22.105 107.390 1.00 89.57 107 VAL C O 1
ATOM 6164 N N . HIS C 1 74 ? 28.038 -20.316 108.627 1.00 89.32 108 HIS C N 1
ATOM 6165 C CA . HIS C 1 74 ? 29.483 -20.583 108.619 1.00 85.82 108 HIS C CA 1
ATOM 6166 C C . HIS C 1 74 ? 29.867 -21.984 109.117 1.00 85.62 108 HIS C C 1
ATOM 6167 O O . HIS C 1 74 ? 30.655 -22.655 108.445 1.00 82.24 108 HIS C O 1
ATOM 6174 N N . ALA C 1 75 ? 29.272 -22.447 110.244 1.00 82.60 109 ALA C N 1
ATOM 6175 C CA . ALA C 1 75 ? 29.532 -23.789 110.781 1.00 81.13 109 ALA C CA 1
ATOM 6176 C C . ALA C 1 75 ? 29.052 -24.878 109.817 1.00 84.29 109 ALA C C 1
ATOM 6177 O O . ALA C 1 75 ? 29.797 -25.828 109.561 1.00 81.65 109 ALA C O 1
ATOM 6179 N N . GLY C 1 76 ? 27.846 -24.708 109.272 1.00 81.47 110 GLY C N 1
ATOM 6180 C CA . GLY C 1 76 ? 27.259 -25.651 108.334 1.00 80.14 110 GLY C CA 1
ATOM 6181 C C . GLY C 1 76 ? 28.045 -25.744 107.046 1.00 80.53 110 GLY C C 1
ATOM 6182 O O . GLY C 1 76 ? 28.379 -26.845 106.600 1.00 77.56 110 GLY C O 1
ATOM 6183 N N . LEU C 1 77 ? 28.370 -24.574 106.465 1.00 77.05 111 LEU C N 1
ATOM 6184 C CA . LEU C 1 77 ? 29.140 -24.440 105.233 1.00 74.64 111 LEU C CA 1
ATOM 6185 C C . LEU C 1 77 ? 30.556 -25.002 105.393 1.00 77.46 111 LEU C C 1
ATOM 6186 O O . LEU C 1 77 ? 31.032 -25.720 104.505 1.00 73.38 111 LEU C O 1
ATOM 6191 N N . GLY C 1 78 ? 31.191 -24.684 106.532 1.00 76.27 112 GLY C N 1
ATOM 6192 C CA . GLY C 1 78 ? 32.531 -25.145 106.880 1.00 74.76 112 GLY C CA 1
ATOM 6193 C C . GLY C 1 78 ? 32.617 -26.658 106.917 1.00 78.32 112 GLY C C 1
ATOM 6194 O O . GLY C 1 78 ? 33.550 -27.252 106.361 1.00 74.32 112 GLY C O 1
ATOM 6195 N N . GLU C 1 79 ? 31.589 -27.278 107.538 1.00 78.02 113 GLU C N 1
ATOM 6196 C CA . GLU C 1 79 ? 31.427 -28.720 107.687 1.00 77.67 113 GLU C CA 1
ATOM 6197 C C . GLU C 1 79 ? 31.174 -29.384 106.339 1.00 78.24 113 GLU C C 1
ATOM 6198 O O . GLU C 1 79 ? 31.719 -30.450 106.080 1.00 77.61 113 GLU C O 1
ATOM 6204 N N . LEU C 1 80 ? 30.386 -28.743 105.475 1.00 73.33 114 LEU C N 1
ATOM 6205 C CA . LEU C 1 80 ? 30.108 -29.230 104.128 1.00 71.05 114 LEU C CA 1
ATOM 6206 C C . LEU C 1 80 ? 31.411 -29.321 103.331 1.00 71.42 114 LEU C C 1
ATOM 6207 O O . LEU C 1 80 ? 31.684 -30.341 102.696 1.00 68.65 114 LEU C O 1
ATOM 6212 N N . LEU C 1 81 ? 32.214 -28.242 103.394 1.00 68.38 115 LEU C N 1
ATOM 6213 C CA . LEU C 1 81 ? 33.490 -28.079 102.707 1.00 66.79 115 LEU C CA 1
ATOM 6214 C C . LEU C 1 81 ? 34.498 -29.134 103.130 1.00 65.44 115 LEU C C 1
ATOM 6215 O O . LEU C 1 81 ? 35.055 -29.818 102.263 1.00 61.88 115 LEU C O 1
ATOM 6220 N N . ARG C 1 82 ? 34.690 -29.301 104.456 1.00 61.56 116 ARG C N 1
ATOM 6221 C CA . ARG C 1 82 ? 35.601 -30.299 105.018 1.00 60.12 116 ARG C CA 1
ATOM 6222 C C . ARG C 1 82 ? 35.175 -31.739 104.702 1.00 62.62 116 ARG C C 1
ATOM 6223 O O . ARG C 1 82 ? 35.999 -32.512 104.227 1.00 60.63 116 ARG C O 1
ATOM 6231 N N . SER C 1 83 ? 33.891 -32.075 104.920 1.00 60.69 117 SER C N 1
ATOM 6232 C CA . SER C 1 83 ? 33.330 -33.413 104.715 1.00 61.15 117 SER C CA 1
ATOM 6233 C C . SER C 1 83 ? 33.469 -33.983 103.299 1.00 65.10 117 SER C C 1
ATOM 6234 O O . SER C 1 83 ? 33.790 -35.165 103.144 1.00 62.89 117 SER C O 1
ATOM 6237 N N . LEU C 1 84 ? 33.204 -33.150 102.277 1.00 63.54 118 LEU C N 1
ATOM 6238 C CA . LEU C 1 84 ? 33.266 -33.544 100.877 1.00 62.97 118 LEU C CA 1
ATOM 6239 C C . LEU C 1 84 ? 34.633 -33.360 100.250 1.00 67.17 118 LEU C C 1
ATOM 6240 O O . LEU C 1 84 ? 35.011 -34.150 99.380 1.00 65.41 118 LEU C O 1
ATOM 6245 N N . SER C 1 85 ? 35.366 -32.317 100.671 1.00 66.13 119 SER C N 1
ATOM 6246 C CA . SER C 1 85 ? 36.657 -31.963 100.082 1.00 66.38 119 SER C CA 1
ATOM 6247 C C . SER C 1 85 ? 37.883 -32.436 100.831 1.00 69.56 119 SER C C 1
ATOM 6248 O O . SER C 1 85 ? 38.981 -32.423 100.262 1.00 67.58 119 SER C O 1
ATOM 6251 N N . ASN C 1 86 ? 37.717 -32.820 102.098 1.00 68.39 120 ASN C N 1
ATOM 6252 C CA . ASN C 1 86 ? 38.857 -33.235 102.908 1.00 69.23 120 ASN C CA 1
ATOM 6253 C C . ASN C 1 86 ? 38.784 -34.671 103.462 1.00 72.35 120 ASN C C 1
ATOM 6254 O O . ASN C 1 86 ? 39.307 -34.972 104.546 1.00 74.54 120 ASN C O 1
ATOM 6259 N N . SER C 1 87 ? 38.164 -35.563 102.680 1.00 64.87 121 SER C N 1
ATOM 6260 C CA . SER C 1 87 ? 38.059 -36.984 102.995 1.00 62.73 121 SER C CA 1
ATOM 6261 C C . SER C 1 87 ? 39.343 -37.694 102.532 1.00 60.75 121 SER C C 1
ATOM 6262 O O . SER C 1 87 ? 39.964 -37.266 101.562 1.00 58.84 121 SER C O 1
ATOM 6265 N N . THR C 1 88 ? 39.734 -38.776 103.222 1.00 55.14 122 THR C N 1
ATOM 6266 C CA . THR C 1 88 ? 40.902 -39.570 102.854 1.00 53.46 122 THR C CA 1
ATOM 6267 C C . THR C 1 88 ? 40.461 -40.953 102.377 1.00 58.41 122 THR C C 1
ATOM 6268 O O . THR C 1 88 ? 41.289 -41.858 102.173 1.00 57.97 122 THR C O 1
ATOM 6272 N N . ALA C 1 89 ? 39.131 -41.109 102.197 1.00 54.98 123 ALA C N 1
ATOM 6273 C CA . ALA C 1 89 ? 38.542 -42.283 101.576 1.00 56.50 123 ALA C CA 1
ATOM 6274 C C . ALA C 1 89 ? 38.935 -42.027 100.141 1.00 61.83 123 ALA C C 1
ATOM 6275 O O . ALA C 1 89 ? 38.879 -40.860 99.713 1.00 65.03 123 ALA C O 1
ATOM 6277 N N . ARG C 1 90 ? 39.408 -43.009 99.400 1.00 55.12 124 ARG C N 1
ATOM 6278 C CA . ARG C 1 90 ? 39.800 -42.571 98.046 1.00 52.05 124 ARG C CA 1
ATOM 6279 C C . ARG C 1 90 ? 38.654 -42.673 97.039 1.00 53.90 124 ARG C C 1
ATOM 6280 O O . ARG C 1 90 ? 38.761 -43.396 96.055 1.00 52.10 124 ARG C O 1
ATOM 6288 N N . ASN C 1 91 ? 37.536 -41.966 97.315 1.00 50.54 125 ASN C N 1
ATOM 6289 C CA . ASN C 1 91 ? 36.381 -41.923 96.416 1.00 50.03 125 ASN C CA 1
ATOM 6290 C C . ASN C 1 91 ? 36.689 -40.885 95.322 1.00 52.44 125 ASN C C 1
ATOM 6291 O O . ASN C 1 91 ? 36.342 -41.068 94.152 1.00 50.87 125 ASN C O 1
ATOM 6296 N N . VAL C 1 92 ? 37.384 -39.812 95.728 1.00 49.75 126 VAL C N 1
ATOM 6297 C CA . VAL C 1 92 ? 37.864 -38.695 94.897 1.00 49.32 126 VAL C CA 1
ATOM 6298 C C . VAL C 1 92 ? 39.245 -38.276 95.408 1.00 50.49 126 VAL C C 1
ATOM 6299 O O . VAL C 1 92 ? 39.587 -38.588 96.539 1.00 49.50 126 VAL C O 1
ATOM 6303 N N . THR C 1 93 ? 40.013 -37.562 94.582 1.00 47.76 127 THR C N 1
ATOM 6304 C CA . THR C 1 93 ? 41.235 -36.846 94.952 1.00 47.64 127 THR C CA 1
ATOM 6305 C C . THR C 1 93 ? 40.777 -35.415 94.785 1.00 53.36 127 THR C C 1
ATOM 6306 O O . THR C 1 93 ? 40.352 -35.014 93.697 1.00 52.59 127 THR C O 1
ATOM 6310 N N . TRP C 1 94 ? 40.761 -34.678 95.879 1.00 52.53 128 TRP C N 1
ATOM 6311 C CA . TRP C 1 94 ? 40.306 -33.307 95.835 1.00 53.65 128 TRP C CA 1
ATOM 6312 C C . TRP C 1 94 ? 41.257 -32.391 96.554 1.00 58.00 128 TRP C C 1
ATOM 6313 O O . TRP C 1 94 ? 41.347 -32.393 97.787 1.00 57.63 128 TRP C O 1
ATOM 6324 N N . LYS C 1 95 ? 41.999 -31.636 95.765 1.00 56.01 129 LYS C N 1
ATOM 6325 C CA . LYS C 1 95 ? 42.916 -30.613 96.266 1.00 57.37 129 LYS C CA 1
ATOM 6326 C C . LYS C 1 95 ? 42.224 -29.280 96.078 1.00 62.16 129 LYS C C 1
ATOM 6327 O O . LYS C 1 95 ? 41.735 -28.982 94.987 1.00 63.22 129 LYS C O 1
ATOM 6333 N N . LEU C 1 96 ? 42.098 -28.518 97.148 1.00 58.73 130 LEU C N 1
ATOM 6334 C CA . LEU C 1 96 ? 41.384 -27.249 97.117 1.00 59.37 130 LEU C CA 1
ATOM 6335 C C . LEU C 1 96 ? 42.102 -26.207 97.932 1.00 66.06 130 LEU C C 1
ATOM 6336 O O . LEU C 1 96 ? 42.607 -26.501 99.021 1.00 65.62 130 LEU C O 1
ATOM 6341 N N . GLY C 1 97 ? 42.148 -25.009 97.363 1.00 64.54 131 GLY C N 1
ATOM 6342 C CA . GLY C 1 97 ? 42.746 -23.826 97.950 1.00 65.87 131 GLY C CA 1
ATOM 6343 C C . GLY C 1 97 ? 41.869 -22.626 97.683 1.00 70.44 131 GLY C C 1
ATOM 6344 O O . GLY C 1 97 ? 41.347 -22.481 96.574 1.00 70.32 131 GLY C O 1
ATOM 6345 N N . SER C 1 98 ? 41.704 -21.767 98.713 1.00 66.92 132 SER C N 1
ATOM 6346 C CA . SER C 1 98 ? 40.913 -20.540 98.724 1.00 67.95 132 SER C CA 1
ATOM 6347 C C . SER C 1 98 ? 41.798 -19.443 99.292 1.00 72.94 132 SER C C 1
ATOM 6348 O O . SER C 1 98 ? 42.270 -19.542 100.424 1.00 71.94 132 SER C O 1
ATOM 6351 N N . ARG C 1 99 ? 42.065 -18.423 98.484 1.00 71.31 133 ARG C N 1
ATOM 6352 C CA . ARG C 1 99 ? 42.951 -17.349 98.873 1.00 73.14 133 ARG C CA 1
ATOM 6353 C C . ARG C 1 99 ? 42.379 -16.005 98.505 1.00 79.90 133 ARG C C 1
ATOM 6354 O O . ARG C 1 99 ? 41.919 -15.825 97.373 1.00 80.85 133 ARG C O 1
ATOM 6362 N N . LEU C 1 100 ? 42.422 -15.051 99.457 1.00 77.28 134 LEU C N 1
ATOM 6363 C CA . LEU C 1 100 ? 41.952 -13.692 99.219 1.00 80.28 134 LEU C CA 1
ATOM 6364 C C . LEU C 1 100 ? 43.130 -12.771 98.959 1.00 85.58 134 LEU C C 1
ATOM 6365 O O . LEU C 1 100 ? 44.034 -12.633 99.801 1.00 83.89 134 LEU C O 1
ATOM 6370 N N . TYR C 1 101 ? 43.143 -12.184 97.759 1.00 83.98 135 TYR C N 1
ATOM 6371 C CA . TYR C 1 101 ? 44.175 -11.231 97.373 1.00 100.04 135 TYR C CA 1
ATOM 6372 C C . TYR C 1 101 ? 43.549 -9.861 97.478 1.00 128.50 135 TYR C C 1
ATOM 6373 O O . TYR C 1 101 ? 42.403 -9.694 97.063 1.00 98.87 135 TYR C O 1
ATOM 6382 N N . SER C 1 105 ? 48.966 -2.971 100.320 1.00 139.96 139 SER C N 1
ATOM 6383 C CA . SER C 1 105 ? 48.323 -1.705 100.664 1.00 143.49 139 SER C CA 1
ATOM 6384 C C . SER C 1 105 ? 47.315 -1.903 101.798 1.00 145.16 139 SER C C 1
ATOM 6385 O O . SER C 1 105 ? 47.410 -1.237 102.831 1.00 147.21 139 SER C O 1
ATOM 6388 N N . VAL C 1 106 ? 46.359 -2.825 101.598 1.00 136.98 140 VAL C N 1
ATOM 6389 C CA . VAL C 1 106 ? 45.298 -3.180 102.544 1.00 133.86 140 VAL C CA 1
ATOM 6390 C C . VAL C 1 106 ? 45.828 -4.108 103.668 1.00 132.79 140 VAL C C 1
ATOM 6391 O O . VAL C 1 106 ? 46.896 -4.711 103.522 1.00 131.44 140 VAL C O 1
ATOM 6395 N N . SER C 1 107 ? 45.079 -4.207 104.782 1.00 126.29 141 SER C N 1
ATOM 6396 C CA . SER C 1 107 ? 45.415 -5.057 105.922 1.00 122.22 141 SER C CA 1
ATOM 6397 C C . SER C 1 107 ? 44.166 -5.803 106.388 1.00 120.01 141 SER C C 1
ATOM 6398 O O . SER C 1 107 ? 43.159 -5.175 106.726 1.00 121.11 141 SER C O 1
ATOM 6401 N N . PHE C 1 108 ? 44.220 -7.145 106.364 1.00 110.68 142 PHE C N 1
ATOM 6402 C CA . PHE C 1 108 ? 43.104 -7.995 106.777 1.00 106.88 142 PHE C CA 1
ATOM 6403 C C . PHE C 1 108 ? 43.020 -8.066 108.303 1.00 107.74 142 PHE C C 1
ATOM 6404 O O . PHE C 1 108 ? 44.044 -8.221 108.974 1.00 106.68 142 PHE C O 1
ATOM 6412 N N . ALA C 1 109 ? 41.797 -7.952 108.844 1.00 102.99 143 ALA C N 1
ATOM 6413 C CA . ALA C 1 109 ? 41.515 -7.999 110.281 1.00 102.67 143 ALA C CA 1
ATOM 6414 C C . ALA C 1 109 ? 41.770 -9.392 110.857 1.00 103.42 143 ALA C C 1
ATOM 6415 O O . ALA C 1 109 ? 41.430 -10.390 110.222 1.00 100.27 143 ALA C O 1
ATOM 6417 N N . GLU C 1 110 ? 42.378 -9.444 112.058 1.00 100.81 144 GLU C N 1
ATOM 6418 C CA . GLU C 1 110 ? 42.740 -10.656 112.800 1.00 98.10 144 GLU C CA 1
ATOM 6419 C C . GLU C 1 110 ? 41.544 -11.587 113.018 1.00 100.13 144 GLU C C 1
ATOM 6420 O O . GLU C 1 110 ? 41.641 -12.789 112.764 1.00 96.89 144 GLU C O 1
ATOM 6426 N N . ASP C 1 111 ? 40.419 -11.028 113.491 1.00 98.39 145 ASP C N 1
ATOM 6427 C CA . ASP C 1 111 ? 39.189 -11.769 113.755 1.00 96.76 145 ASP C CA 1
ATOM 6428 C C . ASP C 1 111 ? 38.642 -12.448 112.489 1.00 94.73 145 ASP C C 1
ATOM 6429 O O . ASP C 1 111 ? 38.274 -13.624 112.558 1.00 92.30 145 ASP C O 1
ATOM 6434 N N . PHE C 1 112 ? 38.606 -11.709 111.338 1.00 88.67 146 PHE C N 1
ATOM 6435 C CA . PHE C 1 112 ? 38.160 -12.250 110.049 1.00 84.57 146 PHE C CA 1
ATOM 6436 C C . PHE C 1 112 ? 39.110 -13.355 109.568 1.00 83.78 146 PHE C C 1
ATOM 6437 O O . PHE C 1 112 ? 38.626 -14.398 109.152 1.00 80.60 146 PHE C O 1
ATOM 6445 N N . VAL C 1 113 ? 40.447 -13.116 109.616 1.00 80.56 147 VAL C N 1
ATOM 6446 C CA . VAL C 1 113 ? 41.485 -14.071 109.207 1.00 78.33 147 VAL C CA 1
ATOM 6447 C C . VAL C 1 113 ? 41.283 -15.402 109.942 1.00 81.35 147 VAL C C 1
ATOM 6448 O O . VAL C 1 113 ? 41.239 -16.446 109.293 1.00 79.48 147 VAL C O 1
ATOM 6452 N N . ARG C 1 114 ? 41.087 -15.345 111.268 1.00 79.39 148 ARG C N 1
ATOM 6453 C CA . ARG C 1 114 ? 40.855 -16.494 112.151 1.00 77.81 148 ARG C CA 1
ATOM 6454 C C . ARG C 1 114 ? 39.582 -17.252 111.747 1.00 78.62 148 ARG C C 1
ATOM 6455 O O . ARG C 1 114 ? 39.649 -18.455 111.482 1.00 75.97 148 ARG C O 1
ATOM 6463 N N . SER C 1 115 ? 38.437 -16.537 111.688 1.00 76.19 149 SER C N 1
ATOM 6464 C CA . SER C 1 115 ? 37.120 -17.092 111.344 1.00 75.58 149 SER C CA 1
ATOM 6465 C C . SER C 1 115 ? 37.015 -17.637 109.910 1.00 78.01 149 SER C C 1
ATOM 6466 O O . SER C 1 115 ? 36.409 -18.692 109.719 1.00 76.78 149 SER C O 1
ATOM 6469 N N . SER C 1 116 ? 37.619 -16.942 108.915 1.00 74.84 150 SER C N 1
ATOM 6470 C CA . SER C 1 116 ? 37.640 -17.379 107.508 1.00 72.86 150 SER C CA 1
ATOM 6471 C C . SER C 1 116 ? 38.488 -18.651 107.358 1.00 76.25 150 SER C C 1
ATOM 6472 O O . SER C 1 116 ? 38.104 -19.556 106.615 1.00 74.53 150 SER C O 1
ATOM 6475 N N . LYS C 1 117 ? 39.627 -18.728 108.096 1.00 72.72 151 LYS C N 1
ATOM 6476 C CA . LYS C 1 117 ? 40.507 -19.888 108.100 1.00 69.72 151 LYS C CA 1
ATOM 6477 C C . LYS C 1 117 ? 39.788 -21.086 108.710 1.00 71.08 151 LYS C C 1
ATOM 6478 O O . LYS C 1 117 ? 39.735 -22.144 108.074 1.00 67.66 151 LYS C O 1
ATOM 6484 N N . GLN C 1 118 ? 39.197 -20.904 109.920 1.00 67.79 152 GLN C N 1
ATOM 6485 C CA . GLN C 1 118 ? 38.444 -21.932 110.646 1.00 67.52 152 GLN C CA 1
ATOM 6486 C C . GLN C 1 118 ? 37.295 -22.517 109.809 1.00 73.18 152 GLN C C 1
ATOM 6487 O O . GLN C 1 118 ? 37.178 -23.737 109.687 1.00 71.13 152 GLN C O 1
ATOM 6493 N N . HIS C 1 119 ? 36.454 -21.639 109.244 1.00 73.00 153 HIS C N 1
ATOM 6494 C CA . HIS C 1 119 ? 35.285 -22.073 108.494 1.00 73.06 153 HIS C CA 1
ATOM 6495 C C . HIS C 1 119 ? 35.476 -22.402 107.010 1.00 74.62 153 HIS C C 1
ATOM 6496 O O . HIS C 1 119 ? 34.921 -23.397 106.547 1.00 71.17 153 HIS C O 1
ATOM 6503 N N . TYR C 1 120 ? 36.259 -21.592 106.277 1.00 72.18 154 TYR C N 1
ATOM 6504 C CA . TYR C 1 120 ? 36.424 -21.776 104.835 1.00 70.99 154 TYR C CA 1
ATOM 6505 C C . TYR C 1 120 ? 37.819 -22.143 104.342 1.00 72.90 154 TYR C C 1
ATOM 6506 O O . TYR C 1 120 ? 38.003 -22.326 103.132 1.00 72.02 154 TYR C O 1
ATOM 6515 N N . ASN C 1 121 ? 38.792 -22.280 105.273 1.00 67.95 155 ASN C N 1
ATOM 6516 C CA . ASN C 1 121 ? 40.196 -22.579 104.971 1.00 66.18 155 ASN C CA 1
ATOM 6517 C C . ASN C 1 121 ? 40.777 -21.516 104.042 1.00 69.78 155 ASN C C 1
ATOM 6518 O O . ASN C 1 121 ? 41.627 -21.802 103.204 1.00 67.98 155 ASN C O 1
ATOM 6523 N N . CYS C 1 122 ? 40.293 -20.276 104.201 1.00 69.38 156 CYS C N 1
ATOM 6524 C CA . CYS C 1 122 ? 40.724 -19.143 103.408 1.00 71.48 156 CYS C CA 1
ATOM 6525 C C . CYS C 1 122 ? 42.080 -18.655 103.828 1.00 74.53 156 CYS C C 1
ATOM 6526 O O . CYS C 1 122 ? 42.339 -18.489 105.013 1.00 74.71 156 CYS C O 1
ATOM 6529 N N . GLU C 1 123 ? 42.936 -18.399 102.849 1.00 71.79 157 GLU C N 1
ATOM 6530 C CA . GLU C 1 123 ? 44.274 -17.841 103.047 1.00 73.23 157 GLU C CA 1
ATOM 6531 C C . GLU C 1 123 ? 44.246 -16.375 102.568 1.00 80.86 157 GLU C C 1
ATOM 6532 O O . GLU C 1 123 ? 43.280 -15.955 101.928 1.00 79.81 157 GLU C O 1
ATOM 6538 N N . HIS C 1 124 ? 45.244 -15.573 102.956 1.00 82.10 158 HIS C N 1
ATOM 6539 C CA . HIS C 1 124 ? 45.258 -14.146 102.626 1.00 86.19 158 HIS C CA 1
ATOM 6540 C C . HIS C 1 124 ? 46.618 -13.685 102.147 1.00 92.25 158 HIS C C 1
ATOM 6541 O O . HIS C 1 124 ? 47.635 -14.134 102.676 1.00 91.45 158 HIS C O 1
ATOM 6548 N N . SER C 1 125 ? 46.629 -12.795 101.133 1.00 91.45 159 SER C N 1
ATOM 6549 C CA . SER C 1 125 ? 47.836 -12.228 100.519 1.00 117.52 159 SER C CA 1
ATOM 6550 C C . SER C 1 125 ? 47.635 -10.765 100.076 1.00 139.04 159 SER C C 1
ATOM 6551 O O . SER C 1 125 ? 46.553 -10.366 99.647 1.00 99.89 159 SER C O 1
ATOM 6554 N N . ALA C 1 135 ? 54.425 -9.100 88.530 1.00 132.65 169 ALA C N 1
ATOM 6555 C CA . ALA C 1 135 ? 53.076 -9.260 87.987 1.00 129.93 169 ALA C CA 1
ATOM 6556 C C . ALA C 1 135 ? 52.199 -10.137 88.908 1.00 128.14 169 ALA C C 1
ATOM 6557 O O . ALA C 1 135 ? 52.617 -10.447 90.025 1.00 124.60 169 ALA C O 1
ATOM 6559 N N . LEU C 1 136 ? 50.982 -10.529 88.447 1.00 124.44 170 LEU C N 1
ATOM 6560 C CA . LEU C 1 136 ? 50.046 -11.411 89.184 1.00 119.27 170 LEU C CA 1
ATOM 6561 C C . LEU C 1 136 ? 50.367 -12.907 88.970 1.00 120.34 170 LEU C C 1
ATOM 6562 O O . LEU C 1 136 ? 49.480 -13.767 89.054 1.00 116.74 170 LEU C O 1
ATOM 6564 N N . GLN C 1 137 ? 51.653 -13.200 88.708 1.00 118.74 171 GLN C N 1
ATOM 6565 C CA . GLN C 1 137 ? 52.235 -14.525 88.470 1.00 116.25 171 GLN C CA 1
ATOM 6566 C C . GLN C 1 137 ? 52.100 -15.408 89.721 1.00 114.71 171 GLN C C 1
ATOM 6567 O O . GLN C 1 137 ? 51.891 -16.621 89.602 1.00 110.14 171 GLN C O 1
ATOM 6573 N N . SER C 1 138 ? 52.182 -14.774 90.917 1.00 111.32 172 SER C N 1
ATOM 6574 C CA . SER C 1 138 ? 52.049 -15.418 92.227 1.00 107.14 172 SER C CA 1
ATOM 6575 C C . SER C 1 138 ? 50.720 -16.146 92.386 1.00 105.41 172 SER C C 1
ATOM 6576 O O . SER C 1 138 ? 50.690 -17.146 93.101 1.00 102.54 172 SER C O 1
ATOM 6579 N N . ILE C 1 139 ? 49.635 -15.677 91.703 1.00 100.90 173 ILE C N 1
ATOM 6580 C CA . ILE C 1 139 ? 48.337 -16.363 91.699 1.00 96.79 173 ILE C CA 1
ATOM 6581 C C . ILE C 1 139 ? 48.536 -17.750 91.072 1.00 99.28 173 ILE C C 1
ATOM 6582 O O . ILE C 1 139 ? 48.121 -18.747 91.666 1.00 96.24 173 ILE C O 1
ATOM 6587 N N . ASN C 1 140 ? 49.219 -17.807 89.907 1.00 98.21 174 ASN C N 1
ATOM 6588 C CA . ASN C 1 140 ? 49.503 -19.052 89.181 1.00 96.30 174 ASN C CA 1
ATOM 6589 C C . ASN C 1 140 ? 50.374 -20.031 89.972 1.00 96.95 174 ASN C C 1
ATOM 6590 O O . ASN C 1 140 ? 50.049 -21.212 90.012 1.00 93.77 174 ASN C O 1
ATOM 6595 N N . GLU C 1 141 ? 51.458 -19.542 90.610 1.00 94.67 175 GLU C N 1
ATOM 6596 C CA . GLU C 1 141 ? 52.357 -20.354 91.432 1.00 92.69 175 GLU C CA 1
ATOM 6597 C C . GLU C 1 141 ? 51.621 -20.903 92.647 1.00 90.11 175 GLU C C 1
ATOM 6598 O O . GLU C 1 141 ? 51.840 -22.056 93.008 1.00 86.23 175 GLU C O 1
ATOM 6604 N N . TRP C 1 142 ? 50.758 -20.077 93.281 1.00 86.10 176 TRP C N 1
ATOM 6605 C CA . TRP C 1 142 ? 49.979 -20.501 94.440 1.00 82.83 176 TRP C CA 1
ATOM 6606 C C . TRP C 1 142 ? 49.006 -21.612 94.040 1.00 82.71 176 TRP C C 1
ATOM 6607 O O . TRP C 1 142 ? 48.868 -22.580 94.787 1.00 80.00 176 TRP C O 1
ATOM 6618 N N . ALA C 1 143 ? 48.370 -21.491 92.853 1.00 79.04 177 ALA C N 1
ATOM 6619 C CA . ALA C 1 143 ? 47.427 -22.489 92.312 1.00 75.87 177 ALA C CA 1
ATOM 6620 C C . ALA C 1 143 ? 48.144 -23.787 91.968 1.00 78.94 177 ALA C C 1
ATOM 6621 O O . ALA C 1 143 ? 47.647 -24.870 92.284 1.00 74.64 177 ALA C O 1
ATOM 6623 N N . ALA C 1 144 ? 49.340 -23.663 91.356 1.00 79.27 178 ALA C N 1
ATOM 6624 C CA . ALA C 1 144 ? 50.207 -24.775 90.972 1.00 79.13 178 ALA C CA 1
ATOM 6625 C C . ALA C 1 144 ? 50.607 -25.605 92.197 1.00 82.36 178 ALA C C 1
ATOM 6626 O O . ALA C 1 144 ? 50.476 -26.826 92.154 1.00 80.15 178 ALA C O 1
ATOM 6628 N N . GLN C 1 145 ? 51.049 -24.952 93.289 1.00 80.29 179 GLN C N 1
ATOM 6629 C CA . GLN C 1 145 ? 51.439 -25.659 94.509 1.00 79.57 179 GLN C CA 1
ATOM 6630 C C . GLN C 1 145 ? 50.248 -26.315 95.227 1.00 81.93 179 GLN C C 1
ATOM 6631 O O . GLN C 1 145 ? 50.378 -27.446 95.704 1.00 82.30 179 GLN C O 1
ATOM 6637 N N . THR C 1 146 ? 49.082 -25.634 95.237 1.00 75.75 180 THR C N 1
ATOM 6638 C CA . THR C 1 146 ? 47.824 -26.102 95.829 1.00 72.14 180 THR C CA 1
ATOM 6639 C C . THR C 1 146 ? 47.391 -27.430 95.189 1.00 73.24 180 THR C C 1
ATOM 6640 O O . THR C 1 146 ? 46.946 -28.341 95.891 1.00 71.98 180 THR C O 1
ATOM 6644 N N . THR C 1 147 ? 47.549 -27.531 93.863 1.00 68.60 181 THR C N 1
ATOM 6645 C CA . THR C 1 147 ? 47.137 -28.676 93.056 1.00 65.43 181 THR C CA 1
ATOM 6646 C C . THR C 1 147 ? 48.305 -29.578 92.638 1.00 68.85 181 THR C C 1
ATOM 6647 O O . THR C 1 147 ? 48.117 -30.453 91.788 1.00 66.29 181 THR C O 1
ATOM 6651 N N . ASP C 1 148 ? 49.511 -29.359 93.228 1.00 68.36 182 ASP C N 1
ATOM 6652 C CA . ASP C 1 148 ? 50.757 -30.096 92.935 1.00 69.76 182 ASP C CA 1
ATOM 6653 C C . ASP C 1 148 ? 51.044 -30.199 91.423 1.00 75.07 182 ASP C C 1
ATOM 6654 O O . ASP C 1 148 ? 51.312 -31.294 90.896 1.00 74.64 182 ASP C O 1
ATOM 6659 N N . GLY C 1 149 ? 50.912 -29.055 90.747 1.00 72.42 183 GLY C N 1
ATOM 6660 C CA . GLY C 1 149 ? 51.167 -28.897 89.324 1.00 73.92 183 GLY C CA 1
ATOM 6661 C C . GLY C 1 149 ? 50.048 -29.271 88.378 1.00 76.41 183 GLY C C 1
ATOM 6662 O O . GLY C 1 149 ? 50.193 -29.072 87.169 1.00 78.19 183 GLY C O 1
ATOM 6663 N N . LYS C 1 150 ? 48.931 -29.813 88.893 1.00 69.88 184 LYS C N 1
ATOM 6664 C CA . LYS C 1 150 ? 47.800 -30.209 88.044 1.00 68.09 184 LYS C CA 1
ATOM 6665 C C . LYS C 1 150 ? 47.053 -29.026 87.435 1.00 74.72 184 LYS C C 1
ATOM 6666 O O . LYS C 1 150 ? 46.536 -29.127 86.315 1.00 75.86 184 LYS C O 1
ATOM 6672 N N . LEU C 1 151 ? 47.061 -27.890 88.145 1.00 73.18 185 LEU C N 1
ATOM 6673 C CA . LEU C 1 151 ? 46.476 -26.644 87.671 1.00 75.16 185 LEU C CA 1
ATOM 6674 C C . LEU C 1 151 ? 47.611 -25.595 87.704 1.00 81.89 185 LEU C C 1
ATOM 6675 O O . LEU C 1 151 ? 47.784 -24.901 88.708 1.00 81.28 185 LEU C O 1
ATOM 6680 N N . PRO C 1 152 ? 48.456 -25.534 86.647 1.00 81.87 186 PRO C N 1
ATOM 6681 C CA . PRO C 1 152 ? 49.603 -24.601 86.687 1.00 85.33 186 PRO C CA 1
ATOM 6682 C C . PRO C 1 152 ? 49.292 -23.129 86.406 1.00 92.49 186 PRO C C 1
ATOM 6683 O O . PRO C 1 152 ? 50.122 -22.260 86.695 1.00 94.47 186 PRO C O 1
ATOM 6687 N N . GLU C 1 153 ? 48.115 -22.851 85.829 1.00 88.83 187 GLU C N 1
ATOM 6688 C CA . GLU C 1 153 ? 47.712 -21.500 85.469 1.00 91.15 187 GLU C CA 1
ATOM 6689 C C . GLU C 1 153 ? 46.231 -21.284 85.765 1.00 92.04 187 GLU C C 1
ATOM 6690 O O . GLU C 1 153 ? 45.411 -22.153 85.472 1.00 89.14 187 GLU C O 1
ATOM 6696 N N . VAL C 1 154 ? 45.893 -20.118 86.332 1.00 89.32 188 VAL C N 1
ATOM 6697 C CA . VAL C 1 154 ? 44.513 -19.720 86.624 1.00 87.26 188 VAL C CA 1
ATOM 6698 C C . VAL C 1 154 ? 44.046 -18.801 85.487 1.00 96.00 188 VAL C C 1
ATOM 6699 O O . VAL C 1 154 ? 43.138 -19.163 84.740 1.00 95.53 188 VAL C O 1
ATOM 6703 N N . THR C 1 155 ? 44.701 -17.642 85.329 1.00 96.24 189 THR C N 1
ATOM 6704 C CA . THR C 1 155 ? 44.347 -16.666 84.303 1.00 99.55 189 THR C CA 1
ATOM 6705 C C . THR C 1 155 ? 45.577 -16.078 83.636 1.00 106.61 189 THR C C 1
ATOM 6706 O O . THR C 1 155 ? 46.663 -16.081 84.221 1.00 105.31 189 THR C O 1
ATOM 6710 N N . LYS C 1 156 ? 45.399 -15.582 82.403 1.00 107.69 190 LYS C N 1
ATOM 6711 C CA . LYS C 1 156 ? 46.450 -14.938 81.618 1.00 112.38 190 LYS C CA 1
ATOM 6712 C C . LYS C 1 156 ? 46.389 -13.409 81.763 1.00 121.26 190 LYS C C 1
ATOM 6713 O O . LYS C 1 156 ? 47.287 -12.714 81.276 1.00 125.43 190 LYS C O 1
ATOM 6719 N N . ASP C 1 157 ? 45.337 -12.892 82.449 1.00 116.87 191 ASP C N 1
ATOM 6720 C CA . ASP C 1 157 ? 45.138 -11.460 82.732 1.00 145.30 191 ASP C CA 1
ATOM 6721 C C . ASP C 1 157 ? 44.180 -11.209 83.904 1.00 173.78 191 ASP C C 1
ATOM 6722 O O . ASP C 1 157 ? 43.196 -11.930 84.071 1.00 131.97 191 ASP C O 1
ATOM 6727 N N . ASP C 1 162 ? 41.676 -3.133 91.394 1.00 137.08 196 ASP C N 1
ATOM 6728 C CA . ASP C 1 162 ? 41.451 -2.228 92.528 1.00 138.75 196 ASP C CA 1
ATOM 6729 C C . ASP C 1 162 ? 40.656 -2.827 93.711 1.00 136.37 196 ASP C C 1
ATOM 6730 O O . ASP C 1 162 ? 40.523 -2.171 94.743 1.00 138.46 196 ASP C O 1
ATOM 6735 N N . GLY C 1 163 ? 40.122 -4.029 93.547 1.00 126.64 197 GLY C N 1
ATOM 6736 C CA . GLY C 1 163 ? 39.311 -4.692 94.566 1.00 122.66 197 GLY C CA 1
ATOM 6737 C C . GLY C 1 163 ? 39.915 -5.966 95.120 1.00 120.80 197 GLY C C 1
ATOM 6738 O O . GLY C 1 163 ? 41.119 -6.211 94.983 1.00 119.60 197 GLY C O 1
ATOM 6739 N N . ALA C 1 164 ? 39.081 -6.773 95.773 1.00 112.86 198 ALA C N 1
ATOM 6740 C CA . ALA C 1 164 ? 39.514 -8.060 96.322 1.00 108.34 198 ALA C CA 1
ATOM 6741 C C . ALA C 1 164 ? 39.331 -9.164 95.276 1.00 108.30 198 ALA C C 1
ATOM 6742 O O . ALA C 1 164 ? 38.346 -9.170 94.530 1.00 107.95 198 ALA C O 1
ATOM 6744 N N . LEU C 1 165 ? 40.312 -10.069 95.210 1.00 102.42 199 LEU C N 1
ATOM 6745 C CA . LEU C 1 165 ? 40.357 -11.200 94.290 1.00 99.15 199 LEU C CA 1
ATOM 6746 C C . LEU C 1 165 ? 40.250 -12.469 95.099 1.00 97.61 199 LEU C C 1
ATOM 6747 O O . LEU C 1 165 ? 41.183 -12.814 95.836 1.00 96.05 199 LEU C O 1
ATOM 6752 N N . LEU C 1 166 ? 39.110 -13.152 94.984 1.00 91.50 200 LEU C N 1
ATOM 6753 C CA . LEU C 1 166 ? 38.897 -14.435 95.652 1.00 86.63 200 LEU C CA 1
ATOM 6754 C C . LEU C 1 166 ? 39.194 -15.510 94.615 1.00 85.53 200 LEU C C 1
ATOM 6755 O O . LEU C 1 166 ? 38.465 -15.642 93.634 1.00 84.26 200 LEU C O 1
ATOM 6760 N N . VAL C 1 167 ? 40.329 -16.200 94.793 1.00 79.42 201 VAL C N 1
ATOM 6761 C CA . VAL C 1 167 ? 40.809 -17.254 93.901 1.00 76.16 201 VAL C CA 1
ATOM 6762 C C . VAL C 1 167 ? 40.587 -18.622 94.561 1.00 74.95 201 VAL C C 1
ATOM 6763 O O . VAL C 1 167 ? 41.078 -18.867 95.670 1.00 72.28 201 VAL C O 1
ATOM 6767 N N . ASN C 1 168 ? 39.839 -19.500 93.863 1.00 70.33 202 ASN C N 1
ATOM 6768 C CA . ASN C 1 168 ? 39.549 -20.883 94.247 1.00 66.91 202 ASN C CA 1
ATOM 6769 C C . ASN C 1 168 ? 40.224 -21.758 93.188 1.00 70.12 202 ASN C C 1
ATOM 6770 O O . ASN C 1 168 ? 39.871 -21.660 92.017 1.00 71.53 202 ASN C O 1
ATOM 6775 N N . ALA C 1 169 ? 41.273 -22.506 93.582 1.00 65.57 203 ALA C N 1
ATOM 6776 C CA . ALA C 1 169 ? 42.072 -23.404 92.732 1.00 64.31 203 ALA C CA 1
ATOM 6777 C C . ALA C 1 169 ? 41.839 -24.852 93.166 1.00 64.49 203 ALA C C 1
ATOM 6778 O O . ALA C 1 169 ? 41.947 -25.163 94.354 1.00 61.80 203 ALA C O 1
ATOM 6780 N N . MET C 1 170 ? 41.536 -25.742 92.218 1.00 61.20 204 MET C N 1
ATOM 6781 C CA . MET C 1 170 ? 41.205 -27.123 92.553 1.00 58.81 204 MET C CA 1
ATOM 6782 C C . MET C 1 170 ? 41.757 -28.152 91.630 1.00 64.50 204 MET C C 1
ATOM 6783 O O . MET C 1 170 ? 41.876 -27.930 90.421 1.00 67.43 204 MET C O 1
ATOM 6788 N N . PHE C 1 171 ? 41.891 -29.356 92.177 1.00 57.89 205 PHE C N 1
ATOM 6789 C CA . PHE C 1 171 ? 42.198 -30.543 91.432 1.00 55.81 205 PHE C CA 1
ATOM 6790 C C . PHE C 1 171 ? 41.200 -31.580 91.858 1.00 58.54 205 PHE C C 1
ATOM 6791 O O . PHE C 1 171 ? 41.085 -31.877 93.044 1.00 58.74 205 PHE C O 1
ATOM 6799 N N . PHE C 1 172 ? 40.464 -32.114 90.889 1.00 53.48 206 PHE C N 1
ATOM 6800 C CA . PHE C 1 172 ? 39.462 -33.114 91.178 1.00 51.32 206 PHE C CA 1
ATOM 6801 C C . PHE C 1 172 ? 39.660 -34.338 90.294 1.00 51.94 206 PHE C C 1
ATOM 6802 O O . PHE C 1 172 ? 39.772 -34.198 89.069 1.00 50.70 206 PHE C O 1
ATOM 6810 N N . LYS C 1 173 ? 39.712 -35.532 90.922 1.00 45.34 207 LYS C N 1
ATOM 6811 C CA . LYS C 1 173 ? 39.864 -36.783 90.214 1.00 45.35 207 LYS C CA 1
ATOM 6812 C C . LYS C 1 173 ? 38.918 -37.839 90.787 1.00 49.19 207 LYS C C 1
ATOM 6813 O O . LYS C 1 173 ? 39.169 -38.343 91.865 1.00 48.34 207 LYS C O 1
ATOM 6819 N N . PRO C 1 174 ? 37.808 -38.177 90.104 1.00 47.60 208 PRO C N 1
ATOM 6820 C CA . PRO C 1 174 ? 36.936 -39.251 90.615 1.00 45.56 208 PRO C CA 1
ATOM 6821 C C . PRO C 1 174 ? 37.607 -40.630 90.542 1.00 46.27 208 PRO C C 1
ATOM 6822 O O . PRO C 1 174 ? 38.240 -40.980 89.542 1.00 42.38 208 PRO C O 1
ATOM 6826 N N . HIS C 1 175 ? 37.492 -41.400 91.651 1.00 45.03 209 HIS C N 1
ATOM 6827 C CA . HIS C 1 175 ? 38.007 -42.774 91.702 1.00 45.88 209 HIS C CA 1
ATOM 6828 C C . HIS C 1 175 ? 36.805 -43.702 91.621 1.00 50.08 209 HIS C C 1
ATOM 6829 O O . HIS C 1 175 ? 35.898 -43.649 92.480 1.00 48.80 209 HIS C O 1
ATOM 6836 N N . TRP C 1 176 ? 36.809 -44.559 90.581 1.00 45.33 210 TRP C N 1
ATOM 6837 C CA . TRP C 1 176 ? 35.725 -45.502 90.324 1.00 45.16 210 TRP C CA 1
ATOM 6838 C C . TRP C 1 176 ? 35.653 -46.615 91.337 1.00 49.80 210 TRP C C 1
ATOM 6839 O O . TRP C 1 176 ? 36.685 -47.086 91.803 1.00 49.44 210 TRP C O 1
ATOM 6850 N N . ASP C 1 177 ? 34.423 -47.056 91.675 1.00 46.95 211 ASP C N 1
ATOM 6851 C CA . ASP C 1 177 ? 34.245 -48.181 92.594 1.00 47.88 211 ASP C CA 1
ATOM 6852 C C . ASP C 1 177 ? 34.754 -49.449 91.900 1.00 55.72 211 ASP C C 1
ATOM 6853 O O . ASP C 1 177 ? 35.274 -50.357 92.547 1.00 57.37 211 ASP C O 1
ATOM 6858 N N . GLU C 1 178 ? 34.640 -49.472 90.568 1.00 51.78 212 GLU C N 1
ATOM 6859 C CA . GLU C 1 178 ? 35.126 -50.553 89.724 1.00 52.38 212 GLU C CA 1
ATOM 6860 C C . GLU C 1 178 ? 36.003 -49.903 88.661 1.00 55.42 212 GLU C C 1
ATOM 6861 O O . GLU C 1 178 ? 35.509 -49.196 87.773 1.00 54.33 212 GLU C O 1
ATOM 6867 N N . LYS C 1 179 ? 37.321 -50.066 88.825 1.00 52.53 213 LYS C N 1
ATOM 6868 C CA . LYS C 1 179 ? 38.357 -49.466 87.995 1.00 52.44 213 LYS C CA 1
ATOM 6869 C C . LYS C 1 179 ? 38.311 -49.905 86.549 1.00 58.32 213 LYS C C 1
ATOM 6870 O O . LYS C 1 179 ? 37.874 -51.024 86.225 1.00 58.83 213 LYS C O 1
ATOM 6876 N N . PHE C 1 180 ? 38.820 -49.027 85.678 1.00 54.04 214 PHE C N 1
ATOM 6877 C CA . PHE C 1 180 ? 38.995 -49.355 84.272 1.00 54.85 214 PHE C CA 1
ATOM 6878 C C . PHE C 1 180 ? 40.373 -50.009 84.181 1.00 63.59 214 PHE C C 1
ATOM 6879 O O . PHE C 1 180 ? 41.245 -49.764 85.013 1.00 62.48 214 PHE C O 1
ATOM 6887 N N . HIS C 1 181 ? 40.595 -50.795 83.159 1.00 66.62 215 HIS C N 1
ATOM 6888 C CA . HIS C 1 181 ? 41.895 -51.412 83.062 1.00 69.73 215 HIS C CA 1
ATOM 6889 C C . HIS C 1 181 ? 42.834 -50.591 82.264 1.00 74.79 215 HIS C C 1
ATOM 6890 O O . HIS C 1 181 ? 42.501 -50.083 81.194 1.00 71.22 215 HIS C O 1
ATOM 6897 N N . HIS C 1 182 ? 44.002 -50.391 82.850 1.00 77.27 216 HIS C N 1
ATOM 6898 C CA . HIS C 1 182 ? 45.079 -49.590 82.297 1.00 80.33 216 HIS C CA 1
ATOM 6899 C C . HIS C 1 182 ? 45.389 -49.944 80.835 1.00 84.01 216 HIS C C 1
ATOM 6900 O O . HIS C 1 182 ? 45.961 -49.113 80.139 1.00 85.40 216 HIS C O 1
ATOM 6907 N N . LYS C 1 183 ? 44.988 -51.150 80.356 1.00 78.02 217 LYS C N 1
ATOM 6908 C CA . LYS C 1 183 ? 45.164 -51.552 78.963 1.00 78.33 217 LYS C CA 1
ATOM 6909 C C . LYS C 1 183 ? 43.896 -51.337 78.091 1.00 77.25 217 LYS C C 1
ATOM 6910 O O . LYS C 1 183 ? 43.958 -51.415 76.859 1.00 77.62 217 LYS C O 1
ATOM 6916 N N . MET C 1 184 ? 42.756 -51.038 78.727 1.00 67.42 218 MET C N 1
ATOM 6917 C CA . MET C 1 184 ? 41.512 -50.764 78.009 1.00 63.47 218 MET C CA 1
ATOM 6918 C C . MET C 1 184 ? 41.471 -49.256 77.666 1.00 65.05 218 MET C C 1
ATOM 6919 O O . MET C 1 184 ? 40.486 -48.560 77.957 1.00 64.40 218 MET C O 1
ATOM 6924 N N . VAL C 1 185 ? 42.592 -48.760 77.089 1.00 59.02 219 VAL C N 1
ATOM 6925 C CA . VAL C 1 185 ? 42.838 -47.379 76.677 1.00 57.09 219 VAL C CA 1
ATOM 6926 C C . VAL C 1 185 ? 43.358 -47.343 75.246 1.00 59.40 219 VAL C C 1
ATOM 6927 O O . VAL C 1 185 ? 44.277 -48.093 74.908 1.00 60.53 219 VAL C O 1
ATOM 6931 N N . ASP C 1 186 ? 42.762 -46.498 74.401 1.00 54.17 220 ASP C N 1
ATOM 6932 C CA . ASP C 1 186 ? 43.176 -46.365 73.010 1.00 55.41 220 ASP C CA 1
ATOM 6933 C C . ASP C 1 186 ? 42.805 -45.000 72.479 1.00 58.32 220 ASP C C 1
ATOM 6934 O O . ASP C 1 186 ? 42.202 -44.213 73.206 1.00 55.01 220 ASP C O 1
ATOM 6939 N N . ASN C 1 187 ? 43.169 -44.725 71.215 1.00 58.83 221 ASN C N 1
ATOM 6940 C CA . ASN C 1 187 ? 42.902 -43.447 70.569 1.00 60.89 221 ASN C CA 1
ATOM 6941 C C . ASN C 1 187 ? 41.630 -43.488 69.767 1.00 67.40 221 ASN C C 1
ATOM 6942 O O . ASN C 1 187 ? 41.403 -44.413 68.977 1.00 69.17 221 ASN C O 1
ATOM 6947 N N . ARG C 1 188 ? 40.768 -42.505 70.021 1.00 63.21 222 ARG C N 1
ATOM 6948 C CA . ARG C 1 188 ? 39.472 -42.376 69.365 1.00 63.58 222 ARG C CA 1
ATOM 6949 C C . ARG C 1 188 ? 39.235 -40.926 68.979 1.00 70.17 222 ARG C C 1
ATOM 6950 O O . ARG C 1 188 ? 39.915 -40.031 69.471 1.00 70.42 222 ARG C O 1
ATOM 6958 N N . GLY C 1 189 ? 38.277 -40.711 68.095 1.00 68.63 223 GLY C N 1
ATOM 6959 C CA . GLY C 1 189 ? 37.886 -39.377 67.679 1.00 69.96 223 GLY C CA 1
ATOM 6960 C C . GLY C 1 189 ? 36.713 -38.890 68.509 1.00 72.07 223 GLY C C 1
ATOM 6961 O O . GLY C 1 189 ? 35.734 -39.627 68.687 1.00 70.64 223 GLY C O 1
ATOM 6962 N N . PHE C 1 190 ? 36.825 -37.659 69.063 1.00 67.20 224 PHE C N 1
ATOM 6963 C CA . PHE C 1 190 ? 35.739 -37.030 69.808 1.00 64.52 224 PHE C CA 1
ATOM 6964 C C . PHE C 1 190 ? 35.078 -36.011 68.868 1.00 71.23 224 PHE C C 1
ATOM 6965 O O . PHE C 1 190 ? 35.745 -35.102 68.357 1.00 72.99 224 PHE C O 1
ATOM 6973 N N . MET C 1 191 ? 33.769 -36.168 68.640 1.00 67.49 225 MET C N 1
ATOM 6974 C CA . MET C 1 191 ? 33.014 -35.273 67.761 1.00 70.22 225 MET C CA 1
ATOM 6975 C C . MET C 1 191 ? 32.525 -34.047 68.532 1.00 73.51 225 MET C C 1
ATOM 6976 O O . MET C 1 191 ? 31.577 -34.127 69.321 1.00 70.84 225 MET C O 1
ATOM 6981 N N . VAL C 1 192 ? 33.213 -32.916 68.331 1.00 72.41 226 VAL C N 1
ATOM 6982 C CA . VAL C 1 192 ? 32.860 -31.635 68.953 1.00 73.00 226 VAL C CA 1
ATOM 6983 C C . VAL C 1 192 ? 31.547 -31.180 68.292 1.00 79.12 226 VAL C C 1
ATOM 6984 O O . VAL C 1 192 ? 30.606 -30.770 68.983 1.00 77.09 226 VAL C O 1
ATOM 6988 N N . THR C 1 193 ? 31.484 -31.317 66.945 1.00 79.35 227 THR C N 1
ATOM 6989 C CA . THR C 1 193 ? 30.321 -31.062 66.093 1.00 82.20 227 THR C CA 1
ATOM 6990 C C . THR C 1 193 ? 30.257 -32.204 65.069 1.00 90.23 227 THR C C 1
ATOM 6991 O O . THR C 1 193 ? 31.127 -33.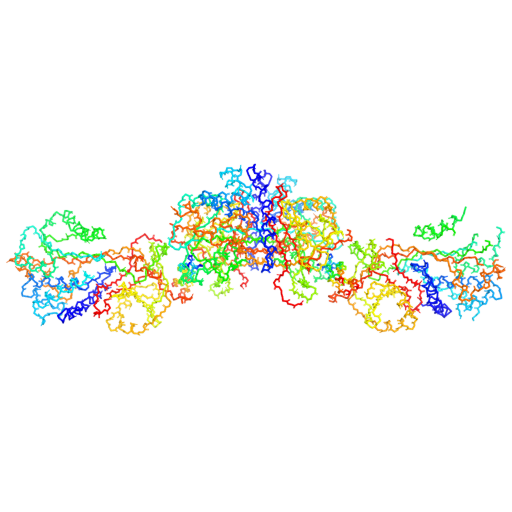080 65.079 1.00 87.29 227 THR C O 1
ATOM 6995 N N . ARG C 1 194 ? 29.259 -32.180 64.161 1.00 92.28 228 ARG C N 1
ATOM 6996 C CA . ARG C 1 194 ? 29.126 -33.197 63.114 1.00 94.47 228 ARG C CA 1
ATOM 6997 C C . ARG C 1 194 ? 30.274 -33.091 62.089 1.00 102.19 228 ARG C C 1
ATOM 6998 O O . ARG C 1 194 ? 30.573 -34.073 61.396 1.00 102.21 228 ARG C O 1
ATOM 7006 N N . SER C 1 195 ? 30.897 -31.889 61.995 1.00 101.04 229 SER C N 1
ATOM 7007 C CA . SER C 1 195 ? 31.971 -31.555 61.057 1.00 103.95 229 SER C CA 1
ATOM 7008 C C . SER C 1 195 ? 33.370 -31.369 61.685 1.00 106.83 229 SER C C 1
ATOM 7009 O O . SER C 1 195 ? 34.348 -31.253 60.946 1.00 110.63 229 SER C O 1
ATOM 7012 N N . TYR C 1 196 ? 33.472 -31.342 63.021 1.00 98.38 230 TYR C N 1
ATOM 7013 C CA . TYR C 1 196 ? 34.751 -31.168 63.713 1.00 96.78 230 TYR C CA 1
ATOM 7014 C C . TYR C 1 196 ? 35.040 -32.282 64.738 1.00 92.70 230 TYR C C 1
ATOM 7015 O O . TYR C 1 196 ? 34.329 -32.424 65.737 1.00 88.12 230 TYR C O 1
ATOM 7024 N N . THR C 1 197 ? 36.095 -33.066 64.470 1.00 87.47 231 THR C N 1
ATOM 7025 C CA . THR C 1 197 ? 36.534 -34.193 65.288 1.00 82.35 231 THR C CA 1
ATOM 7026 C C . THR C 1 197 ? 37.937 -33.948 65.823 1.00 84.26 231 THR C C 1
ATOM 7027 O O . THR C 1 197 ? 38.842 -33.595 65.063 1.00 85.29 231 THR C O 1
ATOM 7031 N N . VAL C 1 198 ? 38.113 -34.180 67.135 1.00 78.09 232 VAL C N 1
ATOM 7032 C CA . VAL C 1 198 ? 39.385 -34.044 67.839 1.00 77.61 232 VAL C CA 1
ATOM 7033 C C . VAL C 1 198 ? 39.890 -35.418 68.310 1.00 78.29 232 VAL C C 1
ATOM 7034 O O . VAL C 1 198 ? 39.108 -36.240 68.804 1.00 73.48 232 VAL C O 1
ATOM 7038 N N . GLY C 1 199 ? 41.190 -35.650 68.125 1.00 77.47 233 GLY C N 1
ATOM 7039 C CA . GLY C 1 199 ? 41.853 -36.878 68.547 1.00 76.05 233 GLY C CA 1
ATOM 7040 C C . GLY C 1 199 ? 41.980 -36.940 70.055 1.00 76.83 233 GLY C C 1
ATOM 7041 O O . GLY C 1 199 ? 42.612 -36.070 70.669 1.00 78.90 233 GLY C O 1
ATOM 7042 N N . VAL C 1 200 ? 41.339 -37.937 70.666 1.00 67.77 234 VAL C N 1
ATOM 7043 C CA . VAL C 1 200 ? 41.359 -38.092 72.121 1.00 64.37 234 VAL C CA 1
ATOM 7044 C C . VAL C 1 200 ? 41.780 -39.508 72.540 1.00 67.22 234 VAL C C 1
ATOM 7045 O O . VAL C 1 200 ? 41.808 -40.425 71.728 1.00 68.74 234 VAL C O 1
ATOM 7049 N N . THR C 1 201 ? 42.095 -39.674 73.805 1.00 62.31 235 THR C N 1
ATOM 7050 C CA . THR C 1 201 ? 42.404 -40.969 74.392 1.00 61.43 235 THR C CA 1
ATOM 7051 C C . THR C 1 201 ? 41.122 -41.371 75.136 1.00 61.27 235 THR C C 1
ATOM 7052 O O . THR C 1 201 ? 40.534 -40.534 75.829 1.00 58.26 235 THR C O 1
ATOM 7056 N N . MET C 1 202 ? 40.651 -42.604 74.929 1.00 56.62 236 MET C N 1
ATOM 7057 C CA . MET C 1 202 ? 39.441 -43.086 75.588 1.00 54.46 236 MET C CA 1
ATOM 7058 C C . MET C 1 202 ? 39.703 -44.314 76.415 1.00 53.91 236 MET C C 1
ATOM 7059 O O . MET C 1 202 ? 40.518 -45.154 76.040 1.00 55.42 236 MET C O 1
ATOM 7064 N N . MET C 1 203 ? 38.998 -44.425 77.537 1.00 45.65 237 MET C N 1
ATOM 7065 C CA . MET C 1 203 ? 39.088 -45.572 78.435 1.00 44.27 237 MET C CA 1
ATOM 7066 C C . MET C 1 203 ? 37.742 -46.308 78.339 1.00 47.56 237 MET C C 1
ATOM 7067 O O . MET C 1 203 ? 36.698 -45.675 78.141 1.00 48.15 237 MET C O 1
ATOM 7072 N N . HIS C 1 204 ? 37.780 -47.635 78.402 1.00 41.86 238 HIS C N 1
ATOM 7073 C CA . HIS C 1 204 ? 36.582 -48.455 78.178 1.00 40.37 238 HIS C CA 1
ATOM 7074 C C . HIS C 1 204 ? 36.405 -49.480 79.256 1.00 45.83 238 HIS C C 1
ATOM 7075 O O . HIS C 1 204 ? 37.360 -50.123 79.654 1.00 44.66 238 HIS C O 1
ATOM 7082 N N . ARG C 1 205 ? 35.163 -49.691 79.667 1.00 45.34 239 ARG C N 1
ATOM 7083 C CA . ARG C 1 205 ? 34.832 -50.708 80.657 1.00 45.70 239 ARG C CA 1
ATOM 7084 C C . ARG C 1 205 ? 33.387 -51.171 80.469 1.00 49.35 239 ARG C C 1
ATOM 7085 O O . ARG C 1 205 ? 32.509 -50.354 80.184 1.00 48.79 239 ARG C O 1
ATOM 7093 N N . THR C 1 206 ? 33.146 -52.462 80.679 1.00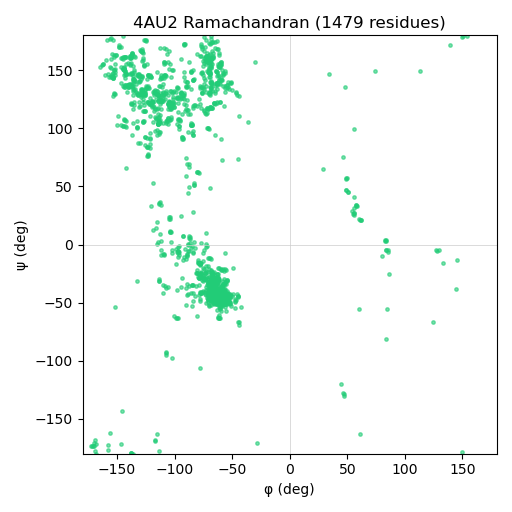 47.61 240 THR C N 1
ATOM 7094 C CA . THR C 1 206 ? 31.801 -53.043 80.665 1.00 49.26 240 THR C CA 1
ATOM 7095 C C . THR C 1 206 ? 31.500 -53.523 82.073 1.00 57.64 240 THR C C 1
ATOM 7096 O O . THR C 1 206 ? 32.319 -54.219 82.685 1.00 58.63 240 THR C O 1
ATOM 7100 N N . GLY C 1 207 ? 30.346 -53.105 82.582 1.00 55.62 241 GLY C N 1
ATOM 7101 C CA . GLY C 1 207 ? 29.893 -53.475 83.916 1.00 56.51 241 GLY C CA 1
ATOM 7102 C C . GLY C 1 207 ? 28.395 -53.368 84.107 1.00 61.56 241 GLY C C 1
ATOM 7103 O O . GLY C 1 207 ? 27.650 -53.094 83.163 1.00 60.86 241 GLY C O 1
ATOM 7104 N N . LEU C 1 208 ? 27.951 -53.628 85.334 1.00 58.98 242 LEU C N 1
ATOM 7105 C CA . LEU C 1 208 ? 26.560 -53.492 85.721 1.00 59.92 242 LEU C CA 1
ATOM 7106 C C . LEU C 1 208 ? 26.419 -52.088 86.305 1.00 60.92 242 LEU C C 1
ATOM 7107 O O . LEU C 1 208 ? 27.044 -51.758 87.319 1.00 60.02 242 LEU C O 1
ATOM 7112 N N . TYR C 1 209 ? 25.680 -51.231 85.595 1.00 56.16 243 TYR C N 1
ATOM 7113 C CA . TYR C 1 209 ? 25.486 -49.835 85.976 1.00 53.29 243 TYR C CA 1
ATOM 7114 C C . TYR C 1 209 ? 24.023 -49.433 85.913 1.00 58.83 243 TYR C C 1
ATOM 7115 O O . TYR C 1 209 ? 23.288 -49.888 85.031 1.00 59.69 243 TYR C O 1
ATOM 7124 N N . ASN C 1 210 ? 23.627 -48.530 86.822 1.00 54.86 244 ASN C N 1
ATOM 7125 C CA . ASN C 1 210 ? 22.307 -47.930 86.868 1.00 56.29 244 ASN C CA 1
ATOM 7126 C C . ASN C 1 210 ? 22.222 -47.100 85.604 1.00 60.56 244 ASN C C 1
ATOM 7127 O O . ASN C 1 210 ? 23.102 -46.286 85.328 1.00 57.28 244 ASN C O 1
ATOM 7132 N N . TYR C 1 211 ? 21.231 -47.405 84.772 1.00 61.46 245 TYR C N 1
ATOM 7133 C CA . TYR C 1 211 ? 21.116 -46.826 83.449 1.00 61.28 245 TYR C CA 1
ATOM 7134 C C . TYR C 1 211 ? 19.672 -46.607 83.065 1.00 67.78 245 TYR C C 1
ATOM 7135 O O . TYR C 1 211 ? 18.797 -47.339 83.507 1.00 68.98 245 TYR C O 1
ATOM 7144 N N . TYR C 1 212 ? 19.434 -45.596 82.228 1.00 65.78 246 TYR C N 1
ATOM 7145 C CA . TYR C 1 212 ? 18.138 -45.282 81.632 1.00 68.89 246 TYR C CA 1
ATOM 7146 C C . TYR C 1 212 ? 18.354 -44.561 80.319 1.00 73.03 246 TYR C C 1
ATOM 7147 O O . TYR C 1 212 ? 19.116 -43.593 80.238 1.00 70.18 246 TYR C O 1
ATOM 7156 N N . ASP C 1 213 ? 17.710 -45.072 79.286 1.00 73.69 247 ASP C N 1
ATOM 7157 C CA . ASP C 1 213 ? 17.757 -44.536 77.939 1.00 74.73 247 ASP C CA 1
ATOM 7158 C C . ASP C 1 213 ? 16.366 -43.944 77.680 1.00 83.04 247 ASP C C 1
ATOM 7159 O O . ASP C 1 213 ? 15.394 -44.694 77.524 1.00 84.70 247 ASP C O 1
ATOM 7164 N N . ASP C 1 214 ? 16.262 -42.602 77.721 1.00 80.90 248 ASP C N 1
ATOM 7165 C CA . ASP C 1 214 ? 14.999 -41.904 77.471 1.00 85.03 248 ASP C CA 1
ATOM 7166 C C . ASP C 1 214 ? 14.826 -41.728 75.956 1.00 91.87 248 ASP C C 1
ATOM 7167 O O . ASP C 1 214 ? 15.417 -40.814 75.363 1.00 90.83 248 ASP C O 1
ATOM 7172 N N . GLU C 1 215 ? 14.052 -42.639 75.327 1.00 91.17 249 GLU C N 1
ATOM 7173 C CA . GLU C 1 215 ? 13.789 -42.612 73.885 1.00 93.43 249 GLU C CA 1
ATOM 7174 C C . GLU C 1 215 ? 12.953 -41.401 73.461 1.00 100.80 249 GLU C C 1
ATOM 7175 O O . GLU C 1 215 ? 13.048 -40.958 72.312 1.00 101.96 249 GLU C O 1
ATOM 7181 N N . LYS C 1 216 ? 12.109 -40.910 74.386 1.00 98.80 250 LYS C N 1
ATOM 7182 C CA . LYS C 1 216 ? 11.369 -39.658 74.273 1.00 101.49 250 LYS C CA 1
ATOM 7183 C C . LYS C 1 216 ? 12.436 -38.709 74.802 1.00 103.96 250 LYS C C 1
ATOM 7184 O O . LYS C 1 216 ? 13.114 -39.052 75.775 1.00 102.09 250 LYS C O 1
ATOM 7190 N N . GLU C 1 217 ? 12.667 -37.586 74.131 1.00 100.33 251 GLU C N 1
ATOM 7191 C CA . GLU C 1 217 ? 13.722 -36.608 74.502 1.00 97.05 251 GLU C CA 1
ATOM 7192 C C . GLU C 1 217 ? 15.153 -36.964 74.047 1.00 95.20 251 GLU C C 1
ATOM 7193 O O . GLU C 1 217 ? 16.040 -36.112 74.144 1.00 92.68 251 GLU C O 1
ATOM 7199 N N . LYS C 1 218 ? 15.366 -38.203 73.543 1.00 89.64 252 LYS C N 1
ATOM 7200 C CA . LYS C 1 218 ? 16.614 -38.742 72.982 1.00 86.10 252 LYS C CA 1
ATOM 7201 C C . LYS C 1 218 ? 17.898 -38.484 73.784 1.00 85.29 252 LYS C C 1
ATOM 7202 O O . LYS C 1 218 ? 18.722 -37.636 73.418 1.00 85.43 252 LYS C O 1
ATOM 7208 N N . LEU C 1 219 ? 18.061 -39.230 74.881 1.00 76.75 253 LEU C N 1
ATOM 7209 C CA . LEU C 1 219 ? 19.221 -39.118 75.764 1.00 71.97 253 LEU C CA 1
ATOM 7210 C C . LEU C 1 219 ? 19.470 -40.405 76.544 1.00 72.09 253 LEU C C 1
ATOM 7211 O O . LEU C 1 219 ? 18.565 -41.229 76.726 1.00 73.31 253 LEU C O 1
ATOM 7216 N N . GLN C 1 220 ? 20.690 -40.549 77.036 1.00 63.61 254 GLN C N 1
ATOM 7217 C CA . GLN C 1 220 ? 21.052 -41.654 77.904 1.00 61.28 254 GLN C CA 1
ATOM 7218 C C . GLN C 1 220 ? 21.588 -41.044 79.190 1.00 63.17 254 GLN C C 1
ATOM 7219 O O . GLN C 1 220 ? 22.248 -39.994 79.157 1.00 60.90 254 GLN C O 1
ATOM 7225 N N . ILE C 1 221 ? 21.325 -41.719 80.315 1.00 59.65 255 ILE C N 1
ATOM 7226 C CA . ILE C 1 221 ? 21.804 -41.324 81.629 1.00 58.42 255 ILE C CA 1
ATOM 7227 C C . ILE C 1 221 ? 22.339 -42.533 82.364 1.00 60.13 255 ILE C C 1
ATOM 7228 O O . ILE C 1 221 ? 21.641 -43.545 82.502 1.00 60.40 255 ILE C O 1
ATOM 7233 N N . VAL C 1 222 ? 23.618 -42.449 82.772 1.00 54.38 256 VAL C N 1
ATOM 7234 C CA . VAL C 1 222 ? 24.307 -43.518 83.483 1.00 52.30 256 VAL C CA 1
ATOM 7235 C C . VAL C 1 222 ? 24.839 -43.008 84.823 1.00 53.19 256 VAL C C 1
ATOM 7236 O O . VAL C 1 222 ? 25.221 -41.835 84.933 1.00 52.79 256 VAL C O 1
ATOM 7240 N N . GLU C 1 223 ? 24.833 -43.885 85.832 1.00 49.11 257 GLU C N 1
ATOM 7241 C CA . GLU C 1 223 ? 25.362 -43.603 87.169 1.00 49.00 257 GLU C CA 1
ATOM 7242 C C . GLU C 1 223 ? 26.625 -44.442 87.377 1.00 51.92 257 GLU C C 1
ATOM 7243 O O . GLU C 1 223 ? 26.583 -45.663 87.243 1.00 51.88 257 GLU C O 1
ATOM 7249 N N . MET C 1 224 ? 27.742 -43.785 87.694 1.00 47.78 258 MET C N 1
ATOM 7250 C CA . MET C 1 224 ? 29.002 -44.487 87.927 1.00 45.94 258 MET C CA 1
ATOM 7251 C C . MET C 1 224 ? 29.424 -44.323 89.383 1.00 50.26 258 MET C C 1
ATOM 7252 O O . MET C 1 224 ? 29.898 -43.244 89.762 1.00 49.61 258 MET C O 1
ATOM 7257 N N . PRO C 1 225 ? 29.247 -45.366 90.221 1.00 46.22 259 PRO C N 1
ATOM 7258 C CA . PRO C 1 225 ? 29.633 -45.232 91.637 1.00 46.40 259 PRO C CA 1
ATOM 7259 C C . PRO C 1 225 ? 31.125 -45.001 91.817 1.00 49.54 259 PRO C C 1
ATOM 7260 O O . PRO C 1 225 ? 31.952 -45.587 91.119 1.00 49.32 259 PRO C O 1
ATOM 7264 N N . LEU C 1 226 ? 31.458 -44.102 92.730 1.00 45.35 260 LEU C N 1
ATOM 7265 C CA . LEU C 1 226 ? 32.840 -43.807 93.059 1.00 44.42 260 LEU C CA 1
ATOM 7266 C C . LEU C 1 226 ? 33.232 -44.736 94.234 1.00 52.43 260 LEU C C 1
ATOM 7267 O O . LEU C 1 226 ? 32.371 -45.493 94.712 1.00 51.38 260 LEU C O 1
ATOM 7272 N N . ALA C 1 227 ? 34.526 -44.774 94.627 1.00 51.25 261 ALA C N 1
ATOM 7273 C CA . ALA C 1 227 ? 35.013 -45.718 95.652 1.00 51.88 261 ALA C CA 1
ATOM 7274 C C . ALA C 1 227 ? 34.194 -45.830 96.916 1.00 55.85 261 ALA C C 1
ATOM 7275 O O . ALA C 1 227 ? 33.810 -44.817 97.503 1.00 54.59 261 ALA C O 1
ATOM 7277 N N . HIS C 1 228 ? 33.897 -47.089 97.298 1.00 52.68 262 HIS C N 1
ATOM 7278 C CA . HIS C 1 228 ? 33.125 -47.479 98.476 1.00 55.55 262 HIS C CA 1
ATOM 7279 C C . HIS C 1 228 ? 31.692 -46.960 98.476 1.00 59.95 262 HIS C C 1
ATOM 7280 O O . HIS C 1 228 ? 31.051 -46.899 99.533 1.00 60.97 262 HIS C O 1
ATOM 7287 N N . LYS C 1 229 ? 31.190 -46.612 97.267 1.00 55.78 263 LYS C N 1
ATOM 7288 C CA . LYS C 1 229 ? 29.834 -46.124 96.980 1.00 56.18 263 LYS C CA 1
ATOM 7289 C C . LYS C 1 229 ? 29.469 -44.873 97.814 1.00 59.24 263 LYS C C 1
ATOM 7290 O O . LYS C 1 229 ? 28.302 -44.626 98.087 1.00 59.88 263 LYS C O 1
ATOM 7296 N N . LEU C 1 230 ? 30.477 -44.089 98.200 1.00 55.56 264 LEU C N 1
ATOM 7297 C CA . LEU C 1 230 ? 30.320 -42.874 99.002 1.00 56.52 264 LEU C CA 1
ATOM 7298 C C . LEU C 1 230 ? 29.725 -41.740 98.190 1.00 60.57 264 LEU C C 1
ATOM 7299 O O . LEU C 1 230 ? 29.006 -40.887 98.729 1.00 61.83 264 LEU C O 1
ATOM 7304 N N . SER C 1 231 ? 30.010 -41.763 96.883 1.00 55.65 265 SER C N 1
ATOM 7305 C CA . SER C 1 231 ? 29.533 -40.803 95.904 1.00 55.42 265 SER C CA 1
ATOM 7306 C C . SER C 1 231 ? 29.354 -41.476 94.534 1.00 56.11 265 SER C C 1
ATOM 7307 O O . SER C 1 231 ? 29.718 -42.643 94.365 1.00 54.34 265 SER C O 1
ATOM 7310 N N . SER C 1 232 ? 28.755 -40.751 93.576 1.00 51.49 266 SER C N 1
ATOM 7311 C CA . SER C 1 232 ? 28.559 -41.242 92.222 1.00 51.19 266 SER C CA 1
ATOM 7312 C C . SER C 1 232 ? 28.731 -40.148 91.184 1.00 54.61 266 SER C C 1
ATOM 7313 O O . SER C 1 232 ? 28.430 -38.980 91.439 1.00 54.69 266 SER C O 1
ATOM 7316 N N . LEU C 1 233 ? 29.248 -40.528 90.014 1.00 50.31 267 LEU C N 1
ATOM 7317 C CA . LEU C 1 233 ? 29.389 -39.604 88.903 1.00 49.87 267 LEU C CA 1
ATOM 7318 C C . LEU C 1 233 ? 28.290 -39.984 87.933 1.00 56.76 267 LEU C C 1
ATOM 7319 O O . LEU C 1 233 ? 28.221 -41.144 87.502 1.00 57.93 267 LEU C O 1
ATOM 7324 N N . ILE C 1 234 ? 27.392 -39.026 87.639 1.00 53.69 268 ILE C N 1
ATOM 7325 C CA . ILE C 1 234 ? 26.250 -39.235 86.754 1.00 53.96 268 ILE C CA 1
ATOM 7326 C C . ILE C 1 234 ? 26.483 -38.504 85.428 1.00 57.06 268 ILE C C 1
ATOM 7327 O O . ILE C 1 234 ? 26.849 -37.333 85.449 1.00 54.69 268 ILE C O 1
ATOM 7332 N N . ILE C 1 235 ? 26.293 -39.207 84.276 1.00 54.81 269 ILE C N 1
ATOM 7333 C CA . ILE C 1 235 ? 26.489 -38.617 82.948 1.00 54.10 269 ILE C CA 1
ATOM 7334 C C . ILE C 1 235 ? 25.206 -38.566 82.151 1.00 61.57 269 ILE C C 1
ATOM 7335 O O . ILE C 1 235 ? 24.509 -39.572 82.034 1.00 61.85 269 ILE C O 1
ATOM 7340 N N . LEU C 1 236 ? 24.919 -37.381 81.584 1.00 60.32 270 LEU C N 1
ATOM 7341 C CA . LEU C 1 236 ? 23.789 -37.123 80.719 1.00 62.90 270 LEU C CA 1
ATOM 7342 C C . LEU C 1 236 ? 24.319 -36.794 79.344 1.00 64.18 270 LEU C C 1
ATOM 7343 O O . LEU C 1 236 ? 25.130 -35.881 79.192 1.00 61.80 270 LEU C O 1
ATOM 7348 N N . MET C 1 237 ? 23.885 -37.551 78.343 1.00 62.48 271 MET C N 1
ATOM 7349 C CA . MET C 1 237 ? 24.369 -37.350 76.985 1.00 64.01 271 MET C CA 1
ATOM 7350 C C . MET C 1 237 ? 23.272 -37.581 75.939 1.00 70.72 271 MET C C 1
ATOM 7351 O O . MET C 1 237 ? 22.574 -38.598 76.029 1.00 69.85 271 MET C O 1
ATOM 7356 N N . PRO C 1 238 ? 23.137 -36.693 74.913 1.00 70.26 272 PRO C N 1
ATOM 7357 C CA . PRO C 1 238 ? 22.127 -36.936 73.862 1.00 73.03 272 PRO C CA 1
ATOM 7358 C C . PRO C 1 238 ? 22.505 -38.155 73.021 1.00 77.33 272 PRO C C 1
ATOM 7359 O O . PRO C 1 238 ? 23.671 -38.549 73.010 1.00 74.09 272 PRO C O 1
ATOM 7363 N N . HIS C 1 239 ? 21.526 -38.746 72.315 1.00 78.89 273 HIS C N 1
ATOM 7364 C CA . HIS C 1 239 ? 21.777 -39.902 71.452 1.00 80.46 273 HIS C CA 1
ATOM 7365 C C . HIS C 1 239 ? 22.851 -39.638 70.382 1.00 85.94 273 HIS C C 1
ATOM 7366 O O . HIS C 1 239 ? 23.761 -40.454 70.229 1.00 85.28 273 HIS C O 1
ATOM 7373 N N . HIS C 1 240 ? 22.806 -38.479 69.728 1.00 84.70 274 HIS C N 1
ATOM 7374 C CA . HIS C 1 240 ? 23.838 -38.112 68.753 1.00 86.84 274 HIS C CA 1
ATOM 7375 C C . HIS C 1 240 ? 24.491 -36.740 69.010 1.00 88.84 274 HIS C C 1
ATOM 7376 O O . HIS C 1 240 ? 24.087 -36.041 69.951 1.00 87.80 274 HIS C O 1
ATOM 7383 N N . VAL C 1 241 ? 25.510 -36.379 68.200 1.00 84.51 275 VAL C N 1
ATOM 7384 C CA . VAL C 1 241 ? 26.209 -35.098 68.330 1.00 84.68 275 VAL C CA 1
ATOM 7385 C C . VAL C 1 241 ? 25.245 -33.945 68.058 1.00 87.23 275 VAL C C 1
ATOM 7386 O O . VAL C 1 241 ? 24.609 -33.909 67.003 1.00 89.81 275 VAL C O 1
ATOM 7390 N N . GLU C 1 242 ? 25.094 -33.052 69.051 1.00 80.08 276 GLU C N 1
ATOM 7391 C CA . GLU C 1 242 ? 24.243 -31.865 69.017 1.00 82.26 276 GLU C CA 1
ATOM 7392 C C . GLU C 1 242 ? 24.684 -30.912 70.124 1.00 84.44 276 GLU C C 1
ATOM 7393 O O . GLU C 1 242 ? 25.240 -31.387 71.105 1.00 80.79 276 GLU C O 1
ATOM 7399 N N . PRO C 1 243 ? 24.433 -29.580 70.021 1.00 83.80 277 PRO C N 1
ATOM 7400 C CA . PRO C 1 243 ? 24.811 -28.681 71.134 1.00 82.78 277 PRO C CA 1
ATOM 7401 C C . PRO C 1 243 ? 24.015 -29.026 72.394 1.00 85.39 277 PRO C C 1
ATOM 7402 O O . PRO C 1 243 ? 22.897 -29.532 72.290 1.00 85.16 277 PRO C O 1
ATOM 7406 N N . LEU C 1 244 ? 24.606 -28.809 73.579 1.00 81.84 278 LEU C N 1
ATOM 7407 C CA . LEU C 1 244 ? 23.965 -29.191 74.846 1.00 80.45 278 LEU C CA 1
ATOM 7408 C C . LEU C 1 244 ? 22.754 -28.390 75.299 1.00 88.69 278 LEU C C 1
ATOM 7409 O O . LEU C 1 244 ? 22.051 -28.832 76.211 1.00 88.89 278 LEU C O 1
ATOM 7414 N N . GLU C 1 245 ? 22.495 -27.243 74.648 1.00 88.14 279 GLU C N 1
ATOM 7415 C CA . GLU C 1 245 ? 21.392 -26.323 74.916 1.00 91.74 279 GLU C CA 1
ATOM 7416 C C . GLU C 1 245 ? 20.036 -27.026 75.126 1.00 96.07 279 GLU C C 1
ATOM 7417 O O . GLU C 1 245 ? 19.305 -26.663 76.050 1.00 97.45 279 GLU C O 1
ATOM 7423 N N . ARG C 1 246 ? 19.709 -28.018 74.274 1.00 90.79 280 ARG C N 1
ATOM 7424 C CA . ARG C 1 246 ? 18.444 -28.750 74.339 1.00 91.08 280 ARG C CA 1
ATOM 7425 C C . ARG C 1 246 ? 18.323 -29.564 75.623 1.00 92.82 280 ARG C C 1
ATOM 7426 O O . ARG C 1 246 ? 17.295 -29.472 76.300 1.00 94.76 280 ARG C O 1
ATOM 7434 N N . LEU C 1 247 ? 19.372 -30.340 75.961 1.00 84.98 281 LEU C N 1
ATOM 7435 C CA . LEU C 1 247 ? 19.432 -31.158 77.168 1.00 81.99 281 LEU C CA 1
ATOM 7436 C C . LEU C 1 247 ? 19.435 -30.270 78.432 1.00 85.78 281 LEU C C 1
ATOM 7437 O O . LEU C 1 247 ? 18.813 -30.635 79.432 1.00 85.17 281 LEU C O 1
ATOM 7442 N N . GLU C 1 248 ? 20.117 -29.105 78.375 1.00 82.46 282 GLU C N 1
ATOM 7443 C CA . GLU C 1 248 ? 20.206 -28.144 79.477 1.00 82.96 282 GLU C CA 1
ATOM 7444 C C . GLU C 1 248 ? 18.846 -27.569 79.887 1.00 92.61 282 GLU C C 1
ATOM 7445 O O . GLU C 1 248 ? 18.647 -27.268 81.061 1.00 92.13 282 GLU C O 1
ATOM 7451 N N . LYS C 1 249 ? 17.900 -27.473 78.936 1.00 94.46 283 LYS C N 1
ATOM 7452 C CA . LYS C 1 249 ? 16.531 -27.029 79.205 1.00 99.09 283 LYS C CA 1
ATOM 7453 C C . LYS C 1 249 ? 15.829 -28.058 80.093 1.00 104.75 283 LYS C C 1
ATOM 7454 O O . LYS C 1 249 ? 15.075 -27.686 80.994 1.00 107.17 283 LYS C O 1
ATOM 7460 N N . LEU C 1 250 ? 16.114 -29.348 79.855 1.00 99.68 284 LEU C N 1
ATOM 7461 C CA . LEU C 1 250 ? 15.559 -30.469 80.612 1.00 98.97 284 LEU C CA 1
ATOM 7462 C C . LEU C 1 250 ? 16.245 -30.633 81.962 1.00 100.71 284 LEU C C 1
ATOM 7463 O O . LEU C 1 250 ? 15.641 -31.187 82.872 1.00 101.42 284 LEU C O 1
ATOM 7468 N N . LEU C 1 251 ? 17.500 -30.171 82.096 1.00 94.35 285 LEU C N 1
ATOM 7469 C CA . LEU C 1 251 ? 18.255 -30.306 83.339 1.00 91.09 285 LEU C CA 1
ATOM 7470 C C . LEU C 1 251 ? 17.754 -29.427 84.493 1.00 95.37 285 LEU C C 1
ATOM 7471 O O . LEU C 1 251 ? 18.049 -28.227 84.556 1.00 96.71 285 LEU C O 1
ATOM 7476 N N . THR C 1 252 ? 16.981 -30.045 85.398 1.00 90.82 286 THR C N 1
ATOM 7477 C CA . THR C 1 252 ? 16.441 -29.434 86.617 1.00 91.92 286 THR C CA 1
ATOM 7478 C C . THR C 1 252 ? 16.583 -30.463 87.728 1.00 93.02 286 THR C C 1
ATOM 7479 O O . THR C 1 252 ? 16.750 -31.647 87.433 1.00 90.92 286 THR C O 1
ATOM 7483 N N . LYS C 1 253 ? 16.506 -30.023 88.996 1.00 90.10 287 LYS C N 1
ATOM 7484 C CA . LYS C 1 253 ? 16.583 -30.882 90.180 1.00 89.05 287 LYS C CA 1
ATOM 7485 C C . LYS C 1 253 ? 15.477 -31.961 90.126 1.00 95.38 287 LYS C C 1
ATOM 7486 O O . LYS C 1 253 ? 15.725 -33.121 90.461 1.00 93.94 287 LYS C O 1
ATOM 7492 N N . GLU C 1 254 ? 14.277 -31.563 89.673 1.00 95.25 288 GLU C N 1
ATOM 7493 C CA . GLU C 1 254 ? 13.076 -32.389 89.551 1.00 97.98 288 GLU C CA 1
ATOM 7494 C C . GLU C 1 254 ? 13.218 -33.457 88.462 1.00 100.47 288 GLU C C 1
ATOM 7495 O O . GLU C 1 254 ? 12.898 -34.621 88.706 1.00 100.50 288 GLU C O 1
ATOM 7501 N N . GLN C 1 255 ? 13.687 -33.060 87.259 1.00 95.17 289 GLN C N 1
ATOM 7502 C CA . GLN C 1 255 ? 13.861 -33.973 86.123 1.00 92.91 289 GLN C CA 1
ATOM 7503 C C . GLN C 1 255 ? 14.957 -34.996 86.411 1.00 92.29 289 GLN C C 1
ATOM 7504 O O . GLN C 1 255 ? 14.888 -36.125 85.924 1.00 90.87 289 GLN C O 1
ATOM 7510 N N . LEU C 1 256 ? 15.941 -34.610 87.238 1.00 86.57 290 LEU C N 1
ATOM 7511 C CA . LEU C 1 256 ? 17.018 -35.502 87.634 1.00 82.93 290 LEU C CA 1
ATOM 7512 C C . LEU C 1 256 ? 16.453 -36.634 88.496 1.00 88.08 290 LEU C C 1
ATOM 7513 O O . LEU C 1 256 ? 16.750 -37.795 88.219 1.00 86.02 290 LEU C O 1
ATOM 7518 N N . LYS C 1 257 ? 15.555 -36.299 89.458 1.00 87.76 291 LYS C N 1
ATOM 7519 C CA . LYS C 1 257 ? 14.883 -37.258 90.345 1.00 89.06 291 LYS C CA 1
ATOM 7520 C C . LYS C 1 257 ? 14.081 -38.283 89.550 1.00 93.08 291 LYS C C 1
ATOM 7521 O O . LYS C 1 257 ? 14.182 -39.475 89.844 1.00 92.21 291 LYS C O 1
ATOM 7527 N N . ILE C 1 258 ? 13.339 -37.822 88.505 1.00 91.11 292 ILE C N 1
ATOM 7528 C CA . ILE C 1 258 ? 12.531 -38.659 87.601 1.00 92.67 292 ILE C CA 1
ATOM 7529 C C . ILE C 1 258 ? 13.441 -39.664 86.894 1.00 93.02 292 ILE C C 1
ATOM 7530 O O . ILE C 1 258 ? 13.170 -40.865 86.940 1.00 93.44 292 ILE C O 1
ATOM 7535 N N . TRP C 1 259 ? 14.529 -39.167 86.279 1.00 86.24 293 TRP C N 1
ATOM 7536 C CA . TRP C 1 259 ? 15.528 -39.967 85.576 1.00 82.84 293 TRP C CA 1
ATOM 7537 C C . TRP C 1 259 ? 16.149 -41.029 86.502 1.00 85.41 293 TRP C C 1
ATOM 7538 O O . TRP C 1 259 ? 16.173 -42.201 86.133 1.00 83.98 293 TRP C O 1
ATOM 7549 N N . MET C 1 260 ? 16.586 -40.622 87.720 1.00 82.35 294 MET C N 1
ATOM 7550 C CA . MET C 1 260 ? 17.195 -41.484 88.745 1.00 81.53 294 MET C CA 1
ATOM 7551 C C . MET C 1 260 ? 16.296 -42.660 89.127 1.00 87.12 294 MET C C 1
ATOM 7552 O O . MET C 1 260 ? 16.786 -43.787 89.262 1.00 86.84 294 MET C O 1
ATOM 7557 N N . GLY C 1 261 ? 15.000 -42.379 89.292 1.00 84.88 295 GLY C N 1
ATOM 7558 C CA . GLY C 1 261 ? 13.986 -43.364 89.641 1.00 86.88 295 GLY C CA 1
ATOM 7559 C C . GLY C 1 261 ? 13.684 -44.325 88.509 1.00 90.13 295 GLY C C 1
ATOM 7560 O O . GLY C 1 261 ? 13.357 -45.492 88.752 1.00 91.64 295 GLY C O 1
ATOM 7561 N N . LYS C 1 262 ? 13.789 -43.839 87.256 1.00 83.80 296 LYS C N 1
ATOM 7562 C CA . LYS C 1 262 ? 13.561 -44.644 86.053 1.00 82.66 296 LYS C CA 1
ATOM 7563 C C . LYS C 1 262 ? 14.766 -45.548 85.725 1.00 82.97 296 LYS C C 1
ATOM 7564 O O . LYS C 1 262 ? 14.617 -46.499 84.955 1.00 83.41 296 LYS C O 1
ATOM 7570 N N . MET C 1 263 ? 15.950 -45.261 86.320 1.00 76.31 297 MET C N 1
ATOM 7571 C CA . MET C 1 263 ? 17.182 -46.038 86.121 1.00 72.63 297 MET C CA 1
ATOM 7572 C C . MET C 1 263 ? 17.097 -47.422 86.751 1.00 75.51 297 MET C C 1
ATOM 7573 O O . MET C 1 263 ? 16.478 -47.599 87.801 1.00 77.25 297 MET C O 1
ATOM 7578 N N . GLN C 1 264 ? 17.755 -48.390 86.110 1.00 69.77 298 GLN C N 1
ATOM 7579 C CA . GLN C 1 264 ? 17.866 -49.782 86.549 1.00 69.99 298 GLN C CA 1
ATOM 7580 C C . GLN C 1 264 ? 19.245 -50.339 86.198 1.00 69.49 298 GLN C C 1
ATOM 7581 O O . GLN C 1 264 ? 19.872 -49.873 85.234 1.00 65.03 298 GLN C O 1
ATOM 7587 N N . LYS C 1 265 ? 19.742 -51.296 87.012 1.00 66.54 299 LYS C N 1
ATOM 7588 C CA . LYS C 1 265 ? 21.058 -51.896 86.808 1.00 63.64 299 LYS C CA 1
ATOM 7589 C C . LYS C 1 265 ? 21.072 -52.755 85.554 1.00 66.17 299 LYS C C 1
ATOM 7590 O O . LYS C 1 265 ? 20.301 -53.712 85.456 1.00 66.57 299 LYS C O 1
ATOM 7596 N N . LYS C 1 266 ? 21.915 -52.364 84.570 1.00 59.95 300 LYS C N 1
ATOM 7597 C CA . LYS C 1 266 ? 22.035 -53.040 83.271 1.00 59.71 300 LYS C CA 1
ATOM 7598 C C . LYS C 1 266 ? 23.500 -53.160 82.843 1.00 60.71 300 LYS C C 1
ATOM 7599 O O . LYS C 1 266 ? 24.349 -52.422 83.355 1.00 58.57 300 LYS C O 1
ATOM 7605 N N . ALA C 1 267 ? 23.789 -54.078 81.887 1.00 57.28 301 ALA C N 1
ATOM 7606 C CA . ALA C 1 267 ? 25.125 -54.265 81.320 1.00 55.02 301 ALA C CA 1
ATOM 7607 C C . ALA C 1 267 ? 25.371 -53.061 80.422 1.00 60.02 301 ALA C C 1
ATOM 7608 O O . ALA C 1 267 ? 24.646 -52.865 79.441 1.00 61.31 301 ALA C O 1
ATOM 7610 N N . VAL C 1 268 ? 26.326 -52.200 80.815 1.00 55.07 302 VAL C N 1
ATOM 7611 C CA . VAL C 1 268 ? 26.661 -50.995 80.064 1.00 53.88 302 VAL C CA 1
ATOM 7612 C C . VAL C 1 268 ? 28.156 -50.995 79.765 1.00 57.25 302 VAL C C 1
ATOM 7613 O O . VAL C 1 268 ? 28.964 -51.196 80.659 1.00 55.53 302 VAL C O 1
ATOM 7617 N N . ALA C 1 269 ? 28.513 -50.792 78.504 1.00 53.80 303 ALA C N 1
ATOM 7618 C CA . ALA C 1 269 ? 29.880 -50.676 78.049 1.00 50.99 303 ALA C CA 1
ATOM 7619 C C . ALA C 1 269 ? 30.083 -49.171 77.980 1.00 53.90 303 ALA C C 1
ATOM 7620 O O . ALA C 1 269 ? 29.503 -48.497 77.110 1.00 54.81 303 ALA C O 1
ATOM 7622 N N . ILE C 1 270 ? 30.801 -48.621 78.974 1.00 48.53 304 ILE C N 1
ATOM 7623 C CA . ILE C 1 270 ? 31.067 -47.185 79.078 1.00 46.05 304 ILE C CA 1
ATOM 7624 C C . ILE C 1 270 ? 32.410 -46.857 78.449 1.00 50.27 304 ILE C C 1
ATOM 7625 O O . ILE C 1 270 ? 33.426 -47.459 78.798 1.00 50.05 304 ILE C O 1
ATOM 7630 N N . SER C 1 271 ? 32.407 -45.907 77.513 1.00 46.95 305 SER C N 1
ATOM 7631 C CA . SER C 1 271 ? 33.618 -45.403 76.880 1.00 46.58 305 SER C CA 1
ATOM 7632 C C . SER C 1 271 ? 33.690 -43.912 77.193 1.00 50.84 305 SER C C 1
ATOM 7633 O O . SER C 1 271 ? 32.728 -43.173 76.942 1.00 49.32 305 SER C O 1
ATOM 7636 N N . LEU C 1 272 ? 34.804 -43.485 77.810 1.00 48.44 306 LEU C N 1
ATOM 7637 C CA . LEU C 1 272 ? 34.969 -42.097 78.228 1.00 49.56 306 LEU C CA 1
ATOM 7638 C C . LEU C 1 272 ? 36.302 -41.520 77.811 1.00 55.46 306 LEU C C 1
ATOM 7639 O O . LEU C 1 272 ? 37.311 -42.227 77.913 1.00 54.50 306 LEU C O 1
ATOM 7644 N N . PRO C 1 273 ? 36.356 -40.201 77.465 1.00 52.94 307 PRO C N 1
ATOM 7645 C CA . PRO C 1 273 ? 37.660 -39.580 77.191 1.00 53.50 307 PRO C CA 1
ATOM 7646 C C . PRO C 1 273 ? 38.517 -39.622 78.462 1.00 57.40 307 PRO C C 1
ATOM 7647 O O . PRO C 1 273 ? 37.986 -39.481 79.559 1.00 56.07 307 PRO C O 1
ATOM 7651 N N . LYS C 1 274 ? 39.810 -39.926 78.318 1.00 54.33 308 LYS C N 1
ATOM 7652 C CA . LYS C 1 274 ? 40.765 -40.013 79.414 1.00 52.57 308 LYS C CA 1
ATOM 7653 C C . LYS C 1 274 ? 41.701 -38.816 79.318 1.00 54.96 308 LYS C C 1
ATOM 7654 O O . LYS C 1 274 ? 42.298 -38.610 78.279 1.00 54.27 308 LYS C O 1
ATOM 7660 N N . GLY C 1 275 ? 41.816 -38.047 80.404 1.00 51.86 309 GLY C N 1
ATOM 7661 C CA . GLY C 1 275 ? 42.670 -36.872 80.451 1.00 52.91 309 GLY C CA 1
ATOM 7662 C C . GLY C 1 275 ? 42.232 -35.828 81.445 1.00 57.96 309 GLY C C 1
ATOM 7663 O O . GLY C 1 275 ? 41.212 -35.987 82.122 1.00 55.88 309 GLY C O 1
ATOM 7664 N N . VAL C 1 276 ? 43.013 -34.740 81.525 1.00 57.61 310 VAL C N 1
ATOM 7665 C CA . VAL C 1 276 ? 42.773 -33.623 82.440 1.00 56.57 310 VAL C CA 1
ATOM 7666 C C . VAL C 1 276 ? 42.057 -32.512 81.689 1.00 64.10 310 VAL C C 1
ATOM 7667 O O . VAL C 1 276 ? 42.512 -32.090 80.631 1.00 66.31 310 VAL C O 1
ATOM 7671 N N . VAL C 1 277 ? 40.923 -32.067 82.224 1.00 61.18 311 VAL C N 1
ATOM 7672 C CA . VAL C 1 277 ? 40.155 -30.945 81.682 1.00 62.61 311 VAL C CA 1
ATOM 7673 C C . VAL C 1 277 ? 40.426 -29.748 82.609 1.00 66.71 311 VAL C C 1
ATOM 7674 O O . VAL C 1 277 ? 40.107 -29.833 83.792 1.00 64.21 311 VAL C O 1
ATOM 7678 N N . GLU C 1 278 ? 41.056 -28.674 82.082 1.00 66.52 312 GLU C N 1
ATOM 7679 C CA . GLU C 1 278 ? 41.399 -27.445 82.813 1.00 67.61 312 GLU C CA 1
ATOM 7680 C C . GLU C 1 278 ? 40.435 -26.310 82.423 1.00 75.04 312 GLU C C 1
ATOM 7681 O O . GLU C 1 278 ? 40.358 -25.938 81.248 1.00 75.13 312 GLU C O 1
ATOM 7687 N N . VAL C 1 279 ? 39.682 -25.777 83.401 1.00 72.64 313 VAL C N 1
ATOM 7688 C CA . VAL C 1 279 ? 38.696 -24.710 83.165 1.00 73.94 313 VAL C CA 1
ATOM 7689 C C . VAL C 1 279 ? 38.813 -23.637 84.252 1.00 79.81 313 VAL C C 1
ATOM 7690 O O . VAL C 1 279 ? 38.860 -23.957 85.446 1.00 77.92 313 VAL C O 1
ATOM 7694 N N . THR C 1 280 ? 38.814 -22.363 83.835 1.00 79.37 314 THR C N 1
ATOM 7695 C CA . THR C 1 280 ? 38.817 -21.244 84.766 1.00 79.73 314 THR C CA 1
ATOM 7696 C C . THR C 1 280 ? 37.612 -20.374 84.469 1.00 82.79 314 THR C C 1
ATOM 7697 O O . THR C 1 280 ? 37.446 -19.928 83.343 1.00 83.92 314 THR C O 1
ATOM 7701 N N . HIS C 1 281 ? 36.756 -20.169 85.465 1.00 77.64 315 HIS C N 1
ATOM 7702 C CA . HIS C 1 281 ? 35.584 -19.307 85.318 1.00 79.05 315 HIS C CA 1
ATOM 7703 C C . HIS C 1 281 ? 35.754 -18.105 86.251 1.00 85.15 315 HIS C C 1
ATOM 7704 O O . HIS C 1 281 ? 36.330 -18.262 87.333 1.00 82.27 315 HIS C O 1
ATOM 7711 N N . ASP C 1 282 ? 35.217 -16.917 85.865 1.00 85.25 316 ASP C N 1
ATOM 7712 C CA . ASP C 1 282 ? 35.167 -15.751 86.757 1.00 87.74 316 ASP C CA 1
ATOM 7713 C C . ASP C 1 282 ? 33.692 -15.645 87.131 1.00 94.02 316 ASP C C 1
ATOM 7714 O O . ASP C 1 282 ? 32.865 -15.319 86.286 1.00 95.81 316 ASP C O 1
ATOM 7719 N N . LEU C 1 283 ? 33.354 -16.012 88.372 1.00 90.05 317 LEU C N 1
ATOM 7720 C CA . LEU C 1 283 ? 31.976 -16.055 88.876 1.00 90.30 317 LEU C CA 1
ATOM 7721 C C . LEU C 1 283 ? 31.352 -14.683 89.205 1.00 97.09 317 LEU C C 1
ATOM 7722 O O . LEU C 1 283 ? 30.160 -14.624 89.509 1.00 96.36 317 LEU C O 1
ATOM 7727 N N . GLN C 1 284 ? 32.151 -13.598 89.142 1.00 97.21 318 GLN C N 1
ATOM 7728 C CA . GLN C 1 284 ? 31.756 -12.212 89.440 1.00 101.76 318 GLN C CA 1
ATOM 7729 C C . GLN C 1 284 ? 30.395 -11.769 88.853 1.00 109.64 318 GLN C C 1
ATOM 7730 O O . GLN C 1 284 ? 29.459 -11.530 89.620 1.00 109.05 318 GLN C O 1
ATOM 7736 N N . LYS C 1 285 ? 30.288 -11.675 87.513 1.00 110.51 319 LYS C N 1
ATOM 7737 C CA . LYS C 1 285 ? 29.072 -11.216 86.827 1.00 115.39 319 LYS C CA 1
ATOM 7738 C C . LYS C 1 285 ? 27.853 -12.125 87.033 1.00 120.52 319 LYS C C 1
ATOM 7739 O O . LYS C 1 285 ? 26.730 -11.623 87.186 1.00 123.66 319 LYS C O 1
ATOM 7745 N N . HIS C 1 286 ? 28.082 -13.454 87.047 1.00 113.41 320 HIS C N 1
ATOM 7746 C CA . HIS C 1 286 ? 27.042 -14.466 87.226 1.00 111.80 320 HIS C CA 1
ATOM 7747 C C . HIS C 1 286 ? 26.419 -14.407 88.624 1.00 116.14 320 HIS C C 1
ATOM 7748 O O . HIS C 1 286 ? 25.195 -14.303 88.727 1.00 117.54 320 HIS C O 1
ATOM 7755 N N . LEU C 1 287 ? 27.260 -14.395 89.688 1.00 111.93 321 LEU C N 1
ATOM 7756 C CA . LEU C 1 287 ? 26.837 -14.251 91.094 1.00 112.38 321 LEU C CA 1
ATOM 7757 C C . LEU C 1 287 ? 26.066 -12.932 91.286 1.00 121.10 321 LEU C C 1
ATOM 7758 O O . LEU C 1 287 ? 25.138 -12.882 92.097 1.00 122.35 321 LEU C O 1
ATOM 7763 N N . ALA C 1 288 ? 26.470 -11.866 90.556 1.00 119.71 322 ALA C N 1
ATOM 7764 C CA . ALA C 1 288 ? 25.826 -10.557 90.611 1.00 124.35 322 ALA C CA 1
ATOM 7765 C C . ALA C 1 288 ? 24.415 -10.634 90.035 1.00 130.54 322 ALA C C 1
ATOM 7766 O O . ALA C 1 288 ? 23.497 -10.041 90.601 1.00 133.80 322 ALA C O 1
ATOM 7768 N N . GLY C 1 289 ? 24.249 -11.423 88.967 1.00 124.60 323 GLY C N 1
ATOM 7769 C CA . GLY C 1 289 ? 22.961 -11.681 88.335 1.00 125.49 323 GLY C CA 1
ATOM 7770 C C . GLY C 1 289 ? 22.078 -12.565 89.200 1.00 125.70 323 GLY C C 1
ATOM 7771 O O . GLY C 1 289 ? 20.858 -12.593 89.018 1.00 127.30 323 GLY C O 1
ATOM 7772 N N . LEU C 1 290 ? 22.698 -13.277 90.174 1.00 117.31 324 LEU C N 1
ATOM 7773 C CA . LEU C 1 290 ? 22.056 -14.197 91.124 1.00 114.69 324 LEU C CA 1
ATOM 7774 C C . LEU C 1 290 ? 21.551 -13.572 92.439 1.00 117.83 324 LEU C C 1
ATOM 7775 O O . LEU C 1 290 ? 20.858 -14.255 93.199 1.00 115.09 324 LEU C O 1
ATOM 7780 N N . GLY C 1 291 ? 21.906 -12.309 92.695 1.00 117.48 325 GLY C N 1
ATOM 7781 C CA . GLY C 1 291 ? 21.480 -11.579 93.890 1.00 120.28 325 GLY C CA 1
ATOM 7782 C C . GLY C 1 291 ? 22.558 -10.817 94.641 1.00 124.58 325 GLY C C 1
ATOM 7783 O O . GLY C 1 291 ? 22.242 -9.964 95.477 1.00 127.04 325 GLY C O 1
ATOM 7784 N N . LEU C 1 292 ? 23.838 -11.129 94.363 1.00 118.62 326 LEU C N 1
ATOM 7785 C CA . LEU C 1 292 ? 24.994 -10.487 94.985 1.00 118.42 326 LEU C CA 1
ATOM 7786 C C . LEU C 1 292 ? 25.432 -9.259 94.163 1.00 128.12 326 LEU C C 1
ATOM 7787 O O . LEU C 1 292 ? 26.442 -9.303 93.455 1.00 127.43 326 LEU C O 1
ATOM 7792 N N . THR C 1 293 ? 24.658 -8.167 94.261 1.00 130.28 327 THR C N 1
ATOM 7793 C CA . THR C 1 293 ? 24.923 -6.909 93.551 1.00 134.60 327 THR C CA 1
ATOM 7794 C C . THR C 1 293 ? 25.832 -5.936 94.317 1.00 141.88 327 THR C C 1
ATOM 7795 O O . THR C 1 293 ? 26.711 -5.324 93.701 1.00 143.18 327 THR C O 1
ATOM 7799 N N . GLU C 1 294 ? 25.612 -5.779 95.641 1.00 139.89 328 GLU C N 1
ATOM 7800 C CA . GLU C 1 294 ? 26.373 -4.853 96.491 1.00 141.65 328 GLU C CA 1
ATOM 7801 C C . GLU C 1 294 ? 27.857 -5.185 96.617 1.00 142.20 328 GLU C C 1
ATOM 7802 O O . GLU C 1 294 ? 28.679 -4.278 96.469 1.00 143.65 328 GLU C O 1
ATOM 7808 N N . ALA C 1 295 ? 28.202 -6.469 96.886 1.00 133.82 329 ALA C N 1
ATOM 7809 C CA . ALA C 1 295 ? 29.586 -6.931 97.075 1.00 130.28 329 ALA C CA 1
ATOM 7810 C C . ALA C 1 295 ? 30.539 -6.662 95.906 1.00 135.36 329 ALA C C 1
ATOM 7811 O O . ALA C 1 295 ? 31.725 -6.409 96.128 1.00 134.48 329 ALA C O 1
ATOM 7813 N N . ILE C 1 296 ? 30.004 -6.721 94.677 1.00 133.75 330 ILE C N 1
ATOM 7814 C CA . ILE C 1 296 ? 30.671 -6.549 93.380 1.00 134.78 330 ILE C CA 1
ATOM 7815 C C . ILE C 1 296 ? 30.885 -5.067 93.001 1.00 144.31 330 ILE C C 1
ATOM 7816 O O . ILE C 1 296 ? 31.783 -4.764 92.211 1.00 145.26 330 ILE C O 1
ATOM 7821 N N . ASP C 1 297 ? 30.066 -4.162 93.557 1.00 144.33 331 ASP C N 1
ATOM 7822 C CA . ASP C 1 297 ? 30.093 -2.732 93.272 1.00 149.77 331 ASP C CA 1
ATOM 7823 C C . ASP C 1 297 ? 31.058 -1.971 94.193 1.00 154.10 331 ASP C C 1
ATOM 7824 O O . ASP C 1 297 ? 30.809 -1.872 95.397 1.00 153.68 331 ASP C O 1
ATOM 7829 N N . LYS C 1 298 ? 32.121 -1.379 93.604 1.00 152.26 332 LYS C N 1
ATOM 7830 C CA . LYS C 1 298 ? 33.148 -0.580 94.289 1.00 170.25 332 LYS C CA 1
ATOM 7831 C C . LYS C 1 298 ? 32.580 0.444 95.306 1.00 177.49 332 LYS C C 1
ATOM 7832 O O . LYS C 1 298 ? 32.161 1.553 94.974 1.00 150.88 332 LYS C O 1
ATOM 7838 N N . ASP C 1 302 ? 30.218 -3.085 101.199 1.00 122.20 336 ASP C N 1
ATOM 7839 C CA . ASP C 1 302 ? 30.657 -2.963 102.580 1.00 122.33 336 ASP C CA 1
ATOM 7840 C C . ASP C 1 302 ? 31.292 -4.272 103.033 1.00 123.24 336 ASP C C 1
ATOM 7841 O O . ASP C 1 302 ? 30.592 -5.193 103.469 1.00 120.54 336 ASP C O 1
ATOM 7846 N N . LEU C 1 303 ? 32.626 -4.356 102.905 1.00 119.10 337 LEU C N 1
ATOM 7847 C CA . LEU C 1 303 ? 33.399 -5.517 103.342 1.00 114.32 337 LEU C CA 1
ATOM 7848 C C . LEU C 1 303 ? 34.309 -5.099 104.516 1.00 118.36 337 LEU C C 1
ATOM 7849 O O . LEU C 1 303 ? 35.425 -5.600 104.652 1.00 115.06 337 LEU C O 1
ATOM 7854 N N . SER C 1 304 ? 33.804 -4.185 105.374 1.00 118.29 338 SER C N 1
ATOM 7855 C CA . SER C 1 304 ? 34.520 -3.634 106.532 1.00 119.18 338 SER C CA 1
ATOM 7856 C C . SER C 1 304 ? 34.975 -4.665 107.577 1.00 118.75 338 SER C C 1
ATOM 7857 O O . SER C 1 304 ? 35.918 -4.388 108.329 1.00 119.08 338 SER C O 1
ATOM 7860 N N . ARG C 1 305 ? 34.336 -5.848 107.617 1.00 111.02 339 ARG C N 1
ATOM 7861 C CA . ARG C 1 305 ? 34.741 -6.912 108.548 1.00 107.57 339 ARG C CA 1
ATOM 7862 C C . ARG C 1 305 ? 36.049 -7.595 108.084 1.00 107.53 339 ARG C C 1
ATOM 7863 O O . ARG C 1 305 ? 36.760 -8.177 108.903 1.00 104.31 339 ARG C O 1
ATOM 7871 N N . MET C 1 306 ? 36.378 -7.474 106.774 1.00 104.29 340 MET C N 1
ATOM 7872 C CA . MET C 1 306 ? 37.597 -7.996 106.149 1.00 117.96 340 MET C CA 1
ATOM 7873 C C . MET C 1 306 ? 38.805 -7.088 106.451 1.00 147.49 340 MET C C 1
ATOM 7874 O O . MET C 1 306 ? 38.722 -5.853 106.382 1.00 111.66 340 MET C O 1
ATOM 7879 N N . LEU C 1 314 ? 34.464 -6.788 95.963 1.00 112.83 348 LEU C N 1
ATOM 7880 C CA . LEU C 1 314 ? 34.766 -8.064 95.314 1.00 108.83 348 LEU C CA 1
ATOM 7881 C C . LEU C 1 314 ? 34.911 -7.873 93.800 1.00 113.91 348 LEU C C 1
ATOM 7882 O O . LEU C 1 314 ? 33.912 -7.698 93.092 1.00 115.27 348 LEU C O 1
ATOM 7887 N N . ALA C 1 315 ? 36.167 -7.862 93.319 1.00 110.06 349 ALA C N 1
ATOM 7888 C CA . ALA C 1 315 ? 36.498 -7.659 91.908 1.00 111.86 349 ALA C CA 1
ATOM 7889 C C . ALA C 1 315 ? 36.278 -8.898 91.060 1.00 112.39 349 ALA C C 1
ATOM 7890 O O . ALA C 1 315 ? 35.788 -8.789 89.937 1.00 113.55 349 ALA C O 1
ATOM 7892 N N . SER C 1 316 ? 36.667 -10.071 91.579 1.00 104.47 350 SER C N 1
ATOM 7893 C CA . SER C 1 316 ? 36.537 -11.339 90.871 1.00 100.26 350 SER C CA 1
ATOM 7894 C C . SER C 1 316 ? 36.446 -12.493 91.856 1.00 97.71 350 SER C C 1
ATOM 7895 O O . SER C 1 316 ? 37.028 -12.439 92.950 1.00 96.97 350 SER C O 1
ATOM 7898 N N . VAL C 1 317 ? 35.678 -13.515 91.468 1.00 89.19 351 VAL C N 1
ATOM 7899 C CA . VAL C 1 317 ? 35.514 -14.762 92.198 1.00 83.79 351 VAL C CA 1
ATOM 7900 C C . VAL C 1 317 ? 35.980 -15.815 91.208 1.00 85.19 351 VAL C C 1
ATOM 7901 O O . VAL C 1 317 ? 35.184 -16.319 90.411 1.00 86.58 351 VAL C O 1
ATOM 7905 N N . PHE C 1 318 ? 37.283 -16.075 91.183 1.00 78.54 352 PHE C N 1
ATOM 7906 C CA . PHE C 1 318 ? 37.810 -17.104 90.300 1.00 75.77 352 PHE C CA 1
ATOM 7907 C C . PHE C 1 318 ? 37.474 -18.502 90.820 1.00 74.33 352 PHE C C 1
ATOM 7908 O O . PHE C 1 318 ? 37.421 -18.729 92.038 1.00 70.75 352 PHE C O 1
ATOM 7916 N N . HIS C 1 319 ? 37.152 -19.400 89.885 1.00 70.10 353 HIS C N 1
ATOM 7917 C CA . HIS C 1 319 ? 36.793 -20.788 90.158 1.00 67.01 353 HIS C CA 1
ATOM 7918 C C . HIS C 1 319 ? 37.531 -21.584 89.090 1.00 68.55 353 HIS C C 1
ATOM 7919 O O . HIS C 1 319 ? 37.086 -21.657 87.949 1.00 68.78 353 HIS C O 1
ATOM 7926 N N . ALA C 1 320 ? 38.732 -22.063 89.441 1.00 63.68 354 ALA C N 1
ATOM 7927 C CA . ALA C 1 320 ? 39.621 -22.761 88.523 1.00 63.44 354 ALA C CA 1
ATOM 7928 C C . ALA C 1 320 ? 39.796 -24.227 88.908 1.00 64.89 354 ALA C C 1
ATOM 7929 O O . ALA C 1 320 ? 40.074 -24.538 90.069 1.00 63.09 354 ALA C O 1
ATOM 7931 N N . THR C 1 321 ? 39.585 -25.133 87.923 1.00 60.36 355 THR C N 1
ATOM 7932 C CA . THR C 1 321 ? 39.619 -26.576 88.165 1.00 57.51 355 THR C CA 1
ATOM 7933 C C . THR C 1 321 ? 40.383 -27.330 87.112 1.00 61.26 355 THR C C 1
ATOM 7934 O O . THR C 1 321 ? 40.315 -27.002 85.931 1.00 62.94 355 THR C O 1
ATOM 7938 N N . ALA C 1 322 ? 41.102 -28.354 87.558 1.00 57.61 356 ALA C N 1
ATOM 7939 C CA . ALA C 1 322 ? 41.759 -29.378 86.754 1.00 56.99 356 ALA C CA 1
ATOM 7940 C C . ALA C 1 322 ? 40.989 -30.645 87.147 1.00 56.50 356 ALA C C 1
ATOM 7941 O O . ALA C 1 322 ? 41.121 -31.098 88.271 1.00 55.57 356 ALA C O 1
ATOM 7943 N N . PHE C 1 323 ? 40.088 -31.118 86.276 1.00 52.11 357 PHE C N 1
ATOM 7944 C CA . PHE C 1 323 ? 39.277 -32.307 86.507 1.00 48.65 357 PHE C CA 1
ATOM 7945 C C . PHE C 1 323 ? 39.908 -33.424 85.706 1.00 54.57 357 PHE C C 1
ATOM 7946 O O . PHE C 1 323 ? 40.016 -33.310 84.484 1.00 56.27 357 PHE C O 1
ATOM 7954 N N . GLU C 1 324 ? 40.352 -34.492 86.386 1.00 48.86 358 GLU C N 1
ATOM 7955 C CA . GLU C 1 324 ? 40.990 -35.601 85.701 1.00 48.29 358 GLU C CA 1
ATOM 7956 C C . GLU C 1 324 ? 40.123 -36.852 85.557 1.00 51.00 358 GLU C C 1
ATOM 7957 O O . GLU C 1 324 ? 39.664 -37.442 86.542 1.00 49.48 358 GLU C O 1
ATOM 7963 N N . TRP C 1 325 ? 39.948 -37.274 84.307 1.00 48.26 359 TRP C N 1
ATOM 7964 C CA . TRP C 1 325 ? 39.259 -38.513 83.946 1.00 46.07 359 TRP C CA 1
ATOM 7965 C C . TRP C 1 325 ? 40.362 -39.552 83.784 1.00 47.64 359 TRP C C 1
ATOM 7966 O O . TRP C 1 325 ? 41.157 -39.464 82.839 1.00 48.26 359 TRP C O 1
ATOM 7977 N N . ASP C 1 326 ? 40.460 -40.482 84.752 1.00 43.06 360 ASP C N 1
ATOM 7978 C CA . ASP C 1 326 ? 41.489 -41.525 84.761 1.00 44.00 360 ASP C CA 1
ATOM 7979 C C . ASP C 1 326 ? 40.882 -42.902 84.944 1.00 48.58 360 ASP C C 1
ATOM 7980 O O . ASP C 1 326 ? 39.705 -43.005 85.284 1.00 46.33 360 ASP C O 1
ATOM 7985 N N . THR C 1 327 ? 41.669 -43.958 84.673 1.00 49.95 361 THR C N 1
ATOM 7986 C CA . THR C 1 327 ? 41.244 -45.360 84.760 1.00 51.70 361 THR C CA 1
ATOM 7987 C C . THR C 1 327 ? 41.147 -45.858 86.201 1.00 58.07 361 THR C C 1
ATOM 7988 O O . THR C 1 327 ? 40.375 -46.771 86.484 1.00 58.35 361 THR C O 1
ATOM 7992 N N . GLU C 1 328 ? 41.967 -45.284 87.086 1.00 56.05 362 GLU C N 1
ATOM 7993 C CA . GLU C 1 328 ? 42.089 -45.667 88.489 1.00 56.07 362 GLU C CA 1
ATOM 7994 C C . GLU C 1 328 ? 40.826 -45.687 89.312 1.00 57.52 362 GLU C C 1
ATOM 7995 O O . GLU C 1 328 ? 39.999 -44.795 89.240 1.00 54.68 362 GLU C O 1
ATOM 8001 N N . GLY C 1 329 ? 40.711 -46.714 90.115 1.00 55.85 363 GLY C N 1
ATOM 8002 C CA . GLY C 1 329 ? 39.596 -46.866 91.026 1.00 55.48 363 GLY C CA 1
ATOM 8003 C C . GLY C 1 329 ? 39.966 -47.750 92.188 1.00 61.22 363 GLY C C 1
ATOM 8004 O O . GLY C 1 329 ? 41.151 -48.001 92.428 1.00 60.42 363 GLY C O 1
ATOM 8005 N N . ASN C 1 330 ? 38.936 -48.250 92.882 1.00 60.45 364 ASN C N 1
ATOM 8006 C CA . ASN C 1 330 ? 39.026 -49.101 94.055 1.00 63.07 364 ASN C CA 1
ATOM 8007 C C . ASN C 1 330 ? 39.831 -50.398 93.790 1.00 68.76 364 ASN C C 1
ATOM 8008 O O . ASN C 1 330 ? 39.437 -51.183 92.923 1.00 67.61 364 ASN C O 1
ATOM 8013 N N . PRO C 1 331 ? 40.964 -50.610 94.520 1.00 67.30 365 PRO C N 1
ATOM 8014 C CA . PRO C 1 331 ? 41.785 -51.821 94.302 1.00 72.98 365 PRO C CA 1
ATOM 8015 C C . PRO C 1 331 ? 41.078 -53.169 94.505 1.00 98.39 365 PRO C C 1
ATOM 8016 O O . PRO C 1 331 ? 40.489 -53.440 95.548 1.00 63.41 365 PRO C O 1
ATOM 8020 N N . GLU C 1 341 ? 26.164 -62.650 81.697 1.00 78.32 375 GLU C N 1
ATOM 8021 C CA . GLU C 1 341 ? 25.722 -61.531 82.524 1.00 76.22 375 GLU C CA 1
ATOM 8022 C C . GLU C 1 341 ? 26.000 -60.184 81.846 1.00 76.69 375 GLU C C 1
ATOM 8023 O O . GLU C 1 341 ? 25.074 -59.387 81.654 1.00 76.36 375 GLU C O 1
ATOM 8029 N N . LEU C 1 342 ? 27.267 -59.938 81.479 1.00 70.20 376 LEU C N 1
ATOM 8030 C CA . LEU C 1 342 ? 27.677 -58.694 80.829 1.00 67.17 376 LEU C CA 1
ATOM 8031 C C . LEU C 1 342 ? 27.690 -58.844 79.308 1.00 71.84 376 LEU C C 1
ATOM 8032 O O . LEU C 1 342 ? 28.384 -58.103 78.604 1.00 71.48 376 LEU C O 1
ATOM 8037 N N . ARG C 1 343 ? 26.889 -59.795 78.811 1.00 69.30 377 ARG C N 1
ATOM 8038 C CA . ARG C 1 343 ? 26.705 -60.147 77.403 1.00 69.60 377 ARG C CA 1
ATOM 8039 C C . ARG C 1 343 ? 25.833 -59.073 76.767 1.00 72.05 377 ARG C C 1
ATOM 8040 O O . ARG C 1 343 ? 25.056 -58.421 77.472 1.00 71.45 377 ARG C O 1
ATOM 8048 N N . SER C 1 344 ? 25.966 -58.872 75.450 1.00 67.86 378 SER C N 1
ATOM 8049 C CA . SER C 1 344 ? 25.277 -57.786 74.733 1.00 67.55 378 SER C CA 1
ATOM 8050 C C . SER C 1 344 ? 24.964 -56.485 75.552 1.00 67.88 378 SER C C 1
ATOM 8051 O O . SER C 1 344 ? 23.796 -56.135 75.796 1.00 67.84 378 SER C O 1
ATOM 8054 N N . PRO C 1 345 ? 26.024 -55.768 75.997 1.00 61.27 379 PRO C N 1
ATOM 8055 C CA . PRO C 1 345 ? 25.796 -54.530 76.761 1.00 59.22 379 PRO C CA 1
ATOM 8056 C C . PRO C 1 345 ? 25.267 -53.373 75.911 1.00 62.84 379 PRO C C 1
ATOM 8057 O O . PRO C 1 345 ? 25.381 -53.386 74.681 1.00 62.97 379 PRO C O 1
ATOM 8061 N N . LYS C 1 346 ? 24.680 -52.374 76.583 1.00 58.87 380 LYS C N 1
ATOM 8062 C CA . LYS C 1 346 ? 24.220 -51.142 75.950 1.00 58.98 380 LYS C CA 1
ATOM 8063 C C . LYS C 1 346 ? 25.456 -50.273 75.892 1.00 59.17 380 LYS C C 1
ATOM 8064 O O . LYS C 1 346 ? 26.251 -50.310 76.825 1.00 58.06 380 LYS C O 1
ATOM 8070 N N . LEU C 1 347 ? 25.652 -49.525 74.813 1.00 55.39 381 LEU C N 1
ATOM 8071 C CA . LEU C 1 347 ? 26.820 -48.655 74.705 1.00 53.21 381 LEU C CA 1
ATOM 8072 C C . LEU C 1 347 ? 26.510 -47.279 75.264 1.00 58.27 381 LEU C C 1
ATOM 8073 O O . LEU C 1 347 ? 25.450 -46.717 75.000 1.00 59.37 381 LEU C O 1
ATOM 8078 N N . PHE C 1 348 ? 27.449 -46.749 76.052 1.00 53.97 382 PHE C N 1
ATOM 8079 C CA . PHE C 1 348 ? 27.466 -45.385 76.556 1.00 51.94 382 PHE C CA 1
ATOM 8080 C C . PHE C 1 348 ? 28.813 -44.846 76.048 1.00 53.71 382 PHE C C 1
ATOM 8081 O O . PHE C 1 348 ? 29.802 -44.807 76.777 1.00 52.01 382 PHE C O 1
ATOM 8089 N N . TYR C 1 349 ? 28.843 -44.517 74.745 1.00 50.14 383 TYR C N 1
ATOM 8090 C CA . TYR C 1 349 ? 30.011 -44.088 73.994 1.00 49.16 383 TYR C CA 1
ATOM 8091 C C . TYR C 1 349 ? 30.083 -42.558 73.985 1.00 54.83 383 TYR C C 1
ATOM 8092 O O . TYR C 1 349 ? 29.483 -41.893 73.148 1.00 56.52 383 TYR C O 1
ATOM 8101 N N . ALA C 1 350 ? 30.813 -41.999 74.964 1.00 52.84 384 ALA C N 1
ATOM 8102 C CA . ALA C 1 350 ? 30.945 -40.557 75.171 1.00 52.32 384 ALA C CA 1
ATOM 8103 C C . ALA C 1 350 ? 31.961 -39.892 74.242 1.00 58.39 384 ALA C C 1
ATOM 8104 O O . ALA C 1 350 ? 32.967 -39.352 74.711 1.00 59.37 384 ALA C O 1
ATOM 8106 N N . ASP C 1 351 ? 31.693 -39.944 72.922 1.00 55.19 385 ASP C N 1
ATOM 8107 C CA . ASP C 1 351 ? 32.533 -39.347 71.882 1.00 56.12 385 ASP C CA 1
ATOM 8108 C C . ASP C 1 351 ? 31.889 -38.054 71.321 1.00 61.31 385 ASP C C 1
ATOM 8109 O O . ASP C 1 351 ? 32.181 -37.634 70.200 1.00 60.50 385 ASP C O 1
ATOM 8114 N N . HIS C 1 352 ? 31.001 -37.446 72.108 1.00 58.40 386 HIS C N 1
ATOM 8115 C CA . HIS C 1 352 ? 30.325 -36.199 71.772 1.00 59.39 386 HIS C CA 1
ATOM 8116 C C . HIS C 1 352 ? 29.977 -35.438 73.077 1.00 60.54 386 HIS C C 1
ATOM 8117 O O . HIS C 1 352 ? 30.086 -36.047 74.141 1.00 57.64 386 HIS C O 1
ATOM 8124 N N . PRO C 1 353 ? 29.665 -34.114 73.044 1.00 58.21 387 PRO C N 1
ATOM 8125 C CA . PRO C 1 353 ? 29.422 -33.377 74.301 1.00 56.48 387 PRO C CA 1
ATOM 8126 C C . PRO C 1 353 ? 28.412 -33.972 75.271 1.00 58.98 387 PRO C C 1
ATOM 8127 O O . PRO C 1 353 ? 27.377 -34.495 74.855 1.00 58.66 387 PRO C O 1
ATOM 8131 N N . PHE C 1 354 ? 28.753 -33.919 76.578 1.00 53.51 388 PHE C N 1
ATOM 8132 C CA . PHE C 1 354 ? 27.932 -34.464 77.648 1.00 51.90 388 PHE C CA 1
ATOM 8133 C C . PHE C 1 354 ? 27.978 -33.601 78.912 1.00 57.81 388 PHE C C 1
ATOM 8134 O O . PHE C 1 354 ? 28.902 -32.804 79.096 1.00 56.91 388 PHE C O 1
ATOM 8142 N N . ILE C 1 355 ? 26.980 -33.803 79.786 1.00 55.98 389 ILE C N 1
ATOM 8143 C CA . ILE C 1 355 ? 26.824 -33.145 81.076 1.00 56.32 389 ILE C CA 1
ATOM 8144 C C . ILE C 1 355 ? 27.127 -34.206 82.132 1.00 59.75 389 ILE C C 1
ATOM 8145 O O . ILE C 1 355 ? 26.830 -35.384 81.938 1.00 59.43 389 ILE C O 1
ATOM 8150 N N . PHE C 1 356 ? 27.725 -33.784 83.240 1.00 55.68 390 PHE C N 1
ATOM 8151 C CA . PHE C 1 356 ? 28.050 -34.666 84.344 1.00 53.56 390 PHE C CA 1
ATOM 8152 C C . PHE C 1 356 ? 27.879 -33.952 85.658 1.00 58.22 390 PHE C C 1
ATOM 8153 O O . PHE C 1 356 ? 27.999 -32.731 85.734 1.00 57.98 390 PHE C O 1
ATOM 8161 N N . LEU C 1 357 ? 27.585 -34.738 86.693 1.00 56.26 391 LEU C N 1
ATOM 8162 C CA . LEU C 1 357 ? 27.392 -34.312 88.075 1.00 56.16 391 LEU C CA 1
ATOM 8163 C C . LEU C 1 357 ? 28.108 -35.331 88.944 1.00 57.36 391 LEU C C 1
ATOM 8164 O O . LEU C 1 357 ? 28.133 -36.516 88.599 1.00 56.95 391 LEU C O 1
ATOM 8169 N N . VAL C 1 358 ? 28.667 -34.881 90.073 1.00 52.71 392 VAL C N 1
ATOM 8170 C CA . VAL C 1 358 ? 29.314 -35.743 91.072 1.00 52.32 392 VAL C CA 1
ATOM 8171 C C . VAL C 1 358 ? 28.507 -35.514 92.325 1.00 59.79 392 VAL C C 1
ATOM 8172 O O . VAL C 1 358 ? 28.398 -34.375 92.785 1.00 61.62 392 VAL C O 1
ATOM 8176 N N . ARG C 1 359 ? 27.876 -36.571 92.828 1.00 56.52 393 ARG C N 1
ATOM 8177 C CA . ARG C 1 359 ? 26.944 -36.464 93.937 1.00 58.50 393 ARG C CA 1
ATOM 8178 C C . ARG C 1 359 ? 27.304 -37.375 95.104 1.00 61.66 393 ARG C C 1
ATOM 8179 O O . ARG C 1 359 ? 27.564 -38.555 94.891 1.00 60.68 393 ARG C O 1
ATOM 8187 N N . ASP C 1 360 ? 27.250 -36.836 96.342 1.00 56.99 394 ASP C N 1
ATOM 8188 C CA . ASP C 1 360 ? 27.464 -37.596 97.575 1.00 55.28 394 ASP C CA 1
ATOM 8189 C C . ASP C 1 360 ? 26.264 -38.526 97.732 1.00 61.50 394 ASP C C 1
ATOM 8190 O O . ASP C 1 360 ? 25.121 -38.078 97.566 1.00 63.11 394 ASP C O 1
ATOM 8195 N N . THR C 1 361 ? 26.516 -39.826 97.980 1.00 58.98 395 THR C N 1
ATOM 8196 C CA . THR C 1 361 ? 25.450 -40.837 98.097 1.00 62.00 395 THR C CA 1
ATOM 8197 C C . THR C 1 361 ? 24.513 -40.620 99.276 1.00 72.10 395 THR C C 1
ATOM 8198 O O . THR C 1 361 ? 23.290 -40.614 99.085 1.00 75.07 395 THR C O 1
ATOM 8202 N N . GLN C 1 362 ? 25.080 -40.410 100.473 1.00 70.15 396 GLN C N 1
ATOM 8203 C CA . GLN C 1 362 ? 24.317 -40.210 101.704 1.00 74.04 396 GLN C CA 1
ATOM 8204 C C . GLN C 1 362 ? 23.424 -38.956 101.668 1.00 80.47 396 GLN C C 1
ATOM 8205 O O . GLN C 1 362 ? 22.193 -39.084 101.709 1.00 83.39 396 GLN C O 1
ATOM 8211 N N . SER C 1 363 ? 24.048 -37.761 101.556 1.00 74.52 397 SER C N 1
ATOM 8212 C CA . SER C 1 363 ? 23.374 -36.459 101.566 1.00 74.90 397 SER C CA 1
ATOM 8213 C C . SER C 1 363 ? 22.685 -36.034 100.266 1.00 77.57 397 SER C C 1
ATOM 8214 O O . SER C 1 363 ? 21.740 -35.250 100.307 1.00 79.21 397 SER C O 1
ATOM 8217 N N . GLY C 1 364 ? 23.182 -36.505 99.130 1.00 71.68 398 GLY C N 1
ATOM 8218 C CA . GLY C 1 364 ? 22.658 -36.104 97.833 1.00 71.34 398 GLY C CA 1
ATOM 8219 C C . GLY C 1 364 ? 23.259 -34.789 97.375 1.00 75.10 398 GLY C C 1
ATOM 8220 O O . GLY C 1 364 ? 22.887 -34.267 96.316 1.00 75.61 398 GLY C O 1
ATOM 8221 N N . SER C 1 365 ? 24.208 -34.247 98.177 1.00 69.90 399 SER C N 1
ATOM 8222 C CA . SER C 1 365 ? 24.891 -32.986 97.913 1.00 68.50 399 SER C CA 1
ATOM 8223 C C . SER C 1 365 ? 25.821 -33.079 96.704 1.00 69.33 399 SER C C 1
ATOM 8224 O O . SER C 1 365 ? 26.559 -34.067 96.557 1.00 68.89 399 SER C O 1
ATOM 8227 N N . LEU C 1 366 ? 25.760 -32.059 95.831 1.00 63.04 400 LEU C N 1
ATOM 8228 C CA . LEU C 1 366 ? 26.570 -31.986 94.625 1.00 60.07 400 LEU C CA 1
ATOM 8229 C C . LEU C 1 366 ? 27.983 -31.488 94.898 1.00 64.30 400 LEU C C 1
ATOM 8230 O O . LEU C 1 366 ? 28.183 -30.374 95.394 1.00 63.76 400 LEU C O 1
ATOM 8235 N N . LEU C 1 367 ? 28.966 -32.338 94.579 1.00 59.66 401 LEU C N 1
ATOM 8236 C CA . LEU C 1 367 ? 30.378 -32.011 94.680 1.00 58.39 401 LEU C CA 1
ATOM 8237 C C . LEU C 1 367 ? 30.767 -31.270 93.404 1.00 63.35 401 LEU C C 1
ATOM 8238 O O . LEU C 1 367 ? 31.586 -30.367 93.464 1.00 63.67 401 LEU C O 1
ATOM 8243 N N . PHE C 1 368 ? 30.165 -31.653 92.251 1.00 59.81 402 PHE C N 1
ATOM 8244 C CA . PHE C 1 368 ? 30.438 -31.065 90.940 1.00 59.05 402 PHE C CA 1
ATOM 8245 C C . PHE C 1 368 ? 29.295 -31.140 89.990 1.00 61.66 402 PHE C C 1
ATOM 8246 O O . PHE C 1 368 ? 28.523 -32.095 90.014 1.00 60.03 402 PHE C O 1
ATOM 8254 N N . ILE C 1 369 ? 29.234 -30.145 89.102 1.00 59.14 403 ILE C N 1
ATOM 8255 C CA . ILE C 1 369 ? 28.330 -30.041 87.972 1.00 59.89 403 ILE C CA 1
ATOM 8256 C C . ILE C 1 369 ? 29.197 -29.443 86.850 1.00 63.04 403 ILE C C 1
ATOM 8257 O O . ILE C 1 369 ? 30.028 -28.552 87.094 1.00 61.96 403 ILE C O 1
ATOM 8262 N N . GLY C 1 370 ? 29.068 -29.999 85.660 1.00 59.01 404 GLY C N 1
ATOM 8263 C CA . GLY C 1 370 ? 29.847 -29.521 84.531 1.00 58.88 404 GLY C CA 1
ATOM 8264 C C . GLY C 1 370 ? 29.437 -30.122 83.215 1.00 62.37 404 GLY C C 1
ATOM 8265 O O . GLY C 1 370 ? 28.426 -30.828 83.124 1.00 62.05 404 GLY C O 1
ATOM 8266 N N . ARG C 1 371 ? 30.217 -29.816 82.180 1.00 59.15 405 ARG C N 1
ATOM 8267 C CA . ARG C 1 371 ? 30.009 -30.341 80.830 1.00 59.36 405 ARG C CA 1
ATOM 8268 C C . ARG C 1 371 ? 31.314 -30.423 80.040 1.00 62.24 405 ARG C C 1
ATOM 8269 O O . ARG C 1 371 ? 32.215 -29.606 80.228 1.00 63.93 405 ARG C O 1
ATOM 8277 N N . LEU C 1 372 ? 31.425 -31.422 79.191 1.00 56.97 406 LEU C N 1
ATOM 8278 C CA . LEU C 1 372 ? 32.595 -31.549 78.347 1.00 58.19 406 LEU C CA 1
ATOM 8279 C C . LEU C 1 372 ? 32.110 -31.358 76.930 1.00 67.51 406 LEU C C 1
ATOM 8280 O O . LEU C 1 372 ? 31.364 -32.191 76.422 1.00 66.58 406 LEU C O 1
ATOM 8285 N N . VAL C 1 373 ? 32.466 -30.220 76.329 1.00 69.04 407 VAL C N 1
ATOM 8286 C CA . VAL C 1 373 ? 32.080 -29.849 74.975 1.00 73.02 407 VAL C CA 1
ATOM 8287 C C . VAL C 1 373 ? 33.293 -29.955 74.048 1.00 80.52 407 VAL C C 1
ATOM 8288 O O . VAL C 1 373 ? 33.144 -30.390 72.906 1.00 81.51 407 VAL C O 1
ATOM 8292 N N . ARG C 1 374 ? 34.491 -29.585 74.544 1.00 78.15 408 ARG C N 1
ATOM 8293 C CA . ARG C 1 374 ? 35.710 -29.649 73.744 1.00 80.19 408 ARG C CA 1
ATOM 8294 C C . ARG C 1 374 ? 36.926 -30.079 74.556 1.00 83.75 408 ARG C C 1
ATOM 8295 O O . ARG C 1 374 ? 37.500 -29.248 75.255 1.00 84.46 408 ARG C O 1
ATOM 8303 N N . PRO C 1 375 ? 37.366 -31.356 74.455 1.00 80.03 409 PRO C N 1
ATOM 8304 C CA . PRO C 1 375 ? 38.584 -31.760 75.187 1.00 78.97 409 PRO C CA 1
ATOM 8305 C C . PRO C 1 375 ? 39.867 -31.279 74.490 1.00 86.16 409 PRO C C 1
ATOM 8306 O O . PRO C 1 375 ? 39.800 -30.769 73.368 1.00 87.80 409 PRO C O 1
ATOM 8310 N N . LYS C 1 376 ? 41.037 -31.423 75.172 1.00 82.92 410 LYS C N 1
ATOM 8311 C CA . LYS C 1 376 ? 42.366 -31.053 74.653 1.00 98.18 410 LYS C CA 1
ATOM 8312 C C . LYS C 1 376 ? 42.736 -31.980 73.489 1.00 136.83 410 LYS C C 1
ATOM 8313 O O . LYS C 1 376 ? 42.421 -33.176 73.526 1.00 101.38 410 LYS C O 1
ATOM 8319 N N . LEU D 1 2 ? 59.838 -62.854 36.546 1.00 88.86 36 LEU D N 1
ATOM 8320 C CA . LEU D 1 2 ? 61.153 -62.562 37.099 1.00 91.29 36 LEU D CA 1
ATOM 8321 C C . LEU D 1 2 ? 62.202 -62.341 35.998 1.00 97.59 36 LEU D C 1
ATOM 8322 O O . LEU D 1 2 ? 62.906 -61.325 36.048 1.00 99.84 36 LEU D O 1
ATOM 8327 N N . SER D 1 3 ? 62.326 -63.288 35.019 1.00 92.80 37 SER D N 1
ATOM 8328 C CA . SER D 1 3 ? 63.341 -63.218 33.959 1.00 93.87 37 SER D CA 1
ATOM 8329 C C . SER D 1 3 ? 63.061 -62.086 32.967 1.00 94.97 37 SER D C 1
ATOM 8330 O O . SER D 1 3 ? 61.904 -61.673 32.887 1.00 92.01 37 SER D O 1
ATOM 8333 N N . PRO D 1 4 ? 64.075 -61.563 32.211 1.00 92.84 38 PRO D N 1
ATOM 8334 C CA . PRO D 1 4 ? 63.798 -60.453 31.274 1.00 91.54 38 PRO D CA 1
ATOM 8335 C C . PRO D 1 4 ? 62.579 -60.646 30.377 1.00 90.25 38 PRO D C 1
ATOM 8336 O O . PRO D 1 4 ? 61.749 -59.743 30.329 1.00 88.90 38 PRO D O 1
ATOM 8340 N N . LYS D 1 5 ? 62.428 -61.836 29.745 1.00 83.92 39 LYS D N 1
ATOM 8341 C CA . LYS D 1 5 ? 61.275 -62.164 28.896 1.00 80.62 39 LYS D CA 1
ATOM 8342 C C . LYS D 1 5 ? 59.950 -62.062 29.660 1.00 80.04 39 LYS D C 1
ATOM 8343 O O . LYS D 1 5 ? 59.021 -61.431 29.158 1.00 77.30 39 LYS D O 1
ATOM 8349 N N . ALA D 1 6 ? 59.883 -62.618 30.892 1.00 75.64 40 ALA D N 1
ATOM 8350 C CA . ALA D 1 6 ? 58.680 -62.529 31.722 1.00 73.46 40 ALA D CA 1
ATOM 8351 C C . ALA D 1 6 ? 58.365 -61.060 32.048 1.00 77.97 40 ALA D C 1
ATOM 8352 O O . ALA D 1 6 ? 57.232 -60.640 31.825 1.00 75.78 40 ALA D O 1
ATOM 8354 N N . ALA D 1 7 ? 59.386 -60.273 32.499 1.00 76.67 41 ALA D N 1
ATOM 8355 C CA . ALA D 1 7 ? 59.277 -58.841 32.837 1.00 76.94 41 ALA D CA 1
ATOM 8356 C C . ALA D 1 7 ? 58.798 -58.003 31.629 1.00 81.90 41 ALA D C 1
ATOM 8357 O O . ALA D 1 7 ? 57.910 -57.154 31.775 1.00 80.62 41 ALA D O 1
ATOM 8359 N N . THR D 1 8 ? 59.371 -58.291 30.437 1.00 79.53 42 THR D N 1
ATOM 8360 C CA . THR D 1 8 ? 59.054 -57.673 29.147 1.00 79.32 42 THR D CA 1
ATOM 8361 C C . THR D 1 8 ? 57.561 -57.863 28.796 1.00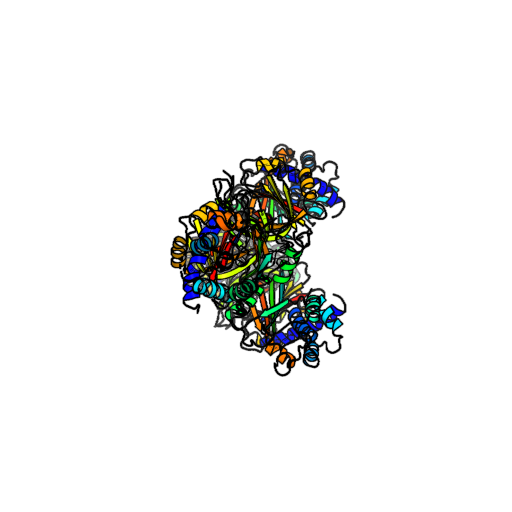 82.35 42 THR D C 1
ATOM 8362 O O . THR D 1 8 ? 56.914 -56.899 28.382 1.00 81.96 42 THR D O 1
ATOM 8366 N N . LEU D 1 9 ? 57.032 -59.099 28.947 1.00 78.07 43 LEU D N 1
ATOM 8367 C CA . LEU D 1 9 ? 55.632 -59.407 28.659 1.00 76.32 43 LEU D CA 1
ATOM 8368 C C . LEU D 1 9 ? 54.692 -58.822 29.708 1.00 81.54 43 LEU D C 1
ATOM 8369 O O . LEU D 1 9 ? 53.565 -58.492 29.363 1.00 81.02 43 LEU D O 1
ATOM 8374 N N . ALA D 1 10 ? 55.142 -58.702 30.984 1.00 79.12 44 ALA D N 1
ATOM 8375 C CA . ALA D 1 10 ? 54.355 -58.146 32.094 1.00 77.90 44 ALA D CA 1
ATOM 8376 C C . ALA D 1 10 ? 54.061 -56.673 31.842 1.00 83.08 44 ALA D C 1
ATOM 8377 O O . ALA D 1 10 ? 52.975 -56.199 32.168 1.00 81.81 44 ALA D O 1
ATOM 8379 N N . GLU D 1 11 ? 55.000 -55.976 31.186 1.00 82.66 45 GLU D N 1
ATOM 8380 C CA . GLU D 1 11 ? 54.886 -54.573 30.787 1.00 84.17 45 GLU D CA 1
ATOM 8381 C C . GLU D 1 11 ? 53.888 -54.426 29.607 1.00 88.81 45 GLU D C 1
ATOM 8382 O O . GLU D 1 11 ? 53.792 -53.346 29.027 1.00 87.78 45 GLU D O 1
ATOM 8388 N N . ARG D 1 12 ? 53.134 -55.522 29.282 1.00 86.13 46 ARG D N 1
ATOM 8389 C CA . ARG D 1 12 ? 52.138 -55.648 28.208 1.00 85.13 46 ARG D CA 1
ATOM 8390 C C . ARG D 1 12 ? 50.821 -56.290 28.681 1.00 88.51 46 ARG D C 1
ATOM 8391 O O . ARG D 1 12 ? 49.760 -55.945 28.166 1.00 87.33 46 ARG D O 1
ATOM 8399 N N . SER D 1 13 ? 50.878 -57.199 29.676 1.00 85.74 47 SER D N 1
ATOM 8400 C CA . SER D 1 13 ? 49.672 -57.772 30.287 1.00 84.47 47 SER D CA 1
ATOM 8401 C C . SER D 1 13 ? 49.050 -56.689 31.221 1.00 86.11 47 SER D C 1
ATOM 8402 O O . SER D 1 13 ? 47.898 -56.809 31.654 1.00 83.00 47 SER D O 1
ATOM 8405 N N . ALA D 1 14 ? 49.857 -55.636 31.507 1.00 83.90 48 ALA D N 1
ATOM 8406 C CA . ALA D 1 14 ? 49.561 -54.456 32.325 1.00 83.33 48 ALA D CA 1
ATOM 8407 C C . ALA D 1 14 ? 48.548 -53.551 31.622 1.00 81.85 48 ALA D C 1
ATOM 8408 O O . ALA D 1 14 ? 47.589 -53.124 32.260 1.00 83.07 48 ALA D O 1
ATOM 8410 N N . GLY D 1 15 ? 48.752 -53.292 30.328 1.00 72.13 49 GLY D N 1
ATOM 8411 C CA . GLY D 1 15 ? 47.830 -52.503 29.519 1.00 69.47 49 GLY D CA 1
ATOM 8412 C C . GLY D 1 15 ? 46.529 -53.240 29.239 1.00 68.15 49 GLY D C 1
ATOM 8413 O O . GLY D 1 15 ? 45.450 -52.656 29.366 1.00 66.54 49 GLY D O 1
ATOM 8414 N N . LEU D 1 16 ? 46.630 -54.552 28.900 1.00 61.34 50 LEU D N 1
ATOM 8415 C CA . LEU D 1 16 ? 45.528 -55.455 28.581 1.00 59.65 50 LEU D CA 1
ATOM 8416 C C . LEU D 1 16 ? 44.489 -55.539 29.701 1.00 62.92 50 LEU D C 1
ATOM 8417 O O . LEU D 1 16 ? 43.289 -55.558 29.428 1.00 60.22 50 LEU D O 1
ATOM 8422 N N . ALA D 1 17 ? 44.977 -55.566 30.953 1.00 61.68 51 ALA D N 1
ATOM 8423 C CA . ALA D 1 17 ? 44.232 -55.609 32.210 1.00 61.11 51 ALA D CA 1
ATOM 8424 C C . ALA D 1 17 ? 43.194 -54.494 32.297 1.00 64.05 51 ALA D C 1
ATOM 8425 O O . ALA D 1 17 ? 42.055 -54.745 32.705 1.00 63.07 51 ALA D O 1
ATOM 8427 N N . PHE D 1 18 ? 43.601 -53.275 31.923 1.00 59.62 52 PHE D N 1
ATOM 8428 C CA . PHE D 1 18 ? 42.761 -52.079 31.969 1.00 60.79 52 PHE D CA 1
ATOM 8429 C C . PHE D 1 18 ? 41.790 -52.015 30.801 1.00 61.90 52 PHE D C 1
ATOM 8430 O O . PHE D 1 18 ? 40.606 -51.750 31.020 1.00 60.77 52 PHE D O 1
ATOM 8438 N N . SER D 1 19 ? 42.265 -52.336 29.577 1.00 57.85 53 SER D N 1
ATOM 8439 C CA . SER D 1 19 ? 41.442 -52.365 28.357 1.00 56.91 53 SER D CA 1
ATOM 8440 C C . SER D 1 19 ? 40.292 -53.369 28.500 1.00 58.94 53 SER D C 1
ATOM 8441 O O . SER D 1 19 ? 39.139 -53.005 28.253 1.00 58.96 53 SER D O 1
ATOM 8444 N N . LEU D 1 20 ? 40.602 -54.603 28.956 1.00 52.86 54 LEU D N 1
ATOM 8445 C CA . LEU D 1 20 ? 39.608 -55.643 29.121 1.00 52.54 54 LEU D CA 1
ATOM 8446 C C . LEU D 1 20 ? 38.590 -55.359 30.239 1.00 53.72 54 LEU D C 1
ATOM 8447 O O . LEU D 1 20 ? 37.400 -55.577 30.030 1.00 51.38 54 LEU D O 1
ATOM 8452 N N . TYR D 1 21 ? 39.043 -54.833 31.392 1.00 50.23 55 TYR D N 1
ATOM 8453 C CA . TYR D 1 21 ? 38.150 -54.446 32.484 1.00 49.32 55 TYR D CA 1
ATOM 8454 C C . TYR D 1 21 ? 37.191 -53.345 32.010 1.00 52.54 55 TYR D C 1
ATOM 8455 O O . TYR D 1 21 ? 35.986 -53.465 32.210 1.00 51.00 55 TYR D O 1
ATOM 8464 N N . GLN D 1 22 ? 37.727 -52.292 31.371 1.00 50.94 56 GLN D N 1
ATOM 8465 C CA . GLN D 1 22 ? 36.924 -51.188 30.848 1.00 51.50 56 GLN D CA 1
ATOM 8466 C C . GLN D 1 22 ? 35.882 -51.657 29.850 1.00 59.45 56 GLN D C 1
ATOM 8467 O O . GLN D 1 22 ? 34.716 -51.267 29.971 1.00 61.87 56 GLN D O 1
ATOM 8473 N N . ALA D 1 23 ? 36.290 -52.532 28.906 1.00 55.65 57 ALA D N 1
ATOM 8474 C CA . ALA D 1 23 ? 35.406 -53.103 27.891 1.00 56.56 57 ALA D CA 1
ATOM 8475 C C . ALA D 1 23 ? 34.161 -53.716 28.577 1.00 62.44 57 ALA D C 1
ATOM 8476 O O . ALA D 1 23 ? 33.021 -53.356 28.277 1.00 62.77 57 ALA D O 1
ATOM 8478 N N . MET D 1 24 ? 34.422 -54.559 29.569 1.00 59.51 58 MET D N 1
ATOM 8479 C CA . MET D 1 24 ? 33.447 -55.283 30.364 1.00 59.90 58 MET D CA 1
ATOM 8480 C C . MET D 1 24 ? 32.582 -54.390 31.250 1.00 60.99 58 MET D C 1
ATOM 8481 O O . MET D 1 24 ? 31.372 -54.609 31.344 1.00 59.85 58 MET D O 1
ATOM 8486 N N . ALA D 1 25 ? 33.192 -53.359 31.857 1.00 57.59 59 ALA D N 1
ATOM 8487 C CA . ALA D 1 25 ? 32.505 -52.368 32.692 1.00 57.75 59 ALA D CA 1
ATOM 8488 C C . ALA D 1 25 ? 31.472 -51.564 31.874 1.00 61.41 59 ALA D C 1
ATOM 8489 O O . ALA D 1 25 ? 30.457 -51.149 32.434 1.00 61.94 59 ALA D O 1
ATOM 8491 N N . LYS D 1 26 ? 31.715 -51.389 30.546 1.00 56.91 60 LYS D N 1
ATOM 8492 C CA . LYS D 1 26 ? 30.810 -50.701 29.621 1.00 57.85 60 LYS D CA 1
ATOM 8493 C C . LYS D 1 26 ? 29.565 -51.543 29.274 1.00 59.76 60 LYS D C 1
ATOM 8494 O O . LYS D 1 26 ? 28.504 -50.977 29.023 1.00 61.16 60 LYS D O 1
ATOM 8500 N N . ASP D 1 27 ? 29.696 -52.881 29.280 1.00 53.05 61 ASP D N 1
ATOM 8501 C CA . ASP D 1 27 ? 28.611 -53.821 29.016 1.00 52.84 61 ASP D CA 1
ATOM 8502 C C . ASP D 1 27 ? 27.595 -53.788 30.169 1.00 56.26 61 ASP D C 1
ATOM 8503 O O . ASP D 1 27 ? 27.923 -54.109 31.306 1.00 53.91 61 ASP D O 1
ATOM 8508 N N . GLN D 1 28 ? 26.357 -53.390 29.850 1.00 55.14 62 GLN D N 1
ATOM 8509 C CA . GLN D 1 28 ? 25.258 -53.260 30.807 1.00 54.42 62 GLN D CA 1
ATOM 8510 C C . GLN D 1 28 ? 24.723 -54.562 31.404 1.00 57.64 62 GLN D C 1
ATOM 8511 O O . GLN D 1 28 ? 24.139 -54.523 32.499 1.00 57.86 62 GLN D O 1
ATOM 8517 N N . ALA D 1 29 ? 24.940 -55.709 30.726 1.00 53.16 63 ALA D N 1
ATOM 8518 C CA . ALA D 1 29 ? 24.516 -57.027 31.242 1.00 52.82 63 ALA D CA 1
ATOM 8519 C C . ALA D 1 29 ? 25.418 -57.513 32.402 1.00 59.07 63 ALA D C 1
ATOM 8520 O O . ALA D 1 29 ? 24.988 -58.307 33.254 1.00 59.93 63 ALA D O 1
ATOM 8522 N N . VAL D 1 30 ? 26.662 -57.012 32.431 1.00 54.95 64 VAL D N 1
ATOM 8523 C CA . VAL D 1 30 ? 27.693 -57.353 33.404 1.00 52.96 64 VAL D CA 1
ATOM 8524 C C . VAL D 1 30 ? 27.455 -56.678 34.768 1.00 56.54 64 VAL D C 1
ATOM 8525 O O . VAL D 1 30 ? 27.210 -55.471 34.826 1.00 55.60 64 VAL D O 1
ATOM 8529 N N . GLU D 1 31 ? 27.535 -57.479 35.866 1.00 52.44 65 GLU D N 1
ATOM 8530 C CA . GLU D 1 31 ? 27.453 -56.975 37.241 1.00 51.23 65 GLU D CA 1
ATOM 8531 C C . GLU D 1 31 ? 28.857 -57.058 37.854 1.00 53.05 65 GLU D C 1
ATOM 8532 O O . GLU D 1 31 ? 29.656 -56.137 37.670 1.00 51.12 65 GLU D O 1
ATOM 8538 N N . ASN D 1 32 ? 29.180 -58.166 38.540 1.00 49.08 66 ASN D N 1
ATOM 8539 C CA . ASN D 1 32 ? 30.506 -58.356 39.118 1.00 48.11 66 ASN D CA 1
ATOM 8540 C C . ASN D 1 32 ? 31.501 -58.723 38.035 1.00 52.77 66 ASN D C 1
ATOM 8541 O O . ASN D 1 32 ? 31.131 -59.358 37.044 1.00 52.38 66 ASN D O 1
ATOM 8546 N N . ILE D 1 33 ? 32.762 -58.295 38.216 1.00 50.76 67 ILE D N 1
ATOM 8547 C CA . ILE D 1 33 ? 33.856 -58.549 37.277 1.00 49.85 67 ILE D CA 1
ATOM 8548 C C . ILE D 1 33 ? 34.989 -59.257 37.989 1.00 52.98 67 ILE D C 1
ATOM 8549 O O . ILE D 1 33 ? 35.338 -58.875 39.099 1.00 53.03 67 ILE D O 1
ATOM 8554 N N . LEU D 1 34 ? 35.561 -60.281 37.347 1.00 49.58 68 LEU D N 1
ATOM 8555 C CA . LEU D 1 34 ? 36.716 -61.006 37.856 1.00 49.64 68 LEU D CA 1
ATOM 8556 C C . LEU D 1 34 ? 37.613 -61.391 36.679 1.00 50.96 68 LEU D C 1
ATOM 8557 O O . LEU D 1 34 ? 37.267 -62.262 35.877 1.00 47.87 68 LEU D O 1
ATOM 8562 N N . LEU D 1 35 ? 38.758 -60.720 36.565 1.00 48.50 69 LEU D N 1
ATOM 8563 C CA . LEU D 1 35 ? 39.663 -60.996 35.462 1.00 48.18 69 LEU D CA 1
ATOM 8564 C C . LEU D 1 35 ? 41.070 -61.234 35.910 1.00 52.59 69 LEU D C 1
ATOM 8565 O O . LEU D 1 35 ? 41.612 -60.443 36.676 1.00 55.47 69 LEU D O 1
ATOM 8570 N N . SER D 1 36 ? 41.700 -62.278 35.381 1.00 48.81 70 SER D N 1
ATOM 8571 C CA . SER D 1 36 ? 43.109 -62.505 35.611 1.00 49.52 70 SER D CA 1
ATOM 8572 C C . SER D 1 36 ? 43.834 -62.097 34.327 1.00 57.21 70 SER D C 1
ATOM 8573 O O . SER D 1 36 ? 43.714 -62.798 33.324 1.00 56.24 70 SER D O 1
ATOM 8576 N N . PRO D 1 37 ? 44.559 -60.944 34.334 1.00 57.24 71 PRO D N 1
ATOM 8577 C CA . PRO D 1 37 ? 45.252 -60.472 33.123 1.00 57.11 71 PRO D CA 1
ATOM 8578 C C . PRO D 1 37 ? 46.225 -61.471 32.518 1.00 60.23 71 PRO D C 1
ATOM 8579 O O . PRO D 1 37 ? 46.257 -61.586 31.301 1.00 60.63 71 PRO D O 1
ATOM 8583 N N . VAL D 1 38 ? 47.004 -62.186 33.349 1.00 56.28 72 VAL D N 1
ATOM 8584 C CA . VAL D 1 38 ? 47.963 -63.198 32.894 1.00 57.22 72 VAL D CA 1
ATOM 8585 C C . VAL D 1 38 ? 47.226 -64.335 32.188 1.00 57.68 72 VAL D C 1
ATOM 8586 O O . VAL D 1 38 ? 47.675 -64.778 31.129 1.00 58.36 72 VAL D O 1
ATOM 8590 N N . VAL D 1 39 ? 46.081 -64.783 32.758 1.00 50.58 73 VAL D N 1
ATOM 8591 C CA . VAL D 1 39 ? 45.295 -65.872 32.198 1.00 49.71 73 VAL D CA 1
ATOM 8592 C C . VAL D 1 39 ? 44.680 -65.424 30.882 1.00 51.86 73 VAL D C 1
ATOM 8593 O O . VAL D 1 39 ? 44.781 -66.154 29.899 1.00 51.78 73 VAL D O 1
ATOM 8597 N N . VAL D 1 40 ? 44.152 -64.188 30.829 1.00 46.84 74 VAL D N 1
ATOM 8598 C CA . VAL D 1 40 ? 43.587 -63.633 29.598 1.00 45.56 74 VAL D CA 1
ATOM 8599 C C . VAL D 1 40 ? 44.676 -63.586 28.528 1.00 50.43 74 VAL D C 1
ATOM 8600 O O . VAL D 1 40 ? 44.432 -64.008 27.411 1.00 48.97 74 VAL D O 1
ATOM 8604 N N . ALA D 1 41 ? 45.884 -63.081 28.881 1.00 49.44 75 ALA D N 1
ATOM 8605 C CA . ALA D 1 41 ? 47.043 -62.977 27.987 1.00 50.00 75 ALA D CA 1
ATOM 8606 C C . ALA D 1 41 ? 47.465 -64.347 27.452 1.00 54.63 75 ALA D C 1
ATOM 8607 O O . ALA D 1 41 ? 47.735 -64.468 26.254 1.00 54.34 75 ALA D O 1
ATOM 8609 N N . SER D 1 42 ? 47.464 -65.379 28.323 1.00 51.82 76 SER D N 1
ATOM 8610 C CA . SER D 1 42 ? 47.810 -66.745 27.931 1.00 53.38 76 SER D CA 1
ATOM 8611 C C . SER D 1 42 ? 46.819 -67.321 26.892 1.00 57.23 76 SER D C 1
ATOM 8612 O O . SER D 1 42 ? 47.207 -68.144 26.068 1.00 58.77 76 SER D O 1
ATOM 8615 N N . SER D 1 43 ? 45.562 -66.857 26.912 1.00 53.38 77 SER D N 1
ATOM 8616 C CA . SER D 1 43 ? 44.539 -67.266 25.940 1.00 53.98 77 SER D CA 1
ATOM 8617 C C . SER D 1 43 ? 44.886 -66.698 24.560 1.00 58.31 77 SER D C 1
ATOM 8618 O O . SER D 1 43 ? 44.745 -67.393 23.559 1.00 58.50 77 SER D O 1
ATOM 8621 N N . LEU D 1 44 ? 45.385 -65.452 24.523 1.00 54.37 78 LEU D N 1
ATOM 8622 C CA . LEU D 1 44 ? 45.830 -64.800 23.293 1.00 54.97 78 LEU D CA 1
ATOM 8623 C C . LEU D 1 44 ? 47.088 -65.473 22.787 1.00 60.30 78 LEU D C 1
ATOM 8624 O O . LEU D 1 44 ? 47.233 -65.630 21.577 1.00 61.81 78 LEU D O 1
ATOM 8629 N N . GLY D 1 45 ? 47.946 -65.923 23.712 1.00 55.38 79 GLY D N 1
ATOM 8630 C CA . GLY D 1 45 ? 49.145 -66.673 23.361 1.00 55.79 79 GLY D CA 1
ATOM 8631 C C . GLY D 1 45 ? 48.786 -67.985 22.681 1.00 59.29 79 GLY D C 1
ATOM 8632 O O . GLY D 1 45 ? 49.399 -68.351 21.674 1.00 59.24 79 GLY D O 1
ATOM 8633 N N . LEU D 1 46 ? 47.745 -68.680 23.203 1.00 56.08 80 LEU D N 1
ATOM 8634 C CA . LEU D 1 46 ? 47.242 -69.956 22.664 1.00 56.58 80 LEU D CA 1
ATOM 8635 C C . LEU D 1 46 ? 46.712 -69.791 21.246 1.00 58.06 80 LEU D C 1
ATOM 8636 O O . LEU D 1 46 ? 46.952 -70.658 20.403 1.00 57.95 80 LEU D O 1
ATOM 8641 N N . VAL D 1 47 ? 46.018 -68.660 20.985 1.00 52.76 81 VAL D N 1
ATOM 8642 C CA . VAL D 1 47 ? 45.494 -68.289 19.669 1.00 52.94 81 VAL D CA 1
ATOM 8643 C C . VAL D 1 47 ? 46.666 -68.020 18.711 1.00 57.11 81 VAL D C 1
ATOM 8644 O O . VAL D 1 47 ? 46.622 -68.466 17.565 1.00 58.03 81 VAL D O 1
ATOM 8648 N N . SER D 1 48 ? 47.720 -67.339 19.190 1.00 53.21 82 SER D N 1
ATOM 8649 C CA . SER D 1 48 ? 48.925 -67.073 18.394 1.00 54.52 82 SER D CA 1
ATOM 8650 C C . SER D 1 48 ? 49.662 -68.389 18.125 1.00 59.12 82 SER D C 1
ATOM 8651 O O . SER D 1 48 ? 50.110 -68.612 17.006 1.00 60.62 82 SER D O 1
ATOM 8654 N N . LEU D 1 49 ? 49.747 -69.270 19.142 1.00 55.72 83 LEU D N 1
ATOM 8655 C CA . LEU D 1 49 ? 50.377 -70.588 19.032 1.00 56.84 83 LEU D CA 1
ATOM 8656 C C . LEU D 1 49 ? 49.618 -71.520 18.077 1.00 63.85 83 LEU D C 1
ATOM 8657 O O . LEU D 1 49 ? 50.253 -72.241 17.303 1.00 66.50 83 LEU D O 1
ATOM 8662 N N . GLY D 1 50 ? 48.288 -71.501 18.149 1.00 59.55 84 GLY D N 1
ATOM 8663 C CA . GLY D 1 50 ? 47.436 -72.336 17.311 1.00 60.53 84 GLY D CA 1
ATOM 8664 C C . GLY D 1 50 ? 47.031 -71.739 15.978 1.00 65.22 84 GLY D C 1
ATOM 8665 O O . GLY D 1 50 ? 46.473 -72.437 15.134 1.00 65.57 84 GLY D O 1
ATOM 8666 N N . GLY D 1 51 ? 47.321 -70.465 15.778 1.00 61.55 85 GLY D N 1
ATOM 8667 C CA . GLY D 1 51 ? 46.921 -69.772 14.564 1.00 62.12 85 GLY D CA 1
ATOM 8668 C C . GLY D 1 51 ? 48.019 -69.418 13.588 1.00 67.00 85 GLY D C 1
ATOM 8669 O O . GLY D 1 51 ? 49.212 -69.493 13.908 1.00 66.00 85 GLY D O 1
ATOM 8670 N N . LYS D 1 52 ? 47.590 -68.984 12.392 1.00 64.26 86 LYS D N 1
ATOM 8671 C CA . LYS D 1 52 ? 48.459 -68.564 11.298 1.00 64.56 86 LYS D CA 1
ATOM 8672 C C . LYS D 1 52 ? 48.045 -67.179 10.820 1.00 67.70 86 LYS D C 1
ATOM 8673 O O . LYS D 1 52 ? 46.901 -66.758 11.039 1.00 66.51 86 LYS D O 1
ATOM 8679 N N . ALA D 1 53 ? 48.981 -66.483 10.145 1.00 64.41 87 ALA D N 1
ATOM 8680 C CA . ALA D 1 53 ? 48.796 -65.175 9.535 1.00 64.04 87 ALA D CA 1
ATOM 8681 C C . ALA D 1 53 ? 48.109 -64.139 10.445 1.00 68.57 87 ALA D C 1
ATOM 8682 O O . ALA D 1 53 ? 48.536 -63.958 11.585 1.00 66.78 87 ALA D O 1
ATOM 8684 N N . THR D 1 54 ? 47.051 -63.480 9.939 1.00 67.60 88 THR D N 1
ATOM 8685 C CA . THR D 1 54 ? 46.272 -62.448 10.616 1.00 67.18 88 THR D CA 1
ATOM 8686 C C . THR D 1 54 ? 45.555 -62.915 11.888 1.00 70.19 88 THR D C 1
ATOM 8687 O O . THR D 1 54 ? 45.482 -62.142 12.849 1.00 70.09 88 THR D O 1
ATOM 8691 N N . THR D 1 55 ? 45.058 -64.173 11.916 1.00 64.70 89 THR D N 1
ATOM 8692 C CA . THR D 1 55 ? 44.417 -64.740 13.112 1.00 62.47 89 THR D CA 1
ATOM 8693 C C . THR D 1 55 ? 45.418 -64.656 14.274 1.00 62.89 89 THR D C 1
ATOM 8694 O O . THR D 1 55 ? 45.064 -64.159 15.344 1.00 61.63 89 THR D O 1
ATOM 8698 N N . ALA D 1 56 ? 46.677 -65.110 14.034 1.00 58.66 90 ALA D N 1
ATOM 8699 C CA . ALA D 1 56 ? 47.743 -65.102 15.034 1.00 57.49 90 ALA D CA 1
ATOM 8700 C C . ALA D 1 56 ? 48.306 -63.703 15.302 1.00 60.07 90 ALA D C 1
ATOM 8701 O O . ALA D 1 56 ? 48.502 -63.349 16.466 1.00 59.01 90 ALA D O 1
ATOM 8703 N N . SER D 1 57 ? 48.533 -62.899 14.252 1.00 57.31 91 SER D N 1
ATOM 8704 C CA . SER D 1 57 ? 49.094 -61.540 14.403 1.00 57.54 91 SER D CA 1
ATOM 8705 C C . SER D 1 57 ? 48.203 -60.575 15.192 1.00 61.36 91 SER D C 1
ATOM 8706 O O . SER D 1 57 ? 48.718 -59.730 15.924 1.00 60.26 91 SER D O 1
ATOM 8709 N N . GLN D 1 58 ? 46.868 -60.738 15.081 1.00 59.10 92 GLN D N 1
ATOM 8710 C CA . GLN D 1 58 ? 45.880 -59.947 15.824 1.00 57.87 92 GLN D CA 1
ATOM 8711 C C . GLN D 1 58 ? 45.926 -60.286 17.303 1.00 61.59 92 GLN D C 1
ATOM 8712 O O . GLN D 1 58 ? 45.783 -59.389 18.136 1.00 62.17 92 GLN D O 1
ATOM 8718 N N . ALA D 1 59 ? 46.117 -61.584 17.633 1.00 56.87 93 ALA D N 1
ATOM 8719 C CA . ALA D 1 59 ? 46.251 -62.045 19.013 1.00 54.67 93 ALA D CA 1
ATOM 8720 C C . ALA D 1 59 ? 47.446 -61.341 19.688 1.00 57.01 93 ALA D C 1
ATOM 8721 O O . ALA D 1 59 ? 47.274 -60.749 20.750 1.00 56.19 93 ALA D O 1
ATOM 8723 N N . LYS D 1 60 ? 48.620 -61.321 19.020 1.00 54.01 94 LYS D N 1
ATOM 8724 C CA . LYS D 1 60 ? 49.832 -60.643 19.498 1.00 54.80 94 LYS D CA 1
ATOM 8725 C C . LYS D 1 60 ? 49.594 -59.139 19.620 1.00 60.53 94 LYS D C 1
ATOM 8726 O O . LYS D 1 60 ? 50.064 -58.535 20.585 1.00 62.05 94 LYS D O 1
ATOM 8732 N N . ALA D 1 61 ? 48.814 -58.549 18.672 1.00 55.97 95 ALA D N 1
ATOM 8733 C CA . ALA D 1 61 ? 48.467 -57.115 18.665 1.00 55.09 95 ALA D CA 1
ATOM 8734 C C . ALA D 1 61 ? 47.597 -56.747 19.859 1.00 58.06 95 ALA D C 1
ATOM 8735 O O . ALA D 1 61 ? 47.869 -55.731 20.477 1.00 56.70 95 ALA D O 1
ATOM 8737 N N . VAL D 1 62 ? 46.586 -57.600 20.227 1.00 55.37 96 VAL D N 1
ATOM 8738 C CA . VAL D 1 62 ? 45.712 -57.351 21.391 1.00 54.39 96 VAL D CA 1
ATOM 8739 C C . VAL D 1 62 ? 46.565 -57.333 22.673 1.00 59.67 96 VAL D C 1
ATOM 8740 O O . VAL D 1 62 ? 46.277 -56.573 23.601 1.00 59.16 96 VAL D O 1
ATOM 8744 N N . LEU D 1 63 ? 47.657 -58.127 22.670 1.00 57.90 97 LEU D N 1
ATOM 8745 C CA . LEU D 1 63 ? 48.633 -58.253 23.752 1.00 58.29 97 LEU D CA 1
ATOM 8746 C C . LEU D 1 63 ? 49.704 -57.147 23.700 1.00 62.28 97 LEU D C 1
ATOM 8747 O O . LEU D 1 63 ? 50.500 -57.054 24.631 1.00 62.60 97 LEU D O 1
ATOM 8752 N N . SER D 1 64 ? 49.718 -56.307 22.626 1.00 58.59 98 SER D N 1
ATOM 8753 C CA . SER D 1 64 ? 50.726 -55.258 22.329 1.00 59.11 98 SER D CA 1
ATOM 8754 C C . SER D 1 64 ? 52.122 -55.916 22.256 1.00 61.26 98 SER D C 1
ATOM 8755 O O . SER D 1 64 ? 53.135 -55.325 22.653 1.00 64.34 98 SER D O 1
ATOM 8758 N N . ALA D 1 65 ? 52.144 -57.162 21.756 1.00 53.06 99 ALA D N 1
ATOM 8759 C CA . ALA D 1 65 ? 53.322 -58.006 21.634 1.00 54.09 99 ALA D CA 1
ATOM 8760 C C . ALA D 1 65 ? 53.663 -58.329 20.183 1.00 60.85 99 ALA D C 1
ATOM 8761 O O . ALA D 1 65 ? 54.481 -59.223 19.941 1.00 62.30 99 ALA D O 1
ATOM 8763 N N . GLU D 1 66 ? 53.067 -57.593 19.215 1.00 57.11 100 GLU D N 1
ATOM 8764 C CA . GLU D 1 66 ? 53.292 -57.782 17.776 1.00 57.25 100 GLU D CA 1
ATOM 8765 C C . GLU D 1 66 ? 54.751 -57.518 17.353 1.00 63.57 100 GLU D C 1
ATOM 8766 O O . GLU D 1 66 ? 55.202 -58.054 16.339 1.00 66.04 100 GLU D O 1
ATOM 8772 N N . GLN D 1 67 ? 55.473 -56.697 18.132 1.00 58.54 101 GLN D N 1
ATOM 8773 C CA . GLN D 1 67 ? 56.869 -56.300 17.929 1.00 59.42 101 GLN D CA 1
ATOM 8774 C C . GLN D 1 67 ? 57.862 -57.290 18.597 1.00 62.94 101 GLN D C 1
ATOM 8775 O O . GLN D 1 67 ? 59.067 -57.094 18.499 1.00 64.00 101 GLN D O 1
ATOM 8781 N N . LEU D 1 68 ? 57.353 -58.354 19.262 1.00 58.06 102 LEU D N 1
ATOM 8782 C CA . LEU D 1 68 ? 58.136 -59.408 19.914 1.00 58.79 102 LEU D CA 1
ATOM 8783 C C . LEU D 1 68 ? 58.077 -60.674 19.066 1.00 61.23 102 LEU D C 1
ATOM 8784 O O . LEU D 1 68 ? 57.068 -60.926 18.412 1.00 59.10 102 LEU D O 1
ATOM 8789 N N . ARG D 1 69 ? 59.128 -61.496 19.126 1.00 59.08 103 ARG D N 1
ATOM 8790 C CA . ARG D 1 69 ? 59.201 -62.788 18.431 1.00 58.93 103 ARG D CA 1
ATOM 8791 C C . ARG D 1 69 ? 58.212 -63.760 19.088 1.00 59.18 103 ARG D C 1
ATOM 8792 O O . ARG D 1 69 ? 57.975 -63.660 20.298 1.00 55.20 103 ARG D O 1
ATOM 8800 N N . ASP D 1 70 ? 57.640 -64.691 18.296 1.00 57.35 104 ASP D N 1
ATOM 8801 C CA . ASP D 1 70 ? 56.701 -65.710 18.777 1.00 57.57 104 ASP D CA 1
ATOM 8802 C C . ASP D 1 70 ? 57.260 -66.470 19.979 1.00 64.99 104 ASP D C 1
ATOM 8803 O O . ASP D 1 70 ? 56.573 -66.604 20.988 1.00 65.80 104 ASP D O 1
ATOM 8808 N N . GLU D 1 71 ? 58.525 -66.895 19.882 1.00 63.68 105 GLU D N 1
ATOM 8809 C CA . GLU D 1 71 ? 59.280 -67.617 20.907 1.00 65.18 105 GLU D CA 1
ATOM 8810 C C . GLU D 1 71 ? 59.311 -66.858 22.241 1.00 68.27 105 GLU D C 1
ATOM 8811 O O . GLU D 1 71 ? 59.060 -67.459 23.296 1.00 65.83 105 GLU D O 1
ATOM 8817 N N . GLU D 1 72 ? 59.604 -65.526 22.171 1.00 65.35 106 GLU D N 1
ATOM 8818 C CA . GLU D 1 72 ? 59.695 -64.616 23.318 1.00 64.96 106 GLU D CA 1
ATOM 8819 C C . GLU D 1 72 ? 58.361 -64.492 24.008 1.00 65.29 106 GLU D C 1
ATOM 8820 O O . GLU D 1 72 ? 58.304 -64.466 25.230 1.00 65.52 106 GLU D O 1
ATOM 8826 N N . VAL D 1 73 ? 57.294 -64.363 23.217 1.00 59.35 107 VAL D N 1
ATOM 8827 C CA . VAL D 1 73 ? 55.926 -64.230 23.707 1.00 55.82 107 VAL D CA 1
ATOM 8828 C C . VAL D 1 73 ? 55.539 -65.477 24.496 1.00 55.62 107 VAL D C 1
ATOM 8829 O O . VAL D 1 73 ? 55.270 -65.350 25.685 1.00 53.44 107 VAL D O 1
ATOM 8833 N N . HIS D 1 74 ? 55.559 -66.666 23.858 1.00 53.30 108 HIS D N 1
ATOM 8834 C CA . HIS D 1 74 ? 55.197 -67.964 24.478 1.00 53.55 108 HIS D CA 1
ATOM 8835 C C . HIS D 1 74 ? 56.024 -68.319 25.732 1.00 58.19 108 HIS D C 1
ATOM 8836 O O . HIS D 1 74 ? 55.450 -68.758 26.730 1.00 56.11 108 HIS D O 1
ATOM 8843 N N . ALA D 1 75 ? 57.355 -68.079 25.686 1.00 57.86 109 ALA D N 1
ATOM 8844 C CA . ALA D 1 75 ? 58.267 -68.335 26.803 1.00 59.12 109 ALA D CA 1
ATOM 8845 C C . ALA D 1 75 ? 58.028 -67.333 27.920 1.00 63.42 109 ALA D C 1
ATOM 8846 O O . ALA D 1 75 ? 57.918 -67.730 29.079 1.00 63.10 109 ALA D O 1
ATOM 8848 N N . GLY D 1 76 ? 57.951 -66.053 27.552 1.00 60.88 110 GLY D N 1
ATOM 8849 C CA . GLY D 1 76 ? 57.693 -64.952 28.468 1.00 61.45 110 GLY D CA 1
ATOM 8850 C C . GLY D 1 76 ? 56.370 -65.126 29.186 1.00 66.33 110 GLY D C 1
ATOM 8851 O O . GLY D 1 76 ? 56.326 -65.007 30.416 1.00 66.25 110 GLY D O 1
ATOM 8852 N N . LEU D 1 77 ? 55.289 -65.460 28.420 1.00 62.39 111 LEU D N 1
ATOM 8853 C CA . LEU D 1 77 ? 53.944 -65.704 28.968 1.00 60.93 111 LEU D CA 1
ATOM 8854 C C . LEU D 1 77 ? 53.893 -66.954 29.828 1.00 64.41 111 LEU D C 1
ATOM 8855 O O . LEU D 1 77 ? 53.379 -66.884 30.940 1.00 61.63 111 LEU D O 1
ATOM 8860 N N . GLY D 1 78 ? 54.458 -68.061 29.322 1.00 64.15 112 GLY D N 1
ATOM 8861 C CA . GLY D 1 78 ? 54.557 -69.339 30.022 1.00 65.00 112 GLY D CA 1
ATOM 8862 C C . GLY D 1 78 ? 55.141 -69.163 31.406 1.00 72.87 112 GLY D C 1
ATOM 8863 O O . GLY D 1 78 ? 54.521 -69.519 32.413 1.00 71.93 112 GLY D O 1
ATOM 8864 N N . GLU D 1 79 ? 56.301 -68.512 31.448 1.00 73.23 113 GLU D N 1
ATOM 8865 C CA . GLU D 1 79 ? 57.038 -68.184 32.655 1.00 75.25 113 GLU D CA 1
ATOM 8866 C C . GLU D 1 79 ? 56.225 -67.272 33.581 1.00 79.43 113 GLU D C 1
ATOM 8867 O O . GLU D 1 79 ? 56.138 -67.569 34.775 1.00 79.09 113 GLU D O 1
ATOM 8873 N N . LEU D 1 80 ? 55.622 -66.187 33.028 1.00 75.74 114 LEU D N 1
ATOM 8874 C CA . LEU D 1 80 ? 54.785 -65.226 33.761 1.00 75.16 114 LEU D CA 1
ATOM 8875 C C . LEU D 1 80 ? 53.632 -65.907 34.501 1.00 78.01 114 LEU D C 1
ATOM 8876 O O . LEU D 1 80 ? 53.328 -65.536 35.638 1.00 76.55 114 LEU D O 1
ATOM 8881 N N . LEU D 1 81 ? 52.990 -66.886 33.828 1.00 75.04 115 LEU D N 1
ATOM 8882 C CA . LEU D 1 81 ? 51.885 -67.714 34.308 1.00 74.45 115 LEU D CA 1
ATOM 8883 C C . LEU D 1 81 ? 52.356 -68.612 35.477 1.00 80.73 115 LEU D C 1
ATOM 8884 O O . LEU D 1 81 ? 51.718 -68.620 36.537 1.00 80.68 115 LEU D O 1
ATOM 8889 N N . ARG D 1 82 ? 53.485 -69.327 35.294 1.00 78.21 116 ARG D N 1
ATOM 8890 C CA . ARG D 1 82 ? 54.060 -70.205 36.320 1.00 78.97 116 ARG D CA 1
ATOM 8891 C C . ARG D 1 82 ? 54.535 -69.418 37.559 1.00 83.11 116 ARG D C 1
ATOM 8892 O O . ARG D 1 82 ? 54.263 -69.847 38.681 1.00 82.50 116 ARG D O 1
ATOM 8900 N N . SER D 1 83 ? 55.160 -68.233 37.347 1.00 79.32 117 SER D N 1
ATOM 8901 C CA . SER D 1 83 ? 55.645 -67.312 38.390 1.00 99.44 117 SER D CA 1
ATOM 8902 C C . SER D 1 83 ? 54.521 -66.822 39.320 1.00 136.09 117 SER D C 1
ATOM 8903 O O . SER D 1 83 ? 53.360 -66.732 38.917 1.00 102.95 117 SER D O 1
ATOM 8906 N N . VAL D 1 92 ? 47.241 -66.156 48.120 1.00 79.33 126 VAL D N 1
ATOM 8907 C CA . VAL D 1 92 ? 48.216 -67.239 47.995 1.00 80.10 126 VAL D CA 1
ATOM 8908 C C . VAL D 1 92 ? 47.626 -68.523 47.395 1.00 79.07 126 VAL D C 1
ATOM 8909 O O . VAL D 1 92 ? 48.315 -69.159 46.602 1.00 79.65 126 VAL D O 1
ATOM 8911 N N . THR D 1 93 ? 46.369 -68.908 47.763 1.00 70.86 127 THR D N 1
ATOM 8912 C CA . THR D 1 93 ? 45.695 -70.093 47.197 1.00 67.78 127 THR D CA 1
ATOM 8913 C C . THR D 1 93 ? 45.182 -69.716 45.826 1.00 69.07 127 THR D C 1
ATOM 8914 O O . THR D 1 93 ? 44.394 -68.773 45.683 1.00 66.98 127 THR D O 1
ATOM 8918 N N . TRP D 1 94 ? 45.652 -70.451 44.818 1.00 66.38 128 TRP D N 1
ATOM 8919 C CA . TRP D 1 94 ? 45.319 -70.225 43.420 1.00 65.97 128 TRP D CA 1
ATOM 8920 C C . TRP D 1 94 ? 45.265 -71.531 42.611 1.00 62.93 128 TRP D C 1
ATOM 8921 O O . TRP D 1 94 ? 46.299 -72.095 42.260 1.00 62.48 128 TRP D O 1
ATOM 8932 N N . LYS D 1 95 ? 44.049 -72.000 42.334 1.00 55.93 129 LYS D N 1
ATOM 8933 C CA . LYS D 1 95 ? 43.771 -73.179 41.519 1.00 54.56 129 LYS D CA 1
ATOM 8934 C C . LYS D 1 95 ? 43.430 -72.705 40.114 1.00 56.86 129 LYS D C 1
ATOM 8935 O O . LYS D 1 95 ? 42.599 -71.822 39.951 1.00 54.90 129 LYS D O 1
ATOM 8941 N N . LEU D 1 96 ? 44.118 -73.237 39.108 1.00 55.44 130 LEU D N 1
ATOM 8942 C CA . LEU D 1 96 ? 43.906 -72.843 37.725 1.00 55.54 130 LEU D CA 1
ATOM 8943 C C . LEU D 1 96 ? 43.944 -74.043 36.819 1.00 59.53 130 LEU D C 1
ATOM 8944 O O . LEU D 1 96 ? 44.796 -74.909 36.961 1.00 60.99 130 LEU D O 1
ATOM 8949 N N . GLY D 1 97 ? 42.996 -74.087 35.904 1.00 54.68 131 GLY D N 1
ATOM 8950 C CA . GLY D 1 97 ? 42.897 -75.098 34.871 1.00 54.16 131 GLY D CA 1
ATOM 8951 C C . GLY D 1 97 ? 42.573 -74.360 33.599 1.00 57.52 131 GLY D C 1
ATOM 8952 O O . GLY D 1 97 ? 41.890 -73.328 33.641 1.00 56.52 131 GLY D O 1
ATOM 8953 N N . SER D 1 98 ? 43.096 -74.844 32.477 1.00 53.90 132 SER D N 1
ATOM 8954 C CA . SER D 1 98 ? 42.847 -74.261 31.163 1.00 51.93 132 SER D CA 1
ATOM 8955 C C . SER D 1 98 ? 42.572 -75.383 30.202 1.00 54.26 132 SER D C 1
ATOM 8956 O O . SER D 1 98 ? 43.397 -76.288 30.049 1.00 54.83 132 SER D O 1
ATOM 8959 N N . ARG D 1 99 ? 41.359 -75.403 29.657 1.00 49.08 133 ARG D N 1
ATOM 8960 C CA . ARG D 1 99 ? 40.976 -76.472 28.743 1.00 49.86 133 ARG D CA 1
ATOM 8961 C C . ARG D 1 99 ? 40.379 -75.966 27.429 1.00 54.27 133 ARG D C 1
ATOM 8962 O O . ARG D 1 99 ? 39.505 -75.090 27.422 1.00 52.59 133 ARG D O 1
ATOM 8970 N N . LEU D 1 100 ? 40.868 -76.539 26.329 1.00 52.54 134 LEU D N 1
ATOM 8971 C CA . LEU D 1 100 ? 40.380 -76.254 24.991 1.00 54.29 134 LEU D CA 1
ATOM 8972 C C . LEU D 1 100 ? 39.458 -77.388 24.590 1.00 61.36 134 LEU D C 1
ATOM 8973 O O . LEU D 1 100 ? 39.894 -78.541 24.586 1.00 60.86 134 LEU D O 1
ATOM 8978 N N . TYR D 1 101 ? 38.170 -77.066 24.334 1.00 60.71 135 TYR D N 1
ATOM 8979 C CA . TYR D 1 101 ? 37.143 -78.011 23.889 1.00 62.94 135 TYR D CA 1
ATOM 8980 C C . TYR D 1 101 ? 36.930 -77.781 22.406 1.00 71.67 135 TYR D C 1
ATOM 8981 O O . TYR D 1 101 ? 36.831 -76.631 21.947 1.00 70.51 135 TYR D O 1
ATOM 8990 N N . GLY D 1 102 ? 36.925 -78.874 21.669 1.00 72.04 136 GLY D N 1
ATOM 8991 C CA . GLY D 1 102 ? 36.698 -78.884 20.236 1.00 74.10 136 GLY D CA 1
ATOM 8992 C C . GLY D 1 102 ? 35.585 -79.851 19.904 1.00 82.21 136 GLY D C 1
ATOM 8993 O O . GLY D 1 102 ? 35.360 -80.796 20.670 1.00 82.13 136 GLY D O 1
ATOM 8994 N N . PRO D 1 103 ? 34.861 -79.656 18.768 1.00 83.11 137 PRO D N 1
ATOM 8995 C CA . PRO D 1 103 ? 33.798 -80.621 18.403 1.00 85.86 137 PRO D CA 1
ATOM 8996 C C . PRO D 1 103 ? 34.353 -82.036 18.210 1.00 91.66 137 PRO D C 1
ATOM 8997 O O . PRO D 1 103 ? 35.538 -82.196 17.912 1.00 90.50 137 PRO D O 1
ATOM 9001 N N . SER D 1 104 ? 33.499 -83.057 18.393 1.00 90.77 138 SER D N 1
ATOM 9002 C CA . SER D 1 104 ? 33.864 -84.475 18.243 1.00 93.60 138 SER D CA 1
ATOM 9003 C C . SER D 1 104 ? 34.502 -84.809 16.876 1.00 99.92 138 SER D C 1
ATOM 9004 O O . SER D 1 104 ? 35.383 -85.670 16.795 1.00 100.37 138 SER D O 1
ATOM 9007 N N . SER D 1 105 ? 34.099 -84.063 15.828 1.00 97.37 139 SER D N 1
ATOM 9008 C CA . SER D 1 105 ? 34.583 -84.166 14.448 1.00 98.81 139 SER D CA 1
ATOM 9009 C C . SER D 1 105 ? 36.021 -83.604 14.252 1.00 101.78 139 SER D C 1
ATOM 9010 O O . SER D 1 105 ? 36.533 -83.621 13.124 1.00 103.14 139 SER D O 1
ATOM 9013 N N . VAL D 1 106 ? 36.658 -83.096 15.335 1.00 94.81 140 VAL D N 1
ATOM 9014 C CA . VAL D 1 106 ? 38.001 -82.515 15.282 1.00 93.01 140 VAL D CA 1
ATOM 9015 C C . VAL D 1 106 ? 39.065 -83.387 15.974 1.00 96.47 140 VAL D C 1
ATOM 9016 O O . VAL D 1 106 ? 38.732 -84.197 16.840 1.00 97.26 140 VAL D O 1
ATOM 9020 N N . SER D 1 107 ? 40.341 -83.214 15.580 1.00 92.08 141 SER D N 1
ATOM 9021 C CA . SER D 1 107 ? 41.506 -83.895 16.155 1.00 92.37 141 SER D CA 1
ATOM 9022 C C . SER D 1 107 ? 42.639 -82.872 16.309 1.00 93.34 141 SER D C 1
ATOM 9023 O O . SER D 1 107 ? 43.045 -82.248 15.321 1.00 91.81 141 SER D O 1
ATOM 9026 N N . PHE D 1 108 ? 43.119 -82.678 17.551 1.00 87.89 142 PHE D N 1
ATOM 9027 C CA . PHE D 1 108 ? 44.194 -81.731 17.856 1.00 85.56 142 PHE D CA 1
ATOM 9028 C C . PHE D 1 108 ? 45.560 -82.281 17.438 1.00 91.18 142 PHE D C 1
ATOM 9029 O O . PHE D 1 108 ? 45.869 -83.454 17.703 1.00 92.90 142 PHE D O 1
ATOM 9037 N N . ALA D 1 109 ? 46.376 -81.419 16.796 1.00 86.13 143 ALA D N 1
ATOM 9038 C CA . ALA D 1 109 ? 47.729 -81.725 16.328 1.00 87.06 143 ALA D CA 1
ATOM 9039 C C . ALA D 1 109 ? 48.691 -81.947 17.497 1.00 89.97 143 ALA D C 1
ATOM 9040 O O . ALA D 1 109 ? 48.629 -81.242 18.502 1.00 88.21 143 ALA D O 1
ATOM 9042 N N . GLU D 1 110 ? 49.558 -82.946 17.354 1.00 88.36 144 GLU D N 1
ATOM 9043 C CA . GLU D 1 110 ? 50.564 -83.411 18.314 1.00 88.38 144 GLU D CA 1
ATOM 9044 C C . GLU D 1 110 ? 51.490 -82.278 18.770 1.00 88.67 144 GLU D C 1
ATOM 9045 O O . GLU D 1 110 ? 51.680 -82.089 19.975 1.00 86.76 144 GLU D O 1
ATOM 9051 N N . ASP D 1 111 ? 52.036 -81.519 17.797 1.00 84.53 145 ASP D N 1
ATOM 9052 C CA . ASP D 1 111 ? 52.948 -80.391 18.010 1.00 83.64 145 ASP D CA 1
ATOM 9053 C C . ASP D 1 111 ? 52.291 -79.287 18.857 1.00 83.20 145 ASP D C 1
ATOM 9054 O O . ASP D 1 111 ? 52.914 -78.801 19.808 1.00 81.72 145 ASP D O 1
ATOM 9059 N N . PHE D 1 112 ? 51.026 -78.925 18.526 1.00 76.43 146 PHE D N 1
ATOM 9060 C CA . PHE D 1 112 ? 50.259 -77.925 19.261 1.00 73.04 146 PHE D CA 1
ATOM 9061 C C . PHE D 1 112 ? 49.963 -78.400 20.681 1.00 74.51 146 PHE D C 1
ATOM 9062 O O . PHE D 1 112 ? 50.169 -77.622 21.609 1.00 72.96 146 PHE D O 1
ATOM 9070 N N . VAL D 1 113 ? 49.486 -79.658 20.849 1.00 70.38 147 VAL D N 1
ATOM 9071 C CA . VAL D 1 113 ? 49.173 -80.257 22.156 1.00 69.33 147 VAL D CA 1
ATOM 9072 C C . VAL D 1 113 ? 50.392 -80.134 23.087 1.00 72.52 147 VAL D C 1
ATOM 9073 O O . VAL D 1 113 ? 50.259 -79.627 24.203 1.00 69.80 147 VAL D O 1
ATOM 9077 N N . ARG D 1 114 ? 51.580 -80.549 22.584 1.00 71.00 148 ARG D N 1
ATOM 9078 C CA . ARG D 1 114 ? 52.866 -80.514 23.281 1.00 71.32 148 ARG D CA 1
ATOM 9079 C C . ARG D 1 114 ? 53.253 -79.079 23.679 1.00 72.91 148 ARG D C 1
ATOM 9080 O O . ARG D 1 114 ? 53.474 -78.813 24.860 1.00 71.75 148 ARG D O 1
ATOM 9088 N N . SER D 1 115 ? 53.329 -78.164 22.693 1.00 68.83 149 SER D N 1
ATOM 9089 C CA . SER D 1 115 ? 53.687 -76.759 22.920 1.00 67.54 149 SER D CA 1
ATOM 9090 C C . SER D 1 115 ? 52.660 -75.987 23.784 1.00 69.84 149 SER D C 1
ATOM 9091 O O . SER D 1 115 ? 53.080 -75.179 24.616 1.00 68.16 149 SER D O 1
ATOM 9094 N N . SER D 1 116 ? 51.334 -76.269 23.630 1.00 66.79 150 SER D N 1
ATOM 9095 C CA . SER D 1 116 ? 50.276 -75.630 24.443 1.00 65.52 150 SER D CA 1
ATOM 9096 C C . SER D 1 116 ? 50.363 -76.054 25.899 1.00 68.62 150 SER D C 1
ATOM 9097 O O . SER D 1 116 ? 50.165 -75.223 26.786 1.00 68.39 150 SER D O 1
ATOM 9100 N N . LYS D 1 117 ? 50.715 -77.328 26.132 1.00 64.71 151 LYS D N 1
ATOM 9101 C CA . LYS D 1 117 ? 50.913 -77.904 27.452 1.00 64.69 151 LYS D CA 1
ATOM 9102 C C . LYS D 1 117 ? 52.164 -77.272 28.094 1.00 66.29 151 LYS D C 1
ATOM 9103 O O . LYS D 1 117 ? 52.084 -76.769 29.215 1.00 64.24 151 LYS D O 1
ATOM 9109 N N . GLN D 1 118 ? 53.304 -77.284 27.369 1.00 62.88 152 GLN D N 1
ATOM 9110 C CA . GLN D 1 118 ? 54.594 -76.739 27.815 1.00 63.57 152 GLN D CA 1
ATOM 9111 C C . GLN D 1 118 ? 54.515 -75.256 28.216 1.00 67.41 152 GLN D C 1
ATOM 9112 O O . GLN D 1 118 ? 54.972 -74.893 29.303 1.00 67.97 152 GLN D O 1
ATOM 9118 N N . HIS D 1 119 ? 53.929 -74.410 27.348 1.00 62.01 153 HIS D N 1
ATOM 9119 C CA . HIS D 1 119 ? 53.817 -72.976 27.599 1.00 60.05 153 HIS D CA 1
ATOM 9120 C C . HIS D 1 119 ? 52.649 -72.577 28.447 1.00 61.30 153 HIS D C 1
ATOM 9121 O O . HIS D 1 119 ? 52.824 -71.770 29.353 1.00 59.51 153 HIS D O 1
ATOM 9128 N N . TYR D 1 120 ? 51.447 -73.079 28.124 1.00 58.38 154 TYR D N 1
ATOM 9129 C CA . TYR D 1 120 ? 50.225 -72.610 28.777 1.00 57.09 154 TYR D CA 1
ATOM 9130 C C . TYR D 1 120 ? 49.480 -73.568 29.692 1.00 64.67 154 TYR D C 1
ATOM 9131 O O . TYR D 1 120 ? 48.432 -73.193 30.242 1.00 63.12 154 TYR D O 1
ATOM 9140 N N . ASN D 1 121 ? 50.034 -74.792 29.890 1.00 64.08 155 ASN D N 1
ATOM 9141 C CA . ASN D 1 121 ? 49.433 -75.855 30.710 1.00 64.56 155 ASN D CA 1
ATOM 9142 C C . ASN D 1 121 ? 48.009 -76.174 30.215 1.00 67.13 155 ASN D C 1
ATOM 9143 O O . ASN D 1 121 ? 47.132 -76.550 30.992 1.00 67.56 155 ASN D O 1
ATOM 9148 N N . CYS D 1 122 ? 47.794 -76.008 28.903 1.00 62.49 156 CYS D N 1
ATOM 9149 C CA . CYS D 1 122 ? 46.515 -76.216 28.238 1.00 61.48 156 CYS D CA 1
ATOM 9150 C C . CYS D 1 122 ? 46.160 -77.684 28.082 1.00 66.63 156 CYS D C 1
ATOM 9151 O O . CYS D 1 122 ? 46.981 -78.501 27.650 1.00 67.93 156 CYS D O 1
ATOM 9154 N N . GLU D 1 123 ? 44.910 -77.997 28.419 1.00 62.38 157 GLU D N 1
ATOM 9155 C CA . GLU D 1 123 ? 44.331 -79.335 28.336 1.00 62.73 157 GLU D CA 1
ATOM 9156 C C . GLU D 1 123 ? 43.428 -79.374 27.128 1.00 67.19 157 GLU D C 1
ATOM 9157 O O . GLU D 1 123 ? 42.971 -78.322 26.671 1.00 66.23 157 GLU D O 1
ATOM 9163 N N . HIS D 1 124 ? 43.215 -80.569 26.575 1.00 66.42 158 HIS D N 1
ATOM 9164 C CA . HIS D 1 124 ? 42.451 -80.770 25.340 1.00 67.14 158 HIS D CA 1
ATOM 9165 C C . HIS D 1 124 ? 41.364 -81.822 25.498 1.00 74.78 158 HIS D C 1
ATOM 9166 O O . HIS D 1 124 ? 41.622 -82.897 26.052 1.00 76.37 158 HIS D O 1
ATOM 9173 N N . SER D 1 125 ? 40.144 -81.507 25.009 1.00 72.15 159 SER D N 1
ATOM 9174 C CA . SER D 1 125 ? 38.986 -82.399 25.092 1.00 74.22 159 SER D CA 1
ATOM 9175 C C . SER D 1 125 ? 38.087 -82.303 23.857 1.00 80.89 159 SER D C 1
ATOM 9176 O O . SER D 1 125 ? 37.940 -81.235 23.268 1.00 78.30 159 SER D O 1
ATOM 9179 N N . LYS D 1 126 ? 37.495 -83.431 23.473 1.00 82.48 160 LYS D N 1
ATOM 9180 C CA . LYS D 1 126 ? 36.548 -83.529 22.367 1.00 84.61 160 LYS D CA 1
ATOM 9181 C C . LYS D 1 126 ? 35.161 -83.498 23.018 1.00 91.15 160 LYS D C 1
ATOM 9182 O O . LYS D 1 126 ? 34.956 -84.151 24.048 1.00 91.52 160 LYS D O 1
ATOM 9188 N N . ILE D 1 127 ? 34.228 -82.709 22.455 1.00 88.78 161 ILE D N 1
ATOM 9189 C CA . ILE D 1 127 ? 32.884 -82.557 23.023 1.00 89.14 161 ILE D CA 1
ATOM 9190 C C . ILE D 1 127 ? 31.741 -82.569 21.993 1.00 95.09 161 ILE D C 1
ATOM 9191 O O . ILE D 1 127 ? 31.847 -81.951 20.927 1.00 93.41 161 ILE D O 1
ATOM 9196 N N . ASN D 1 128 ? 30.655 -83.290 22.338 1.00 94.81 162 ASN D N 1
ATOM 9197 C CA . ASN D 1 128 ? 29.458 -83.448 21.513 1.00 97.09 162 ASN D CA 1
ATOM 9198 C C . ASN D 1 128 ? 28.299 -82.629 22.069 1.00 100.74 162 ASN D C 1
ATOM 9199 O O . ASN D 1 128 ? 27.847 -82.877 23.195 1.00 100.24 162 ASN D O 1
ATOM 9204 N N . PHE D 1 129 ? 27.825 -81.645 21.279 1.00 96.87 163 PHE D N 1
ATOM 9205 C CA . PHE D 1 129 ? 26.699 -80.795 21.661 1.00 96.05 163 PHE D CA 1
ATOM 9206 C C . PHE D 1 129 ? 25.326 -81.372 21.312 1.00 104.89 163 PHE D C 1
ATOM 9207 O O . PHE D 1 129 ? 24.312 -80.691 21.516 1.00 105.10 163 PHE D O 1
ATOM 9215 N N . ARG D 1 130 ? 25.288 -82.639 20.828 1.00 104.48 164 ARG D N 1
ATOM 9216 C CA . ARG D 1 130 ? 24.054 -83.367 20.510 1.00 108.04 164 ARG D CA 1
ATOM 9217 C C . ARG D 1 130 ? 23.146 -83.337 21.746 1.00 112.63 164 ARG D C 1
ATOM 9218 O O . ARG D 1 130 ? 21.955 -83.042 21.638 1.00 113.76 164 ARG D O 1
ATOM 9226 N N . ASP D 1 131 ? 23.743 -83.567 22.927 1.00 107.87 165 ASP D N 1
ATOM 9227 C CA . ASP D 1 131 ? 23.065 -83.451 24.205 1.00 107.25 165 ASP D CA 1
ATOM 9228 C C . ASP D 1 131 ? 23.721 -82.254 24.881 1.00 108.64 165 ASP D C 1
ATOM 9229 O O . ASP D 1 131 ? 24.817 -82.392 25.437 1.00 106.78 165 ASP D O 1
ATOM 9234 N N . LYS D 1 132 ? 23.081 -81.063 24.771 1.00 104.50 166 LYS D N 1
ATOM 9235 C CA . LYS D 1 132 ? 23.559 -79.819 25.383 1.00 100.97 166 LYS D CA 1
ATOM 9236 C C . LYS D 1 132 ? 23.755 -79.958 26.906 1.00 101.61 166 LYS D C 1
ATOM 9237 O O . LYS D 1 132 ? 24.689 -79.368 27.453 1.00 98.99 166 LYS D O 1
ATOM 9243 N N . ARG D 1 133 ? 22.918 -80.773 27.572 1.00 97.84 167 ARG D N 1
ATOM 9244 C CA . ARG D 1 133 ? 23.011 -81.018 29.017 1.00 95.93 167 ARG D CA 1
ATOM 9245 C C . ARG D 1 133 ? 24.293 -81.764 29.383 1.00 95.53 167 ARG D C 1
ATOM 9246 O O . ARG D 1 133 ? 24.981 -81.350 30.320 1.00 91.26 167 ARG D O 1
ATOM 9254 N N . SER D 1 134 ? 24.630 -82.830 28.611 1.00 92.07 168 SER D N 1
ATOM 9255 C CA . SER D 1 134 ? 25.842 -83.634 28.794 1.00 90.63 168 SER D CA 1
ATOM 9256 C C . SER D 1 134 ? 27.113 -82.845 28.495 1.00 89.59 168 SER D C 1
ATOM 9257 O O . SER D 1 134 ? 28.130 -83.067 29.158 1.00 89.09 168 SER D O 1
ATOM 9260 N N . ALA D 1 135 ? 27.057 -81.916 27.520 1.00 82.48 169 ALA D N 1
ATOM 9261 C CA . ALA D 1 135 ? 28.200 -81.064 27.193 1.00 78.41 169 ALA D CA 1
ATOM 9262 C C . ALA D 1 135 ? 28.444 -80.038 28.326 1.00 77.33 169 ALA D C 1
ATOM 9263 O O . ALA D 1 135 ? 29.595 -79.845 28.722 1.00 75.56 169 ALA D O 1
ATOM 9265 N N . LEU D 1 136 ? 27.357 -79.440 28.881 1.00 71.86 170 LEU D N 1
ATOM 9266 C CA . LEU D 1 136 ? 27.430 -78.486 29.992 1.00 69.64 170 LEU D CA 1
ATOM 9267 C C . LEU D 1 136 ? 27.923 -79.211 31.238 1.00 74.37 170 LEU D C 1
ATOM 9268 O O . LEU D 1 136 ? 28.735 -78.674 31.986 1.00 72.53 170 LEU D O 1
ATOM 9273 N N . GLN D 1 137 ? 27.478 -80.458 31.414 1.00 73.89 171 GLN D N 1
ATOM 9274 C CA . GLN D 1 137 ? 27.844 -81.337 32.525 1.00 73.73 171 GLN D CA 1
ATOM 9275 C C . GLN D 1 137 ? 29.352 -81.597 32.534 1.00 74.12 171 GLN D C 1
ATOM 9276 O O . GLN D 1 137 ? 29.950 -81.533 33.600 1.00 72.45 171 GLN D O 1
ATOM 9282 N N . SER D 1 138 ? 29.961 -81.873 31.355 1.00 69.60 172 SER D N 1
ATOM 9283 C CA . SER D 1 138 ? 31.404 -82.114 31.216 1.00 68.84 172 SER D CA 1
ATOM 9284 C C . SER D 1 138 ? 32.226 -80.885 31.608 1.00 70.10 172 SER D C 1
ATOM 9285 O O . SER D 1 138 ? 33.129 -80.991 32.442 1.00 70.45 172 SER D O 1
ATOM 9288 N N . ILE D 1 139 ? 31.885 -79.715 31.037 1.00 62.23 173 ILE D N 1
ATOM 9289 C CA . ILE D 1 139 ? 32.556 -78.451 31.305 1.00 58.69 173 ILE D CA 1
ATOM 9290 C C . ILE D 1 139 ? 32.455 -78.110 32.789 1.00 61.83 173 ILE D C 1
ATOM 9291 O O . ILE D 1 139 ? 33.476 -77.791 33.417 1.00 61.33 173 ILE D O 1
ATOM 9296 N N . ASN D 1 140 ? 31.230 -78.231 33.354 1.00 57.38 174 ASN D N 1
ATOM 9297 C CA . ASN D 1 140 ? 30.984 -77.870 34.751 1.00 55.92 174 ASN D CA 1
ATOM 9298 C C . ASN D 1 140 ? 31.742 -78.765 35.730 1.00 60.13 174 ASN D C 1
ATOM 9299 O O . ASN D 1 140 ? 32.423 -78.250 36.622 1.00 60.83 174 ASN D O 1
ATOM 9304 N N . GLU D 1 141 ? 31.708 -80.076 35.497 1.00 55.83 175 GLU D N 1
ATOM 9305 C CA . GLU D 1 141 ? 32.408 -81.085 36.300 1.00 56.70 175 GLU D CA 1
ATOM 9306 C C . GLU D 1 141 ? 33.914 -80.873 36.239 1.00 59.78 175 GLU D C 1
ATOM 9307 O O . GLU D 1 141 ? 34.569 -80.970 37.273 1.00 61.10 175 GLU D O 1
ATOM 9313 N N . TRP D 1 142 ? 34.458 -80.569 35.043 1.00 54.15 176 TRP D N 1
ATOM 9314 C CA . TRP D 1 142 ? 35.888 -80.317 34.888 1.00 52.81 176 TRP D CA 1
ATOM 9315 C C . TRP D 1 142 ? 36.318 -79.102 35.704 1.00 56.33 176 TRP D C 1
ATOM 9316 O O . TRP D 1 142 ? 37.376 -79.157 36.331 1.00 56.76 176 TRP D O 1
ATOM 9327 N N . ALA D 1 143 ? 35.500 -78.029 35.729 1.00 50.77 177 ALA D N 1
ATOM 9328 C CA . ALA D 1 143 ? 35.815 -76.813 36.477 1.00 48.56 177 ALA D CA 1
ATOM 9329 C C . ALA D 1 143 ? 35.661 -77.038 37.980 1.00 53.45 177 ALA D C 1
ATOM 9330 O O . ALA D 1 143 ? 36.420 -76.489 38.775 1.00 53.47 177 ALA D O 1
ATOM 9332 N N . ALA D 1 144 ? 34.663 -77.828 38.361 1.00 52.13 178 ALA D N 1
ATOM 9333 C CA . ALA D 1 144 ? 34.391 -78.208 39.746 1.00 51.92 178 ALA D CA 1
ATOM 9334 C C . ALA D 1 144 ? 35.610 -78.942 40.306 1.00 54.28 178 ALA D C 1
ATOM 9335 O O . ALA D 1 144 ? 36.048 -78.581 41.396 1.00 53.40 178 ALA D O 1
ATOM 9337 N N . GLN D 1 145 ? 36.150 -79.958 39.567 1.00 49.12 179 GLN D N 1
ATOM 9338 C CA . GLN D 1 145 ? 37.318 -80.719 40.027 1.00 50.29 179 GLN D CA 1
ATOM 9339 C C . GLN D 1 145 ? 38.595 -79.861 40.076 1.00 54.67 179 GLN D C 1
ATOM 9340 O O . GLN D 1 145 ? 39.352 -79.963 41.034 1.00 54.14 179 GLN D O 1
ATOM 9346 N N . THR D 1 146 ? 38.776 -78.961 39.089 1.00 50.50 180 THR D N 1
ATOM 9347 C CA . THR D 1 146 ? 39.903 -78.043 38.984 1.00 50.08 180 THR D CA 1
ATOM 9348 C C . THR D 1 146 ? 39.976 -77.147 40.223 1.00 55.17 180 THR D C 1
ATOM 9349 O O . THR D 1 146 ? 41.069 -76.912 40.743 1.00 57.45 180 THR D O 1
ATOM 9353 N N . THR D 1 147 ? 38.809 -76.682 40.702 1.00 49.41 181 THR D N 1
ATOM 9354 C CA . THR D 1 147 ? 38.673 -75.766 41.830 1.00 47.55 181 THR D CA 1
ATOM 9355 C C . THR D 1 147 ? 38.202 -76.458 43.127 1.00 51.37 181 THR D C 1
ATOM 9356 O O . THR D 1 147 ? 37.865 -75.771 44.095 1.00 49.67 181 THR D O 1
ATOM 9360 N N . ASP D 1 148 ? 38.183 -77.811 43.142 1.00 50.15 182 ASP D N 1
ATOM 9361 C CA . ASP D 1 148 ? 37.732 -78.667 44.265 1.00 50.26 182 ASP D CA 1
ATOM 9362 C C . ASP D 1 148 ? 36.368 -78.231 44.823 1.00 53.22 182 ASP D C 1
ATOM 9363 O O . ASP D 1 148 ? 36.202 -78.061 46.040 1.00 51.29 182 ASP D O 1
ATOM 9368 N N . GLY D 1 149 ? 35.428 -78.001 43.905 1.00 49.78 183 GLY D N 1
ATOM 9369 C CA . GLY D 1 149 ? 34.063 -77.605 44.230 1.00 48.93 183 GLY D CA 1
ATOM 9370 C C . GLY D 1 149 ? 33.808 -76.132 44.477 1.00 49.78 183 GLY D C 1
ATOM 9371 O O . GLY D 1 149 ? 32.655 -75.745 44.668 1.00 50.16 183 GLY D O 1
ATOM 9372 N N . LYS D 1 150 ? 34.851 -75.299 44.480 1.00 45.91 184 LYS D N 1
ATOM 9373 C CA . LYS D 1 150 ? 34.685 -73.858 44.712 1.00 46.30 184 LYS D CA 1
ATOM 9374 C C . LYS D 1 150 ? 34.001 -73.153 43.542 1.00 52.96 184 LYS D C 1
ATOM 9375 O O . LYS D 1 150 ? 33.294 -72.160 43.747 1.00 52.69 184 LYS D O 1
ATOM 9381 N N . LEU D 1 151 ? 34.164 -73.705 42.324 1.00 49.54 185 LEU D N 1
ATOM 9382 C CA . LEU D 1 151 ? 33.518 -73.197 41.132 1.00 48.90 185 LEU D CA 1
ATOM 9383 C C . LEU D 1 151 ? 32.735 -74.379 40.537 1.00 57.38 185 LEU D C 1
ATOM 9384 O O . LEU D 1 151 ? 33.269 -75.112 39.700 1.00 59.11 185 LEU D O 1
ATOM 9389 N N . PRO D 1 152 ? 31.495 -74.645 41.026 1.00 55.82 186 PRO D N 1
ATOM 9390 C CA . PRO D 1 152 ? 30.756 -75.830 40.541 1.00 57.95 186 PRO D CA 1
ATOM 9391 C C . PRO D 1 152 ? 30.081 -75.701 39.174 1.00 66.08 186 PRO D C 1
ATOM 9392 O O . PRO D 1 152 ? 29.705 -76.711 38.576 1.00 68.68 186 PRO D O 1
ATOM 9396 N N . GLU D 1 153 ? 29.927 -74.476 38.680 1.00 63.39 187 GLU D N 1
ATOM 9397 C CA . GLU D 1 153 ? 29.278 -74.232 37.399 1.00 64.79 187 GLU D CA 1
ATOM 9398 C C . GLU D 1 153 ? 29.993 -73.131 36.637 1.00 66.82 187 GLU D C 1
ATOM 9399 O O . GLU D 1 153 ? 30.367 -72.115 37.229 1.00 64.94 187 GLU D O 1
ATOM 9405 N N . VAL D 1 154 ? 30.183 -73.336 35.322 1.00 64.49 188 VAL D N 1
ATOM 9406 C CA . VAL D 1 154 ? 30.804 -72.342 34.446 1.00 63.71 188 VAL D CA 1
ATOM 9407 C C . VAL D 1 154 ? 29.687 -71.584 33.737 1.00 69.52 188 VAL D C 1
ATOM 9408 O O . VAL D 1 154 ? 29.511 -70.394 33.964 1.00 67.53 188 VAL D O 1
ATOM 9412 N N . THR D 1 155 ? 28.897 -72.278 32.926 1.00 70.67 189 THR D N 1
ATOM 9413 C CA . THR D 1 155 ? 27.810 -71.633 32.194 1.00 72.46 189 THR D CA 1
ATOM 9414 C C . THR D 1 155 ? 26.553 -72.482 32.182 1.00 78.90 189 THR D C 1
ATOM 9415 O O . THR D 1 155 ? 26.630 -73.699 32.345 1.00 79.49 189 THR D O 1
ATOM 9419 N N . LYS D 1 156 ? 25.399 -71.828 32.013 1.00 78.13 190 LYS D N 1
ATOM 9420 C CA . LYS D 1 156 ? 24.090 -72.481 31.929 1.00 80.46 190 LYS D CA 1
ATOM 9421 C C . LYS D 1 156 ? 23.684 -72.671 30.453 1.00 85.64 190 LYS D C 1
ATOM 9422 O O . LYS D 1 156 ? 22.677 -73.327 30.180 1.00 87.75 190 LYS D O 1
ATOM 9428 N N . ASP D 1 157 ? 24.476 -72.105 29.513 1.00 81.26 191 ASP D N 1
ATOM 9429 C CA . ASP D 1 157 ? 24.249 -72.211 28.069 1.00 83.20 191 ASP D CA 1
ATOM 9430 C C . ASP D 1 157 ? 25.507 -71.905 27.245 1.00 86.24 191 ASP D C 1
ATOM 9431 O O . ASP D 1 157 ? 26.307 -71.050 27.623 1.00 84.41 191 ASP D O 1
ATOM 9436 N N . VAL D 1 158 ? 25.660 -72.608 26.106 1.00 83.22 192 VAL D N 1
ATOM 9437 C CA . VAL D 1 158 ? 26.714 -72.401 25.120 1.00 81.77 192 VAL D CA 1
ATOM 9438 C C . VAL D 1 158 ? 25.991 -72.008 23.814 1.00 86.59 192 VAL D C 1
ATOM 9439 O O . VAL D 1 158 ? 25.387 -72.851 23.143 1.00 88.36 192 VAL D O 1
ATOM 9443 N N . GLU D 1 159 ? 26.061 -70.710 23.479 1.00 81.74 193 GLU D N 1
ATOM 9444 C CA . GLU D 1 159 ? 25.431 -70.095 22.310 1.00 82.56 193 GLU D CA 1
ATOM 9445 C C . GLU D 1 159 ? 25.993 -70.589 20.977 1.00 86.51 193 GLU D C 1
ATOM 9446 O O . GLU D 1 159 ? 25.219 -70.755 20.036 1.00 87.56 193 GLU D O 1
ATOM 9452 N N . ARG D 1 160 ? 27.330 -70.796 20.885 1.00 81.53 194 ARG D N 1
ATOM 9453 C CA . ARG D 1 160 ? 28.006 -71.247 19.655 1.00 80.92 194 ARG D CA 1
ATOM 9454 C C . ARG D 1 160 ? 28.645 -72.632 19.826 1.00 82.10 194 ARG D C 1
ATOM 9455 O O . ARG D 1 160 ? 29.579 -72.797 20.615 1.00 79.33 194 ARG D O 1
ATOM 9463 N N . THR D 1 161 ? 28.140 -73.608 19.046 1.00 79.19 195 THR D N 1
ATOM 9464 C CA . THR D 1 161 ? 28.444 -75.042 19.079 1.00 79.90 195 THR D CA 1
ATOM 9465 C C . THR D 1 161 ? 29.531 -75.585 18.118 1.00 82.65 195 THR D C 1
ATOM 9466 O O . THR D 1 161 ? 30.261 -76.511 18.479 1.00 82.22 195 THR D O 1
ATOM 9470 N N . ASP D 1 162 ? 29.604 -75.039 16.903 1.00 78.62 196 ASP D N 1
ATOM 9471 C CA . ASP D 1 162 ? 30.500 -75.434 15.793 1.00 78.25 196 ASP D CA 1
ATOM 9472 C C . ASP D 1 162 ? 31.982 -74.983 15.896 1.00 79.43 196 ASP D C 1
ATOM 9473 O O . ASP D 1 162 ? 32.780 -75.238 14.981 1.00 80.97 196 ASP D O 1
ATOM 9478 N N . GLY D 1 163 ? 32.332 -74.301 16.970 1.00 71.81 197 GLY D N 1
ATOM 9479 C CA . GLY D 1 163 ? 33.695 -73.809 17.134 1.00 70.00 197 GLY D CA 1
ATOM 9480 C C . GLY D 1 163 ? 34.450 -74.384 18.313 1.00 71.01 197 GLY D C 1
ATOM 9481 O O . GLY D 1 163 ? 34.019 -75.359 18.935 1.00 69.23 197 GLY D O 1
ATOM 9482 N N . ALA D 1 164 ? 35.594 -73.771 18.611 1.00 66.39 198 ALA D N 1
ATOM 9483 C CA . ALA D 1 164 ? 36.433 -74.129 19.739 1.00 64.73 198 ALA D CA 1
ATOM 9484 C C . ALA D 1 164 ? 36.012 -73.300 20.959 1.00 64.66 198 ALA D C 1
ATOM 9485 O O . ALA D 1 164 ? 35.677 -72.118 20.847 1.00 63.79 198 ALA D O 1
ATOM 9487 N N . LEU D 1 165 ? 36.010 -73.951 22.116 1.00 59.46 199 LEU D N 1
ATOM 9488 C CA . LEU D 1 165 ? 35.619 -73.380 23.388 1.00 57.05 199 LEU D CA 1
ATOM 9489 C C . LEU D 1 165 ? 36.840 -73.375 24.286 1.00 58.11 199 LEU D C 1
ATOM 9490 O O . LEU D 1 165 ? 37.305 -74.440 24.697 1.00 58.12 199 LEU D O 1
ATOM 9495 N N . LEU D 1 166 ? 37.399 -72.202 24.562 1.00 53.53 200 LEU D N 1
ATOM 9496 C CA . LEU D 1 166 ? 38.511 -72.163 25.496 1.00 53.10 200 LEU D CA 1
ATOM 9497 C C . LEU D 1 166 ? 37.903 -71.826 26.828 1.00 53.77 200 LEU D C 1
ATOM 9498 O O . LEU D 1 166 ? 37.170 -70.843 26.936 1.00 51.98 200 LEU D O 1
ATOM 9503 N N . VAL D 1 167 ? 38.172 -72.677 27.824 1.00 50.18 201 VAL D N 1
ATOM 9504 C CA . VAL D 1 167 ? 37.652 -72.545 29.183 1.00 48.60 201 VAL D CA 1
ATOM 9505 C C . VAL D 1 167 ? 38.774 -72.413 30.191 1.00 52.48 201 VAL D C 1
ATOM 9506 O O . VAL D 1 167 ? 39.635 -73.296 30.310 1.00 54.39 201 VAL D O 1
ATOM 9510 N N . ASN D 1 168 ? 38.718 -71.325 30.945 1.00 46.97 202 ASN D N 1
ATOM 9511 C CA . ASN D 1 168 ? 39.605 -71.017 32.056 1.00 47.19 202 ASN D CA 1
ATOM 9512 C C . ASN D 1 168 ? 38.744 -71.076 33.322 1.00 50.48 202 ASN D C 1
ATOM 9513 O O . ASN D 1 168 ? 37.737 -70.357 33.412 1.00 50.43 202 ASN D O 1
ATOM 9518 N N . ALA D 1 169 ? 39.117 -71.949 34.262 1.00 46.15 203 ALA D N 1
ATOM 9519 C CA . ALA D 1 169 ? 38.436 -72.120 35.552 1.00 46.87 203 ALA D CA 1
ATOM 9520 C C . ALA D 1 169 ? 39.426 -71.865 36.678 1.00 52.43 203 ALA D C 1
ATOM 9521 O O . ALA D 1 169 ? 40.513 -72.473 36.716 1.00 52.49 203 ALA D O 1
ATOM 9523 N N . MET D 1 170 ? 39.072 -70.960 37.584 1.00 50.41 204 MET D N 1
ATOM 9524 C CA . MET D 1 170 ? 39.985 -70.663 38.678 1.00 52.07 204 MET D CA 1
ATOM 9525 C C . MET D 1 170 ? 39.377 -70.414 40.041 1.00 51.97 204 MET D C 1
ATOM 9526 O O . MET D 1 170 ? 38.215 -70.019 40.188 1.00 49.21 204 MET D O 1
ATOM 9531 N N . PHE D 1 171 ? 40.199 -70.655 41.048 1.00 50.14 205 PHE D N 1
ATOM 9532 C CA . PHE D 1 171 ? 39.879 -70.383 42.437 1.00 48.79 205 PHE D CA 1
ATOM 9533 C C . PHE D 1 171 ? 40.987 -69.531 42.995 1.00 52.47 205 PHE D C 1
ATOM 9534 O O . PHE D 1 171 ? 42.146 -69.943 42.962 1.00 51.92 205 PHE D O 1
ATOM 9542 N N . PHE D 1 172 ? 40.651 -68.320 43.460 1.00 49.96 206 PHE D N 1
ATOM 9543 C CA . PHE D 1 172 ? 41.654 -67.467 44.082 1.00 50.72 206 PHE D CA 1
ATOM 9544 C C . PHE D 1 172 ? 41.228 -67.029 45.467 1.00 55.73 206 PHE D C 1
ATOM 9545 O O . PHE D 1 172 ? 40.106 -66.571 45.665 1.00 56.05 206 PHE D O 1
ATOM 9553 N N . LYS D 1 173 ? 42.122 -67.189 46.423 1.00 51.94 207 LYS D N 1
ATOM 9554 C CA . LYS D 1 173 ? 41.868 -66.782 47.790 1.00 51.60 207 LYS D CA 1
ATOM 9555 C C . LYS D 1 173 ? 43.071 -65.984 48.326 1.00 54.94 207 LYS D C 1
ATOM 9556 O O . LYS D 1 173 ? 44.107 -66.586 48.663 1.00 54.29 207 LYS D O 1
ATOM 9562 N N . PRO D 1 174 ? 42.977 -64.630 48.362 1.00 50.48 208 PRO D N 1
ATOM 9563 C CA . PRO D 1 174 ? 44.112 -63.847 48.889 1.00 51.15 208 PRO D CA 1
ATOM 9564 C C . PRO D 1 174 ? 44.320 -64.149 50.378 1.00 55.34 208 PRO D C 1
ATOM 9565 O O . PRO D 1 174 ? 43.353 -64.233 51.154 1.00 55.03 208 PRO D O 1
ATOM 9569 N N . HIS D 1 175 ? 45.576 -64.420 50.740 1.00 51.93 209 HIS D N 1
ATOM 9570 C CA . HIS D 1 175 ? 46.008 -64.715 52.089 1.00 52.78 209 HIS D CA 1
ATOM 9571 C C . HIS D 1 175 ? 46.757 -63.453 52.601 1.00 56.82 209 HIS D C 1
ATOM 9572 O O . HIS D 1 175 ? 47.831 -63.108 52.100 1.00 56.54 209 HIS D O 1
ATOM 9579 N N . TRP D 1 176 ? 46.137 -62.733 53.545 1.00 51.92 210 TRP D N 1
ATOM 9580 C CA . TRP D 1 176 ? 46.639 -61.478 54.079 1.00 52.37 210 TRP D CA 1
ATOM 9581 C C . TRP D 1 176 ? 47.968 -61.629 54.763 1.00 58.81 210 TRP D C 1
ATOM 9582 O O . TRP D 1 176 ? 48.213 -62.648 55.423 1.00 59.46 210 TRP D O 1
ATOM 9593 N N . ASP D 1 177 ? 48.829 -60.597 54.652 1.00 56.24 211 ASP D N 1
ATOM 9594 C CA . ASP D 1 177 ? 50.106 -60.598 55.363 1.00 58.35 211 ASP D CA 1
ATOM 9595 C C . ASP D 1 177 ? 49.814 -60.478 56.862 1.00 61.38 211 ASP D C 1
ATOM 9596 O O . ASP D 1 177 ? 50.557 -61.015 57.675 1.00 63.12 211 ASP D O 1
ATOM 9601 N N . GLU D 1 178 ? 48.706 -59.797 57.211 1.00 55.27 212 GLU D N 1
ATOM 9602 C CA . GLU D 1 178 ? 48.219 -59.648 58.577 1.00 55.23 212 GLU D CA 1
ATOM 9603 C C . GLU D 1 178 ? 46.774 -60.082 58.574 1.00 56.44 212 GLU D C 1
ATOM 9604 O O . GLU D 1 178 ? 45.907 -59.413 58.008 1.00 56.10 212 GLU D O 1
ATOM 9610 N N . LYS D 1 179 ? 46.539 -61.259 59.141 1.00 51.92 213 LYS D N 1
ATOM 9611 C CA . LYS D 1 179 ? 45.236 -61.911 59.213 1.00 49.99 213 LYS D CA 1
ATOM 9612 C C . LYS D 1 179 ? 44.161 -61.144 59.968 1.00 50.91 213 LYS D C 1
ATOM 9613 O O . LYS D 1 179 ? 44.457 -60.419 60.891 1.00 50.71 213 LYS D O 1
ATOM 9619 N N . PHE D 1 180 ? 42.906 -61.379 59.610 1.00 48.46 214 PHE D N 1
ATOM 9620 C CA . PHE D 1 180 ? 41.761 -60.860 60.342 1.00 47.58 214 PHE D CA 1
ATOM 9621 C C . PHE D 1 180 ? 41.517 -61.905 61.452 1.00 52.97 214 PHE D C 1
ATOM 9622 O O . PHE D 1 180 ? 41.847 -63.092 61.277 1.00 53.89 214 PHE D O 1
ATOM 9630 N N . HIS D 1 181 ? 41.025 -61.462 62.617 1.00 47.41 215 HIS D N 1
ATOM 9631 C CA . HIS D 1 181 ? 40.663 -62.362 63.716 1.00 44.70 215 HIS D CA 1
ATOM 9632 C C . HIS D 1 181 ? 39.400 -63.151 63.253 1.00 48.39 215 HIS D C 1
ATOM 9633 O O . HIS D 1 181 ? 38.451 -62.548 62.724 1.00 48.25 215 HIS D O 1
ATOM 9640 N N . HIS D 1 182 ? 39.403 -64.492 63.400 1.00 45.61 216 HIS D N 1
ATOM 9641 C CA . HIS D 1 182 ? 38.303 -65.365 62.939 1.00 43.14 216 HIS D CA 1
ATOM 9642 C C . HIS D 1 182 ? 36.909 -65.015 63.511 1.00 49.07 216 HIS D C 1
ATOM 9643 O O . HIS D 1 182 ? 35.897 -65.375 62.920 1.00 48.15 216 HIS D O 1
ATOM 9650 N N . LYS D 1 183 ? 36.874 -64.299 64.645 1.00 49.37 217 LYS D N 1
ATOM 9651 C CA . LYS D 1 183 ? 35.638 -63.872 65.305 1.00 49.49 217 LYS D CA 1
ATOM 9652 C C . LYS D 1 183 ? 35.258 -62.421 64.942 1.00 50.72 217 LYS D C 1
ATOM 9653 O O . LYS D 1 183 ? 34.177 -61.969 65.306 1.00 49.71 217 LYS D O 1
ATOM 9659 N N . MET D 1 184 ? 36.116 -61.707 64.199 1.00 47.06 218 MET D N 1
ATOM 9660 C CA . MET D 1 184 ? 35.815 -60.337 63.748 1.00 47.15 218 MET D CA 1
ATOM 9661 C C . MET D 1 184 ? 34.970 -60.387 62.472 1.00 52.45 218 MET D C 1
ATOM 9662 O O . MET D 1 184 ? 35.286 -59.765 61.456 1.00 51.71 218 MET D O 1
ATOM 9667 N N . VAL D 1 185 ? 33.874 -61.162 62.544 1.00 50.78 219 VAL D N 1
ATOM 9668 C CA . VAL D 1 185 ? 32.919 -61.437 61.468 1.00 48.26 219 VAL D CA 1
ATOM 9669 C C . VAL D 1 185 ? 31.484 -61.249 62.000 1.00 51.33 219 VAL D C 1
ATOM 9670 O O . VAL D 1 185 ? 31.136 -61.778 63.054 1.00 51.14 219 VAL D O 1
ATOM 9674 N N . ASP D 1 186 ? 30.663 -60.478 61.280 1.00 47.43 220 ASP D N 1
ATOM 9675 C CA . ASP D 1 186 ? 29.264 -60.256 61.675 1.00 46.66 220 ASP D CA 1
ATOM 9676 C C . ASP D 1 186 ? 28.378 -59.931 60.471 1.00 51.56 220 ASP D C 1
ATOM 9677 O O . ASP D 1 186 ? 28.875 -59.793 59.341 1.00 49.88 220 ASP D O 1
ATOM 9682 N N . ASN D 1 187 ? 27.062 -59.799 60.714 1.00 48.59 221 ASN D N 1
ATOM 9683 C CA . ASN D 1 187 ? 26.115 -59.510 59.647 1.00 47.57 221 ASN D CA 1
ATOM 9684 C C . ASN D 1 187 ? 25.890 -58.026 59.463 1.00 53.40 221 ASN D C 1
ATOM 9685 O O . ASN D 1 187 ? 25.628 -57.285 60.411 1.00 53.82 221 ASN D O 1
ATOM 9690 N N . ARG D 1 188 ? 26.035 -57.587 58.226 1.00 50.71 222 ARG D N 1
ATOM 9691 C CA . ARG D 1 188 ? 25.898 -56.193 57.862 1.00 51.52 222 ARG D CA 1
ATOM 9692 C C . ARG D 1 188 ? 25.102 -56.090 56.582 1.00 56.60 222 ARG D C 1
ATOM 9693 O O . ARG D 1 188 ? 24.954 -57.077 55.854 1.00 55.07 222 ARG D O 1
ATOM 9701 N N . GLY D 1 189 ? 24.617 -54.888 56.305 1.00 54.44 223 GLY D N 1
ATOM 9702 C CA . GLY D 1 189 ? 23.904 -54.622 55.072 1.00 54.39 223 GLY D CA 1
ATOM 9703 C C . GLY D 1 189 ? 24.846 -54.073 54.026 1.00 56.51 223 GLY D C 1
ATOM 9704 O O . GLY D 1 189 ? 25.623 -53.163 54.318 1.00 57.05 223 GLY D O 1
ATOM 9705 N N . PHE D 1 190 ? 24.816 -54.646 52.815 1.00 52.23 224 PHE D N 1
ATOM 9706 C CA . PHE D 1 190 ? 25.601 -54.151 51.685 1.00 52.01 224 PHE D CA 1
ATOM 9707 C C . PHE D 1 190 ? 24.662 -53.349 50.790 1.00 59.70 224 PHE D C 1
ATOM 9708 O O . PHE D 1 190 ? 23.659 -53.881 50.316 1.00 58.94 224 PHE D O 1
ATOM 9716 N N . MET D 1 191 ? 24.981 -52.062 50.573 1.00 59.53 225 MET D N 1
ATOM 9717 C CA . MET D 1 191 ? 24.170 -51.183 49.742 1.00 61.40 225 MET D CA 1
ATOM 9718 C C . MET D 1 191 ? 24.540 -51.333 48.277 1.00 64.44 225 MET D C 1
ATOM 9719 O O . MET D 1 191 ? 25.576 -50.825 47.837 1.00 62.61 225 MET D O 1
ATOM 9724 N N . VAL D 1 192 ? 23.699 -52.065 47.528 1.00 61.92 226 VAL D N 1
ATOM 9725 C CA . VAL D 1 192 ? 23.881 -52.287 46.094 1.00 62.03 226 VAL D CA 1
ATOM 9726 C C . VAL D 1 192 ? 23.594 -50.933 45.411 1.00 67.72 226 VAL D C 1
ATOM 9727 O O . VAL D 1 192 ? 24.373 -50.489 44.556 1.00 67.81 226 VAL D O 1
ATOM 9731 N N . THR D 1 193 ? 22.500 -50.269 45.848 1.00 65.29 227 THR D N 1
ATOM 9732 C CA . THR D 1 193 ? 22.082 -48.929 45.439 1.00 67.57 227 THR D CA 1
ATOM 9733 C C . THR D 1 193 ? 21.660 -48.173 46.708 1.00 74.09 227 THR D C 1
ATOM 9734 O O . THR D 1 193 ? 21.692 -48.742 47.797 1.00 73.20 227 THR D O 1
ATOM 9738 N N . ARG D 1 194 ? 21.234 -46.907 46.557 1.00 75.14 228 ARG D N 1
ATOM 9739 C CA . ARG D 1 194 ? 20.741 -46.063 47.647 1.00 78.01 228 ARG D CA 1
ATOM 9740 C C . ARG D 1 194 ? 19.421 -46.620 48.226 1.00 83.85 228 ARG D C 1
ATOM 9741 O O . ARG D 1 194 ? 19.094 -46.332 49.381 1.00 83.66 228 ARG D O 1
ATOM 9749 N N . SER D 1 195 ? 18.678 -47.413 47.416 1.00 80.61 229 SER D N 1
ATOM 9750 C CA . SER D 1 195 ? 17.374 -47.996 47.756 1.00 80.92 229 SER D CA 1
ATOM 9751 C C . SER D 1 195 ? 17.360 -49.528 47.933 1.00 80.98 229 SER D C 1
ATOM 9752 O O . SER D 1 195 ? 16.339 -50.067 48.378 1.00 81.59 229 SER D O 1
ATOM 9755 N N . TYR D 1 196 ? 18.462 -50.227 47.584 1.00 73.00 230 TYR D N 1
ATOM 9756 C CA . TYR D 1 196 ? 18.535 -51.691 47.671 1.00 70.18 230 TYR D CA 1
ATOM 9757 C C . TYR D 1 196 ? 19.731 -52.183 48.493 1.00 67.79 230 TYR D C 1
ATOM 9758 O O . TYR D 1 196 ? 20.889 -51.982 48.126 1.00 64.64 230 TYR D O 1
ATOM 9767 N N . THR D 1 197 ? 19.429 -52.821 49.621 1.00 63.73 231 THR D N 1
ATOM 9768 C CA . THR D 1 197 ? 20.407 -53.347 50.575 1.00 60.40 231 THR D CA 1
ATOM 9769 C C . THR D 1 197 ? 20.271 -54.856 50.683 1.00 61.32 231 THR D C 1
ATOM 9770 O O . THR D 1 197 ? 19.173 -55.365 50.885 1.00 59.33 231 THR D O 1
ATOM 9774 N N . VAL D 1 198 ? 21.404 -55.562 50.573 1.00 58.45 232 VAL D N 1
ATOM 9775 C CA . VAL D 1 198 ? 21.493 -57.012 50.712 1.00 57.97 232 VAL D CA 1
ATOM 9776 C C . VAL D 1 198 ? 22.221 -57.402 52.004 1.00 63.27 232 VAL D C 1
ATOM 9777 O O . VAL D 1 198 ? 23.226 -56.785 52.363 1.00 63.53 232 VAL D O 1
ATOM 9781 N N . GLY D 1 199 ? 21.702 -58.422 52.685 1.00 60.75 233 GLY D N 1
ATOM 9782 C CA . GLY D 1 199 ? 22.300 -58.969 53.899 1.00 59.69 233 GLY D CA 1
ATOM 9783 C C . GLY D 1 199 ? 23.576 -59.731 53.571 1.00 63.03 233 GLY D C 1
ATOM 9784 O O . GLY D 1 199 ? 23.551 -60.703 52.808 1.00 62.30 233 GLY D O 1
ATOM 9785 N N . VAL D 1 200 ? 24.712 -59.266 54.105 1.00 58.70 234 VAL D N 1
ATOM 9786 C CA . VAL D 1 200 ? 26.011 -59.890 53.865 1.00 55.95 234 VAL D CA 1
ATOM 9787 C C . VAL D 1 200 ? 26.747 -60.155 55.179 1.00 58.34 234 VAL D C 1
ATOM 9788 O O . VAL D 1 200 ? 26.366 -59.647 56.239 1.00 58.58 234 VAL D O 1
ATOM 9792 N N . THR D 1 201 ? 27.795 -60.960 55.100 1.00 53.55 235 THR D N 1
ATOM 9793 C CA . THR D 1 201 ? 28.693 -61.229 56.203 1.00 52.38 235 THR D CA 1
ATOM 9794 C C . THR D 1 201 ? 29.916 -60.339 55.937 1.00 51.32 235 THR D C 1
ATOM 9795 O O . THR D 1 201 ? 30.413 -60.287 54.802 1.00 45.95 235 THR D O 1
ATOM 9799 N N . MET D 1 202 ? 30.367 -59.610 56.967 1.00 48.45 236 MET D N 1
ATOM 9800 C CA . MET D 1 202 ? 31.549 -58.754 56.840 1.00 48.98 236 MET D CA 1
ATOM 9801 C C . MET D 1 202 ? 32.640 -59.119 57.829 1.00 51.28 236 MET D C 1
ATOM 9802 O O . MET D 1 202 ? 32.331 -59.503 58.950 1.00 51.59 236 MET D O 1
ATOM 9807 N N . MET D 1 203 ? 33.916 -58.988 57.414 1.00 46.85 237 MET D N 1
ATOM 9808 C CA . MET D 1 203 ? 35.104 -59.210 58.252 1.00 47.51 237 MET D CA 1
ATOM 9809 C C . MET D 1 203 ? 35.751 -57.861 58.520 1.00 51.11 237 MET D C 1
ATOM 9810 O O . MET D 1 203 ? 35.714 -56.982 57.662 1.00 51.47 237 MET D O 1
ATOM 9815 N N . HIS D 1 204 ? 36.278 -57.673 59.720 1.00 49.13 238 HIS D N 1
ATOM 9816 C CA . HIS D 1 204 ? 36.809 -56.375 60.166 1.00 48.54 238 HIS D CA 1
ATOM 9817 C C . HIS D 1 204 ? 38.185 -56.477 60.771 1.00 54.92 238 HIS D C 1
ATOM 9818 O O . HIS D 1 204 ? 38.454 -57.382 61.559 1.00 55.13 238 HIS D O 1
ATOM 9825 N N . ARG D 1 205 ? 39.047 -55.511 60.456 1.00 54.39 239 ARG D N 1
ATOM 9826 C CA . ARG D 1 205 ? 40.395 -55.442 61.023 1.00 55.46 239 ARG D CA 1
ATOM 9827 C C . ARG D 1 205 ? 40.900 -54.013 61.037 1.00 60.24 239 ARG D C 1
ATOM 9828 O O . ARG D 1 205 ? 40.653 -53.275 60.084 1.00 59.83 239 ARG D O 1
ATOM 9836 N N . THR D 1 206 ? 41.652 -53.644 62.095 1.00 57.18 240 THR D N 1
ATOM 9837 C CA . THR D 1 206 ? 42.320 -52.355 62.203 1.00 57.87 240 THR D CA 1
ATOM 9838 C C . THR D 1 206 ? 43.825 -52.609 62.201 1.00 61.93 240 THR D C 1
ATOM 9839 O O . THR D 1 206 ? 44.319 -53.457 62.936 1.00 62.39 240 THR D O 1
ATOM 9843 N N . GLY D 1 207 ? 44.537 -51.854 61.391 1.00 58.83 241 GLY D N 1
ATOM 9844 C CA . GLY D 1 207 ? 45.984 -51.955 61.295 1.00 59.45 241 GLY D CA 1
ATOM 9845 C C . GLY D 1 207 ? 46.569 -50.816 60.500 1.00 62.38 241 GLY D C 1
ATOM 9846 O O . GLY D 1 207 ? 45.842 -49.926 60.051 1.00 60.40 241 GLY D O 1
ATOM 9847 N N . LEU D 1 208 ? 47.889 -50.852 60.317 1.00 61.58 242 LEU D N 1
ATOM 9848 C CA . LEU D 1 208 ? 48.637 -49.828 59.594 1.00 63.91 242 LEU D CA 1
ATOM 9849 C C . LEU D 1 208 ? 48.653 -50.212 58.124 1.00 68.66 242 LEU D C 1
ATOM 9850 O O . LEU D 1 208 ? 49.181 -51.263 57.754 1.00 67.80 242 LEU D O 1
ATOM 9855 N N . TYR D 1 209 ? 47.972 -49.412 57.306 1.00 66.18 243 TYR D N 1
ATOM 9856 C CA . TYR D 1 209 ? 47.844 -49.649 55.886 1.00 65.04 243 TYR D CA 1
ATOM 9857 C C . TYR D 1 209 ? 48.145 -48.410 55.074 1.00 72.08 243 TYR D C 1
ATOM 9858 O O . TYR D 1 209 ? 47.780 -47.302 55.471 1.00 72.30 243 TYR D O 1
ATOM 9867 N N . ASN D 1 210 ? 48.738 -48.620 53.886 1.00 70.37 244 ASN D N 1
ATOM 9868 C CA . ASN D 1 210 ? 48.997 -47.581 52.906 1.00 71.57 244 ASN D CA 1
ATOM 9869 C C . ASN D 1 210 ? 47.617 -47.133 52.452 1.00 75.51 244 ASN D C 1
ATOM 9870 O O . ASN D 1 210 ? 46.783 -47.958 52.063 1.00 73.22 244 ASN D O 1
ATOM 9875 N N . TYR D 1 211 ? 47.340 -45.849 52.626 1.00 74.82 245 TYR D N 1
ATOM 9876 C CA . TYR D 1 211 ? 46.017 -45.298 52.397 1.00 73.92 245 TYR D CA 1
ATOM 9877 C C . TYR D 1 211 ? 46.087 -43.904 51.825 1.00 78.35 245 TYR D C 1
ATOM 9878 O O . TYR D 1 211 ? 47.032 -43.170 52.085 1.00 80.57 245 TYR D O 1
ATOM 9887 N N . TYR D 1 212 ? 45.059 -43.545 51.064 1.00 73.97 246 TYR D N 1
ATOM 9888 C CA . TYR D 1 212 ? 44.856 -42.227 50.485 1.00 75.45 246 TYR D CA 1
ATOM 9889 C C . TYR D 1 212 ? 43.370 -41.975 50.277 1.00 80.22 246 TYR D C 1
ATOM 9890 O O . TYR D 1 212 ? 42.654 -42.823 49.731 1.00 78.38 246 TYR D O 1
ATOM 9899 N N . ASP D 1 213 ? 42.909 -40.820 50.766 1.00 80.39 247 ASP D N 1
ATOM 9900 C CA . ASP D 1 213 ? 41.532 -40.355 50.666 1.00 80.94 247 ASP D CA 1
ATOM 9901 C C . ASP D 1 213 ? 41.528 -39.130 49.737 1.00 89.07 247 ASP D C 1
ATOM 9902 O O . ASP D 1 213 ? 41.997 -38.063 50.123 1.00 92.45 247 ASP D O 1
ATOM 9907 N N . ASP D 1 214 ? 41.057 -39.314 48.490 1.00 85.68 248 ASP D N 1
ATOM 9908 C CA . ASP D 1 214 ? 40.981 -38.265 47.470 1.00 87.76 248 ASP D CA 1
ATOM 9909 C C . ASP D 1 214 ? 39.680 -37.481 47.679 1.00 93.29 248 ASP D C 1
ATOM 9910 O O . ASP D 1 214 ? 38.623 -37.889 47.187 1.00 91.46 248 ASP D O 1
ATOM 9915 N N . GLU D 1 215 ? 39.759 -36.360 48.418 1.00 92.86 249 GLU D N 1
ATOM 9916 C CA . GLU D 1 215 ? 38.588 -35.521 48.712 1.00 94.09 249 GLU D CA 1
ATOM 9917 C C . GLU D 1 215 ? 38.029 -34.804 47.482 1.00 99.48 249 GLU D C 1
ATOM 9918 O O . GLU D 1 215 ? 36.831 -34.505 47.437 1.00 99.09 249 GLU D O 1
ATOM 9924 N N . LYS D 1 216 ? 38.882 -34.594 46.465 1.00 97.25 250 LYS D N 1
ATOM 9925 C CA . LYS D 1 216 ? 38.521 -33.956 45.201 1.00 98.74 250 LYS D CA 1
ATOM 9926 C C . LYS D 1 216 ? 37.608 -34.873 44.367 1.00 99.92 250 LYS D C 1
ATOM 9927 O O . LYS D 1 216 ? 36.535 -34.438 43.936 1.00 100.80 250 LYS D O 1
ATOM 9933 N N . GLU D 1 217 ? 38.043 -36.134 44.143 1.00 91.81 251 GLU D N 1
ATOM 9934 C CA . GLU D 1 217 ? 37.331 -37.124 43.339 1.00 87.80 251 GLU D CA 1
ATOM 9935 C C . GLU D 1 217 ? 36.400 -38.030 44.160 1.00 87.31 251 GLU D C 1
ATOM 9936 O O . GLU D 1 217 ? 35.801 -38.945 43.606 1.00 84.92 251 GLU D O 1
ATOM 9942 N N . LYS D 1 218 ? 36.231 -37.713 45.467 1.00 84.02 252 LYS D N 1
ATOM 9943 C CA . LYS D 1 218 ? 35.366 -38.388 46.452 1.00 81.99 252 LYS D CA 1
ATOM 9944 C C . LYS D 1 218 ? 35.524 -39.911 46.488 1.00 80.84 252 LYS D C 1
ATOM 9945 O O . LYS D 1 218 ? 34.559 -40.659 46.300 1.00 78.53 252 LYS D O 1
ATOM 9951 N N . LEU D 1 219 ? 36.768 -40.354 46.724 1.00 75.31 253 LEU D N 1
ATOM 9952 C CA . LEU D 1 219 ? 37.123 -41.768 46.797 1.00 71.92 253 LEU D CA 1
ATOM 9953 C C . LEU D 1 219 ? 38.222 -42.063 47.820 1.00 74.15 253 LEU D C 1
ATOM 9954 O O . LEU D 1 219 ? 38.993 -41.179 48.181 1.00 75.61 253 LEU D O 1
ATOM 9959 N N . GLN D 1 220 ? 38.311 -43.321 48.239 1.00 68.65 254 GLN D N 1
ATOM 9960 C CA . GLN D 1 220 ? 39.349 -43.815 49.127 1.00 68.65 254 GLN D CA 1
ATOM 9961 C C . GLN D 1 220 ? 40.064 -44.954 48.422 1.00 71.18 254 GLN D C 1
ATOM 9962 O O . GLN D 1 220 ? 39.435 -45.717 47.689 1.00 68.76 254 GLN D O 1
ATOM 9968 N N . ILE D 1 221 ? 41.373 -45.074 48.653 1.00 69.87 255 ILE D N 1
ATOM 9969 C CA . ILE D 1 221 ? 42.191 -46.163 48.121 1.00 68.83 255 ILE D CA 1
ATOM 9970 C C . ILE D 1 221 ? 43.044 -46.747 49.251 1.00 71.77 255 ILE D C 1
ATOM 9971 O O . ILE D 1 221 ? 43.706 -46.003 49.978 1.00 73.83 255 ILE D O 1
ATOM 9976 N N . VAL D 1 222 ? 42.992 -48.065 49.409 1.00 65.05 256 VAL D N 1
ATOM 9977 C CA . VAL D 1 222 ? 43.757 -48.771 50.427 1.00 65.07 256 VAL D CA 1
ATOM 9978 C C . VAL D 1 222 ? 44.551 -49.916 49.812 1.00 68.60 256 VAL D C 1
ATOM 9979 O O . VAL D 1 222 ? 44.086 -50.544 48.859 1.00 68.05 256 VAL D O 1
ATOM 9983 N N . GLU D 1 223 ? 45.748 -50.173 50.350 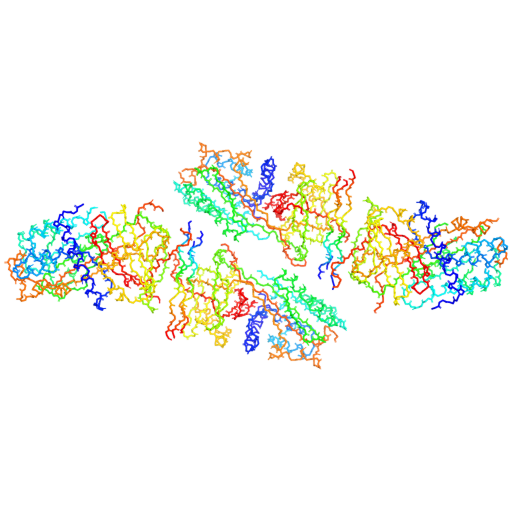1.00 65.02 257 GLU D N 1
ATOM 9984 C CA . GLU D 1 223 ? 46.617 -51.253 49.905 1.00 63.52 257 GLU D CA 1
ATOM 9985 C C . GLU D 1 223 ? 46.694 -52.300 51.012 1.00 65.18 257 GLU D C 1
ATOM 9986 O O . GLU D 1 223 ? 47.047 -51.973 52.146 1.00 66.38 257 GLU D O 1
ATOM 9992 N N . MET D 1 224 ? 46.345 -53.546 50.696 1.00 57.44 258 MET D N 1
ATOM 9993 C CA . MET D 1 224 ? 46.383 -54.631 51.667 1.00 55.99 258 MET D CA 1
ATOM 9994 C C . MET D 1 224 ? 47.442 -55.646 51.252 1.00 61.34 258 MET D C 1
ATOM 9995 O O . MET D 1 224 ? 47.206 -56.424 50.311 1.00 60.22 258 MET D O 1
ATOM 10000 N N . PRO D 1 225 ? 48.625 -55.647 51.913 1.00 60.00 259 PRO D N 1
ATOM 10001 C CA . PRO D 1 225 ? 49.674 -56.603 51.530 1.00 60.71 259 PRO D CA 1
ATOM 10002 C C . PRO D 1 225 ? 49.255 -58.048 51.739 1.00 66.35 259 PRO D C 1
ATOM 10003 O O . PRO D 1 225 ? 48.596 -58.382 52.724 1.00 66.42 259 PRO D O 1
ATOM 10007 N N . LEU D 1 226 ? 49.591 -58.888 50.765 1.00 63.75 260 LEU D N 1
ATOM 10008 C CA . LEU D 1 226 ? 49.316 -60.316 50.833 1.00 62.89 260 LEU D CA 1
ATOM 10009 C C . LEU D 1 226 ? 50.552 -60.980 51.457 1.00 67.97 260 LEU D C 1
ATOM 10010 O O . LEU D 1 226 ? 51.532 -60.276 51.730 1.00 68.34 260 LEU D O 1
ATOM 10015 N N . ALA D 1 227 ? 50.485 -62.286 51.764 1.00 65.41 261 ALA D N 1
ATOM 10016 C CA . ALA D 1 227 ? 51.557 -62.999 52.457 1.00 67.52 261 ALA D CA 1
ATOM 10017 C C . ALA D 1 227 ? 52.981 -62.757 51.957 1.00 76.02 261 ALA D C 1
ATOM 10018 O O . ALA D 1 227 ? 53.257 -62.814 50.752 1.00 75.06 261 ALA D O 1
ATOM 10020 N N . HIS D 1 228 ? 53.864 -62.423 52.925 1.00 77.47 262 HIS D N 1
ATOM 10021 C CA . HIS D 1 228 ? 55.289 -62.138 52.756 1.00 80.91 262 HIS D CA 1
ATOM 10022 C C . HIS D 1 228 ? 55.569 -60.922 51.864 1.00 85.17 262 HIS D C 1
ATOM 10023 O O . HIS D 1 228 ? 56.679 -60.773 51.348 1.00 86.63 262 HIS D O 1
ATOM 10030 N N . LYS D 1 229 ? 54.553 -60.034 51.725 1.00 80.10 263 LYS D N 1
ATOM 10031 C CA . LYS D 1 229 ? 54.571 -58.779 50.958 1.00 79.93 263 LYS D CA 1
ATOM 10032 C C . LYS D 1 229 ? 54.963 -58.971 49.487 1.00 85.65 263 LYS D C 1
ATOM 10033 O O . LYS D 1 229 ? 55.447 -58.038 48.845 1.00 86.61 263 LYS D O 1
ATOM 10039 N N . LEU D 1 230 ? 54.731 -60.181 48.954 1.00 82.24 264 LEU D N 1
ATOM 10040 C CA . LEU D 1 230 ? 55.064 -60.542 47.574 1.00 81.70 264 LEU D CA 1
ATOM 10041 C C . LEU D 1 230 ? 54.105 -59.891 46.590 1.00 81.77 264 LEU D C 1
ATOM 10042 O O . LEU D 1 230 ? 54.485 -59.596 45.450 1.00 81.88 264 LEU D O 1
ATOM 10047 N N . SER D 1 231 ? 52.860 -59.664 47.051 1.00 73.65 265 SER D N 1
ATOM 10048 C CA . SER D 1 231 ? 51.792 -59.029 46.297 1.00 70.18 265 SER D CA 1
ATOM 10049 C C . SER D 1 231 ? 50.895 -58.209 47.228 1.00 69.61 265 SER D C 1
ATOM 10050 O O . SER D 1 231 ? 51.041 -58.272 48.449 1.00 68.88 265 SER D O 1
ATOM 10053 N N . SER D 1 232 ? 50.002 -57.403 46.649 1.00 63.12 266 SER D N 1
ATOM 10054 C CA . SER D 1 232 ? 49.059 -56.605 47.407 1.00 61.94 266 SER D CA 1
ATOM 10055 C C . SER D 1 232 ? 47.690 -56.537 46.755 1.00 62.27 266 SER D C 1
ATOM 10056 O O . SER D 1 232 ? 47.574 -56.566 45.530 1.00 61.47 266 SER D O 1
ATOM 10059 N N . LEU D 1 233 ? 46.657 -56.464 47.581 1.00 56.42 267 LEU D N 1
ATOM 10060 C CA . LEU D 1 233 ? 45.300 -56.309 47.100 1.00 54.52 267 LEU D CA 1
ATOM 10061 C C . LEU D 1 233 ? 44.947 -54.844 47.349 1.00 59.87 267 LEU D C 1
ATOM 10062 O O . LEU D 1 233 ? 45.011 -54.385 48.492 1.00 60.80 267 LEU D O 1
ATOM 10067 N N . ILE D 1 234 ? 44.635 -54.107 46.272 1.00 56.35 268 ILE D N 1
ATOM 10068 C CA . ILE D 1 234 ? 44.319 -52.680 46.336 1.00 57.67 268 ILE D CA 1
ATOM 10069 C C . ILE D 1 234 ? 42.828 -52.477 46.105 1.00 60.59 268 ILE D C 1
ATOM 10070 O O . ILE D 1 234 ? 42.287 -53.049 45.158 1.00 59.73 268 ILE D O 1
ATOM 10075 N N . ILE D 1 235 ? 42.163 -51.674 46.955 1.00 56.61 269 ILE D N 1
ATOM 10076 C CA . ILE D 1 235 ? 40.725 -51.429 46.790 1.00 55.70 269 ILE D CA 1
ATOM 10077 C C . ILE D 1 235 ? 40.447 -49.949 46.554 1.00 62.75 269 ILE D C 1
ATOM 10078 O O . ILE D 1 235 ? 40.967 -49.112 47.275 1.00 64.55 269 ILE D O 1
ATOM 10083 N N . LEU D 1 236 ? 39.650 -49.646 45.522 1.00 60.43 270 LEU D N 1
ATOM 10084 C CA . LEU D 1 236 ? 39.210 -48.304 45.149 1.00 62.17 270 LEU D CA 1
ATOM 10085 C C . LEU D 1 236 ? 37.723 -48.257 45.376 1.00 64.64 270 LEU D C 1
ATOM 10086 O O . LEU D 1 236 ? 36.965 -49.081 44.842 1.00 62.01 270 LEU D O 1
ATOM 10091 N N . MET D 1 237 ? 37.288 -47.292 46.173 1.00 62.88 271 MET D N 1
ATOM 10092 C CA . MET D 1 237 ? 35.878 -47.183 46.495 1.00 62.39 271 MET D CA 1
ATOM 10093 C C . MET D 1 237 ? 35.436 -45.723 46.631 1.00 66.18 271 MET D C 1
ATOM 10094 O O . MET D 1 237 ? 36.130 -44.953 47.290 1.00 66.56 271 MET D O 1
ATOM 10099 N N . PRO D 1 238 ? 34.261 -45.333 46.074 1.00 63.72 272 PRO D N 1
ATOM 10100 C CA . PRO D 1 238 ? 33.779 -43.946 46.267 1.00 65.71 272 PRO D CA 1
ATOM 10101 C C . PRO D 1 238 ? 33.385 -43.698 47.724 1.00 74.27 272 PRO D C 1
ATOM 10102 O O . PRO D 1 238 ? 33.144 -44.660 48.447 1.00 74.25 272 PRO D O 1
ATOM 10106 N N . HIS D 1 239 ? 33.308 -42.429 48.162 1.00 74.02 273 HIS D N 1
ATOM 10107 C CA . HIS D 1 239 ? 32.925 -42.113 49.541 1.00 74.83 273 HIS D CA 1
ATOM 10108 C C . HIS D 1 239 ? 31.572 -42.716 49.932 1.00 78.61 273 HIS D C 1
ATOM 10109 O O . HIS D 1 239 ? 31.464 -43.345 50.991 1.00 75.59 273 HIS D O 1
ATOM 10116 N N . HIS D 1 240 ? 30.554 -42.555 49.065 1.00 78.20 274 HIS D N 1
ATOM 10117 C CA . HIS D 1 240 ? 29.226 -43.125 49.306 1.00 78.64 274 HIS D CA 1
ATOM 10118 C C . HIS D 1 240 ? 28.726 -44.022 48.161 1.00 80.53 274 HIS D C 1
ATOM 10119 O O . HIS D 1 240 ? 29.410 -44.166 47.141 1.00 78.61 274 HIS D O 1
ATOM 10126 N N . VAL D 1 241 ? 27.550 -44.659 48.356 1.00 76.30 275 VAL D N 1
ATOM 10127 C CA . VAL D 1 241 ? 26.933 -45.518 47.352 1.00 74.41 275 VAL D CA 1
ATOM 10128 C C . VAL D 1 241 ? 26.627 -44.749 46.077 1.00 77.98 275 VAL D C 1
ATOM 10129 O O . VAL D 1 241 ? 25.956 -43.711 46.113 1.00 79.84 275 VAL D O 1
ATOM 10133 N N . GLU D 1 242 ? 27.189 -45.238 44.972 1.00 71.68 276 GLU D N 1
ATOM 10134 C CA . GLU D 1 242 ? 27.010 -44.703 43.622 1.00 71.33 276 GLU D CA 1
ATOM 10135 C C . GLU D 1 242 ? 27.488 -45.747 42.620 1.00 71.23 276 GLU D C 1
ATOM 10136 O O . GLU D 1 242 ? 28.360 -46.545 42.969 1.00 69.20 276 GLU D O 1
ATOM 10142 N N . PRO D 1 243 ? 26.964 -45.773 41.376 1.00 65.88 277 PRO D N 1
ATOM 10143 C CA . PRO D 1 243 ? 27.475 -46.748 40.392 1.00 63.16 277 PRO D CA 1
ATOM 10144 C C . PRO D 1 243 ? 28.943 -46.465 40.076 1.00 65.86 277 PRO D C 1
ATOM 10145 O O . PRO D 1 243 ? 29.392 -45.326 40.193 1.00 66.52 277 PRO D O 1
ATOM 10149 N N . LEU D 1 244 ? 29.702 -47.521 39.745 1.00 60.76 278 LEU D N 1
ATOM 10150 C CA . LEU D 1 244 ? 31.144 -47.430 39.522 1.00 59.32 278 LEU D CA 1
ATOM 10151 C C . LEU D 1 244 ? 31.620 -46.702 38.288 1.00 65.49 278 LEU D C 1
ATOM 10152 O O . LEU D 1 244 ? 32.819 -46.406 38.196 1.00 65.50 278 LEU D O 1
ATOM 10157 N N . GLU D 1 245 ? 30.691 -46.387 37.353 1.00 64.13 279 GLU D N 1
ATOM 10158 C CA . GLU D 1 245 ? 30.961 -45.681 36.088 1.00 65.09 279 GLU D CA 1
ATOM 10159 C C . GLU D 1 245 ? 31.876 -44.453 36.226 1.00 69.34 279 GLU D C 1
ATOM 10160 O O . GLU D 1 245 ? 32.810 -44.291 35.432 1.00 68.47 279 GLU D O 1
ATOM 10166 N N . ARG D 1 246 ? 31.612 -43.607 37.239 1.00 67.77 280 ARG D N 1
ATOM 10167 C CA . ARG D 1 246 ? 32.394 -42.399 37.499 1.00 69.06 280 ARG D CA 1
ATOM 10168 C C . ARG D 1 246 ? 33.857 -42.719 37.851 1.00 74.13 280 ARG D C 1
ATOM 10169 O O . ARG D 1 246 ? 34.765 -42.132 37.254 1.00 76.14 280 ARG D O 1
ATOM 10177 N N . LEU D 1 247 ? 34.072 -43.654 38.800 1.00 67.96 281 LEU D N 1
ATOM 10178 C CA . LEU D 1 247 ? 35.401 -44.076 39.251 1.00 66.98 281 LEU D CA 1
ATOM 10179 C C . LEU D 1 247 ? 36.163 -44.778 38.137 1.00 68.32 281 LEU D C 1
ATOM 10180 O O . LEU D 1 247 ? 37.376 -44.580 38.007 1.00 68.29 281 LEU D O 1
ATOM 10185 N N . GLU D 1 248 ? 35.458 -45.630 37.364 1.00 62.06 282 GLU D N 1
ATOM 10186 C CA . GLU D 1 248 ? 36.012 -46.366 36.231 1.00 59.54 282 GLU D CA 1
ATOM 10187 C C . GLU D 1 248 ? 36.687 -45.427 35.221 1.00 64.24 282 GLU D C 1
ATOM 10188 O O . GLU D 1 248 ? 37.793 -45.743 34.786 1.00 63.72 282 GLU D O 1
ATOM 10194 N N . LYS D 1 249 ? 36.085 -44.233 34.944 1.00 62.94 283 LYS D N 1
ATOM 10195 C CA . LYS D 1 249 ? 36.639 -43.221 34.030 1.00 65.23 283 LYS D CA 1
ATOM 10196 C C . LYS D 1 249 ? 38.016 -42.776 34.506 1.00 70.97 283 LYS D C 1
ATOM 10197 O O . LYS D 1 249 ? 38.909 -42.574 33.685 1.00 71.03 283 LYS D O 1
ATOM 10203 N N . LEU D 1 250 ? 38.190 -42.666 35.839 1.00 68.23 284 LEU D N 1
ATOM 10204 C CA . LEU D 1 250 ? 39.453 -42.280 36.468 1.00 69.26 284 LEU D CA 1
ATOM 10205 C C . LEU D 1 250 ? 40.447 -43.437 36.488 1.00 75.15 284 LEU D C 1
ATOM 10206 O O . LEU D 1 250 ? 41.646 -43.193 36.560 1.00 76.74 284 LEU D O 1
ATOM 10211 N N . LEU D 1 251 ? 39.960 -44.690 36.428 1.00 70.35 285 LEU D N 1
ATOM 10212 C CA . LEU D 1 251 ? 40.819 -45.865 36.475 1.00 68.78 285 LEU D CA 1
ATOM 10213 C C . LEU D 1 251 ? 41.654 -46.094 35.207 1.00 72.45 285 LEU D C 1
ATOM 10214 O O . LEU D 1 251 ? 41.163 -46.616 34.196 1.00 70.75 285 LEU D O 1
ATOM 10219 N N . THR D 1 252 ? 42.934 -45.698 35.288 1.00 69.43 286 THR D N 1
ATOM 10220 C CA . THR D 1 252 ? 43.951 -45.876 34.242 1.00 69.45 286 THR D CA 1
ATOM 10221 C C . THR D 1 252 ? 45.238 -46.302 34.945 1.00 75.83 286 THR D C 1
ATOM 10222 O O . THR D 1 252 ? 45.359 -46.109 36.159 1.00 75.72 286 THR D O 1
ATOM 10226 N N . LYS D 1 253 ? 46.195 -46.871 34.190 1.00 74.61 287 LYS D N 1
ATOM 10227 C CA . LYS D 1 253 ? 47.505 -47.304 34.694 1.00 76.03 287 LYS D CA 1
ATOM 10228 C C . LYS D 1 253 ? 48.249 -46.109 35.328 1.00 83.53 287 LYS D C 1
ATOM 10229 O O . LYS D 1 253 ? 48.875 -46.258 36.377 1.00 83.90 287 LYS D O 1
ATOM 10235 N N . GLU D 1 254 ? 48.134 -44.935 34.693 1.00 81.56 288 GLU D N 1
ATOM 10236 C CA . GLU D 1 254 ? 48.751 -43.677 35.082 1.00 84.64 288 GLU D CA 1
ATOM 10237 C C . GLU D 1 254 ? 48.161 -43.126 36.381 1.00 90.71 288 GLU D C 1
ATOM 10238 O O . GLU D 1 254 ? 48.923 -42.731 37.273 1.00 94.12 288 GLU D O 1
ATOM 10244 N N . GLN D 1 255 ? 46.810 -43.078 36.482 1.00 84.37 289 GLN D N 1
ATOM 10245 C CA . GLN D 1 255 ? 46.104 -42.558 37.660 1.00 83.34 289 GLN D CA 1
ATOM 10246 C C . GLN D 1 255 ? 46.352 -43.448 38.874 1.00 82.94 289 GLN D C 1
ATOM 10247 O O . GLN D 1 255 ? 46.370 -42.957 40.003 1.00 81.60 289 GLN D O 1
ATOM 10253 N N . LEU D 1 256 ? 46.583 -44.745 38.631 1.00 77.91 290 LEU D N 1
ATOM 10254 C CA . LEU D 1 256 ? 46.881 -45.695 39.692 1.00 77.31 290 LEU D CA 1
ATOM 10255 C C . LEU D 1 256 ? 48.237 -45.357 40.309 1.00 83.56 290 LEU D C 1
ATOM 10256 O O . LEU D 1 256 ? 48.320 -45.277 41.533 1.00 84.77 290 LEU D O 1
ATOM 10261 N N . LYS D 1 257 ? 49.255 -45.049 39.464 1.00 80.04 291 LYS D N 1
ATOM 10262 C CA . LYS D 1 257 ? 50.610 -44.655 39.890 1.00 81.65 291 LYS D CA 1
ATOM 10263 C C . LYS D 1 257 ? 50.574 -43.411 40.770 1.00 85.46 291 LYS D C 1
ATOM 10264 O O . LYS D 1 257 ? 51.240 -43.394 41.808 1.00 85.38 291 LYS D O 1
ATOM 10270 N N . ILE D 1 258 ? 49.766 -42.393 40.366 1.00 81.54 292 ILE D N 1
ATOM 10271 C CA . ILE D 1 258 ? 49.559 -41.129 41.099 1.00 82.41 292 ILE D CA 1
ATOM 10272 C C . ILE D 1 258 ? 48.996 -41.440 42.489 1.00 85.28 292 ILE D C 1
ATOM 10273 O O . ILE D 1 258 ? 49.561 -40.986 43.483 1.00 88.17 292 ILE D O 1
ATOM 10278 N N . TRP D 1 259 ? 47.912 -42.239 42.547 1.00 77.79 293 TRP D N 1
ATOM 10279 C CA . TRP D 1 259 ? 47.256 -42.655 43.780 1.00 76.82 293 TRP D CA 1
ATOM 10280 C C . TRP D 1 259 ? 48.222 -43.386 44.713 1.00 84.96 293 TRP D C 1
ATOM 10281 O O . TRP D 1 259 ? 48.310 -43.018 45.884 1.00 86.40 293 TRP D O 1
ATOM 10292 N N . MET D 1 260 ? 48.979 -44.376 44.177 1.00 83.22 294 MET D N 1
ATOM 10293 C CA . MET D 1 260 ? 49.966 -45.194 44.899 1.00 84.38 294 MET D CA 1
ATOM 10294 C C . MET D 1 260 ? 51.038 -44.334 45.576 1.00 90.25 294 MET D C 1
ATOM 10295 O O . MET D 1 260 ? 51.399 -44.599 46.728 1.00 90.51 294 MET D O 1
ATOM 10300 N N . GLY D 1 261 ? 51.526 -43.328 44.848 1.00 87.73 295 GLY D N 1
ATOM 10301 C CA . GLY D 1 261 ? 52.534 -42.390 45.325 1.00 91.16 295 GLY D CA 1
ATOM 10302 C C . GLY D 1 261 ? 52.009 -41.446 46.384 1.00 96.92 295 GLY D C 1
ATOM 10303 O O . GLY D 1 261 ? 52.762 -41.036 47.270 1.00 100.32 295 GLY D O 1
ATOM 10304 N N . LYS D 1 262 ? 50.707 -41.093 46.300 1.00 90.76 296 LYS D N 1
ATOM 10305 C CA . LYS D 1 262 ? 50.041 -40.203 47.258 1.00 90.89 296 LYS D CA 1
ATOM 10306 C C . LYS D 1 262 ? 49.672 -40.939 48.561 1.00 93.09 296 LYS D C 1
ATOM 10307 O O . LYS D 1 262 ? 49.405 -40.286 49.576 1.00 94.14 296 LYS D O 1
ATOM 10313 N N . MET D 1 263 ? 49.683 -42.292 48.538 1.00 86.16 297 MET D N 1
ATOM 10314 C CA . MET D 1 263 ? 49.366 -43.119 49.703 1.00 84.24 297 MET D CA 1
ATOM 10315 C C . MET D 1 263 ? 50.449 -43.031 50.773 1.00 87.03 297 MET D C 1
ATOM 10316 O O . MET D 1 263 ? 51.628 -42.892 50.458 1.00 87.14 297 MET D O 1
ATOM 10321 N N . GLN D 1 264 ? 50.030 -43.136 52.039 1.00 82.89 298 GLN D N 1
ATOM 10322 C CA . GLN D 1 264 ? 50.887 -43.147 53.227 1.00 83.53 298 GLN D CA 1
ATOM 10323 C C . GLN D 1 264 ? 50.326 -44.114 54.273 1.00 84.96 298 GLN D C 1
ATOM 10324 O O . GLN D 1 264 ? 49.109 -44.347 54.308 1.00 82.49 298 GLN D O 1
ATOM 10330 N N . LYS D 1 265 ? 51.218 -44.726 55.080 1.00 81.14 299 LYS D N 1
ATOM 10331 C CA . LYS D 1 265 ? 50.824 -45.689 56.106 1.00 79.31 299 LYS D CA 1
ATOM 10332 C C . LYS D 1 265 ? 50.049 -45.003 57.216 1.00 83.65 299 LYS D C 1
ATOM 10333 O O . LYS D 1 265 ? 50.567 -44.088 57.853 1.00 86.71 299 LYS D O 1
ATOM 10339 N N . LYS D 1 266 ? 48.783 -45.408 57.397 1.00 76.67 300 LYS D N 1
ATOM 10340 C CA . LYS D 1 266 ? 47.869 -44.845 58.397 1.00 75.79 300 LYS D CA 1
ATOM 10341 C C . LYS D 1 266 ? 47.053 -45.944 59.096 1.00 73.44 300 LYS D C 1
ATOM 10342 O O . LYS D 1 266 ? 46.925 -47.050 58.567 1.00 69.12 300 LYS D O 1
ATOM 10348 N N . ALA D 1 267 ? 46.477 -45.625 60.270 1.00 68.59 301 ALA D N 1
ATOM 10349 C CA . ALA D 1 267 ? 45.610 -46.554 60.976 1.00 65.80 301 ALA D CA 1
ATOM 10350 C C . ALA D 1 267 ? 44.282 -46.588 60.221 1.00 67.24 301 ALA D C 1
ATOM 10351 O O . ALA D 1 267 ? 43.622 -45.559 60.053 1.00 67.35 301 ALA D O 1
ATOM 10353 N N . VAL D 1 268 ? 43.962 -47.753 59.653 1.00 61.93 302 VAL D N 1
ATOM 10354 C CA . VAL D 1 268 ? 42.746 -47.948 58.871 1.00 59.30 302 VAL D CA 1
ATOM 10355 C C . VAL D 1 268 ? 41.956 -49.116 59.417 1.00 63.11 302 VAL D C 1
ATOM 10356 O O . VAL D 1 268 ? 42.534 -50.190 59.610 1.00 62.88 302 VAL D O 1
ATOM 10360 N N . ALA D 1 269 ? 40.631 -48.912 59.659 1.00 59.61 303 ALA D N 1
ATOM 10361 C CA . ALA D 1 269 ? 39.706 -49.981 60.070 1.00 57.62 303 ALA D CA 1
ATOM 10362 C C . ALA D 1 269 ? 39.027 -50.465 58.795 1.00 60.73 303 ALA D C 1
ATOM 10363 O O . ALA D 1 269 ? 38.105 -49.815 58.270 1.00 61.72 303 ALA D O 1
ATOM 10365 N N . ILE D 1 270 ? 39.529 -51.583 58.263 1.00 53.57 304 ILE D N 1
ATOM 10366 C CA . ILE D 1 270 ? 39.010 -52.144 57.025 1.00 50.64 304 ILE D CA 1
ATOM 10367 C C . ILE D 1 270 ? 37.875 -53.115 57.311 1.00 52.90 304 ILE D C 1
ATOM 10368 O O . ILE D 1 270 ? 38.051 -54.035 58.101 1.00 54.74 304 ILE D O 1
ATOM 10373 N N . SER D 1 271 ? 36.714 -52.877 56.703 1.00 46.14 305 SER D N 1
ATOM 10374 C CA . SER D 1 271 ? 35.562 -53.764 56.794 1.00 44.52 305 SER D CA 1
ATOM 10375 C C . SER D 1 271 ? 35.252 -54.247 55.376 1.00 50.16 305 SER D C 1
ATOM 10376 O O . SER D 1 271 ? 35.095 -53.432 54.470 1.00 49.10 305 SER D O 1
ATOM 10379 N N . LEU D 1 272 ? 35.249 -55.570 55.181 1.00 48.78 306 LEU D N 1
ATOM 10380 C CA . LEU D 1 272 ? 35.038 -56.155 53.853 1.00 49.05 306 LEU D CA 1
ATOM 10381 C C . LEU D 1 272 ? 33.992 -57.257 53.856 1.00 52.12 306 LEU D C 1
ATOM 10382 O O . LEU D 1 272 ? 33.985 -58.066 54.780 1.00 51.88 306 LEU D O 1
ATOM 10387 N N . PRO D 1 273 ? 33.182 -57.397 52.778 1.00 49.51 307 PRO D N 1
ATOM 10388 C CA . PRO D 1 273 ? 32.276 -58.558 52.690 1.00 48.13 307 PRO D CA 1
ATOM 10389 C C . PRO D 1 273 ? 33.106 -59.858 52.699 1.00 49.60 307 PRO D C 1
ATOM 10390 O O . PRO D 1 273 ? 34.210 -59.887 52.158 1.00 48.96 307 PRO D O 1
ATOM 10394 N N . LYS D 1 274 ? 32.642 -60.871 53.439 1.00 44.65 308 LYS D N 1
ATOM 10395 C CA . LYS D 1 274 ? 33.326 -62.161 53.578 1.00 43.92 308 LYS D CA 1
ATOM 10396 C C . LYS D 1 274 ? 32.495 -63.182 52.826 1.00 49.19 308 LYS D C 1
ATOM 10397 O O . LYS D 1 274 ? 31.273 -63.270 53.015 1.00 51.07 308 LYS D O 1
ATOM 10403 N N . GLY D 1 275 ? 33.154 -63.921 51.951 1.00 43.62 309 GLY D N 1
ATOM 10404 C CA . GLY D 1 275 ? 32.481 -64.930 51.149 1.00 42.53 309 GLY D CA 1
ATOM 10405 C C . GLY D 1 275 ? 33.124 -65.173 49.809 1.00 47.17 309 GLY D C 1
ATOM 10406 O O . GLY D 1 275 ? 34.129 -64.548 49.453 1.00 45.55 309 GLY D O 1
ATOM 10407 N N . VAL D 1 276 ? 32.529 -66.095 49.056 1.00 46.47 310 VAL D N 1
ATOM 10408 C CA . VAL D 1 276 ? 32.992 -66.470 47.719 1.00 46.16 310 VAL D CA 1
ATOM 10409 C C . VAL D 1 276 ? 32.195 -65.705 46.680 1.00 50.54 310 VAL D C 1
ATOM 10410 O O . VAL D 1 276 ? 30.962 -65.699 46.724 1.00 51.48 310 VAL D O 1
ATOM 10414 N N . VAL D 1 277 ? 32.900 -65.014 45.774 1.00 46.07 311 VAL D N 1
ATOM 10415 C CA . VAL D 1 277 ? 32.281 -64.316 44.645 1.00 44.35 311 VAL D CA 1
ATOM 10416 C C . VAL D 1 277 ? 32.540 -65.175 43.398 1.00 45.20 311 VAL D C 1
ATOM 10417 O O . VAL D 1 277 ? 33.701 -65.429 43.083 1.00 44.19 311 VAL D O 1
ATOM 10421 N N . GLU D 1 278 ? 31.462 -65.667 42.750 1.00 42.46 312 GLU D N 1
ATOM 10422 C CA . GLU D 1 278 ? 31.520 -66.525 41.554 1.00 43.69 312 GLU D CA 1
ATOM 10423 C C . GLU D 1 278 ? 31.120 -65.736 40.309 1.00 52.20 312 GLU D C 1
ATOM 10424 O O . GLU D 1 278 ? 30.014 -65.207 40.246 1.00 53.93 312 GLU D O 1
ATOM 10430 N N . VAL D 1 279 ? 32.019 -65.644 39.319 1.00 48.90 313 VAL D N 1
ATOM 10431 C CA . VAL D 1 279 ? 31.762 -64.904 38.081 1.00 48.57 313 VAL D CA 1
ATOM 10432 C C . VAL D 1 279 ? 32.247 -65.676 36.852 1.00 50.50 313 VAL D C 1
ATOM 10433 O O . VAL D 1 279 ? 33.359 -66.185 36.841 1.00 50.86 313 VAL D O 1
ATOM 10437 N N . THR D 1 280 ? 31.429 -65.713 35.801 1.00 45.75 314 THR D N 1
ATOM 10438 C CA . THR D 1 280 ? 31.829 -66.308 34.533 1.00 45.71 314 THR D CA 1
ATOM 10439 C C . THR D 1 280 ? 31.665 -65.269 33.435 1.00 49.97 314 THR D C 1
ATOM 10440 O O . THR D 1 280 ? 30.591 -64.697 33.265 1.00 49.69 314 THR D O 1
ATOM 10444 N N . HIS D 1 281 ? 32.753 -64.986 32.730 1.00 45.75 315 HIS D N 1
ATOM 10445 C CA . HIS D 1 281 ? 32.717 -64.064 31.607 1.00 45.09 315 HIS D CA 1
ATOM 10446 C C . HIS D 1 281 ? 32.964 -64.828 30.311 1.00 47.95 315 HIS D C 1
ATOM 10447 O O . HIS D 1 281 ? 33.757 -65.781 30.304 1.00 47.56 315 HIS D O 1
ATOM 10454 N N . ASP D 1 282 ? 32.315 -64.395 29.213 1.00 43.76 316 ASP D N 1
ATOM 10455 C CA . ASP D 1 282 ? 32.590 -64.909 27.863 1.00 43.27 316 ASP D CA 1
ATOM 10456 C C . ASP D 1 282 ? 33.349 -63.731 27.228 1.00 48.67 316 ASP D C 1
ATOM 10457 O O . ASP D 1 282 ? 32.746 -62.680 26.963 1.00 48.42 316 ASP D O 1
ATOM 10462 N N . LEU D 1 283 ? 34.682 -63.873 27.061 1.00 44.84 317 LEU D N 1
ATOM 10463 C CA . LEU D 1 283 ? 35.508 -62.780 26.537 1.00 44.75 317 LEU D CA 1
ATOM 10464 C C . LEU D 1 283 ? 35.526 -62.662 25.033 1.00 47.80 317 LEU D C 1
ATOM 10465 O O . LEU D 1 283 ? 36.176 -61.766 24.502 1.00 48.56 317 LEU D O 1
ATOM 10470 N N . GLN D 1 284 ? 34.770 -63.522 24.349 1.00 45.09 318 GLN D N 1
ATOM 10471 C CA . GLN D 1 284 ? 34.679 -63.576 22.887 1.00 45.35 318 GLN D CA 1
ATOM 10472 C C . GLN D 1 284 ? 34.530 -62.214 22.225 1.00 47.27 318 GLN D C 1
ATOM 10473 O O . GLN D 1 284 ? 35.452 -61.768 21.536 1.00 47.41 318 GLN D O 1
ATOM 10479 N N . LYS D 1 285 ? 33.393 -61.546 22.447 1.00 44.53 319 LYS D N 1
ATOM 10480 C CA . LYS D 1 285 ? 33.106 -60.235 21.866 1.00 45.23 319 LYS D CA 1
ATOM 10481 C C . LYS D 1 285 ? 34.038 -59.107 22.355 1.00 47.84 319 LYS D C 1
ATOM 10482 O O . LYS D 1 285 ? 34.375 -58.238 21.552 1.00 44.36 319 LYS D O 1
ATOM 10488 N N . HIS D 1 286 ? 34.501 -59.166 23.632 1.00 45.78 320 HIS D N 1
ATOM 10489 C CA . HIS D 1 286 ? 35.400 -58.161 24.216 1.00 47.29 320 HIS D CA 1
ATOM 10490 C C . HIS D 1 286 ? 36.790 -58.197 23.580 1.00 52.86 320 HIS D C 1
ATOM 10491 O O . HIS D 1 286 ? 37.325 -57.136 23.243 1.00 53.57 320 HIS D O 1
ATOM 10498 N N . LEU D 1 287 ? 37.338 -59.415 23.354 1.00 47.78 321 LEU D N 1
ATOM 10499 C CA . LEU D 1 287 ? 38.617 -59.554 22.662 1.00 46.90 321 LEU D CA 1
ATOM 10500 C C . LEU D 1 287 ? 38.519 -59.053 21.203 1.00 50.11 321 LEU D C 1
ATOM 10501 O O . LEU D 1 287 ? 39.414 -58.329 20.743 1.00 51.26 321 LEU D O 1
ATOM 10506 N N . ALA D 1 288 ? 37.407 -59.361 20.512 1.00 44.67 322 ALA D N 1
ATOM 10507 C CA . ALA D 1 288 ? 37.196 -58.914 19.124 1.00 44.67 322 ALA D CA 1
ATOM 10508 C C . ALA D 1 288 ? 37.078 -57.405 19.007 1.00 48.02 322 ALA D C 1
ATOM 10509 O O . ALA D 1 288 ? 37.514 -56.845 18.004 1.00 45.49 322 ALA D O 1
ATOM 10511 N N . GLY D 1 289 ? 36.529 -56.770 20.052 1.00 46.96 323 GLY D N 1
ATOM 10512 C CA . GLY D 1 289 ? 36.401 -55.316 20.164 1.00 48.35 323 GLY D CA 1
ATOM 10513 C C . GLY D 1 289 ? 37.752 -54.661 20.372 1.00 53.79 323 GLY D C 1
ATOM 10514 O O . GLY D 1 289 ? 37.959 -53.513 19.996 1.00 53.67 323 GLY D O 1
ATOM 10515 N N . LEU D 1 290 ? 38.684 -55.410 20.982 1.00 51.84 324 LEU D N 1
ATOM 10516 C CA . LEU D 1 290 ? 40.063 -54.997 21.250 1.00 50.52 324 LEU D CA 1
ATOM 10517 C C . LEU D 1 290 ? 40.984 -55.311 20.066 1.00 55.04 324 LEU D C 1
ATOM 10518 O O . LEU D 1 290 ? 42.132 -54.897 20.076 1.00 56.69 324 LEU D O 1
ATOM 10523 N N . GLY D 1 291 ? 40.455 -55.994 19.049 1.00 51.95 325 GLY D N 1
ATOM 10524 C CA . GLY D 1 291 ? 41.150 -56.279 17.794 1.00 52.04 325 GLY D CA 1
ATOM 10525 C C . GLY D 1 291 ? 41.208 -57.722 17.337 1.00 58.09 325 GLY D C 1
ATOM 10526 O O . GLY D 1 291 ? 41.732 -57.981 16.252 1.00 58.80 325 GLY D O 1
ATOM 10527 N N . LEU D 1 292 ? 40.702 -58.689 18.148 1.00 54.77 326 LEU D N 1
ATOM 10528 C CA . LEU D 1 292 ? 40.762 -60.114 17.798 1.00 54.72 326 LEU D CA 1
ATOM 10529 C C . LEU D 1 292 ? 39.560 -60.538 16.950 1.00 60.22 326 LEU D C 1
ATOM 10530 O O . LEU D 1 292 ? 38.717 -61.326 17.382 1.00 58.38 326 LEU D O 1
ATOM 10535 N N . THR D 1 293 ? 39.499 -60.010 15.726 1.00 59.73 327 THR D N 1
ATOM 10536 C CA . THR D 1 293 ? 38.378 -60.206 14.809 1.00 61.05 327 THR D CA 1
ATOM 10537 C C . THR D 1 293 ? 38.399 -61.509 14.007 1.00 66.97 327 THR D C 1
ATOM 10538 O O . THR D 1 293 ? 37.354 -62.150 13.887 1.00 66.75 327 THR D O 1
ATOM 10542 N N . GLU D 1 294 ? 39.565 -61.888 13.457 1.00 64.62 328 GLU D N 1
ATOM 10543 C CA . GLU D 1 294 ? 39.716 -63.088 12.629 1.00 65.93 328 GLU D CA 1
ATOM 10544 C C . GLU D 1 294 ? 39.462 -64.405 13.355 1.00 70.14 328 GLU D C 1
ATOM 10545 O O . GLU D 1 294 ? 38.729 -65.238 12.822 1.00 71.05 328 GLU D O 1
ATOM 10551 N N . ALA D 1 295 ? 40.048 -64.596 14.553 1.00 65.04 329 ALA D N 1
ATOM 10552 C CA . ALA D 1 295 ? 39.928 -65.838 15.351 1.00 64.57 329 ALA D CA 1
ATOM 10553 C C . ALA D 1 295 ? 38.495 -66.261 15.694 1.00 70.18 329 ALA D C 1
ATOM 10554 O O . ALA D 1 295 ? 38.199 -67.455 15.779 1.00 69.70 329 ALA D O 1
ATOM 10556 N N . ILE D 1 296 ? 37.633 -65.261 15.914 1.00 69.19 330 ILE D N 1
ATOM 10557 C CA . ILE D 1 296 ? 36.224 -65.335 16.311 1.00 69.93 330 ILE D CA 1
ATOM 10558 C C . ILE D 1 296 ? 35.277 -65.626 15.127 1.00 74.66 330 ILE D C 1
ATOM 10559 O O . ILE D 1 296 ? 34.182 -66.134 15.345 1.00 75.61 330 ILE D O 1
ATOM 10564 N N . ASP D 1 297 ? 35.693 -65.293 13.898 1.00 71.59 331 ASP D N 1
ATOM 10565 C CA . ASP D 1 297 ? 34.903 -65.429 12.677 1.00 73.32 331 ASP D CA 1
ATOM 10566 C C . ASP D 1 297 ? 35.104 -66.787 12.009 1.00 78.29 331 ASP D C 1
ATOM 10567 O O . ASP D 1 297 ? 36.201 -67.074 11.526 1.00 77.73 331 ASP D O 1
ATOM 10572 N N . LYS D 1 298 ? 34.024 -67.593 11.927 1.00 76.58 332 LYS D N 1
ATOM 10573 C CA . LYS D 1 298 ? 34.028 -68.923 11.294 1.00 78.01 332 LYS D CA 1
ATOM 10574 C C . LYS D 1 298 ? 34.609 -68.920 9.869 1.00 83.33 332 LYS D C 1
ATOM 10575 O O . LYS D 1 298 ? 35.389 -69.807 9.526 1.00 82.92 332 LYS D O 1
ATOM 10581 N N . ASN D 1 299 ? 34.237 -67.914 9.064 1.00 81.75 333 ASN D N 1
ATOM 10582 C CA . ASN D 1 299 ? 34.656 -67.777 7.663 1.00 83.15 333 ASN D CA 1
ATOM 10583 C C . ASN D 1 299 ? 36.061 -67.205 7.463 1.00 86.10 333 ASN D C 1
ATOM 10584 O O . ASN D 1 299 ? 36.616 -67.334 6.364 1.00 86.75 333 ASN D O 1
ATOM 10589 N N . LYS D 1 300 ? 36.641 -66.590 8.516 1.00 80.70 334 LYS D N 1
ATOM 10590 C CA . LYS D 1 300 ? 37.957 -65.936 8.432 1.00 79.73 334 LYS D CA 1
ATOM 10591 C C . LYS D 1 300 ? 39.080 -66.582 9.244 1.00 81.64 334 LYS D C 1
ATOM 10592 O O . LYS D 1 300 ? 40.243 -66.483 8.843 1.00 80.16 334 LYS D O 1
ATOM 10598 N N . ALA D 1 301 ? 38.739 -67.228 10.381 1.00 77.58 335 ALA D N 1
ATOM 10599 C CA . ALA D 1 301 ? 39.700 -67.874 11.285 1.00 76.17 335 ALA D CA 1
ATOM 10600 C C . ALA D 1 301 ? 40.588 -68.919 10.649 1.00 81.25 335 ALA D C 1
ATOM 10601 O O . ALA D 1 301 ? 40.121 -69.776 9.893 1.00 82.38 335 ALA D O 1
ATOM 10603 N N . ASP D 1 302 ? 41.880 -68.835 10.971 1.00 77.46 336 ASP D N 1
ATOM 10604 C CA . ASP D 1 302 ? 42.905 -69.782 10.557 1.00 77.85 336 ASP D CA 1
ATOM 10605 C C . ASP D 1 302 ? 43.575 -70.289 11.836 1.00 80.34 336 ASP D C 1
ATOM 10606 O O . ASP D 1 302 ? 44.521 -69.675 12.341 1.00 78.78 336 ASP D O 1
ATOM 10611 N N . LEU D 1 303 ? 43.054 -71.402 12.368 1.00 76.98 337 LEU D N 1
ATOM 10612 C CA . LEU D 1 303 ? 43.606 -72.067 13.546 1.00 76.28 337 LEU D CA 1
ATOM 10613 C C . LEU D 1 303 ? 44.160 -73.435 13.112 1.00 84.30 337 LEU D C 1
ATOM 10614 O O . LEU D 1 303 ? 44.087 -74.405 13.870 1.00 84.07 337 LEU D O 1
ATOM 10619 N N . SER D 1 304 ? 44.724 -73.501 11.877 1.00 83.94 338 SER D N 1
ATOM 10620 C CA . SER D 1 304 ? 45.281 -74.720 11.266 1.00 85.69 338 SER D CA 1
ATOM 10621 C C . SER D 1 304 ? 46.418 -75.374 12.060 1.00 90.15 338 SER D C 1
ATOM 10622 O O . SER D 1 304 ? 46.656 -76.564 11.883 1.00 91.79 338 SER D O 1
ATOM 10625 N N . ARG D 1 305 ? 47.106 -74.616 12.945 1.00 85.09 339 ARG D N 1
ATOM 10626 C CA . ARG D 1 305 ? 48.164 -75.184 13.787 1.00 84.91 339 ARG D CA 1
ATOM 10627 C C . ARG D 1 305 ? 47.563 -76.028 14.932 1.00 87.71 339 ARG D C 1
ATOM 10628 O O . ARG D 1 305 ? 48.253 -76.898 15.465 1.00 88.51 339 ARG D O 1
ATOM 10636 N N . MET D 1 306 ? 46.270 -75.795 15.267 1.00 82.95 340 MET D N 1
ATOM 10637 C CA . MET D 1 306 ? 45.517 -76.527 16.295 1.00 83.16 340 MET D CA 1
ATOM 10638 C C . MET D 1 306 ? 44.997 -77.875 15.779 1.00 92.48 340 MET D C 1
ATOM 10639 O O . MET D 1 306 ? 45.359 -78.901 16.346 1.00 93.92 340 MET D O 1
ATOM 10644 N N . SER D 1 307 ? 44.131 -77.861 14.730 1.00 91.21 341 SER D N 1
ATOM 10645 C CA . SER D 1 307 ? 43.490 -79.046 14.142 1.00 93.77 341 SER D CA 1
ATOM 10646 C C . SER D 1 307 ? 44.277 -79.699 12.990 1.00 101.17 341 SER D C 1
ATOM 10647 O O . SER D 1 307 ? 44.478 -80.919 13.006 1.00 103.47 341 SER D O 1
ATOM 10650 N N . GLY D 1 308 ? 44.658 -78.898 11.990 1.00 96.90 342 GLY D N 1
ATOM 10651 C CA . GLY D 1 308 ? 45.386 -79.366 10.818 1.00 120.50 342 GLY D CA 1
ATOM 10652 C C . GLY D 1 308 ? 44.978 -78.644 9.553 1.00 140.12 342 GLY D C 1
ATOM 10653 O O . GLY D 1 308 ? 45.578 -78.846 8.497 1.00 101.02 342 GLY D O 1
ATOM 10654 N N . ASP D 1 311 ? 39.110 -78.475 11.118 1.00 87.34 345 ASP D N 1
ATOM 10655 C CA . ASP D 1 311 ? 39.201 -77.008 11.128 1.00 85.73 345 ASP D CA 1
ATOM 10656 C C . ASP D 1 311 ? 38.301 -76.377 12.202 1.00 87.03 345 ASP D C 1
ATOM 10657 O O . ASP D 1 311 ? 37.286 -76.974 12.577 1.00 87.72 345 ASP D O 1
ATOM 10662 N N . LEU D 1 312 ? 38.686 -75.175 12.704 1.00 79.73 346 LEU D N 1
ATOM 10663 C CA . LEU D 1 312 ? 37.994 -74.492 13.794 1.00 76.75 346 LEU D CA 1
ATOM 10664 C C . LEU D 1 312 ? 38.147 -72.950 13.845 1.00 76.68 346 LEU D C 1
ATOM 10665 O O . LEU D 1 312 ? 39.018 -72.354 13.194 1.00 77.36 346 LEU D O 1
ATOM 10667 N N . TYR D 1 313 ? 37.253 -72.319 14.618 1.00 68.38 347 TYR D N 1
ATOM 10668 C CA . TYR D 1 313 ? 37.252 -70.900 14.954 1.00 64.63 347 TYR D CA 1
ATOM 10669 C C . TYR D 1 313 ? 36.997 -70.836 16.464 1.00 66.69 347 TYR D C 1
ATOM 10670 O O . TYR D 1 313 ? 36.507 -71.809 17.042 1.00 63.66 347 TYR D O 1
ATOM 10679 N N . LEU D 1 314 ? 37.323 -69.692 17.088 1.00 63.16 348 LEU D N 1
ATOM 10680 C CA . LEU D 1 314 ? 37.141 -69.472 18.513 1.00 61.02 348 LEU D CA 1
ATOM 10681 C C . LEU D 1 314 ? 35.701 -69.004 18.781 1.00 63.84 348 LEU D C 1
ATOM 10682 O O . LEU D 1 314 ? 35.345 -67.857 18.483 1.00 62.47 348 LEU D O 1
ATOM 10687 N N . ALA D 1 315 ? 34.864 -69.922 19.296 1.00 60.44 349 ALA D N 1
ATOM 10688 C CA . ALA D 1 315 ? 33.454 -69.658 19.596 1.00 60.90 349 ALA D CA 1
ATOM 10689 C C . ALA D 1 315 ? 33.259 -68.864 20.884 1.00 62.50 349 ALA D C 1
ATOM 10690 O O . ALA D 1 315 ? 32.412 -67.971 20.938 1.00 62.31 349 ALA D O 1
ATOM 10692 N N . SER D 1 316 ? 34.017 -69.209 21.928 1.00 57.76 350 SER D N 1
ATOM 10693 C CA . SER D 1 316 ? 33.920 -68.560 23.226 1.00 55.52 350 SER D CA 1
ATOM 10694 C C . SER D 1 316 ? 35.211 -68.688 23.999 1.00 56.40 350 SER D C 1
ATOM 10695 O O . SER D 1 316 ? 35.963 -69.664 23.827 1.00 53.66 350 SER D O 1
ATOM 10698 N N . VAL D 1 317 ? 35.441 -67.686 24.873 1.00 51.69 351 VAL D N 1
ATOM 10699 C CA . VAL D 1 317 ? 36.559 -67.645 25.792 1.00 50.63 351 VAL D CA 1
ATOM 10700 C C . VAL D 1 317 ? 35.924 -67.551 27.185 1.00 51.54 351 VAL D C 1
ATOM 10701 O O . VAL D 1 317 ? 35.615 -66.453 27.656 1.00 49.42 351 VAL D O 1
ATOM 10705 N N . PHE D 1 318 ? 35.666 -68.708 27.824 1.00 47.70 352 PHE D N 1
ATOM 10706 C CA . PHE D 1 318 ? 35.089 -68.654 29.171 1.00 45.89 352 PHE D CA 1
ATOM 10707 C C . PHE D 1 318 ? 36.176 -68.460 30.206 1.00 49.83 352 PHE D C 1
ATOM 10708 O O . PHE D 1 318 ? 37.112 -69.255 30.272 1.00 50.21 352 PHE D O 1
ATOM 10716 N N . HIS D 1 319 ? 36.086 -67.351 30.948 1.00 45.44 353 HIS D N 1
ATOM 10717 C CA . HIS D 1 319 ? 36.988 -66.968 32.027 1.00 46.32 353 HIS D CA 1
ATOM 10718 C C . HIS D 1 319 ? 36.109 -66.997 33.282 1.00 49.44 353 HIS D C 1
ATOM 10719 O O . HIS D 1 319 ? 35.293 -66.099 33.503 1.00 48.55 353 HIS D O 1
ATOM 10726 N N . ALA D 1 320 ? 36.196 -68.099 34.033 1.00 45.27 354 ALA D N 1
ATOM 10727 C CA . ALA D 1 320 ? 35.362 -68.351 35.195 1.00 44.11 354 ALA D CA 1
ATOM 10728 C C . ALA D 1 320 ? 36.168 -68.389 36.495 1.00 45.84 354 ALA D C 1
ATOM 10729 O O . ALA D 1 320 ? 37.182 -69.077 36.577 1.00 44.90 354 ALA D O 1
ATOM 10731 N N . THR D 1 321 ? 35.732 -67.619 37.506 1.00 42.24 355 THR D N 1
ATOM 10732 C CA . THR D 1 321 ? 36.456 -67.478 38.774 1.00 41.09 355 THR D CA 1
ATOM 10733 C C . THR D 1 321 ? 35.560 -67.545 39.987 1.00 45.65 355 THR D C 1
ATOM 10734 O O . THR D 1 321 ? 34.440 -67.040 39.972 1.00 43.62 355 THR D O 1
ATOM 10738 N N . ALA D 1 322 ? 36.081 -68.194 41.042 1.00 45.99 356 ALA D N 1
ATOM 10739 C CA . ALA D 1 322 ? 35.533 -68.215 42.386 1.00 46.24 356 ALA D CA 1
ATOM 10740 C C . ALA D 1 322 ? 36.617 -67.467 43.191 1.00 48.92 356 ALA D C 1
ATOM 10741 O O . ALA D 1 322 ? 37.742 -67.956 43.339 1.00 48.81 356 ALA D O 1
ATOM 10743 N N . PHE D 1 323 ? 36.325 -66.237 43.580 1.00 44.77 357 PHE D N 1
ATOM 10744 C CA . PHE D 1 323 ? 37.253 -65.408 44.359 1.00 43.80 357 PHE D CA 1
ATOM 10745 C C . PHE D 1 323 ? 36.751 -65.408 45.790 1.00 49.22 357 PHE D C 1
ATOM 10746 O O . PHE D 1 323 ? 35.617 -64.996 46.039 1.00 50.69 357 PHE D O 1
ATOM 10754 N N . GLU D 1 324 ? 37.563 -65.894 46.722 1.00 46.45 358 GLU D N 1
ATOM 10755 C CA . GLU D 1 324 ? 37.163 -65.944 48.130 1.00 46.39 358 GLU D CA 1
ATOM 10756 C C . GLU D 1 324 ? 37.783 -64.887 49.033 1.00 50.63 358 GLU D C 1
ATOM 10757 O O . GLU D 1 324 ? 39.011 -64.803 49.167 1.00 50.77 358 GLU D O 1
ATOM 10763 N N . TRP D 1 325 ? 36.912 -64.108 49.683 1.00 47.04 359 TRP D N 1
ATOM 10764 C CA . TRP D 1 325 ? 37.291 -63.096 50.669 1.00 47.00 359 TRP D CA 1
ATOM 10765 C C . TRP D 1 325 ? 37.127 -63.773 52.021 1.00 49.56 359 TRP D C 1
ATOM 10766 O O . TRP D 1 325 ? 35.996 -64.062 52.438 1.00 48.51 359 TRP D O 1
ATOM 10777 N N . ASP D 1 326 ? 38.260 -64.108 52.662 1.00 46.73 360 ASP D N 1
ATOM 10778 C CA . ASP D 1 326 ? 38.294 -64.800 53.949 1.00 45.74 360 ASP D CA 1
ATOM 10779 C C . ASP D 1 326 ? 39.182 -64.061 54.946 1.00 50.90 360 ASP D C 1
ATOM 10780 O O . ASP D 1 326 ? 39.910 -63.147 54.559 1.00 50.64 360 ASP D O 1
ATOM 10785 N N . THR D 1 327 ? 39.096 -64.425 56.234 1.00 47.96 361 THR D N 1
ATOM 10786 C CA . THR D 1 327 ? 39.856 -63.793 57.323 1.00 48.25 361 THR D CA 1
ATOM 10787 C C . THR D 1 327 ? 41.310 -64.252 57.382 1.00 55.94 361 THR D C 1
ATOM 10788 O O . THR D 1 327 ? 42.178 -63.532 57.906 1.00 56.57 361 THR D O 1
ATOM 10792 N N . GLU D 1 328 ? 41.562 -65.480 56.897 1.00 53.34 362 GLU D N 1
ATOM 10793 C CA . GLU D 1 328 ? 42.864 -66.142 56.955 1.00 53.36 362 GLU D CA 1
ATOM 10794 C C . GLU D 1 328 ? 44.038 -65.388 56.369 1.00 56.30 362 GLU D C 1
ATOM 10795 O O . GLU D 1 328 ? 43.932 -64.812 55.293 1.00 56.02 362 GLU D O 1
ATOM 10801 N N . GLY D 1 329 ? 45.133 -65.391 57.106 1.00 54.61 363 GLY D N 1
ATOM 10802 C CA . GLY D 1 329 ? 46.382 -64.752 56.723 1.00 56.26 363 GLY D CA 1
ATOM 10803 C C . GLY D 1 329 ? 47.516 -65.159 57.635 1.00 62.85 363 GLY D C 1
ATOM 10804 O O . GLY D 1 329 ? 47.345 -66.057 58.463 1.00 63.50 363 GLY D O 1
ATOM 10805 N N . ASN D 1 330 ? 48.681 -64.503 57.496 1.00 61.57 364 ASN D N 1
ATOM 10806 C CA . ASN D 1 330 ? 49.836 -64.810 58.343 1.00 64.66 364 ASN D CA 1
ATOM 10807 C C . ASN D 1 330 ? 49.580 -64.362 59.793 1.00 69.62 364 ASN D C 1
ATOM 10808 O O . ASN D 1 330 ? 48.928 -63.333 60.000 1.00 68.85 364 ASN D O 1
ATOM 10813 N N . PRO D 1 331 ? 50.105 -65.087 60.805 1.00 66.90 365 PRO D N 1
ATOM 10814 C CA . PRO D 1 331 ? 49.898 -64.653 62.199 1.00 68.47 365 PRO D CA 1
ATOM 10815 C C . PRO D 1 331 ? 50.658 -63.370 62.610 1.00 76.26 365 PRO D C 1
ATOM 10816 O O . PRO D 1 331 ? 51.687 -63.018 62.008 1.00 75.79 365 PRO D O 1
ATOM 10820 N N . PHE D 1 332 ? 50.135 -62.677 63.652 1.00 74.36 366 PHE D N 1
ATOM 10821 C CA . PHE D 1 332 ? 50.662 -61.434 64.253 1.00 100.79 366 PHE D CA 1
ATOM 10822 C C . PHE D 1 332 ? 51.025 -60.329 63.251 1.00 142.26 366 PHE D C 1
ATOM 10823 O O . PHE D 1 332 ? 50.409 -60.217 62.191 1.00 105.57 366 PHE D O 1
ATOM 10825 N N . ARG D 1 343 ? 46.488 -44.973 66.573 1.00 80.03 377 ARG D N 1
ATOM 10826 C CA . ARG D 1 343 ? 45.793 -43.692 66.426 1.00 81.05 377 ARG D CA 1
ATOM 10827 C C . ARG D 1 343 ? 44.386 -43.897 65.854 1.00 81.47 377 ARG D C 1
ATOM 10828 O O . ARG D 1 343 ? 44.195 -44.834 65.078 1.00 77.49 377 ARG D O 1
ATOM 10836 N N . SER D 1 344 ? 43.404 -43.038 66.263 1.00 79.22 378 SER D N 1
ATOM 10837 C CA . SER D 1 344 ? 41.981 -43.023 65.863 1.00 77.58 378 SER D CA 1
ATOM 10838 C C . SER D 1 344 ? 41.897 -43.418 64.384 1.00 79.27 378 SER D C 1
ATOM 10839 O O . SER D 1 344 ? 42.393 -42.655 63.554 1.00 80.92 378 SER D O 1
ATOM 10842 N N . PRO D 1 345 ? 41.461 -44.657 64.031 1.00 71.14 379 PRO D N 1
ATOM 10843 C CA . PRO D 1 345 ? 41.566 -45.072 62.628 1.00 68.15 379 PRO D CA 1
ATOM 10844 C C . PRO D 1 345 ? 40.581 -44.454 61.659 1.00 70.20 379 PRO D C 1
ATOM 10845 O O . PRO D 1 345 ? 39.510 -44.012 62.056 1.00 69.41 379 PRO D O 1
ATOM 10849 N N . LYS D 1 346 ? 40.967 -44.422 60.380 1.00 66.77 380 LYS D N 1
ATOM 10850 C CA . LYS D 1 346 ? 40.106 -43.972 59.287 1.00 66.39 380 LYS D CA 1
ATOM 10851 C C . LYS D 1 346 ? 39.293 -45.199 58.917 1.00 67.39 380 LYS D C 1
ATOM 10852 O O . LYS D 1 346 ? 39.828 -46.304 58.952 1.00 66.46 380 LYS D O 1
ATOM 10858 N N . LEU D 1 347 ? 38.015 -45.034 58.588 1.00 62.86 381 LEU D N 1
ATOM 10859 C CA . LEU D 1 347 ? 37.199 -46.184 58.195 1.00 60.19 381 LEU D CA 1
ATOM 10860 C C . LEU D 1 347 ? 37.277 -46.433 56.703 1.00 63.69 381 LEU D C 1
ATOM 10861 O O . LEU D 1 347 ? 37.207 -45.484 55.913 1.00 63.91 381 LEU D O 1
ATOM 10866 N N . PHE D 1 348 ? 37.441 -47.714 56.322 1.00 58.11 382 PHE D N 1
ATOM 10867 C CA . PHE D 1 348 ? 37.380 -48.197 54.942 1.00 56.54 382 PHE D CA 1
ATOM 10868 C C . PHE D 1 348 ? 36.295 -49.264 55.002 1.00 56.11 382 PHE D C 1
ATOM 10869 O O . PHE D 1 348 ? 36.577 -50.458 55.106 1.00 53.61 382 PHE D O 1
ATOM 10877 N N . TYR D 1 349 ? 35.043 -48.790 55.053 1.00 53.26 383 TYR D N 1
ATOM 10878 C CA . TYR D 1 349 ? 33.827 -49.581 55.223 1.00 52.18 383 TYR D CA 1
ATOM 10879 C C . TYR D 1 349 ? 33.235 -49.941 53.834 1.00 53.96 383 TYR D C 1
ATOM 10880 O O . TYR D 1 349 ? 32.468 -49.175 53.246 1.00 51.93 383 TYR D O 1
ATOM 10889 N N . ALA D 1 350 ? 33.640 -51.109 53.307 1.00 50.09 384 ALA D N 1
ATOM 10890 C CA . ALA D 1 350 ? 33.247 -51.581 51.979 1.00 48.10 384 ALA D CA 1
ATOM 10891 C C . ALA D 1 350 ? 31.838 -52.205 51.930 1.00 52.44 384 ALA D C 1
ATOM 10892 O O . ALA D 1 350 ? 31.695 -53.381 51.600 1.00 51.67 384 ALA D O 1
ATOM 10894 N N . ASP D 1 351 ? 30.798 -51.391 52.242 1.00 50.25 385 ASP D N 1
ATOM 10895 C CA . ASP D 1 351 ? 29.390 -51.811 52.233 1.00 49.51 385 ASP D CA 1
ATOM 10896 C C . ASP D 1 351 ? 28.656 -51.261 50.993 1.00 52.55 385 ASP D C 1
ATOM 10897 O O . ASP D 1 351 ? 27.437 -51.092 50.991 1.00 52.01 385 ASP D O 1
ATOM 10902 N N . HIS D 1 352 ? 29.418 -50.957 49.952 1.00 50.31 386 HIS D N 1
ATOM 10903 C CA . HIS D 1 352 ? 28.901 -50.450 48.686 1.00 51.83 386 HIS D CA 1
ATOM 10904 C C . HIS D 1 352 ? 29.862 -50.832 47.553 1.00 58.33 386 HIS D C 1
ATOM 10905 O O . HIS D 1 352 ? 30.975 -51.282 47.871 1.00 57.74 386 HIS D O 1
ATOM 10912 N N . PRO D 1 353 ? 29.449 -50.785 46.252 1.00 56.27 387 PRO D N 1
ATOM 10913 C CA . PRO D 1 353 ? 30.352 -51.244 45.181 1.00 54.92 387 PRO D CA 1
ATOM 10914 C C . PRO D 1 353 ? 31.764 -50.668 45.161 1.00 58.03 387 PRO D C 1
ATOM 10915 O O . PRO D 1 353 ? 31.967 -49.481 45.409 1.00 59.33 387 PRO D O 1
ATOM 10919 N N . PHE D 1 354 ? 32.742 -51.535 44.885 1.00 52.58 388 PHE D N 1
ATOM 10920 C CA . PHE D 1 354 ? 34.157 -51.169 44.848 1.00 52.13 388 PHE D CA 1
ATOM 10921 C C . PHE D 1 354 ? 34.915 -51.919 43.758 1.00 51.48 388 PHE D C 1
ATOM 10922 O O . PHE D 1 354 ? 34.462 -52.942 43.270 1.00 47.01 388 PHE D O 1
ATOM 10930 N N . ILE D 1 355 ? 36.085 -51.387 43.404 1.00 50.99 389 ILE D N 1
ATOM 10931 C CA . ILE D 1 355 ? 37.003 -51.939 42.422 1.00 50.67 389 ILE D CA 1
ATOM 10932 C C . ILE D 1 355 ? 38.205 -52.446 43.216 1.00 54.25 389 ILE D C 1
ATOM 10933 O O . ILE D 1 355 ? 38.571 -51.863 44.238 1.00 55.55 389 ILE D O 1
ATOM 10938 N N . PHE D 1 356 ? 38.794 -53.536 42.763 1.00 49.96 390 PHE D N 1
ATOM 10939 C CA . PHE D 1 356 ? 39.961 -54.132 43.399 1.00 50.36 390 PHE D CA 1
ATOM 10940 C C . PHE D 1 356 ? 40.891 -54.699 42.369 1.00 56.64 390 PHE D C 1
ATOM 10941 O O . PHE D 1 356 ? 40.466 -55.090 41.280 1.00 56.05 390 PHE D O 1
ATOM 10949 N N . LEU D 1 357 ? 42.166 -54.729 42.717 1.00 56.71 391 LEU D N 1
ATOM 10950 C CA . LEU D 1 357 ? 43.262 -55.220 41.895 1.00 57.67 391 LEU D CA 1
ATOM 10951 C C . LEU D 1 357 ? 44.165 -56.007 42.811 1.00 59.29 391 LEU D C 1
ATOM 10952 O O . LEU D 1 357 ? 44.308 -55.641 43.980 1.00 57.39 391 LEU D O 1
ATOM 10957 N N . VAL D 1 358 ? 44.793 -57.068 42.282 1.00 56.29 392 VAL D N 1
ATOM 10958 C CA . VAL D 1 358 ? 45.800 -57.864 42.996 1.00 57.19 392 VAL D CA 1
ATOM 10959 C C . VAL D 1 358 ? 47.057 -57.676 42.176 1.00 65.63 392 VAL D C 1
ATOM 10960 O O . VAL D 1 358 ? 47.063 -57.994 40.987 1.00 65.54 392 VAL D O 1
ATOM 10964 N N . ARG D 1 359 ? 48.080 -57.075 42.775 1.00 65.36 393 ARG D N 1
ATOM 10965 C CA . ARG D 1 359 ? 49.301 -56.702 42.077 1.00 68.04 393 ARG D CA 1
ATOM 10966 C C . ARG D 1 359 ? 50.544 -57.298 42.699 1.00 75.28 393 ARG D C 1
ATOM 10967 O O . ARG D 1 359 ? 50.716 -57.210 43.912 1.00 75.62 393 ARG D O 1
ATOM 10975 N N . ASP D 1 360 ? 51.436 -57.851 41.862 1.00 75.01 394 ASP D N 1
ATOM 10976 C CA . ASP D 1 360 ? 52.725 -58.405 42.292 1.00 77.79 394 ASP D CA 1
ATOM 10977 C C . ASP D 1 360 ? 53.594 -57.216 42.707 1.00 85.92 394 ASP D C 1
ATOM 10978 O O . ASP D 1 360 ? 53.661 -56.236 41.967 1.00 85.25 394 ASP D O 1
ATOM 10983 N N . THR D 1 361 ? 54.206 -57.280 43.900 1.00 85.98 395 THR D N 1
ATOM 10984 C CA . THR D 1 361 ? 55.024 -56.189 44.438 1.00 88.99 395 THR D CA 1
ATOM 10985 C C . THR D 1 361 ? 56.292 -55.907 43.613 1.00 97.23 395 THR D C 1
ATOM 10986 O O . THR D 1 361 ? 56.546 -54.749 43.273 1.00 97.25 395 THR D O 1
ATOM 10990 N N . GLN D 1 362 ? 57.068 -56.958 43.283 1.00 96.74 396 GLN D N 1
ATOM 10991 C CA . GLN D 1 362 ? 58.315 -56.842 42.516 1.00 99.40 396 GLN D CA 1
ATOM 10992 C C . GLN D 1 362 ? 58.095 -56.286 41.088 1.00 102.82 396 GLN D C 1
ATOM 10993 O O . GLN D 1 362 ? 58.601 -55.209 40.766 1.00 104.12 396 GLN D O 1
ATOM 10999 N N . SER D 1 363 ? 57.337 -57.017 40.255 1.00 96.70 397 SER D N 1
ATOM 11000 C CA . SER D 1 363 ? 57.085 -56.680 38.854 1.00 95.74 397 SER D CA 1
ATOM 11001 C C . SER D 1 363 ? 56.018 -55.614 38.586 1.00 97.65 397 SER D C 1
ATOM 11002 O O . SER D 1 363 ? 56.067 -54.948 37.549 1.00 97.34 397 SER D O 1
ATOM 11005 N N . GLY D 1 364 ? 55.041 -55.495 39.477 1.00 91.89 398 GLY D N 1
ATOM 11006 C CA . GLY D 1 364 ? 53.927 -54.573 39.286 1.00 89.34 398 GLY D CA 1
ATOM 11007 C C . GLY D 1 364 ? 52.847 -55.183 38.409 1.00 88.73 398 GLY D C 1
ATOM 11008 O O . GLY D 1 364 ? 51.854 -54.521 38.092 1.00 87.10 398 GLY D O 1
ATOM 11009 N N . SER D 1 365 ? 53.038 -56.462 38.019 1.00 82.90 399 SER D N 1
ATOM 11010 C CA . SER D 1 365 ? 52.126 -57.226 37.174 1.00 80.46 399 SER D CA 1
ATOM 11011 C C . SER D 1 365 ? 50.810 -57.540 37.896 1.00 82.62 399 SER D C 1
ATOM 11012 O O . SER D 1 365 ? 50.810 -57.914 39.076 1.00 82.92 399 SER D O 1
ATOM 11015 N N . LEU D 1 366 ? 49.688 -57.362 37.180 1.00 76.17 400 LEU D N 1
ATOM 11016 C CA . LEU D 1 366 ? 48.360 -57.596 37.722 1.00 73.73 400 LEU D CA 1
ATOM 11017 C C . LEU D 1 366 ? 47.959 -59.050 37.669 1.00 74.96 400 LEU D C 1
ATOM 11018 O O . LEU D 1 366 ? 47.902 -59.638 36.595 1.00 75.06 400 LEU D O 1
ATOM 11023 N N . LEU D 1 367 ? 47.682 -59.628 38.835 1.00 68.23 401 LEU D N 1
ATOM 11024 C CA . LEU D 1 367 ? 47.210 -60.996 38.979 1.00 65.52 401 LEU D CA 1
ATOM 11025 C C . LEU D 1 367 ? 45.706 -60.979 38.795 1.00 65.04 401 LEU D C 1
ATOM 11026 O O . LEU D 1 367 ? 45.150 -61.921 38.242 1.00 63.33 401 LEU D O 1
ATOM 11031 N N . PHE D 1 368 ? 45.042 -59.900 39.256 1.00 60.22 402 PHE D N 1
ATOM 11032 C CA . PHE D 1 368 ? 43.590 -59.738 39.169 1.00 57.91 402 PHE D CA 1
ATOM 11033 C C . PHE D 1 368 ? 43.152 -58.307 39.110 1.00 56.20 402 PHE D C 1
ATOM 11034 O O . PHE D 1 368 ? 43.769 -57.435 39.718 1.00 56.49 402 PHE D O 1
ATOM 11042 N N . ILE D 1 369 ? 42.019 -58.098 38.454 1.00 48.15 403 ILE D N 1
ATOM 11043 C CA . ILE D 1 369 ? 41.313 -56.834 38.369 1.00 47.18 403 ILE D CA 1
ATOM 11044 C C . ILE D 1 369 ? 39.847 -57.243 38.407 1.00 48.34 403 ILE D C 1
ATOM 11045 O O . ILE D 1 369 ? 39.465 -58.240 37.795 1.00 44.82 403 ILE D O 1
ATOM 11050 N N . GLY D 1 370 ? 39.057 -56.505 39.169 1.00 44.07 404 GLY D N 1
ATOM 11051 C CA . GLY D 1 370 ? 37.640 -56.800 39.272 1.00 42.87 404 GLY D CA 1
ATOM 11052 C C . GLY D 1 370 ? 36.858 -55.763 40.029 1.00 46.77 404 GLY D C 1
ATOM 11053 O O . GLY D 1 370 ? 37.375 -54.697 40.343 1.00 47.11 404 GLY D O 1
ATOM 11054 N N . ARG D 1 371 ? 35.587 -56.056 40.273 1.00 44.20 405 ARG D N 1
ATOM 11055 C CA . ARG D 1 371 ? 34.669 -55.180 41.009 1.00 44.91 405 ARG D CA 1
ATOM 11056 C C . ARG D 1 371 ? 33.579 -55.973 41.656 1.00 46.06 405 ARG D C 1
ATOM 11057 O O . ARG D 1 371 ? 33.093 -56.953 41.098 1.00 44.25 405 ARG D O 1
ATOM 11065 N N . LEU D 1 372 ? 33.173 -55.521 42.811 1.00 45.09 406 LEU D N 1
ATOM 11066 C CA . LEU D 1 372 ? 32.080 -56.141 43.504 1.00 46.61 406 LEU D CA 1
ATOM 11067 C C . LEU D 1 372 ? 30.963 -55.140 43.512 1.00 55.69 406 LEU D C 1
ATOM 11068 O O . LEU D 1 372 ? 31.093 -54.088 44.140 1.00 57.54 406 LEU D O 1
ATOM 11073 N N . VAL D 1 373 ? 29.890 -55.442 42.764 1.00 52.53 407 VAL D N 1
ATOM 11074 C CA . VAL D 1 373 ? 28.722 -54.578 42.656 1.00 53.61 407 VAL D CA 1
ATOM 11075 C C . VAL D 1 373 ? 27.520 -55.200 43.373 1.00 59.95 407 VAL D C 1
ATOM 11076 O O . VAL D 1 373 ? 26.717 -54.475 43.967 1.00 61.34 407 VAL D O 1
ATOM 11080 N N . ARG D 1 374 ? 27.405 -56.543 43.327 1.00 56.38 408 ARG D N 1
ATOM 11081 C CA . ARG D 1 374 ? 26.311 -57.246 43.975 1.00 57.47 408 ARG D CA 1
ATOM 11082 C C . ARG D 1 374 ? 26.747 -58.597 44.557 1.00 63.10 408 ARG D C 1
ATOM 11083 O O . ARG D 1 374 ? 26.853 -59.569 43.810 1.00 62.15 408 ARG D O 1
ATOM 11091 N N . PRO D 1 375 ? 26.974 -58.694 45.887 1.00 6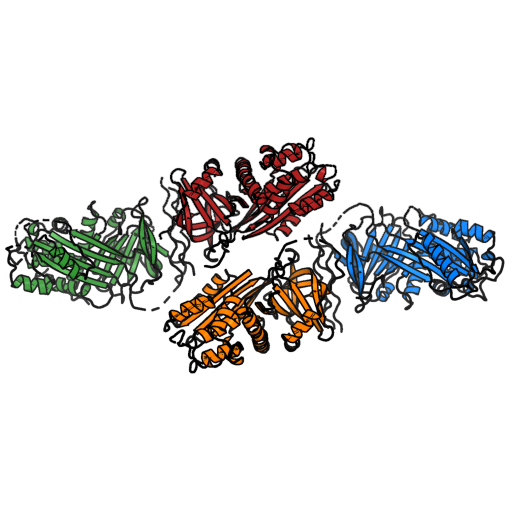2.65 409 PRO D N 1
ATOM 11092 C CA . PRO D 1 375 ? 27.300 -60.013 46.482 1.00 62.61 409 PRO D CA 1
ATOM 11093 C C . PRO D 1 375 ? 26.058 -60.906 46.630 1.00 70.01 409 PRO D C 1
ATOM 11094 O O . PRO D 1 375 ? 24.938 -60.431 46.443 1.00 69.48 409 PRO D O 1
ATOM 11098 N N . LYS D 1 376 ? 26.270 -62.199 46.957 1.00 70.34 410 LYS D N 1
ATOM 11099 C CA . LYS D 1 376 ? 25.263 -63.255 47.116 1.00 72.15 410 LYS D CA 1
ATOM 11100 C C . LYS D 1 376 ? 23.954 -62.917 47.867 1.00 80.99 410 LYS D C 1
ATOM 11101 O O . LYS D 1 376 ? 22.879 -63.139 47.296 1.00 82.91 410 LYS D O 1
ATOM 11107 N N . GLY D 1 377 ? 24.049 -62.387 49.097 1.00 77.90 411 GLY D N 1
ATOM 11108 C CA . GLY D 1 377 ? 22.930 -62.041 49.992 1.00 78.67 411 GLY D CA 1
ATOM 11109 C C . GLY D 1 377 ? 21.555 -61.604 49.486 1.00 82.85 411 GLY D C 1
ATOM 11110 O O . GLY D 1 377 ? 21.416 -61.100 48.369 1.00 82.57 411 GLY D O 1
ATOM 11111 N N . ASP D 1 378 ? 20.517 -61.784 50.341 1.00 80.19 412 ASP D N 1
ATOM 11112 C CA . ASP D 1 378 ? 19.108 -61.411 50.078 1.00 80.98 412 ASP D CA 1
ATOM 11113 C C . ASP D 1 378 ? 18.840 -60.014 50.652 1.00 85.34 412 ASP D C 1
ATOM 11114 O O . ASP D 1 378 ? 19.567 -59.590 51.553 1.00 83.47 412 ASP D O 1
ATOM 11119 N N . LYS D 1 379 ? 17.774 -59.324 50.160 1.00 83.93 413 LYS D N 1
ATOM 11120 C CA . LYS D 1 379 ? 17.366 -57.968 50.570 1.00 84.53 413 LYS D CA 1
ATOM 11121 C C . LYS D 1 379 ? 17.253 -57.750 52.102 1.00 88.89 413 LYS D C 1
ATOM 11122 O O . LYS D 1 379 ? 16.666 -58.579 52.800 1.00 88.57 413 LYS D O 1
ATOM 11128 N N . MET D 1 380 ? 17.840 -56.627 52.598 1.00 85.61 414 MET D N 1
ATOM 11129 C CA . MET D 1 380 ? 17.895 -56.155 53.995 1.00 106.30 414 MET D CA 1
ATOM 11130 C C . MET D 1 380 ? 18.648 -57.068 54.965 1.00 128.29 414 MET D C 1
ATOM 11131 O O . MET D 1 380 ? 19.615 -56.635 55.602 1.00 89.05 414 MET D O 1
ATOM 11133 N N . PRO E 2 2 ? 32.513 -87.997 30.704 1.00 87.36 1 PRO E N 1
ATOM 11134 C CA . PRO E 2 2 ? 31.661 -89.169 30.992 1.00 86.84 1 PRO E CA 1
ATOM 11135 C C . PRO E 2 2 ? 31.981 -89.832 32.337 1.00 87.99 1 PRO E C 1
ATOM 11136 O O . PRO E 2 2 ? 33.143 -89.792 32.740 1.00 88.29 1 PRO E O 1
ATOM 11140 N N . PRO E 2 3 ? 30.999 -90.465 33.037 1.00 81.31 2 PRO E N 1
ATOM 11141 C CA . PRO E 2 3 ? 31.306 -91.106 34.334 1.00 79.92 2 PRO E CA 1
ATOM 11142 C C . PRO E 2 3 ? 32.383 -92.173 34.233 1.00 80.34 2 PRO E C 1
ATOM 11143 O O . PRO E 2 3 ? 32.500 -92.842 33.200 1.00 81.13 2 PRO E O 1
ATOM 11147 N N . GLY E 2 4 ? 33.185 -92.293 35.286 1.00 71.71 3 GLY E N 1
ATOM 11148 C CA . GLY E 2 4 ? 34.252 -93.285 35.323 1.00 68.31 3 GLY E CA 1
ATOM 11149 C C . GLY E 2 4 ? 33.747 -94.694 35.526 1.00 63.77 3 GLY E C 1
ATOM 11150 O O . GLY E 2 4 ? 32.565 -94.877 35.819 1.00 61.68 3 GLY E O 1
ATOM 11151 N N . PRO E 2 5 ? 34.624 -95.716 35.378 1.00 58.28 4 PRO E N 1
ATOM 11152 C CA . PRO E 2 5 ? 34.182 -97.102 35.627 1.00 56.84 4 PRO E CA 1
ATOM 11153 C C . PRO E 2 5 ? 33.917 -97.358 37.111 1.00 54.56 4 PRO E C 1
ATOM 11154 O O . PRO E 2 5 ? 34.443 -96.615 37.928 1.00 52.51 4 PRO E O 1
ATOM 11158 N N . PRO E 2 6 ? 33.131 -98.390 37.509 1.00 49.07 5 PRO E N 1
ATOM 11159 C CA . PRO E 2 6 ? 32.928 -98.620 38.953 1.00 47.43 5 PRO E CA 1
ATOM 11160 C C . PRO E 2 6 ? 34.253 -98.900 39.627 1.00 47.83 5 PRO E C 1
ATOM 11161 O O . PRO E 2 6 ? 35.207 -99.290 38.953 1.00 46.03 5 PRO E O 1
ATOM 11165 N N . GLY E 2 7 ? 34.320 -98.637 40.928 1.00 44.24 6 GLY E N 1
ATOM 11166 C CA . GLY E 2 7 ? 35.523 -98.889 41.704 1.00 44.75 6 GLY E CA 1
ATOM 11167 C C . GLY E 2 7 ? 35.811 -100.369 41.893 1.00 50.42 6 GLY E C 1
ATOM 11168 O O . GLY E 2 7 ? 35.012 -101.221 41.489 1.00 49.64 6 GLY E O 1
ATOM 11169 N N . PRO E 2 8 ? 36.969 -100.722 42.476 1.00 47.75 7 PRO E N 1
ATOM 11170 C CA . PRO E 2 8 ? 37.271 -102.155 42.665 1.00 47.29 7 PRO E CA 1
ATOM 11171 C C . PRO E 2 8 ? 36.456 -102.765 43.798 1.00 51.17 7 PRO E C 1
ATOM 11172 O O . PRO E 2 8 ? 35.844 -102.027 44.585 1.00 49.83 7 PRO E O 1
ATOM 11176 N N . ARG E 2 9 ? 36.437 -104.121 43.884 1.00 47.93 8 ARG E N 1
ATOM 11177 C CA . ARG E 2 9 ? 35.723 -104.820 44.961 1.00 47.24 8 ARG E CA 1
ATOM 11178 C C . ARG E 2 9 ? 36.282 -104.383 46.309 1.00 48.30 8 ARG E C 1
ATOM 11179 O O . ARG E 2 9 ? 37.478 -104.178 46.427 1.00 46.17 8 ARG E O 1
ATOM 11187 N N . GLY E 2 10 ? 35.416 -104.236 47.287 1.00 47.84 9 GLY E N 1
ATOM 11188 C CA . GLY E 2 10 ? 35.812 -103.875 48.644 1.00 49.33 9 GLY E CA 1
ATOM 11189 C C . GLY E 2 10 ? 36.668 -104.921 49.332 1.00 54.63 9 GLY E C 1
ATOM 11190 O O . GLY E 2 10 ? 36.814 -106.033 48.810 1.00 53.74 9 GLY E O 1
ATOM 11191 N N . PRO E 2 11 ? 37.267 -104.589 50.506 1.00 51.99 10 PRO E N 1
ATOM 11192 C CA . PRO E 2 11 ? 38.128 -105.567 51.195 1.00 51.42 10 PRO E CA 1
ATOM 11193 C C . PRO E 2 11 ? 37.335 -106.714 51.820 1.00 53.73 10 PRO E C 1
ATOM 11194 O O . PRO E 2 11 ? 36.143 -106.521 52.109 1.00 51.01 10 PRO E O 1
ATOM 11198 N N . PRO E 2 12 ? 37.955 -107.904 52.066 1.00 52.34 11 PRO E N 1
ATOM 11199 C CA . PRO E 2 12 ? 37.193 -108.993 52.712 1.00 52.74 11 PRO E CA 1
ATOM 11200 C C . PRO E 2 12 ? 36.858 -108.643 54.149 1.00 60.47 11 PRO E C 1
ATOM 11201 O O . PRO E 2 12 ? 37.582 -107.855 54.777 1.00 60.05 11 PRO E O 1
ATOM 11205 N N . GLY E 2 13 ? 35.765 -109.219 54.647 1.00 59.58 12 GLY E N 1
ATOM 11206 C CA . GLY E 2 13 ? 35.326 -109.017 56.020 1.00 59.93 12 GLY E CA 1
ATOM 11207 C C . GLY E 2 13 ? 36.285 -109.602 57.044 1.00 65.51 12 GLY E C 1
ATOM 11208 O O . GLY E 2 13 ? 37.155 -110.402 56.687 1.00 64.59 12 GLY E O 1
ATOM 11209 N N . PRO E 2 14 ? 36.177 -109.229 58.334 1.00 64.89 13 PRO E N 1
ATOM 11210 C CA . PRO E 2 14 ? 37.078 -109.835 59.334 1.00 66.21 13 PRO E CA 1
ATOM 11211 C C . PRO E 2 14 ? 36.765 -111.326 59.604 1.00 73.03 13 PRO E C 1
ATOM 11212 O O . PRO E 2 14 ? 35.609 -111.726 59.447 1.00 72.61 13 PRO E O 1
ATOM 11216 N N . PRO E 2 15 ? 37.760 -112.167 59.995 1.00 71.74 14 PRO E N 1
ATOM 11217 C CA . PRO E 2 15 ? 37.459 -113.589 60.280 1.00 75.09 14 PRO E CA 1
ATOM 11218 C C . PRO E 2 15 ? 36.529 -113.791 61.469 1.00 95.04 14 PRO E C 1
ATOM 11219 O O . PRO E 2 15 ? 35.571 -114.548 61.356 1.00 73.99 14 PRO E O 1
ATOM 11226 N N . PRO F 2 2 ? 32.918 -87.321 35.809 1.00 68.00 1 PRO F N 1
ATOM 11227 C CA . PRO F 2 2 ? 32.805 -87.536 37.265 1.00 66.95 1 PRO F CA 1
ATOM 11228 C C . PRO F 2 2 ? 33.262 -88.942 37.703 1.00 69.63 1 PRO F C 1
ATOM 11229 O O . PRO F 2 2 ? 33.167 -89.874 36.896 1.00 69.92 1 PRO F O 1
ATOM 11233 N N . PRO F 2 3 ? 33.743 -89.135 38.964 1.00 63.67 2 PRO F N 1
ATOM 11234 C CA . PRO F 2 3 ? 34.152 -90.490 39.399 1.00 61.94 2 PRO F CA 1
ATOM 11235 C C . PRO F 2 3 ? 33.034 -91.518 39.297 1.00 62.28 2 PRO F C 1
ATOM 11236 O O . PRO F 2 3 ? 31.861 -91.188 39.486 1.00 61.80 2 PRO F O 1
ATOM 11240 N N . GLY F 2 4 ? 33.411 -92.750 38.994 1.00 56.91 3 GLY F N 1
ATOM 11241 C CA . GLY F 2 4 ? 32.476 -93.861 38.902 1.00 55.41 3 GLY F CA 1
ATOM 11242 C C . GLY F 2 4 ? 31.805 -94.235 40.215 1.00 55.68 3 GLY F C 1
ATOM 11243 O O . GLY F 2 4 ? 32.121 -93.678 41.274 1.00 55.54 3 GLY F O 1
ATOM 11244 N N . PRO F 2 5 ? 30.840 -95.178 40.170 1.00 49.10 4 PRO F N 1
ATOM 11245 C CA . PRO F 2 5 ? 30.170 -95.593 41.410 1.00 47.88 4 PRO F CA 1
ATOM 11246 C C . PRO F 2 5 ? 31.090 -96.435 42.303 1.00 50.05 4 PRO F C 1
ATOM 11247 O O . PRO F 2 5 ? 32.072 -96.956 41.793 1.00 49.47 4 PRO F O 1
ATOM 11251 N N . PRO F 2 6 ? 30.779 -96.649 43.602 1.00 47.18 5 PRO F N 1
ATOM 11252 C CA . PRO F 2 6 ? 31.615 -97.551 44.421 1.00 46.93 5 PRO F CA 1
ATOM 11253 C C . PRO F 2 6 ? 31.636 -98.960 43.833 1.00 51.51 5 PRO F C 1
ATOM 11254 O O . PRO F 2 6 ? 30.721 -99.335 43.092 1.00 50.49 5 PRO F O 1
ATOM 11258 N N . GLY F 2 7 ? 32.669 -99.726 44.161 1.00 48.54 6 GLY F N 1
ATOM 11259 C CA . GLY F 2 7 ? 32.780 -101.106 43.697 1.00 47.97 6 GLY F CA 1
ATOM 11260 C C . GLY F 2 7 ? 31.840 -102.039 44.432 1.00 51.48 6 GLY F C 1
ATOM 11261 O O . GLY F 2 7 ? 31.109 -101.592 45.320 1.00 51.43 6 GLY F O 1
ATOM 11262 N N . PRO F 2 8 ? 31.788 -103.353 44.098 1.00 47.65 7 PRO F N 1
ATOM 11263 C CA . PRO F 2 8 ? 30.879 -104.245 44.845 1.00 46.31 7 PRO F CA 1
ATOM 11264 C C . PRO F 2 8 ? 31.408 -104.544 46.259 1.00 49.36 7 PRO F C 1
ATOM 11265 O O . PRO F 2 8 ? 32.604 -104.355 46.527 1.00 47.86 7 PRO F O 1
ATOM 11269 N N . ARG F 2 9 ? 30.519 -104.993 47.162 1.00 46.55 8 ARG F N 1
ATOM 11270 C CA . ARG F 2 9 ? 30.903 -105.319 48.539 1.00 48.11 8 ARG F CA 1
ATOM 11271 C C . ARG F 2 9 ? 31.949 -106.417 48.524 1.00 53.47 8 ARG F C 1
ATOM 11272 O O . ARG F 2 9 ? 31.891 -107.316 47.682 1.00 54.57 8 ARG F O 1
ATOM 11280 N N . GLY F 2 10 ? 32.914 -106.310 49.429 1.00 49.99 9 GLY F N 1
ATOM 11281 C CA . GLY F 2 10 ? 33.981 -107.286 49.585 1.00 49.32 9 GLY F CA 1
ATOM 11282 C C . GLY F 2 10 ? 33.469 -108.668 49.954 1.00 52.06 9 GLY F C 1
ATOM 11283 O O . GLY F 2 10 ? 32.304 -108.809 50.344 1.00 48.65 9 GLY F O 1
ATOM 11284 N N . PRO F 2 11 ? 34.309 -109.723 49.790 1.00 51.88 10 PRO F N 1
ATOM 11285 C CA . PRO F 2 11 ? 33.849 -111.088 50.128 1.00 52.84 10 PRO F CA 1
ATOM 11286 C C . PRO F 2 11 ? 33.649 -111.281 51.642 1.00 61.67 10 PRO F C 1
ATOM 11287 O O . PRO F 2 11 ? 34.246 -110.529 52.422 1.00 60.97 10 PRO F O 1
ATOM 11291 N N . PRO F 2 12 ? 32.860 -112.285 52.104 1.00 62.33 11 PRO F N 1
ATOM 11292 C CA . PRO F 2 12 ? 32.736 -112.493 53.559 1.00 63.03 11 PRO F CA 1
ATOM 11293 C C . PRO F 2 12 ? 34.058 -112.974 54.153 1.00 69.06 11 PRO F C 1
ATOM 11294 O O . PRO F 2 12 ? 34.894 -113.539 53.428 1.00 67.71 11 PRO F O 1
ATOM 11298 N N . GLY F 2 13 ? 34.249 -112.715 55.443 1.00 68.91 12 GLY F N 1
ATOM 11299 C CA . GLY F 2 13 ? 35.451 -113.132 56.158 1.00 70.85 12 GLY F CA 1
ATOM 11300 C C . GLY F 2 13 ? 35.535 -114.641 56.330 1.00 78.97 12 GLY F C 1
ATOM 11301 O O . GLY F 2 13 ? 34.506 -115.317 56.224 1.00 77.44 12 GLY F O 1
ATOM 11302 N N . PRO F 2 14 ? 36.745 -115.215 56.577 1.00 80.16 13 PRO F N 1
ATOM 11303 C CA . PRO F 2 14 ? 36.833 -116.680 56.764 1.00 81.45 13 PRO F CA 1
ATOM 11304 C C . PRO F 2 14 ? 36.162 -117.169 58.057 1.00 87.41 13 PRO F C 1
ATOM 11305 O O . PRO F 2 14 ? 36.094 -116.390 59.015 1.00 87.40 13 PRO F O 1
ATOM 11309 N N . PRO F 2 15 ? 35.652 -118.433 58.107 1.00 85.08 14 PRO F N 1
ATOM 11310 C CA . PRO F 2 15 ? 34.991 -118.923 59.335 1.00 90.07 14 PRO F CA 1
ATOM 11311 C C . PRO F 2 15 ? 35.879 -118.970 60.574 1.00 107.03 14 PRO F C 1
ATOM 11312 O O . PRO F 2 15 ? 35.470 -118.466 61.620 1.00 68.15 14 PRO F O 1
ATOM 11319 N N . PRO G 2 2 ? 37.264 -90.861 36.279 1.00 63.13 1 PRO G N 1
ATOM 11320 C CA . PRO G 2 2 ? 38.107 -91.753 37.105 1.00 60.68 1 PRO G CA 1
ATOM 11321 C C . PRO G 2 2 ? 37.314 -92.922 37.731 1.00 56.07 1 PRO G C 1
ATOM 11322 O O . PRO G 2 2 ? 36.114 -92.764 38.014 1.00 52.69 1 PRO G O 1
ATOM 11326 N N . PRO G 2 3 ? 37.951 -94.092 37.981 1.00 50.89 2 PRO G N 1
ATOM 11327 C CA . PRO G 2 3 ? 37.232 -95.199 38.656 1.00 50.55 2 PRO G CA 1
ATOM 11328 C C . PRO G 2 3 ? 36.634 -94.792 40.012 1.00 55.30 2 PRO G C 1
ATOM 11329 O O . PRO G 2 3 ? 37.182 -93.937 40.704 1.00 56.49 2 PRO G O 1
ATOM 11333 N N . GLY G 2 4 ? 35.505 -95.378 40.371 1.00 49.90 3 GLY G N 1
ATOM 11334 C CA . GLY G 2 4 ? 34.862 -95.071 41.641 1.00 48.49 3 GLY G CA 1
ATOM 11335 C C . GLY G 2 4 ? 35.639 -95.569 42.847 1.00 48.65 3 GLY G C 1
ATOM 11336 O O . GLY G 2 4 ? 36.705 -96.169 42.697 1.00 47.19 3 GLY G O 1
ATOM 11337 N N . PRO G 2 5 ? 35.168 -95.291 44.074 1.00 44.48 4 PRO G N 1
ATOM 11338 C CA . PRO G 2 5 ? 35.901 -95.768 45.256 1.00 43.82 4 PRO G CA 1
ATOM 11339 C C . PRO G 2 5 ? 35.786 -97.293 45.405 1.00 50.50 4 PRO G C 1
ATOM 11340 O O . PRO G 2 5 ? 34.843 -97.874 44.857 1.00 48.86 4 PRO G O 1
ATOM 11344 N N . PRO G 2 6 ? 36.669 -97.979 46.173 1.00 48.89 5 PRO G N 1
ATOM 11345 C CA . PRO G 2 6 ? 36.461 -99.420 46.383 1.00 48.05 5 PRO G CA 1
ATOM 11346 C C . PRO G 2 6 ? 35.142 -99.644 47.110 1.00 52.08 5 PRO G C 1
ATOM 11347 O O . PRO G 2 6 ? 34.652 -98.726 47.764 1.00 51.27 5 PRO G O 1
ATOM 11351 N N . GLY G 2 7 ? 34.551 -100.829 46.956 1.00 48.94 6 GLY G N 1
ATOM 11352 C CA . GLY G 2 7 ? 33.295 -101.161 47.621 1.00 48.27 6 GLY G CA 1
ATOM 11353 C C . GLY G 2 7 ? 33.437 -101.240 49.128 1.00 51.56 6 GLY G C 1
ATOM 11354 O O . GLY G 2 7 ? 34.558 -101.115 49.650 1.00 49.89 6 GLY G O 1
ATOM 11355 N N . PRO G 2 8 ? 32.326 -101.426 49.884 1.00 48.30 7 PRO G N 1
ATOM 11356 C CA . PRO G 2 8 ? 32.472 -101.509 51.352 1.00 48.51 7 PRO G CA 1
ATOM 11357 C C . PRO G 2 8 ? 33.102 -102.839 51.770 1.00 54.46 7 PRO G C 1
ATOM 11358 O O . PRO G 2 8 ? 33.123 -103.781 50.969 1.00 55.61 7 PRO G O 1
ATOM 11362 N N . ARG G 2 9 ? 33.624 -102.921 53.008 1.00 50.84 8 ARG G N 1
ATOM 11363 C CA . ARG G 2 9 ? 34.213 -104.156 53.511 1.00 51.01 8 ARG G CA 1
ATOM 11364 C C . ARG G 2 9 ? 33.136 -105.244 53.534 1.00 56.01 8 ARG G C 1
ATOM 11365 O O . ARG G 2 9 ? 31.982 -104.944 53.864 1.00 55.15 8 ARG G O 1
ATOM 11373 N N . GLY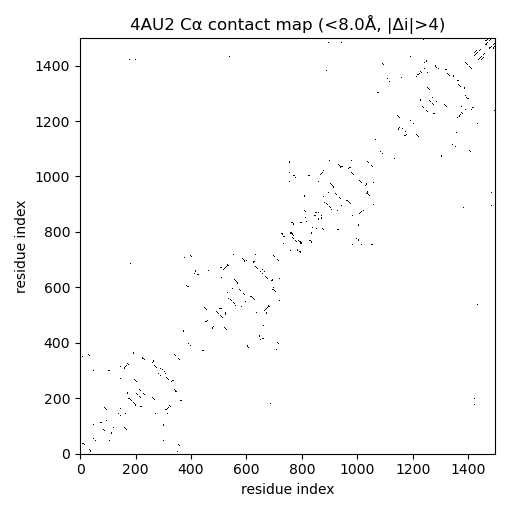 G 2 10 ? 33.522 -106.475 53.188 1.00 53.46 9 GLY G N 1
ATOM 11374 C CA . GLY G 2 10 ? 32.623 -107.620 53.249 1.00 54.41 9 GLY G CA 1
ATOM 11375 C C . GLY G 2 10 ? 32.144 -107.927 54.664 1.00 60.71 9 GLY G C 1
ATOM 11376 O O . GLY G 2 10 ? 32.655 -107.357 55.635 1.00 57.66 9 GLY G O 1
ATOM 11377 N N . PRO G 2 11 ? 31.126 -108.803 54.824 1.00 61.44 10 PRO G N 1
ATOM 11378 C CA . PRO G 2 11 ? 30.659 -109.141 56.184 1.00 61.91 10 PRO G CA 1
ATOM 11379 C C . PRO G 2 11 ? 31.668 -110.011 56.963 1.00 68.50 10 PRO G C 1
ATOM 11380 O O . PRO G 2 11 ? 32.504 -110.676 56.346 1.00 66.25 10 PRO G O 1
ATOM 11384 N N . PRO G 2 12 ? 31.636 -110.031 58.313 1.00 69.63 11 PRO G N 1
ATOM 11385 C CA . PRO G 2 12 ? 32.572 -110.913 59.031 1.00 70.89 11 PRO G CA 1
ATOM 11386 C C . PRO G 2 12 ? 32.218 -112.389 58.833 1.00 78.87 11 PRO G C 1
ATOM 11387 O O . PRO G 2 12 ? 31.070 -112.717 58.499 1.00 77.12 11 PRO G O 1
ATOM 11391 N N . GLY G 2 13 ? 33.214 -113.255 59.025 1.00 79.76 12 GLY G N 1
ATOM 11392 C CA . GLY G 2 13 ? 33.055 -114.701 58.938 1.00 81.25 12 GLY G CA 1
ATOM 11393 C C . GLY G 2 13 ? 32.176 -115.269 60.045 1.00 88.83 12 GLY G C 1
ATOM 11394 O O . GLY G 2 13 ? 31.972 -114.600 61.069 1.00 88.49 12 GLY G O 1
ATOM 11395 N N . PRO G 2 14 ? 31.625 -116.502 59.877 1.00 87.60 13 PRO G N 1
ATOM 11396 C CA . PRO G 2 14 ? 30.743 -117.065 60.925 1.00 91.76 13 PRO G CA 1
ATOM 11397 C C . PRO G 2 14 ? 31.453 -117.414 62.234 1.00 119.67 13 PRO G C 1
ATOM 11398 O O . PRO G 2 14 ? 32.650 -117.682 62.237 1.00 85.26 13 PRO G O 1
ATOM 11402 N N . PRO H 2 2 ? 37.967 -61.026 79.870 1.00 74.85 1 PRO H N 1
ATOM 11403 C CA . PRO H 2 2 ? 36.873 -60.117 79.472 1.00 74.14 1 PRO H CA 1
ATOM 11404 C C . PRO H 2 2 ? 36.979 -59.598 78.024 1.00 74.99 1 PRO H C 1
ATOM 11405 O O . PRO H 2 2 ? 38.094 -59.396 77.517 1.00 74.86 1 PRO H O 1
ATOM 11409 N N . PRO H 2 3 ? 35.839 -59.372 77.331 1.00 68.93 2 PRO H N 1
ATOM 11410 C CA . PRO H 2 3 ? 35.926 -58.898 75.936 1.00 67.46 2 PRO H CA 1
ATOM 11411 C C . PRO H 2 3 ? 36.622 -57.549 75.818 1.00 68.43 2 PRO H C 1
ATOM 11412 O O . PRO H 2 3 ? 36.606 -56.745 76.757 1.00 67.78 2 PRO H O 1
ATOM 11416 N N . GLY H 2 4 ? 37.239 -57.320 74.662 1.00 61.97 3 GLY H N 1
ATOM 11417 C CA . GLY H 2 4 ? 37.908 -56.068 74.337 1.00 58.89 3 GLY H CA 1
ATOM 11418 C C . GLY H 2 4 ? 36.962 -54.880 74.278 1.00 57.40 3 GLY H C 1
ATOM 11419 O O . GLY H 2 4 ? 35.749 -55.021 74.458 1.00 54.33 3 GLY H O 1
ATOM 11420 N N . PRO H 2 5 ? 37.485 -53.657 74.092 1.00 54.48 4 PRO H N 1
ATOM 11421 C CA . PRO H 2 5 ? 36.601 -52.481 74.088 1.00 54.03 4 PRO H CA 1
ATOM 11422 C C . PRO H 2 5 ? 35.671 -52.449 72.870 1.00 57.58 4 PRO H C 1
ATOM 11423 O O . PRO H 2 5 ? 36.001 -53.084 71.851 1.00 55.37 4 PRO H O 1
ATOM 11427 N N . PRO H 2 6 ? 34.529 -51.703 72.916 1.00 53.69 5 PRO H N 1
ATOM 11428 C CA . PRO H 2 6 ? 33.691 -51.612 71.706 1.00 52.21 5 PRO H CA 1
ATOM 11429 C C . PRO H 2 6 ? 34.495 -50.989 70.581 1.00 52.82 5 PRO H C 1
ATOM 11430 O O . PRO H 2 6 ? 35.481 -50.298 70.840 1.00 51.63 5 PRO H O 1
ATOM 11434 N N . GLY H 2 7 ? 34.113 -51.290 69.350 1.00 48.11 6 GLY H N 1
ATOM 11435 C CA . GLY H 2 7 ? 34.797 -50.748 68.188 1.00 47.17 6 GLY H CA 1
ATOM 11436 C C . GLY H 2 7 ? 34.501 -49.284 67.978 1.00 50.66 6 GLY H C 1
ATOM 11437 O O . GLY H 2 7 ? 33.681 -48.719 68.704 1.00 50.29 6 GLY H O 1
ATOM 11438 N N . PRO H 2 8 ? 35.136 -48.637 66.978 1.00 48.15 7 PRO H N 1
ATOM 11439 C CA . PRO H 2 8 ? 34.849 -47.206 66.739 1.00 48.57 7 PRO H CA 1
ATOM 11440 C C . PRO H 2 8 ? 33.442 -46.969 66.190 1.00 54.36 7 PRO H C 1
ATOM 11441 O O . PRO H 2 8 ? 32.805 -47.901 65.714 1.00 54.41 7 PRO H O 1
ATOM 11445 N N . ARG H 2 9 ? 32.958 -45.723 66.243 1.00 53.55 8 ARG H N 1
ATOM 11446 C CA . ARG H 2 9 ? 31.645 -45.356 65.704 1.00 53.91 8 ARG H CA 1
ATOM 11447 C C . ARG H 2 9 ? 31.626 -45.666 64.207 1.00 58.27 8 ARG H C 1
ATOM 11448 O O . ARG H 2 9 ? 32.644 -45.488 63.522 1.00 57.91 8 ARG H O 1
ATOM 11456 N N . GLY H 2 10 ? 30.482 -46.161 63.737 1.00 55.18 9 GLY H N 1
ATOM 11457 C CA . GLY H 2 10 ? 30.279 -46.497 62.339 1.00 55.02 9 GLY H CA 1
ATOM 11458 C C . GLY H 2 10 ? 30.395 -45.304 61.411 1.00 59.32 9 GLY H C 1
ATOM 11459 O O . GLY H 2 10 ? 30.412 -44.157 61.884 1.00 58.14 9 GLY H O 1
ATOM 11460 N N . PRO H 2 11 ? 30.467 -45.556 60.070 1.00 55.81 10 PRO H N 1
ATOM 11461 C CA . PRO H 2 11 ? 30.584 -44.445 59.111 1.00 54.63 10 PRO H CA 1
ATOM 11462 C C . PRO H 2 11 ? 29.314 -43.610 59.004 1.00 57.94 10 PRO H C 1
ATOM 11463 O O . PRO H 2 11 ? 28.228 -44.127 59.305 1.00 55.92 10 PRO H O 1
ATOM 11467 N N . PRO H 2 12 ? 29.404 -42.327 58.555 1.00 57.03 11 PRO H N 1
ATOM 11468 C CA . PRO H 2 12 ? 28.172 -41.524 58.429 1.00 57.28 11 PRO H CA 1
ATOM 11469 C C . PRO H 2 12 ? 27.300 -42.030 57.302 1.00 64.39 11 PRO H C 1
ATOM 11470 O O . PRO H 2 12 ? 27.812 -42.650 56.364 1.00 65.38 11 PRO H O 1
ATOM 11474 N N . GLY H 2 13 ? 25.999 -41.783 57.416 1.00 63.28 12 GLY H N 1
ATOM 11475 C CA . GLY H 2 13 ? 25.021 -42.153 56.399 1.00 64.51 12 GLY H CA 1
ATOM 11476 C C . GLY H 2 13 ? 25.196 -41.384 55.097 1.00 72.21 12 GLY H C 1
ATOM 11477 O O . GLY H 2 13 ? 25.887 -40.353 55.072 1.00 70.96 12 GLY H O 1
ATOM 11478 N N . PRO H 2 14 ? 24.622 -41.872 53.973 1.00 72.81 13 PRO H N 1
ATOM 11479 C CA . PRO H 2 14 ? 24.808 -41.151 52.694 1.00 73.71 13 PRO H CA 1
ATOM 11480 C C . PRO H 2 14 ? 24.063 -39.809 52.640 1.00 79.70 13 PRO H C 1
ATOM 11481 O O . PRO H 2 14 ? 23.047 -39.672 53.330 1.00 78.23 13 PRO H O 1
ATOM 11485 N N . PRO H 2 15 ? 24.558 -38.798 51.869 1.00 78.86 14 PRO H N 1
ATOM 11486 C CA . PRO H 2 15 ? 23.854 -37.497 51.813 1.00 82.93 14 PRO H CA 1
ATOM 11487 C C . PRO H 2 15 ? 22.457 -37.577 51.199 1.00 110.08 14 PRO H C 1
ATOM 11488 O O . PRO H 2 15 ? 21.483 -37.148 51.817 1.00 72.64 14 PRO H O 1
ATOM 11495 N N . PRO I 2 2 ? 38.389 -62.163 74.068 1.00 63.17 1 PRO I N 1
ATOM 11496 C CA . PRO I 2 2 ? 37.626 -62.139 72.803 1.00 61.92 1 PRO I CA 1
ATOM 11497 C C . PRO I 2 2 ? 37.386 -60.708 72.282 1.00 63.39 1 PRO I C 1
ATOM 11498 O O . PRO I 2 2 ? 37.319 -59.782 73.107 1.00 64.19 1 PRO I O 1
ATOM 11502 N N . PRO I 2 3 ? 37.224 -60.494 70.942 1.00 55.12 2 PRO I N 1
ATOM 11503 C CA . PRO I 2 3 ? 36.979 -59.133 70.428 1.00 53.52 2 PRO I CA 1
ATOM 11504 C C . PRO I 2 3 ? 35.771 -58.458 71.056 1.00 54.72 2 PRO I C 1
ATOM 11505 O O . PRO I 2 3 ? 34.809 -59.128 71.432 1.00 54.53 2 PRO I O 1
ATOM 11509 N N . GLY I 2 4 ? 35.837 -57.141 71.166 1.00 49.92 3 GLY I N 1
ATOM 11510 C CA . GLY I 2 4 ? 34.752 -56.364 71.745 1.00 49.35 3 GLY I CA 1
ATOM 11511 C C . GLY I 2 4 ? 33.498 -56.317 70.894 1.00 52.21 3 GLY I C 1
ATOM 11512 O O . GLY I 2 4 ? 33.511 -56.774 69.743 1.00 51.80 3 GLY I O 1
ATOM 11513 N N . PRO I 2 5 ? 32.396 -55.742 71.424 1.00 47.56 4 PRO I N 1
ATOM 11514 C CA . PRO I 2 5 ? 31.190 -55.599 70.598 1.00 47.13 4 PRO I CA 1
ATOM 11515 C C . PRO I 2 5 ? 31.374 -54.515 69.524 1.00 51.17 4 PRO I C 1
ATOM 11516 O O . PRO I 2 5 ? 32.259 -53.673 69.668 1.00 48.42 4 PRO I O 1
ATOM 11520 N N . PRO I 2 6 ? 30.535 -54.478 68.454 1.00 50.68 5 PRO I N 1
ATOM 11521 C CA . PRO I 2 6 ? 30.664 -53.388 67.474 1.00 49.75 5 PRO I CA 1
ATOM 11522 C C . PRO I 2 6 ? 30.467 -52.027 68.144 1.00 52.02 5 PRO I C 1
ATOM 11523 O O . PRO I 2 6 ? 29.821 -51.926 69.196 1.00 49.07 5 PRO I O 1
ATOM 11527 N N . GLY I 2 7 ? 31.045 -51.003 67.527 1.00 49.86 6 GLY I N 1
ATOM 11528 C CA . GLY I 2 7 ? 30.917 -49.625 67.978 1.00 49.31 6 GLY I CA 1
ATOM 11529 C C . GLY I 2 7 ? 29.516 -49.073 67.809 1.00 50.39 6 GLY I C 1
ATOM 11530 O O . GLY I 2 7 ? 28.625 -49.781 67.345 1.00 48.44 6 GLY I O 1
ATOM 11531 N N . PRO I 2 8 ? 29.251 -47.809 68.200 1.00 48.38 7 PRO I N 1
ATOM 11532 C CA . PRO I 2 8 ? 27.892 -47.263 68.001 1.00 47.72 7 PRO I CA 1
ATOM 11533 C C . PRO I 2 8 ? 27.618 -46.929 66.525 1.00 53.53 7 PRO I C 1
ATOM 11534 O O . PRO I 2 8 ? 28.565 -46.798 65.727 1.00 51.33 7 PRO I O 1
ATOM 11538 N N . ARG I 2 9 ? 26.320 -46.818 66.159 1.00 53.45 8 ARG I N 1
ATOM 11539 C CA . ARG I 2 9 ? 25.930 -46.494 64.785 1.00 54.93 8 ARG I CA 1
ATOM 11540 C C . ARG I 2 9 ? 26.533 -45.141 64.402 1.00 59.09 8 ARG I C 1
ATOM 11541 O O . ARG I 2 9 ? 26.622 -44.242 65.248 1.00 59.55 8 ARG I O 1
ATOM 11549 N N . GLY I 2 10 ? 26.951 -45.026 63.143 1.00 54.75 9 GLY I N 1
ATOM 11550 C CA . GLY I 2 10 ? 27.487 -43.792 62.582 1.00 53.79 9 GLY I CA 1
ATOM 11551 C C . GLY I 2 10 ? 26.486 -42.652 62.591 1.00 57.26 9 GLY I C 1
ATOM 11552 O O . GLY I 2 10 ? 25.287 -42.881 62.809 1.00 54.70 9 GLY I O 1
ATOM 11553 N N . PRO I 2 11 ? 26.940 -41.392 62.391 1.00 57.29 10 PRO I N 1
ATOM 11554 C CA . PRO I 2 11 ? 25.976 -40.269 62.377 1.00 58.04 10 PRO I CA 1
ATOM 11555 C C . PRO I 2 11 ? 25.122 -40.262 61.103 1.00 69.07 10 PRO I C 1
ATOM 11556 O O . PRO I 2 11 ? 25.551 -40.844 60.098 1.00 68.88 10 PRO I O 1
ATOM 11560 N N . PRO I 2 12 ? 23.926 -39.617 61.073 1.00 71.47 11 PRO I N 1
ATOM 11561 C CA . PRO I 2 12 ? 23.173 -39.565 59.797 1.00 72.68 11 PRO I CA 1
ATOM 11562 C C . PRO I 2 12 ? 23.890 -38.693 58.764 1.00 79.67 11 PRO I C 1
ATOM 11563 O O . PRO I 2 12 ? 24.693 -37.844 59.136 1.00 78.77 11 PRO I O 1
ATOM 11567 N N . GLY I 2 13 ? 23.636 -38.929 57.487 1.00 80.18 12 GLY I N 1
ATOM 11568 C CA . GLY I 2 13 ? 24.227 -38.118 56.425 1.00 81.50 12 GLY I CA 1
ATOM 11569 C C . GLY I 2 13 ? 23.665 -36.701 56.377 1.00 88.39 12 GLY I C 1
ATOM 11570 O O . GLY I 2 13 ? 22.620 -36.431 56.978 1.00 86.87 12 GLY I O 1
ATOM 11571 N N . PRO I 2 14 ? 24.333 -35.741 55.698 1.00 88.40 13 PRO I N 1
ATOM 11572 C CA . PRO I 2 14 ? 23.765 -34.378 55.628 1.00 89.02 13 PRO I CA 1
ATOM 11573 C C . PRO I 2 14 ? 22.489 -34.302 54.751 1.00 95.85 13 PRO I C 1
ATOM 11574 O O . PRO I 2 14 ? 22.335 -35.134 53.845 1.00 95.36 13 PRO I O 1
ATOM 11578 N N . PRO I 2 15 ? 21.554 -33.340 54.991 1.00 94.06 14 PRO I N 1
ATOM 11579 C CA . PRO I 2 15 ? 20.350 -33.265 54.139 1.00 98.22 14 PRO I CA 1
ATOM 11580 C C . PRO I 2 15 ? 20.656 -32.733 52.735 1.00 137.21 14 PRO I C 1
ATOM 11581 O O . PRO I 2 15 ? 20.303 -33.357 51.735 1.00 103.67 14 PRO I O 1
ATOM 11588 N N . PRO J 2 2 ? 40.990 -57.585 71.999 1.00 59.60 1 PRO J N 1
ATOM 11589 C CA . PRO J 2 2 ? 41.101 -56.619 70.888 1.00 57.06 1 PRO J CA 1
ATOM 11590 C C . PRO J 2 2 ? 39.821 -55.777 70.707 1.00 57.52 1 PRO J C 1
ATOM 11591 O O . PRO J 2 2 ? 38.721 -56.270 71.016 1.00 55.83 1 PRO J O 1
ATOM 11595 N N . PRO J 2 3 ? 39.921 -54.517 70.206 1.00 52.60 2 PRO J N 1
ATOM 11596 C CA . PRO J 2 3 ? 38.698 -53.715 69.993 1.00 52.15 2 PRO J CA 1
ATOM 11597 C C . PRO J 2 3 ? 37.709 -54.380 69.035 1.00 53.81 2 PRO J C 1
ATOM 11598 O O . PRO J 2 3 ? 38.114 -55.120 68.120 1.00 53.31 2 PRO J O 1
ATOM 11602 N N . GLY J 2 4 ? 36.426 -54.102 69.259 1.00 47.68 3 GLY J N 1
ATOM 11603 C CA . GLY J 2 4 ? 35.345 -54.616 68.434 1.00 46.17 3 GLY J CA 1
ATOM 11604 C C . GLY J 2 4 ? 35.327 -54.053 67.024 1.00 48.61 3 GLY J C 1
ATOM 11605 O O . GLY J 2 4 ? 36.126 -53.179 66.678 1.00 45.37 3 GLY J O 1
ATOM 11606 N N . PRO J 2 5 ? 34.441 -54.548 66.142 1.00 47.80 4 PRO J N 1
ATOM 11607 C CA . PRO J 2 5 ? 34.405 -53.991 64.773 1.00 47.29 4 PRO J CA 1
ATOM 11608 C C . PRO J 2 5 ? 33.783 -52.584 64.763 1.00 50.40 4 PRO J C 1
ATOM 11609 O O . PRO J 2 5 ? 33.090 -52.239 65.724 1.00 49.34 4 PRO J O 1
ATOM 11613 N N . PRO J 2 6 ? 33.978 -51.747 63.714 1.00 47.26 5 PRO J N 1
ATOM 11614 C CA . PRO J 2 6 ? 33.284 -50.448 63.698 1.00 47.34 5 PRO J CA 1
ATOM 11615 C C . PRO J 2 6 ? 31.776 -50.662 63.732 1.00 53.86 5 PRO J C 1
ATOM 11616 O O . PRO J 2 6 ? 31.306 -51.740 63.344 1.00 54.21 5 PRO J O 1
ATOM 11620 N N . GLY J 2 7 ? 31.027 -49.658 64.182 1.00 51.68 6 GLY J N 1
ATOM 11621 C CA . GLY J 2 7 ? 29.566 -49.746 64.209 1.00 51.39 6 GLY J CA 1
ATOM 11622 C C . GLY J 2 7 ? 28.947 -49.759 62.819 1.00 52.82 6 GLY J C 1
ATOM 11623 O O . GLY J 2 7 ? 29.663 -49.572 61.819 1.00 51.77 6 GLY J O 1
ATOM 11624 N N . PRO J 2 8 ? 27.621 -49.973 62.692 1.00 49.03 7 PRO J N 1
ATOM 11625 C CA . PRO J 2 8 ? 27.019 -49.947 61.342 1.00 49.54 7 PRO J CA 1
ATOM 11626 C C . PRO J 2 8 ? 26.943 -48.515 60.780 1.00 55.72 7 PRO J C 1
ATOM 11627 O O . PRO J 2 8 ? 27.080 -47.543 61.539 1.00 55.16 7 PRO J O 1
ATOM 11631 N N . ARG J 2 9 ? 26.766 -48.388 59.447 1.00 53.68 8 ARG J N 1
ATOM 11632 C CA . ARG J 2 9 ? 26.663 -47.082 58.800 1.00 54.32 8 ARG J CA 1
ATOM 11633 C C . ARG J 2 9 ? 25.441 -46.338 59.349 1.00 60.56 8 ARG J C 1
ATOM 11634 O O . ARG J 2 9 ? 24.417 -46.966 59.619 1.00 59.86 8 ARG J O 1
ATOM 11642 N N . GLY J 2 10 ? 25.576 -45.027 59.543 1.00 58.99 9 GLY J N 1
ATOM 11643 C CA . GLY J 2 10 ? 24.477 -44.190 60.014 1.00 60.31 9 GLY J CA 1
ATOM 11644 C C . GLY J 2 10 ? 23.365 -44.081 58.988 1.00 69.08 9 GLY J C 1
ATOM 11645 O O . GLY J 2 10 ? 23.563 -44.478 57.835 1.00 68.66 9 GLY J O 1
ATOM 11646 N N . PRO J 2 11 ? 22.162 -43.585 59.350 1.00 70.05 10 PRO J N 1
ATOM 11647 C CA . PRO J 2 11 ? 21.085 -43.479 58.338 1.00 70.95 10 PRO J CA 1
ATOM 11648 C C . PRO J 2 11 ? 21.329 -42.332 57.347 1.00 78.03 10 PRO J C 1
ATOM 11649 O O . PRO J 2 11 ? 22.070 -41.414 57.687 1.00 77.17 10 PRO J O 1
ATOM 11653 N N . PRO J 2 12 ? 20.743 -42.331 56.123 1.00 77.85 11 PRO J N 1
ATOM 11654 C CA . PRO J 2 12 ? 20.963 -41.185 55.224 1.00 78.19 11 PRO J CA 1
ATOM 11655 C C . PRO J 2 12 ? 20.284 -39.914 55.755 1.00 83.47 11 PRO J C 1
ATOM 11656 O O . PRO J 2 12 ? 19.325 -40.006 56.521 1.00 83.79 11 PRO J O 1
ATOM 11660 N N . GLY J 2 13 ? 20.810 -38.752 55.390 1.00 80.32 12 GLY J N 1
ATOM 11661 C CA . GLY J 2 13 ? 20.211 -37.485 55.792 1.00 107.58 12 GLY J CA 1
ATOM 11662 C C . GLY J 2 13 ? 19.008 -37.159 54.940 1.00 126.89 12 GLY J C 1
ATOM 11663 O O . GLY J 2 13 ? 18.835 -37.747 53.871 1.00 90.16 12 GLY J O 1
#

Nearest PDB structures (foldseek):
  4au2-assembly2_D  TM=1.003E+00  e=1.728E-78  Canis lupus familiaris
  4au2-assembly1_B  TM=9.926E-01  e=1.847E-72  Canis lupus familiaris
  4au3-assembly1_A  TM=9.922E-01  e=3.251E-71  Canis lupus familiaris
  3zha-assembly2_Q  TM=9.897E-01  e=5.448E-71  Canis lupus familiaris
  4au3-assembly1_B  TM=9.871E-01  e=1.530E-70  Canis lupus familiaris

CATH classification: 3.30.497.10 (+1 more: 2.30.39.10)

InterPro domains:
  IPR000215 Serpin family [PTHR11461] (43-409)
  IPR023795 Serpin, conserved site [PS00284] (382-392)
  IPR023796 Serpin domain [PF00079] (48-409)
  IPR023796 Serpin domain [SM00093] (52-409)
  IPR033830 Serpin H1, serpin domain [cd02046] (36-417)
  IPR036186 Serpin superfamily [SSF56574] (3-409)
  IPR042178 Serpin superfamily, domain 1 [G3DSA:3.30.497.10] (52-376)
  IPR042185 Serpin superfamily, domain 2 [G3DSA:2.30.39.10] (211-409)

Foldseek 3Di:
DADPLLLVLLVLLVVLQLLLQLLLLVDPVHFWDKDFSLLVLVVLLLQLLLFDDQLNLLSCVLSVNNVPDNCSSLQSSQVVVVVLPCPQKFKAKEKEAEQPFDFDPVSCVSCCVRPVYHYYYDHVVPPVVRQCVLQVVLCVRNVNLRNGADPGDPDRQAMEIAMHIEAEFAFLEFFPQPQKDWDWFPLAPPWTFIFIKTKDKDWWFKDQDPPLQKIKTWTQGHPSQKIKIKIDGNDADRCVSVSVCDDPVSVVVRSVRTDTFTEIEMGTFFKAKDKDFCVVVSVVSRSVQQADLVRTGSCNTGVGSSHGYPTHIDIYTYGDHRHHPNDDHDDHDYNHNSAKMWMWMAGPPSRRTRITIIHSDGDGDID/DDPLQLVLQVLLVQLFLLLQLLQLPDPVDFWWKDFSLLVLLVLLLQLLLFDDQLNCLSCVLSVNNVPDNCSSLQNSQVNVVVKFKAKEKEAEQQWDFDPVSCVSCCNRVVYHYYYDHCPPVVVRQVVLQCVLCVSAVNLRNGADPGQPDDHGMEIAMHMEAEFAFLEFFDQPQKDWDWFPLAPPDTDIFIKHKDKDWWFKDQDPVLQKIKTWTQGHPSQKIKIKIDGNDADRCPSVSVCDDPVSVVVRNVRTDTATEIEMGTFFKDKDKDWCLVSSVVSRSVQQCDFVRTGSCSRNDGGHPTHIDIYTYGDHRHHDYPHDDHDYNHNSAKIWMWMAGPPSRRTRITIIHSDDDD/DQDPLLLVLQVLLVQLVLLLQLLQLPDPVDFWDKDFSLLVLLVLLLQLLLFDDQLNVLSCVLSPDDNCSSLQNSLSNCCVLQVDPQVQKPKQKAKEKEVDDFDPVSCVSSCNRPVYHYDVVLVLQVVLCVSAVNLRNGQDPHPDMAIAMHMEMEGAFLDFFDPVQKDWDWFPLAPPDTDIFIKTKDKDWWFWDQDPVLAWIKTWTQTHPSQKIKIKIDGNDADRCVSVSVCDDPVSVVVRNVRTDTFTEIEMGTFFKDKDKDWCLVVVCVSRNVVNCPVRSVNGYVTNIDIYTYGDHRHHDVNNPPHDYNHNSHKMWMWMAGRPSRGTRITIIHSDGD/DDPLLLVLLVQLLQLQLLLQLLQLPDPVDFWDKDFSLLVLLVLLLQLLLFDDQLNLLSCVLSVNNVPDNVSSLQNSLVNVVVPDKFKAKEKEAEQPFDWDPVSCVSCCNRPVYHYYYAHCPPVVVRQCVLQVVLCVSAVNLRNGADPDQPDDNFMEMAMHMEAEFAFLEFFDQPQKDWDWFPLAPPWTFIFIKTKDKDWWFKDQDPPLQKIKTWTQTHPSQKIKIKIDGNDADDCVSVSVCDDSVSVVVRSVRTDTFTEIEMGTFFKDKDKDWCLVSSVVSRSVQQCDPVRTGSCSTGCDHGHPTYIHIYTYGDHRHHDYDPPHDYNHNSAKMWMWMAGPPSRRTRITIMHSDDDGDTD/DDDDDDDDDDDDDD/DDDDDDDDDDDDDD/DDDDDDDDDDDDD/DDDDDDDDDDDDDD/DDDDDDDDDDDDDD/DDDDDDDDDDDD

B-factor: mean 74.15, std 26.93, range [22.93, 207.57]

Solvent-accessible surface area: 64034 Å² total; per-residue (Å²): 207,35,43,115,88,0,44,59,0,7,114,69,1,20,42,11,0,23,52,0,0,54,29,1,19,171,30,188,97,24,79,22,0,2,0,1,1,2,0,0,0,4,4,2,1,3,7,1,26,0,0,87,79,73,1,9,54,43,0,24,43,14,2,68,0,89,169,28,158,58,112,44,2,11,38,0,0,0,44,1,19,148,48,23,76,170,184,41,35,55,53,5,8,57,3,4,0,15,66,111,3,72,36,32,139,93,2,38,137,19,0,97,132,50,7,110,0,48,28,31,118,13,79,4,201,65,87,208,53,1,32,108,54,0,20,112,15,0,21,127,29,0,101,46,76,0,70,76,7,21,168,67,6,144,95,50,49,0,0,2,2,0,1,0,0,7,21,38,1,67,3,12,53,78,1,94,129,159,41,45,39,52,10,17,0,18,12,68,116,113,50,36,2,28,12,46,0,0,1,22,43,3,103,8,38,6,47,56,13,142,169,41,124,0,18,0,0,29,2,40,7,20,122,136,123,18,7,0,0,0,0,2,0,52,70,15,56,109,6,124,74,0,9,150,39,2,55,122,113,45,1,163,92,2,54,69,111,17,106,140,67,15,0,2,0,0,0,8,62,32,32,16,69,12,51,12,55,0,19,124,20,1,15,70,65,29,0,72,38,0,41,49,115,136,120,1,26,1,15,97,5,15,57,134,99,69,5,4,4,5,14,1,11,0,0,0,0,0,20,3,14,7,100,9,9,111,97,145,127,112,99,25,92,44,0,9,0,2,2,4,0,0,3,0,0,47,45,85,135,56,37,19,4,34,2,0,0,18,2,27,95,15,123,47,120,162,128,109,41,115,89,2,48,69,1,6,96,100,0,6,36,9,4,20,49,2,0,44,35,4,13,159,30,166,94,26,78,23,0,2,2,3,2,17,0,2,0,2,3,0,0,3,4,1,29,0,0,84,80,61,1,9,60,40,0,25,42,16,2,58,1,99,180,46,158,56,108,46,0,7,40,0,0,0,64,37,30,181,86,102,30,48,5,6,55,2,4,1,22,50,116,14,74,43,34,124,105,7,38,140,23,0,95,127,36,3,106,0,44,35,31,118,12,64,27,223,76,92,204,52,1,26,90,48,0,24,38,9,0,4,62,24,0,22,30,73,0,71,75,5,21,168,70,2,140,67,47,73,1,5,2,1,0,1,0,0,7,14,40,1,65,3,23,85,42,2,32,39,91,16,45,39,128,22,33,0,24,18,66,128,114,102,83,24,56,11,44,0,0,1,48,55,4,97,7,37,4,49,50,20,141,194,72,125,0,20,0,0,28,1,38,9,19,131,135,121,16,6,0,0,0,0,0,0,47,50,13,52,106,7,127,73,0,9,149,37,3,54,92,115,48,2,86,94,3,37,68,111,17,104,140,69,8,0,1,1,0,0,6,65,30,33,16,70,14,57,9,47,0,20,130,18,1,24,70,56,30,0,72,32,0,25,51,128,142,129,21,50,12,53,107,11,52,80,53,12,4,0,2,0,14,0,0,0,0,0,18,4,14,8,48,5,29,155,146,83,196,22,27,86,42,0,10,0,3,2,6,0,0,2,0,0,53,42,78,168,63,22,11,5,60,1,0,0,20,2,22,94,14,136,69,190,22,42,110,88,0,39,69,7,4,115,86,2,12,30,12,4,22,52,2,0,48,31,5,19,174,56,184,95,29,77,23,0,1,2,0,2,0,0,3,0,1,1,0,0,3,5,1,26,0,0,84,81,63,2,10,62,40,0,55,70,19,6,85,110,159,49,105,46,6,10,34,0,1,0,52,0,10,115,53,12,11,120,50,135,37,183,11,10,37,24,68,37,2,4,51,3,48,174,125,99,49,44,135,95,4,51,136,20,0,90,118,34,2,77,0,41,39,80,145,68,108,63,10,31,107,14,0,24,126,29,0,101,45,79,1,72,75,9,40,185,168,163,46,19,48,1,0,0,0,0,6,0,30,0,20,5,26,87,85,4,92,134,169,37,52,39,65,9,17,0,20,13,66,102,114,102,83,29,59,13,50,0,0,0,40,37,2,72,10,37,5,51,55,20,140,164,73,117,0,18,0,0,29,2,30,0,1,110,134,80,1,5,0,0,0,0,2,0,47,88,15,52,110,6,127,74,0,8,150,38,3,54,133,115,44,14,166,92,3,39,68,112,17,102,125,68,16,0,2,0,0,0,8,61,32,34,15,71,15,52,10,60,0,52,168,33,1,20,74,51,33,0,76,79,6,35,113,201,91,40,75,103,40,22,39,7,0,24,0,0,0,0,0,21,3,14,9,104,16,42,161,151,80,206,109,25,98,41,0,9,0,3,1,4,0,0,4,0,0,71,22,77,120,48,21,4,4,0,0,0,0,18,2,28,95,18,154,150,41,112,85,0,50,53,0,7,137,58,0,7,37,9,2,19,50,3,0,43,28,3,12,161,29,162,98,28,80,23,0,1,2,3,2,16,0,2,0,3,2,1,0,2,4,1,25,0,0,85,79,62,1,9,42,40,0,21,44,16,1,63,0,92,152,23,158,52,100,46,0,12,36,0,0,0,49,18,29,157,101,82,58,89,33,48,4,7,55,1,4,3,27,52,116,9,71,41,33,126,104,5,38,139,27,0,94,124,36,3,101,0,45,36,28,118,18,64,26,224,73,90,203,53,2,25,98,37,0,25,41,10,0,5,60,24,0,22,32,74,0,73,74,4,22,171,68,2,143,71,63,68,4,3,2,1,0,1,0,0,6,7,39,0,47,4,22,69,39,3,35,40,94,17,46,38,128,20,28,0,24,18,66,138,109,62,45,0,30,18,46,0,0,1,46,68,15,117,11,38,6,48,50,14,126,175,43,126,0,17,0,0,28,2,38,5,12,132,135,120,16,5,0,0,0,0,1,0,37,44,13,53,112,7,125,73,0,9,151,37,4,54,81,116,50,2,87,92,2,37,67,112,16,107,140,70,18,0,1,0,0,0,6,67,29,32,18,71,14,58,8,47,0,24,131,19,1,22,71,61,32,0,74,32,0,25,50,124,143,129,15,52,5,30,106,5,26,80,138,19,14,4,0,3,0,13,0,0,0,0,0,18,2,15,8,49,5,28,110,120,232,41,29,92,38,0,8,0,3,0,7,0,0,4,0,0,51,41,77,146,60,20,7,5,60,0,0,0,21,2,23,93,12,143,24,124,144,92,136,80,9,14,3,0,20,26,4,6,60,0,4,75,42,24,6,40,62,5,20,110,0,16,50,4,58,126,75,58,3,9,4,0,52,23,4,50,72,11,135,144,74,10,12,3,0,19,36,4,6,58,1,5,80,48,21,7,36,55,4,18,130,5,15,37,5,69,167,78,61,4,9,3,0,43,24,5,65,70,48

Secondary structure (DSSP, 8-state):
---HHHHHHHHHHHHHHHHHHHHHHH-TT--SEEE-HHHHHHHHHHHHHH--HHHHHHHHHHTT-TTS-HHHHHHHHHHHHHHTT----EEEEEEEEETT----HHHHHHHHHHH-EEEEEE-TTSHHHHHHHHHHHHHHHTTTSS--S-S----SSSEEEEEEEEE---BSSPPPTTSEEEEEEESSSS-EEEEEEEEEEEEEEEEEETTTTEEEEEEEBGGGSEEEEEEEESSS--THHHHHH--HHHHHHHHHH-EEEEEEEEEE-EEEEEEEE-HHHHHHHT--TTT-TTT---HHHHSSS---EEEEEEEEEEEE-S-B-S----SPEEEE--S-EEEEEEETTT--EEEEEEES--SS-B-/--HHHHHHHHHHHHHHHHHHHHHHH-TT--SEEE-HHHHHHHHHHHHHH--HHHHHHHHHHTT-TTS-HHHHHHHHHHHH--EEEEEEEEEETT----HHHHHHHHHHH-EEEEEE-TTSHHHHHHHHHHHHHHHTTTSS--S-S--S--SSEEEEEEEEE---BSSPPPTT-EEEEEEESSSS-EEEEEEEEEEEEEEEEEETTTTEEEEEEEBGGGSEEEEEEEESSS--THHHHHH--HHHHHHHHHH-EEEEEEEEEE-EEEEEEEE-HHHHHHTT--TTT-TTT---TTT----EEEEEEEEEEEE-S-B-----SPEEEE--S-EEEEEEETTT--EEEEEEESS---/---HHHHHHHHHHHHHHHHHHHHHHH-TT--SEEE-HHHHHHHHHHHHHH--HHHHHHHHHHT---HHHHHHHHHHHHHHHHS--STTEEEEEEEEE------HHHHHHHHHHH-EEE--THHHHHHHHHHTTTSS--S------EEEEEEEEEE-BSSPPPTTSEEEEEEESSSS-EEEEEEEEEEEEEEEEEETTTTEEEEEEEBGGGSEEEEEEEESSS--THHHHHH--HHHHHHHHHH-EEEEEEEEEE-EEEEEEEE-HHHHHHTT--TTT----TT---EEEEEEEEEE-S-B----SSPEEEE--S-EEEEEEETTT--EEEEEEES---/--HHHHHHHHHHHHHHHHHHHHHHH-TT--SEEE-HHHHHHHHHHHHHH--HHHHHHHHHHTT-TTS-HHHHHHHHHHHHH--EEEEEEEEEEETT----HHHHHHHHHHH-EEEEEE-TTSHHHHHHHHHHHHHHHTTTSS--S-S--S--SSEEEEEEEEEE--BSSPPPTT-EEEEEEESSSS-EEEEEEEEEEEEEEEEEETTTTEEEEEEEBGGGSEEEEEEEESSS--THHHHHH--HHHHHHHHHH-EEEEEEEEEE-EEEEEEEE-HHHHHHTT--TTT-TTT---TTT-----EEEEEEEEEEEE-S-B-----PEEEE--S-EEEEEEETTT--EEEEEEES--S--B-/-PPPPPPPPPPPP-/------PPPPPPP-/------PPPPPP-/------PPPPPPP-/-PPPP-PPPPPPP-/---PPPPPPPP-

Organism: Canis lupus familiaris (NCBI:txid9615)

Radius of gyration: 48.23 Å; Cα contacts (8 Å, |Δi|>4): 3663; chains: 10; bounding box: 66×153×117 Å